Protein AF-0000000069281265 (afdb_homodimer)

Solvent-accessible surface area (backbone atoms only — not comparable to full-atom values): 69543 Å² total; per-residue (Å²): 73,33,39,38,35,43,49,32,24,32,56,39,64,82,43,74,42,29,48,68,40,51,52,75,44,60,55,38,34,36,32,37,37,34,42,53,88,82,14,30,66,67,57,52,54,33,43,74,68,60,74,45,81,61,46,60,46,58,27,49,71,47,16,67,86,47,71,56,53,47,50,31,46,21,71,34,61,65,66,88,73,72,68,33,85,36,27,47,45,58,56,39,41,55,49,25,33,33,50,59,48,44,54,68,69,58,19,50,51,52,41,50,51,48,26,54,66,56,70,37,63,91,47,30,81,37,45,38,30,51,95,85,46,87,65,45,56,51,70,53,55,48,49,43,47,50,48,43,58,34,49,58,51,61,25,26,33,38,38,28,39,33,77,46,66,96,44,48,70,68,46,28,46,50,54,51,49,41,52,47,54,46,14,69,74,61,53,22,14,35,41,34,35,42,76,78,59,50,58,70,54,52,67,64,33,52,26,33,37,34,29,38,84,14,33,66,49,39,75,46,51,40,83,52,46,61,60,57,45,40,74,56,42,78,66,77,46,76,51,37,23,64,59,54,44,54,49,34,31,58,65,40,68,44,66,74,79,84,66,71,77,70,78,76,80,67,80,71,56,18,49,44,72,68,34,50,52,53,33,38,49,51,38,50,50,55,40,66,66,49,75,75,83,62,74,62,51,77,60,79,74,56,72,68,61,50,58,35,58,67,68,59,45,26,54,54,48,32,51,54,48,47,67,54,45,55,62,65,62,68,33,72,66,48,49,50,48,46,52,48,50,27,48,52,54,20,51,58,41,52,59,48,63,62,34,59,76,35,51,57,41,50,49,26,50,39,45,49,52,50,47,52,44,35,50,53,30,23,61,57,23,39,60,60,42,69,86,42,45,66,47,48,52,52,42,45,71,61,42,54,54,53,70,66,39,52,50,43,17,65,62,56,69,42,39,67,68,67,44,48,59,57,50,54,33,48,55,47,31,43,63,45,15,40,61,53,94,48,67,70,44,48,56,50,46,51,50,51,52,49,51,44,28,50,26,29,23,21,45,11,33,26,54,21,28,63,70,59,56,69,71,58,45,50,52,52,51,47,51,51,49,52,51,32,54,59,47,40,49,83,44,33,66,69,87,70,33,53,74,91,60,49,64,61,47,77,72,29,63,55,25,36,44,35,49,39,47,48,51,52,58,40,37,62,85,40,64,21,40,46,71,69,49,67,60,96,80,47,75,47,66,61,91,76,49,39,74,45,86,85,52,85,83,75,52,33,29,28,41,18,56,58,55,37,49,73,71,67,52,74,78,52,59,67,57,32,52,51,50,45,51,49,46,29,52,47,26,44,52,48,18,52,51,35,36,54,50,50,56,48,42,58,63,38,48,75,51,47,79,35,48,58,80,72,74,72,72,67,72,70,61,80,71,70,79,70,77,77,73,80,75,81,82,79,78,76,78,79,83,73,90,86,66,83,84,95,74,134,74,33,40,37,35,42,49,32,24,32,57,40,67,89,45,73,43,28,48,68,40,50,51,75,44,59,55,38,34,36,32,36,39,34,41,54,86,83,14,31,67,69,59,52,54,33,44,74,68,61,74,46,80,59,46,60,45,58,26,50,71,46,16,66,84,44,66,57,54,47,51,32,46,21,73,35,60,66,65,87,74,71,68,33,85,36,27,48,44,58,55,40,40,55,51,25,32,33,50,59,48,45,54,70,67,58,19,47,51,53,42,51,51,48,27,55,67,57,69,37,62,90,47,29,82,37,45,38,30,50,94,86,46,87,64,45,57,52,71,53,55,49,48,44,47,52,48,43,57,35,48,57,52,61,25,26,32,37,39,26,38,33,74,45,65,95,43,49,70,68,45,28,44,50,53,51,49,40,54,47,51,46,14,69,74,60,53,22,12,36,42,35,34,42,75,78,59,49,60,71,54,51,68,65,32,52,26,31,38,33,29,39,83,14,33,65,50,39,74,45,50,40,84,52,46,62,60,56,45,41,74,55,41,81,66,75,48,77,52,37,22,65,59,54,44,55,49,35,30,59,64,41,66,44,63,72,79,83,66,72,76,67,79,75,79,67,79,71,56,18,50,44,71,68,34,49,52,52,34,36,50,50,39,50,51,55,41,67,65,49,76,77,82,60,73,64,51,77,61,79,76,57,72,68,60,52,59,36,59,68,68,58,45,26,53,54,48,31,51,54,48,47,67,54,45,54,62,64,63,68,33,72,65,48,50,49,48,47,52,48,51,28,49,52,54,22,51,59,42,50,58,48,62,62,34,58,74,36,52,55,40,50,52,26,50,39,45,49,51,50,46,52,42,34,50,51,31,22,60,56,24,38,59,59,42,69,86,42,46,66,47,48,52,52,41,46,71,60,42,51,53,54,70,66,39,52,52,44,18,65,62,57,70,41,38,66,68,66,45,47,60,58,49,55,32,49,54,49,30,42,63,45,16,39,61,54,93,49,66,70,45,49,55,52,46,51,49,50,51,48,51,43,27,49,27,29,23,20,44,10,34,28,54,22,28,62,70,58,55,71,72,58,44,52,52,52,50,47,52,51,49,52,52,33,55,59,48,40,47,82,42,34,66,67,85,71,32,55,73,91,61,50,66,60,47,78,71,27,63,53,27,36,46,33,49,39,47,48,51,52,57,41,37,62,85,40,66,22,40,47,73,68,49,69,59,96,81,47,75,46,64,60,91,78,50,38,74,44,86,85,53,86,83,73,53,32,29,28,42,19,56,58,56,38,48,74,72,68,53,75,78,53,60,67,58,31,52,51,49,44,50,50,47,28,52,48,27,46,50,49,18,53,51,36,37,52,50,49,56,50,41,57,63,37,48,72,51,45,79,37,49,60,80,76,72,73,74,70,75,71,68,80,77,79,82,77,80,82,76,77,70,86,90,79,84,90,76,86,78,81,87,88,65,87,72,83,80,132

InterPro domains:
  IPR003439 ABC transporter-like, ATP-binding domain [PF00005] (22-165)
  IPR003439 ABC transporter-like, ATP-binding domain [PS50893] (3-238)
  IPR003593 AAA+ ATPase domain [SM00382] (27-215)
  IPR013525 ABC-2 type transporter, transmembrane domain [PF01061] (313-520)
  IPR017871 ABC transporter-like, conserved site [PS00211] (137-151)
  IPR027417 P-loop containing nucleoside triphosphate hydrolase [G3DSA:3.40.50.300] (3-238)
  IPR027417 P-loop containing nucleoside triphosphate hydrolase [SSF52540] (3-224)
  IPR050352 ATP-binding cassette subfamily G transporters [PTHR48041] (3-591)

Foldseek 3Di:
DKKWWFQKWDAFAPRTQAGGATDIDDFLFEEEEEADPSLCSVVVLCVQLVLGDIDTAMDDVLAGDDLVLLLQEFEQDPDQADDQAAFLQLRQQLLLCLLQVDDSVVSSVLLVVLCVLLVVVVRRRFGCHDVPDPGHDDPLSSLSSSVSSRCSSQHQEYEYEASCPPHDLVSSLSSLVSVLVVSNVRRHYYYYYHYAHDLSSLVSGQWYFYGANNYTLDTGGSVCVQVLLVVLHPHADPPDDPRRQSHLQRPAAADPPPPPPDPPPPNGGYHDPRSSVVSNVVSVVVSVPDDDSPDNPPPPPPDSDRSHDLVSLLVSLLVVLCVVVLVVCPDPVNVCVLVVVLVVLLVVLFAQDQALVCLVVLLVSLLVLLLVLLPCLLQVLLPQPVVCVSVCLVCVSSPSDDLVSNLCSNQPVCLVVVCVSVVVSLVSNCVRSCLDPDVVLSVVLSVLSSLSNLLSNLLNNLLNLLPDDPVVSVVVSVVLSVLLVVLLLSVDPLVPDDPVCSVSSVLRLSNLSSLLSLCSSAPQADKGWWDQDQDPNDGDTPPQWDFPPPDPPGTTIHGSVRSCVVSPRDDDNVSSVVSSVVSSVVSNVSSSVSNVVVSVVVSCVVSNVSNPPPPCPVPVPPPPPPPPDPPDDDDPDDPDDDDPDPDD/DKKWWFQKWDAFAPRTQAGGATDIDDFLFEEEEEADPSLCSVVVLCVQLVLDDIDTAMADVLAGDDLVLLLQEFEQDPDQADDQAAFLQLRQQLLLCLLQVDDSVVSSVLLVVLCVLLVVVVRRRFGCHDVPDPGHDDPLSSLSSSVSSRCSSQHQEYEYEASCPPHDLVSSLSRLVSVLVVSNVRRHYYYYYHYAHDLSSLVSGQWYFYGANNYTLDTGGSVCVQVLLVVLHPHADPPDHPRRQSHLQRPAAADPPPPPPDPPPPNGGYHDPRSSVVSNVVSVVVSVPDDDSPDNPPPPSPDSDRSHDLVSLLVSLLVVLCVVVLVVCPDPVNVCVLVVVLVVLLVVLFAQDQALVSLVVLLVSLLVLLLVLLPPLLQVLLPQPVVCVSVVLVCVSSPSDDLVSNLCSNQPVCLVVVCVSVVVSLVSNCVRSCLDPDVVLSVVLSVLSSLSNLLSNLLSNLLNLLPDDPVVSVVVSVVLSVLLVVLLLSVDPLVPDDPVCSVSSVLRLSNLSSLLSLCSSAPQARKGWWDQDQDPNDGDTPPQWDFPPPDPPGTTIHGSVRSCVVSPRDDDNVVSVVSSVVSSVVSNVSSSVSNVVVSVVVSCVVSCVSNPPPPPPVPPPPDDDDPCPDDDDDDDDDPDDDDPDDDD

Organism: Polarella glacialis (NCBI:txid89957)

Structure (mmCIF, N/CA/C/O backbone):
data_AF-0000000069281265-model_v1
#
loop_
_entity.id
_entity.type
_entity.pdbx_description
1 polymer 'ABC transporter domain-containing protein'
#
loop_
_atom_site.group_PDB
_atom_site.id
_atom_site.type_symbol
_atom_site.label_atom_id
_atom_site.label_alt_id
_atom_site.label_comp_id
_atom_site.label_asym_id
_atom_site.label_entity_id
_atom_site.label_seq_id
_atom_site.pdbx_PDB_ins_code
_atom_site.Cartn_x
_atom_site.Cartn_y
_atom_site.Cartn_z
_atom_site.occupancy
_atom_site.B_iso_or_equiv
_atom_site.auth_seq_id
_atom_site.auth_comp_id
_atom_site.auth_asym_id
_atom_site.auth_atom_id
_atom_site.pdbx_PDB_model_num
ATOM 1 N N . MET A 1 1 ? -30.859 24.281 9.648 1 81.94 1 MET A N 1
ATOM 2 C CA . MET A 1 1 ? -31.234 23.25 10.609 1 81.94 1 MET A CA 1
ATOM 3 C C . MET A 1 1 ? -30.688 23.578 11.992 1 81.94 1 MET A C 1
ATOM 5 O O . MET A 1 1 ? -29.562 24.031 12.133 1 81.94 1 MET A O 1
ATOM 9 N N . GLU A 1 2 ? -31.594 23.5 12.883 1 86.62 2 GLU A N 1
ATOM 10 C CA . GLU A 1 2 ? -31.25 23.703 14.289 1 86.62 2 GLU A CA 1
ATOM 11 C C . GLU A 1 2 ? -30.891 22.375 14.961 1 86.62 2 GLU A C 1
ATOM 13 O O . GLU A 1 2 ? -31.531 21.359 14.727 1 86.62 2 GLU A O 1
ATOM 18 N N . VAL A 1 3 ? -29.797 22.406 15.648 1 90.62 3 VAL A N 1
ATOM 19 C CA . VAL A 1 3 ? -29.375 21.203 16.375 1 90.62 3 VAL A CA 1
ATOM 20 C C . VAL A 1 3 ? -29.297 21.5 17.859 1 90.62 3 VAL A C 1
ATOM 22 O O . VAL A 1 3 ? -28.609 22.438 18.281 1 90.62 3 VAL A O 1
ATOM 25 N N . GLU A 1 4 ? -30.078 20.75 18.578 1 90 4 GLU A N 1
ATOM 26 C CA . GLU A 1 4 ? -30.062 20.875 20.031 1 90 4 GLU A CA 1
ATOM 27 C C . GLU A 1 4 ? -29.578 19.594 20.703 1 90 4 GLU A C 1
ATOM 29 O O . GLU A 1 4 ? -29.953 18.5 20.281 1 90 4 GLU A O 1
ATOM 34 N N . TRP A 1 5 ? -28.656 19.719 21.594 1 90.38 5 TRP A N 1
ATOM 35 C CA . TRP A 1 5 ? -28.203 18.562 22.359 1 90.38 5 TRP A CA 1
ATOM 36 C C . TRP A 1 5 ? -28.297 18.844 23.859 1 90.38 5 TRP A C 1
ATOM 38 O O . TRP A 1 5 ? -28.047 19.953 24.312 1 90.38 5 TRP A O 1
ATOM 48 N N . ARG A 1 6 ? -28.734 17.844 24.625 1 89.94 6 ARG A N 1
ATOM 49 C CA . ARG A 1 6 ? -28.906 17.953 26.078 1 89.94 6 ARG A CA 1
ATOM 50 C C . ARG A 1 6 ? -28.141 16.828 26.781 1 89.94 6 ARG A C 1
ATOM 52 O O . ARG A 1 6 ? -28.359 15.656 26.531 1 89.94 6 ARG A O 1
ATOM 59 N N . ASN A 1 7 ? -27.234 17.281 27.703 1 89.62 7 ASN A N 1
ATOM 60 C CA . ASN A 1 7 ? -26.438 16.375 28.516 1 89.62 7 ASN A CA 1
ATOM 61 C C . ASN A 1 7 ? -25.75 15.312 27.656 1 89.62 7 ASN A C 1
ATOM 63 O O . ASN A 1 7 ? -25.828 14.117 27.953 1 89.62 7 ASN A O 1
ATOM 67 N N . LEU A 1 8 ? -25.25 15.781 26.625 1 90.44 8 LEU A N 1
ATOM 68 C CA . LEU A 1 8 ? -24.547 14.891 25.703 1 90.44 8 LEU A CA 1
ATOM 69 C C . LEU A 1 8 ? -23.188 14.477 26.281 1 90.44 8 LEU A C 1
ATOM 71 O O . LEU A 1 8 ? -22.406 15.32 26.703 1 90.44 8 LEU A O 1
ATOM 75 N N . SER A 1 9 ? -22.969 13.242 26.453 1 91.38 9 SER A N 1
ATOM 76 C CA . SER A 1 9 ? -21.703 12.727 26.969 1 91.38 9 SER A CA 1
ATOM 77 C C . SER A 1 9 ? -21.266 11.469 26.219 1 91.38 9 SER A C 1
ATOM 79 O O . SER A 1 9 ? -22.109 10.727 25.703 1 91.38 9 SER A O 1
ATOM 81 N N . VAL A 1 10 ? -20.078 11.367 26 1 89.62 10 VAL A N 1
ATOM 82 C CA . VAL A 1 10 ? -19.5 10.211 25.312 1 89.62 10 VAL A CA 1
ATOM 83 C C . VAL A 1 10 ? -18.453 9.539 26.203 1 89.62 10 VAL A C 1
ATOM 85 O O . VAL A 1 10 ? -17.609 10.211 26.781 1 89.62 10 VAL A O 1
ATOM 88 N N . SER A 1 11 ? -18.594 8.344 26.438 1 85.75 11 SER A N 1
ATOM 89 C CA . SER A 1 11 ? -17.625 7.547 27.172 1 85.75 11 SER A CA 1
ATOM 90 C C . SER A 1 11 ? -17.188 6.32 26.375 1 85.75 11 SER A C 1
ATOM 92 O O . SER A 1 11 ? -17.984 5.715 25.672 1 85.75 11 SER A O 1
ATOM 94 N N . ILE A 1 12 ? -15.992 6.172 26.188 1 75.44 12 ILE A N 1
ATOM 95 C CA . ILE A 1 12 ? -15.453 4.965 25.562 1 75.44 12 ILE A CA 1
ATOM 96 C C . ILE A 1 12 ? -14.844 4.066 26.641 1 75.44 12 ILE A C 1
ATOM 98 O O . ILE A 1 12 ? -13.773 4.375 27.188 1 75.44 12 ILE A O 1
ATOM 102 N N . GLY A 1 13 ? -15.445 2.986 26.938 1 68.12 13 GLY A N 1
ATOM 103 C CA . GLY A 1 13 ? -15.023 2.166 28.062 1 68.12 13 GLY A CA 1
ATOM 104 C C . GLY A 1 13 ? -15.172 2.863 29.406 1 68.12 13 GLY A C 1
ATOM 105 O O . GLY A 1 13 ? -16.266 3.285 29.766 1 68.12 13 GLY A O 1
ATOM 106 N N . GLU A 1 14 ? -13.984 3.008 30.062 1 68 14 GLU A N 1
ATOM 107 C CA . GLU A 1 14 ? -14 3.631 31.391 1 68 14 GLU A CA 1
ATOM 108 C C . GLU A 1 14 ? -13.555 5.09 31.312 1 68 14 GLU A C 1
ATOM 110 O O . GLU A 1 14 ? -13.656 5.824 32.281 1 68 14 GLU A O 1
ATOM 115 N N . LYS A 1 15 ? -13.242 5.426 30.094 1 79.75 15 LYS A N 1
ATOM 116 C CA . LYS A 1 15 ? -12.719 6.781 29.984 1 79.75 15 LYS A CA 1
ATOM 117 C C . LYS A 1 15 ? -13.766 7.73 29.406 1 79.75 15 LYS A C 1
ATOM 119 O O . LYS A 1 15 ? -14.352 7.449 28.359 1 79.75 15 LYS A O 1
ATOM 124 N N . GLN A 1 16 ? -14.07 8.672 30.219 1 84.75 16 GLN A N 1
ATOM 125 C CA . GLN A 1 16 ? -14.977 9.703 29.734 1 84.75 16 GLN A CA 1
ATOM 126 C C . GLN A 1 16 ? -14.273 10.656 28.781 1 84.75 16 GLN A C 1
ATOM 128 O O . GLN A 1 16 ? -13.312 11.328 29.156 1 84.75 16 GLN A O 1
ATOM 133 N N . ILE A 1 17 ? -14.688 10.703 27.547 1 86 17 ILE A N 1
ATOM 134 C CA . ILE A 1 17 ? -14.078 11.531 26.516 1 86 17 ILE A CA 1
ATOM 135 C C . ILE A 1 17 ? -14.742 12.906 26.484 1 86 17 ILE A C 1
ATOM 137 O O . ILE A 1 17 ? -14.062 13.93 26.359 1 86 17 ILE A O 1
ATOM 141 N N . LEU A 1 18 ? -16.078 12.875 26.609 1 90.31 18 LEU A N 1
ATOM 142 C CA . LEU A 1 18 ? -16.844 14.117 26.625 1 90.31 18 LEU A CA 1
ATOM 143 C C . LEU A 1 18 ? -17.766 14.18 27.844 1 90.31 18 LEU A C 1
ATOM 145 O O . LEU A 1 18 ? -18.578 13.281 28.062 1 90.31 18 LEU A O 1
ATOM 149 N N . SER A 1 19 ? -17.594 15.188 28.656 1 91.06 19 SER A N 1
ATOM 150 C CA . SER A 1 19 ? -18.484 15.43 29.781 1 91.06 19 SER A CA 1
ATOM 151 C C . SER A 1 19 ? -19.844 15.945 29.328 1 91.06 19 SER A C 1
ATOM 153 O O . SER A 1 19 ? -19.969 16.5 28.234 1 91.06 19 SER A O 1
ATOM 155 N N . PRO A 1 20 ? -20.828 15.688 30.172 1 89.62 20 PRO A N 1
ATOM 156 C CA . PRO A 1 20 ? -22.172 16.109 29.766 1 89.62 20 PRO A CA 1
ATOM 157 C C . PRO A 1 20 ? -22.234 17.609 29.438 1 89.62 20 PRO A C 1
ATOM 159 O O . PRO A 1 20 ? -21.781 18.438 30.219 1 89.62 20 PRO A O 1
ATOM 162 N N . CYS A 1 21 ? -22.656 17.844 28.266 1 88.75 21 CYS A N 1
ATOM 163 C CA . CYS A 1 21 ? -22.766 19.219 27.812 1 88.75 21 CYS A CA 1
ATOM 164 C C . CYS A 1 21 ? -24.078 19.453 27.078 1 88.75 21 CYS A C 1
ATOM 166 O O . CYS A 1 21 ? -24.656 18.516 26.516 1 88.75 21 CYS A O 1
ATOM 168 N N . SER A 1 22 ? -24.609 20.656 27.203 1 89.94 22 SER A N 1
ATOM 169 C CA . SER A 1 22 ? -25.828 21.062 26.516 1 89.94 22 SER A CA 1
ATOM 170 C C . SER A 1 22 ? -25.609 22.328 25.688 1 89.94 22 SER A C 1
ATOM 172 O O . SER A 1 22 ? -24.781 23.156 26.047 1 89.94 22 SER A O 1
ATOM 174 N N . GLY A 1 23 ? -26.25 22.375 24.562 1 88.31 23 GLY A N 1
ATOM 175 C CA . GLY A 1 23 ? -26.094 23.547 23.688 1 88.31 23 GLY A CA 1
ATOM 176 C C . GLY A 1 23 ? -27.078 23.562 22.547 1 88.31 23 GLY A C 1
ATOM 177 O O . GLY A 1 23 ? -27.875 22.641 22.391 1 88.31 23 GLY A O 1
ATOM 178 N N . LEU A 1 24 ? -27.094 24.703 21.844 1 88.69 24 LEU A N 1
ATOM 179 C CA . LEU A 1 24 ? -28 24.906 20.719 1 88.69 24 LEU A CA 1
ATOM 180 C C . LEU A 1 24 ? -27.281 25.547 19.547 1 88.69 24 LEU A C 1
ATOM 182 O O . LEU A 1 24 ? -26.641 26.594 19.688 1 88.69 24 LEU A O 1
ATOM 186 N N . LEU A 1 25 ? -27.328 24.844 18.453 1 90 25 LEU A N 1
ATOM 187 C CA . LEU A 1 25 ? -26.828 25.391 17.203 1 90 25 LEU A CA 1
ATOM 188 C C . LEU A 1 25 ? -27.953 25.984 16.375 1 90 25 LEU A C 1
ATOM 190 O O . LEU A 1 25 ? -28.891 25.281 15.984 1 90 25 LEU A O 1
ATOM 194 N N . ARG A 1 26 ? -27.859 27.25 16.125 1 86.56 26 ARG A N 1
ATOM 195 C CA . ARG A 1 26 ? -28.875 27.938 15.344 1 86.56 26 ARG A CA 1
ATOM 196 C C . ARG A 1 26 ? -28.656 27.734 13.852 1 86.56 26 ARG A C 1
ATOM 198 O O . ARG A 1 26 ? -27.531 27.531 13.398 1 86.56 26 ARG A O 1
ATOM 205 N N . PRO A 1 27 ? -29.734 27.828 13.094 1 88.81 27 PRO A N 1
ATOM 206 C CA . PRO A 1 27 ? -29.625 27.609 11.648 1 88.81 27 PRO A CA 1
ATOM 207 C C . PRO A 1 27 ? -28.844 28.719 10.938 1 88.81 27 PRO A C 1
ATOM 209 O O . PRO A 1 27 ? -28.938 29.891 11.32 1 88.81 27 PRO A O 1
ATOM 212 N N . GLY A 1 28 ? -28.078 28.344 9.977 1 88.44 28 GLY A N 1
ATOM 213 C CA . GLY A 1 28 ? -27.406 29.297 9.102 1 88.44 28 GLY A CA 1
ATOM 214 C C . GLY A 1 28 ? -26.203 29.938 9.742 1 88.44 28 GLY A C 1
ATOM 215 O O . GLY A 1 28 ? -25.812 31.047 9.367 1 88.44 28 GLY A O 1
ATOM 216 N N . ARG A 1 29 ? -25.672 29.312 10.766 1 90.88 29 ARG A N 1
ATOM 217 C CA . ARG A 1 29 ? -24.516 29.875 11.445 1 90.88 29 ARG A CA 1
ATOM 218 C C . ARG A 1 29 ? -23.281 29 11.227 1 90.88 29 ARG A C 1
ATOM 220 O O . ARG A 1 29 ? -23.391 27.797 11.008 1 90.88 29 ARG A O 1
ATOM 227 N N . MET A 1 30 ? -22.234 29.641 11.188 1 94.5 30 MET A N 1
ATOM 228 C CA . MET A 1 30 ? -20.938 28.953 11.141 1 94.5 30 MET A CA 1
ATOM 229 C C . MET A 1 30 ? -20.312 28.891 12.523 1 94.5 30 MET A C 1
ATOM 231 O O . MET A 1 30 ? -19.984 29.938 13.109 1 94.5 30 MET A O 1
ATOM 235 N N . VAL A 1 31 ? -20.188 27.688 13.023 1 95.12 31 VAL A N 1
ATOM 236 C CA . VAL A 1 31 ? -19.719 27.5 14.391 1 95.12 31 VAL A CA 1
ATOM 237 C C . VAL A 1 31 ? -18.328 26.875 14.375 1 95.12 31 VAL A C 1
ATOM 239 O O . VAL A 1 31 ? -18.062 25.938 13.609 1 95.12 31 VAL A O 1
ATOM 242 N N . ALA A 1 32 ? -17.422 27.391 15.18 1 95.88 32 ALA A N 1
ATOM 243 C CA . ALA A 1 32 ? -16.078 26.844 15.344 1 95.88 32 ALA A CA 1
ATOM 244 C C . ALA A 1 32 ? -16 25.938 16.562 1 95.88 32 ALA A C 1
ATOM 246 O O . ALA A 1 32 ? -16.422 26.328 17.656 1 95.88 32 ALA A O 1
ATOM 247 N N . LEU A 1 33 ? -15.633 24.766 16.328 1 95.44 33 LEU A N 1
ATOM 248 C CA . LEU A 1 33 ? -15.289 23.844 17.406 1 95.44 33 LEU A CA 1
ATOM 249 C C . LEU A 1 33 ? -13.781 23.797 17.625 1 95.44 33 LEU A C 1
ATOM 251 O O . LEU A 1 33 ? -13.047 23.281 16.781 1 95.44 33 LEU A O 1
ATOM 255 N N . MET A 1 34 ? -13.352 24.359 18.766 1 93.06 34 MET A N 1
ATOM 256 C CA . MET A 1 34 ? -11.922 24.469 19.031 1 93.06 34 MET A CA 1
ATOM 257 C C . MET A 1 34 ? -11.547 23.75 20.312 1 93.06 34 MET A C 1
ATOM 259 O O . MET A 1 34 ? -12.383 23.578 21.203 1 93.06 34 MET A O 1
ATOM 263 N N . GLY A 1 35 ? -10.352 23.344 20.422 1 88.31 35 GLY A N 1
ATOM 264 C CA . GLY A 1 35 ? -9.797 22.641 21.562 1 88.31 35 GLY A CA 1
ATOM 265 C C . GLY A 1 35 ? -8.508 21.906 21.25 1 88.31 35 GLY A C 1
ATOM 266 O O . GLY A 1 35 ? -8.18 21.703 20.078 1 88.31 35 GLY A O 1
ATOM 267 N N . PRO A 1 36 ? -7.836 21.578 22.312 1 83.25 36 PRO A N 1
ATOM 268 C CA . PRO A 1 36 ? -6.594 20.828 22.078 1 83.25 36 PRO A CA 1
ATOM 269 C C . PRO A 1 36 ? -6.844 19.422 21.547 1 83.25 36 PRO A C 1
ATOM 271 O O . PRO A 1 36 ? -7.992 18.984 21.484 1 83.25 36 PRO A O 1
ATOM 274 N N . SER A 1 37 ? -5.766 18.812 21.062 1 76.06 37 SER A N 1
ATOM 275 C CA . SER A 1 37 ? -5.887 17.453 20.562 1 76.06 37 SER A CA 1
ATOM 276 C C . SER A 1 37 ? -6.348 16.5 21.672 1 76.06 37 SER A C 1
ATOM 278 O O . SER A 1 37 ? -5.863 16.578 22.797 1 76.06 37 SER A O 1
ATOM 280 N N . GLY A 1 38 ? -7.312 15.711 21.469 1 76.19 38 GLY A N 1
ATOM 281 C CA . GLY A 1 38 ? -7.828 14.742 22.422 1 76.19 38 GLY A CA 1
ATOM 282 C C . GLY A 1 38 ? -8.914 15.32 23.312 1 76.19 38 GLY A C 1
ATOM 283 O O . GLY A 1 38 ? -9.352 14.664 24.266 1 76.19 38 GLY A O 1
ATOM 284 N N . SER A 1 39 ? -9.258 16.516 23 1 84.44 39 SER A N 1
ATOM 285 C CA . SER A 1 39 ? -10.25 17.172 23.859 1 84.44 39 SER A CA 1
ATOM 286 C C . SER A 1 39 ? -11.648 16.625 23.578 1 84.44 39 SER A C 1
ATOM 288 O O . SER A 1 39 ? -12.578 16.875 24.359 1 84.44 39 SER A O 1
ATOM 290 N N . GLY A 1 40 ? -11.797 15.883 22.453 1 86.31 40 GLY A N 1
ATOM 291 C CA . GLY A 1 40 ? -13.094 15.297 22.172 1 86.31 40 GLY A CA 1
ATOM 292 C C . GLY A 1 40 ? -13.781 15.922 20.969 1 86.31 40 GLY A C 1
ATOM 293 O O . GLY A 1 40 ? -14.961 15.664 20.719 1 86.31 40 GLY A O 1
ATOM 294 N N . LYS A 1 41 ? -13.102 16.781 20.219 1 89.62 41 LYS A N 1
ATOM 295 C CA . LYS A 1 41 ? -13.688 17.453 19.062 1 89.62 41 LYS A CA 1
ATOM 296 C C . LYS A 1 41 ? -14.281 16.453 18.078 1 89.62 41 LYS A C 1
ATOM 298 O O . LYS A 1 41 ? -15.445 16.594 17.688 1 89.62 41 LYS A O 1
ATOM 303 N N . THR A 1 42 ? -13.5 15.453 17.688 1 85.06 42 THR A N 1
ATOM 304 C CA . THR A 1 42 ? -13.93 14.445 16.719 1 85.06 42 THR A CA 1
ATOM 305 C C . THR A 1 42 ? -15.07 13.609 17.281 1 85.06 42 THR A C 1
ATOM 307 O O . THR A 1 42 ? -16.016 13.258 16.562 1 85.06 42 THR A O 1
ATOM 310 N N . SER A 1 43 ? -14.992 13.281 18.578 1 86.5 43 SER A N 1
ATOM 311 C CA . SER A 1 43 ? -16.062 12.539 19.234 1 86.5 43 SER A CA 1
ATOM 312 C C . SER A 1 43 ? -17.359 13.336 19.25 1 86.5 43 SER A C 1
ATOM 314 O O . SER A 1 43 ? -18.453 12.773 19.062 1 86.5 43 SER A O 1
ATOM 316 N N . PHE A 1 44 ? -17.219 14.609 19.5 1 91.5 44 PHE A N 1
ATOM 317 C CA . PHE A 1 44 ? -18.391 15.484 19.5 1 91.5 44 PHE A CA 1
ATOM 318 C C . PHE A 1 44 ? -19.047 15.5 18.125 1 91.5 44 PHE A C 1
ATOM 320 O O . PHE A 1 44 ? -20.266 15.367 18.016 1 91.5 44 PHE A O 1
ATOM 327 N N . LEU A 1 45 ? -18.25 15.641 17.047 1 91.19 45 LEU A N 1
ATOM 328 C CA . LEU A 1 45 ? -18.766 15.648 15.688 1 91.19 45 LEU A CA 1
ATOM 329 C C . LEU A 1 45 ? -19.422 14.312 15.352 1 91.19 45 LEU A C 1
ATOM 331 O O . LEU A 1 45 ? -20.469 14.281 14.719 1 91.19 45 LEU A O 1
ATOM 335 N N . ASN A 1 46 ? -18.812 13.266 15.812 1 85.94 46 ASN A N 1
ATOM 336 C CA . ASN A 1 46 ? -19.359 11.93 15.547 1 85.94 46 ASN A CA 1
ATOM 337 C C . ASN A 1 46 ? -20.641 11.68 16.312 1 85.94 46 ASN A C 1
ATOM 339 O O . ASN A 1 46 ? -21.5 10.906 15.883 1 85.94 46 ASN A O 1
ATOM 343 N N . CYS A 1 47 ? -20.781 12.281 17.422 1 86.5 47 CYS A N 1
ATOM 344 C CA . CYS A 1 47 ? -22.016 12.195 18.188 1 86.5 47 CYS A CA 1
ATOM 345 C C . CYS A 1 47 ? -23.156 12.883 17.453 1 86.5 47 CYS A C 1
ATOM 347 O O . CYS A 1 47 ? -24.281 12.367 17.422 1 86.5 47 CYS A O 1
ATOM 349 N N . LEU A 1 48 ? -22.781 13.961 16.922 1 87.75 48 LEU A N 1
ATOM 350 C CA . LEU A 1 48 ? -23.797 14.711 16.219 1 87.75 48 LEU A CA 1
ATOM 351 C C . LEU A 1 48 ? -24.25 13.961 14.961 1 87.75 48 LEU A C 1
ATOM 353 O O . LEU A 1 48 ? -25.422 14.062 14.562 1 87.75 48 LEU A O 1
ATOM 357 N N . ARG A 1 49 ? -23.312 13.273 14.406 1 81.69 49 ARG A N 1
ATOM 358 C CA . ARG A 1 49 ? -23.672 12.484 13.234 1 81.69 49 ARG A CA 1
ATOM 359 C C . ARG A 1 49 ? -24.266 11.133 13.633 1 81.69 49 ARG A C 1
ATOM 361 O O . ARG A 1 49 ? -24.672 10.344 12.781 1 81.69 49 ARG A O 1
ATOM 368 N N . GLN A 1 50 ? -24.312 10.898 14.945 1 75.06 50 GLN A N 1
ATOM 369 C CA . GLN A 1 50 ? -24.906 9.695 15.523 1 75.06 50 GLN A CA 1
ATOM 370 C C . GLN A 1 50 ? -24.172 8.438 15.07 1 75.06 50 GLN A C 1
ATOM 372 O O . GLN A 1 50 ? -24.797 7.422 14.766 1 75.06 50 GLN A O 1
ATOM 377 N N . ASN A 1 51 ? -22.922 8.594 14.859 1 71.88 51 ASN A N 1
ATOM 378 C CA . ASN A 1 51 ? -22.094 7.473 14.445 1 71.88 51 ASN A CA 1
ATOM 379 C C . ASN A 1 51 ? -21.531 6.727 15.648 1 71.88 51 ASN A C 1
ATOM 381 O O . ASN A 1 51 ? -21.047 5.602 15.516 1 71.88 51 ASN A O 1
ATOM 385 N N . ILE A 1 52 ? -21.609 7.355 16.828 1 74.62 52 ILE A N 1
ATOM 386 C CA . ILE A 1 52 ? -21.078 6.754 18.047 1 74.62 52 ILE A CA 1
ATOM 387 C C . ILE A 1 52 ? -22.156 6.734 19.125 1 74.62 52 ILE A C 1
ATOM 389 O O . ILE A 1 52 ? -23.062 7.582 19.125 1 74.62 52 ILE A O 1
ATOM 393 N N . ALA A 1 53 ? -22.016 5.734 19.984 1 78.5 53 ALA A N 1
ATOM 394 C CA . ALA A 1 53 ? -22.953 5.676 21.109 1 78.5 53 ALA A CA 1
ATOM 395 C C . ALA A 1 53 ? -22.688 6.816 22.094 1 78.5 53 ALA A C 1
ATOM 397 O O . ALA A 1 53 ? -21.531 7.172 22.344 1 78.5 53 ALA A O 1
ATOM 398 N N . HIS A 1 54 ? -23.734 7.457 22.406 1 83.31 54 HIS A N 1
ATOM 399 C CA . HIS A 1 54 ? -23.625 8.578 23.344 1 83.31 54 HIS A CA 1
ATOM 400 C C . HIS A 1 54 ? -24.781 8.586 24.328 1 83.31 54 HIS A C 1
ATOM 402 O O . HIS A 1 54 ? -25.781 7.898 24.125 1 83.31 54 HIS A O 1
ATOM 408 N N . ALA A 1 55 ? -24.5 9.188 25.422 1 86.25 55 ALA A N 1
ATOM 409 C CA . ALA A 1 55 ? -25.562 9.477 26.375 1 86.25 55 ALA A CA 1
ATOM 410 C C . ALA A 1 55 ? -26.125 10.875 26.156 1 86.25 55 ALA A C 1
ATOM 412 O O . ALA A 1 55 ? -25.516 11.711 25.5 1 86.25 55 ALA A O 1
ATOM 413 N N . GLY A 1 56 ? -27.312 10.992 26.469 1 87.88 56 GLY A N 1
ATOM 414 C CA . GLY A 1 56 ? -27.969 12.266 26.25 1 87.88 56 GLY A CA 1
ATOM 415 C C . GLY A 1 56 ? -28.875 12.281 25.031 1 87.88 56 GLY A C 1
ATOM 416 O O . GLY A 1 56 ? -29.156 11.227 24.453 1 87.88 56 GLY A O 1
ATOM 417 N N . GLU A 1 57 ? -29.406 13.477 24.781 1 87.19 57 GLU A N 1
ATOM 418 C CA . GLU A 1 57 ? -30.344 13.57 23.656 1 87.19 57 GLU A CA 1
ATOM 419 C C . GLU A 1 57 ? -29.906 14.633 22.656 1 87.19 57 GLU A C 1
ATOM 421 O O . GLU A 1 57 ? -29.422 15.703 23.047 1 87.19 57 GLU A O 1
ATOM 426 N N . VAL A 1 58 ? -29.969 14.273 21.438 1 88.62 58 VAL A N 1
ATOM 427 C CA . VAL A 1 58 ? -29.703 15.203 20.344 1 88.62 58 VAL A CA 1
ATOM 428 C C . VAL A 1 58 ? -30.953 15.336 19.469 1 88.62 58 VAL A C 1
ATOM 430 O O . VAL A 1 58 ? -31.562 14.336 19.109 1 88.62 58 VAL A O 1
ATOM 433 N N . ARG A 1 59 ? -31.328 16.516 19.25 1 88.06 59 ARG A N 1
ATOM 434 C CA . ARG A 1 59 ? -32.5 16.781 18.422 1 88.06 59 ARG A CA 1
ATOM 435 C C . ARG A 1 59 ? -32.125 17.641 17.219 1 88.06 59 ARG A C 1
ATOM 437 O O . ARG A 1 59 ? -31.297 18.531 17.328 1 88.06 59 ARG A O 1
ATOM 444 N N . PHE A 1 60 ? -32.75 17.328 16.141 1 88.38 60 PHE A N 1
ATOM 445 C CA . PHE A 1 60 ? -32.594 18.078 14.891 1 88.38 60 PHE A CA 1
ATOM 446 C C . PHE A 1 60 ? -33.906 18.734 14.484 1 88.38 60 PHE A C 1
ATOM 448 O O . PHE A 1 60 ? -34.844 18.047 14.125 1 88.38 60 PHE A O 1
ATOM 455 N N . ASP A 1 61 ? -33.875 20.016 14.453 1 83.69 61 ASP A N 1
ATOM 456 C CA . ASP A 1 61 ? -35.125 20.734 14.227 1 83.69 61 ASP A CA 1
ATOM 457 C C . ASP A 1 61 ? -36.25 20.172 15.094 1 83.69 61 ASP A C 1
ATOM 459 O O . ASP A 1 61 ? -37.344 19.891 14.594 1 83.69 61 ASP A O 1
ATOM 463 N N . GLY A 1 62 ? -35.844 19.766 16.281 1 80.25 62 GLY A N 1
ATOM 464 C CA . GLY A 1 62 ? -36.844 19.297 17.25 1 80.25 62 GLY A CA 1
ATOM 465 C C . GLY A 1 62 ? -37.094 17.797 17.156 1 80.25 62 GLY A C 1
ATOM 466 O O . GLY A 1 62 ? -37.719 17.219 18.047 1 80.25 62 GLY A O 1
ATOM 467 N N . ALA A 1 63 ? -36.625 17.156 16.141 1 81.94 63 ALA A N 1
ATOM 468 C CA . ALA A 1 63 ? -36.875 15.727 15.938 1 81.94 63 ALA A CA 1
ATOM 469 C C . ALA A 1 63 ? -35.688 14.898 16.375 1 81.94 63 ALA A C 1
ATOM 471 O O . ALA A 1 63 ? -34.531 15.383 16.391 1 81.94 63 ALA A O 1
ATOM 472 N N . ARG A 1 64 ? -36 13.664 16.766 1 80.94 64 ARG A N 1
ATOM 473 C CA . ARG A 1 64 ? -34.938 12.727 17.109 1 80.94 64 ARG A CA 1
ATOM 474 C C . ARG A 1 64 ? -34.25 12.203 15.852 1 80.94 64 ARG A C 1
ATOM 476 O O . ARG A 1 64 ? -34.812 12.242 14.766 1 80.94 64 ARG A O 1
ATOM 483 N N . PHE A 1 65 ? -33.062 11.75 16.078 1 81.5 65 PHE A N 1
ATOM 484 C CA . PHE A 1 65 ? -32.25 11.281 14.953 1 81.5 65 PHE A CA 1
ATOM 485 C C . PHE A 1 65 ? -32.906 10.07 14.289 1 81.5 65 PHE A C 1
ATOM 487 O O . PHE A 1 65 ? -33.344 9.148 14.977 1 81.5 65 PHE A O 1
ATOM 494 N N . GLY A 1 66 ? -33.156 10.172 13.023 1 71.19 66 GLY A N 1
ATOM 495 C CA . GLY A 1 66 ? -33.656 9.07 12.195 1 71.19 66 GLY A CA 1
ATOM 496 C C . GLY A 1 66 ? -32.844 8.883 10.93 1 71.19 66 GLY A C 1
ATOM 497 O O . GLY A 1 66 ? -31.953 9.688 10.617 1 71.19 66 GLY A O 1
ATOM 498 N N . PRO A 1 67 ? -33 7.812 10.289 1 70.62 67 PRO A N 1
ATOM 499 C CA . PRO A 1 67 ? -32.25 7.523 9.055 1 70.62 67 PRO A CA 1
ATOM 500 C C . PRO A 1 67 ? -32.406 8.617 8 1 70.62 67 PRO A C 1
ATOM 502 O O . PRO A 1 67 ? -31.5 8.867 7.219 1 70.62 67 PRO A O 1
ATOM 505 N N . GLN A 1 68 ? -33.531 9.305 8.062 1 69.44 68 GLN A N 1
ATOM 506 C CA . GLN A 1 68 ? -33.781 10.359 7.082 1 69.44 68 GLN A CA 1
ATOM 507 C C . GLN A 1 68 ? -32.906 11.586 7.355 1 69.44 68 GLN A C 1
ATOM 509 O O . GLN A 1 68 ? -32.562 12.32 6.43 1 69.44 68 GLN A O 1
ATOM 514 N N . LEU A 1 69 ? -32.688 11.719 8.594 1 77.81 69 LEU A N 1
ATOM 515 C CA . LEU A 1 69 ? -31.891 12.891 8.984 1 77.81 69 LEU A CA 1
ATOM 516 C C . LEU A 1 69 ? -30.422 12.703 8.648 1 77.81 69 LEU A C 1
ATOM 518 O O . LEU A 1 69 ? -29.672 13.68 8.539 1 77.81 69 LEU A O 1
ATOM 522 N N . ARG A 1 70 ? -30.062 11.492 8.422 1 76.38 70 ARG A N 1
ATOM 523 C CA . ARG A 1 70 ? -28.656 11.203 8.102 1 76.38 70 ARG A CA 1
ATOM 524 C C . ARG A 1 70 ? -28.266 11.805 6.758 1 76.38 70 ARG A C 1
ATOM 526 O O . ARG A 1 70 ? -27.125 12.211 6.562 1 76.38 70 ARG A O 1
ATOM 533 N N . GLN A 1 71 ? -29.266 11.922 5.91 1 75.06 71 GLN A N 1
ATOM 534 C CA . GLN A 1 71 ? -29 12.453 4.578 1 75.06 71 GLN A CA 1
ATOM 535 C C . GLN A 1 71 ? -28.859 13.969 4.609 1 75.06 71 GLN A C 1
ATOM 537 O O . GLN A 1 71 ? -28.297 14.562 3.691 1 75.06 71 GLN A O 1
ATOM 542 N N . LEU A 1 72 ? -29.359 14.5 5.672 1 82.56 72 LEU A N 1
ATOM 543 C CA . LEU A 1 72 ? -29.344 15.961 5.773 1 82.56 72 LEU A CA 1
ATOM 544 C C . LEU A 1 72 ? -28.078 16.438 6.48 1 82.56 72 LEU A C 1
ATOM 546 O O . LEU A 1 72 ? -27.859 17.641 6.617 1 82.56 72 LEU A O 1
ATOM 550 N N . ILE A 1 73 ? -27.312 15.453 6.879 1 87.06 73 ILE A N 1
ATOM 551 C CA . ILE A 1 73 ? -26.078 15.797 7.566 1 87.06 73 ILE A CA 1
ATOM 552 C C . ILE A 1 73 ? -24.875 15.43 6.688 1 87.06 73 ILE A C 1
ATOM 554 O O . ILE A 1 73 ? -24.719 14.266 6.312 1 87.06 73 ILE A O 1
ATOM 558 N N . GLY A 1 74 ? -24.172 16.438 6.262 1 88.56 74 GLY A N 1
ATOM 559 C CA . GLY A 1 74 ? -22.922 16.203 5.555 1 88.56 74 GLY A CA 1
ATOM 560 C C . GLY A 1 74 ? -21.719 16.141 6.473 1 88.56 74 GLY A C 1
ATOM 561 O O . GLY A 1 74 ? -21.641 16.875 7.461 1 88.56 74 GLY A O 1
ATOM 562 N N . PHE A 1 75 ? -20.812 15.211 6.16 1 88.81 75 PHE A N 1
ATOM 563 C CA . PHE A 1 75 ? -19.625 15.062 6.984 1 88.81 75 PHE A CA 1
ATOM 564 C C . PHE A 1 75 ? -18.359 15.086 6.125 1 88.81 75 PHE A C 1
ATOM 566 O O . PHE A 1 75 ? -18.188 14.234 5.25 1 88.81 75 PHE A O 1
ATOM 573 N N . VAL A 1 76 ? -17.562 16.078 6.387 1 89.06 76 VAL A N 1
ATOM 574 C CA . VAL A 1 76 ? -16.281 16.172 5.723 1 89.06 76 VAL A CA 1
ATOM 575 C C . VAL A 1 76 ? -15.172 15.664 6.648 1 89.06 76 VAL A C 1
ATOM 577 O O . VAL A 1 76 ? -14.891 16.266 7.684 1 89.06 76 VAL A O 1
ATOM 580 N N . GLU A 1 77 ? -14.539 14.609 6.25 1 85.5 77 GLU A N 1
ATOM 581 C CA . GLU A 1 77 ? -13.5 13.977 7.062 1 85.5 77 GLU A CA 1
ATOM 582 C C . GLU A 1 77 ? -12.172 14.719 6.938 1 85.5 77 GLU A C 1
ATOM 584 O O . GLU A 1 77 ? -11.992 15.523 6.02 1 85.5 77 GLU A O 1
ATOM 589 N N . GLN A 1 78 ? -11.359 14.398 7.863 1 77.75 78 GLN A N 1
ATOM 590 C CA . GLN A 1 78 ? -10.023 14.992 7.863 1 77.75 78 GLN A CA 1
ATOM 591 C C . GLN A 1 78 ? -9.211 14.516 6.668 1 77.75 78 GLN A C 1
ATOM 593 O O . GLN A 1 78 ? -8.578 15.32 5.977 1 77.75 78 GLN A O 1
ATOM 598 N N . ASP A 1 79 ? -9.289 13.195 6.406 1 77.81 79 ASP A N 1
ATOM 599 C CA . ASP A 1 79 ? -8.594 12.633 5.25 1 77.81 79 ASP A CA 1
ATOM 600 C C . ASP A 1 79 ? -9.453 12.727 3.992 1 77.81 79 ASP A C 1
ATOM 602 O O . ASP A 1 79 ? -10.672 12.539 4.051 1 77.81 79 ASP A O 1
ATOM 606 N N . ASP A 1 80 ? -8.766 13.047 2.934 1 81.38 80 ASP A N 1
ATOM 607 C CA . ASP A 1 80 ? -9.484 13.156 1.669 1 81.38 80 ASP A CA 1
ATOM 608 C C . ASP A 1 80 ? -9.773 11.773 1.081 1 81.38 80 ASP A C 1
ATOM 610 O O . ASP A 1 80 ? -8.859 11.094 0.616 1 81.38 80 ASP A O 1
ATOM 614 N N . VAL A 1 81 ? -10.977 11.398 1.119 1 85.31 81 VAL A N 1
ATOM 615 C CA . VAL A 1 81 ? -11.375 10.078 0.638 1 85.31 81 VAL A CA 1
ATOM 616 C C . VAL A 1 81 ? -12.023 10.203 -0.737 1 85.31 81 VAL A C 1
ATOM 618 O O . VAL A 1 81 ? -13.219 10.477 -0.842 1 85.31 81 VAL A O 1
ATOM 621 N N . VAL A 1 82 ? -11.258 10.086 -1.771 1 88.44 82 VAL A N 1
ATOM 622 C CA . VAL A 1 82 ? -11.742 10.164 -3.145 1 88.44 82 VAL A CA 1
ATOM 623 C C . VAL A 1 82 ? -11.047 9.102 -3.998 1 88.44 82 VAL A C 1
ATOM 625 O O . VAL A 1 82 ? -10.016 8.562 -3.605 1 88.44 82 VAL A O 1
ATOM 628 N N . ILE A 1 83 ? -11.68 8.781 -5.078 1 89.38 83 ILE A N 1
ATOM 629 C CA . ILE A 1 83 ? -11.07 7.863 -6.039 1 89.38 83 ILE A CA 1
ATOM 630 C C . ILE A 1 83 ? -10.141 8.641 -6.965 1 89.38 83 ILE A C 1
ATOM 632 O O . ILE A 1 83 ? -10.594 9.43 -7.793 1 89.38 83 ILE A O 1
ATOM 636 N N . PRO A 1 84 ? -8.867 8.398 -6.887 1 88.25 84 PRO A N 1
ATOM 637 C CA . PRO A 1 84 ? -7.883 9.234 -7.578 1 88.25 84 PRO A CA 1
ATOM 638 C C . PRO A 1 84 ? -7.957 9.094 -9.102 1 88.25 84 PRO A C 1
ATOM 640 O O . PRO A 1 84 ? -7.551 10 -9.828 1 88.25 84 PRO A O 1
ATOM 643 N N . GLN A 1 85 ? -8.539 8.055 -9.609 1 88.19 85 GLN A N 1
ATOM 644 C CA . GLN A 1 85 ? -8.523 7.797 -11.047 1 88.19 85 GLN A CA 1
ATOM 645 C C . GLN A 1 85 ? -9.648 8.547 -11.758 1 88.19 85 GLN A C 1
ATOM 647 O O . GLN A 1 85 ? -9.633 8.672 -12.984 1 88.19 85 GLN A O 1
ATOM 652 N N . LEU A 1 86 ? -10.57 9.031 -11.039 1 90.81 86 LEU A N 1
ATOM 653 C CA . LEU A 1 86 ? -11.695 9.75 -11.625 1 90.81 86 LEU A CA 1
ATOM 654 C C . LEU A 1 86 ? -11.383 11.234 -11.766 1 90.81 86 LEU A C 1
ATOM 656 O O . LEU A 1 86 ? -10.492 11.758 -11.094 1 90.81 86 LEU A O 1
ATOM 660 N N . THR A 1 87 ? -12.156 11.828 -12.641 1 92.94 87 THR A N 1
ATOM 661 C CA . THR A 1 87 ? -12.109 13.281 -12.734 1 92.94 87 THR A CA 1
ATOM 662 C C . THR A 1 87 ? -13.023 13.922 -11.695 1 92.94 87 THR A C 1
ATOM 664 O O . THR A 1 87 ? -13.883 13.25 -11.117 1 92.94 87 THR A O 1
ATOM 667 N N . VAL A 1 88 ? -12.789 15.164 -11.523 1 94.5 88 VAL A N 1
ATOM 668 C CA . VAL A 1 88 ? -13.609 15.914 -10.578 1 94.5 88 VAL A CA 1
ATOM 669 C C . VAL A 1 88 ? -15.078 15.828 -10.984 1 94.5 88 VAL A C 1
ATOM 671 O O . VAL A 1 88 ? -15.938 15.484 -10.164 1 94.5 88 VAL A O 1
ATOM 674 N N . ARG A 1 89 ? -15.352 15.969 -12.203 1 94.19 89 ARG A N 1
ATOM 675 C CA . ARG A 1 89 ? -16.719 15.953 -12.719 1 94.19 89 ARG A CA 1
ATOM 676 C C . ARG A 1 89 ? -17.328 14.562 -12.586 1 94.19 89 ARG A C 1
ATOM 678 O O . ARG A 1 89 ? -18.484 14.43 -12.164 1 94.19 89 ARG A O 1
ATOM 685 N N . GLN A 1 90 ? -16.625 13.57 -12.953 1 91.88 90 GLN A N 1
ATOM 686 C CA . GLN A 1 90 ? -17.125 12.195 -12.875 1 91.88 90 GLN A CA 1
ATOM 687 C C . GLN A 1 90 ? -17.484 11.828 -11.438 1 91.88 90 GLN A C 1
ATOM 689 O O . GLN A 1 90 ? -18.516 11.188 -11.195 1 91.88 90 GLN A O 1
ATOM 694 N N . SER A 1 91 ? -16.562 12.219 -10.578 1 92.88 91 SER A N 1
ATOM 695 C CA . SER A 1 91 ? -16.781 11.906 -9.164 1 92.88 91 SER A CA 1
ATOM 696 C C . SER A 1 91 ? -18.047 12.562 -8.641 1 92.88 91 SER A C 1
ATOM 698 O O . SER A 1 91 ? -18.828 11.922 -7.926 1 92.88 91 SER A O 1
ATOM 700 N N . LEU A 1 92 ? -18.344 13.766 -9.047 1 94.5 92 LEU A N 1
ATOM 701 C CA . LEU A 1 92 ? -19.5 14.516 -8.57 1 94.5 92 LEU A CA 1
ATOM 702 C C . LEU A 1 92 ? -20.766 14.055 -9.266 1 94.5 92 LEU A C 1
ATOM 704 O O . LEU A 1 92 ? -21.828 13.969 -8.641 1 94.5 92 LEU A O 1
ATOM 708 N N . LEU A 1 93 ? -20.688 13.758 -10.531 1 92.75 93 LEU A N 1
ATOM 709 C CA . LEU A 1 93 ? -21.859 13.336 -11.289 1 92.75 93 LEU A CA 1
ATOM 710 C C . LEU A 1 93 ? -22.406 12.023 -10.758 1 92.75 93 LEU A C 1
ATOM 712 O O . LEU A 1 93 ? -23.625 11.859 -10.625 1 92.75 93 LEU A O 1
ATOM 716 N N . PHE A 1 94 ? -21.578 11.125 -10.445 1 90.88 94 PHE A N 1
ATOM 717 C CA . PHE A 1 94 ? -21.969 9.844 -9.883 1 90.88 94 PHE A CA 1
ATOM 718 C C . PHE A 1 94 ? -22.75 10.031 -8.586 1 90.88 94 PHE A C 1
ATOM 720 O O . PHE A 1 94 ? -23.812 9.445 -8.414 1 90.88 94 PHE A O 1
ATOM 727 N N . LEU A 1 95 ? -22.203 10.828 -7.738 1 89.12 95 LEU A N 1
ATOM 728 C CA . LEU A 1 95 ? -22.828 11.047 -6.441 1 89.12 95 LEU A CA 1
ATOM 729 C C . LEU A 1 95 ? -24.156 11.797 -6.594 1 89.12 95 LEU A C 1
ATOM 731 O O . LEU A 1 95 ? -25.125 11.5 -5.891 1 89.12 95 LEU A O 1
ATOM 735 N N . ALA A 1 96 ? -24.125 12.766 -7.461 1 90.25 96 ALA A N 1
ATOM 736 C CA . ALA A 1 96 ? -25.344 13.539 -7.691 1 90.25 96 ALA A CA 1
ATOM 737 C C . ALA A 1 96 ? -26.469 12.648 -8.188 1 90.25 96 ALA A C 1
ATOM 739 O O . ALA A 1 96 ? -27.609 12.773 -7.734 1 90.25 96 ALA A O 1
ATOM 740 N N . GLU A 1 97 ? -26.156 11.805 -9.086 1 90.06 97 GLU A N 1
ATOM 741 C CA . GLU A 1 97 ? -27.172 10.914 -9.641 1 90.06 97 GLU A CA 1
ATOM 742 C C . GLU A 1 97 ? -27.688 9.938 -8.594 1 90.06 97 GLU A C 1
ATOM 744 O O . GLU A 1 97 ? -28.859 9.562 -8.602 1 90.06 97 GLU A O 1
ATOM 749 N N . LEU A 1 98 ? -26.875 9.562 -7.727 1 87.44 98 LEU A N 1
ATOM 750 C CA . LEU A 1 98 ? -27.234 8.57 -6.715 1 87.44 98 LEU A CA 1
ATOM 751 C C . LEU A 1 98 ? -28 9.219 -5.566 1 87.44 98 LEU A C 1
ATOM 753 O O . LEU A 1 98 ? -29 8.688 -5.109 1 87.44 98 LEU A O 1
ATOM 757 N N . ARG A 1 99 ? -27.547 10.305 -5.074 1 82.25 99 ARG A N 1
ATOM 758 C CA . ARG A 1 99 ? -28.094 10.914 -3.867 1 82.25 99 ARG A CA 1
ATOM 759 C C . ARG A 1 99 ? -29.375 11.68 -4.168 1 82.25 99 ARG A C 1
ATOM 761 O O . ARG A 1 99 ? -30.281 11.734 -3.336 1 82.25 99 ARG A O 1
ATOM 768 N N . LEU A 1 100 ? -29.375 12.328 -5.277 1 80.25 100 LEU A N 1
ATOM 769 C CA . LEU A 1 100 ? -30.547 13.141 -5.602 1 80.25 100 LEU A CA 1
ATOM 770 C C . LEU A 1 100 ? -31.594 12.312 -6.332 1 80.25 100 LEU A C 1
ATOM 772 O O . LEU A 1 100 ? -32.781 12.703 -6.387 1 80.25 100 LEU A O 1
ATOM 776 N N . GLY A 1 101 ? -31.25 11.188 -6.824 1 78.19 101 GLY A N 1
ATOM 777 C CA . GLY A 1 101 ? -32.188 10.336 -7.535 1 78.19 101 GLY A CA 1
ATOM 778 C C . GLY A 1 101 ? -32.781 11 -8.75 1 78.19 101 GLY A C 1
ATOM 779 O O . GLY A 1 101 ? -33.969 10.805 -9.055 1 78.19 101 GLY A O 1
ATOM 780 N N . ILE A 1 102 ? -32.062 11.922 -9.281 1 80.81 102 ILE A N 1
ATOM 781 C CA . ILE A 1 102 ? -32.594 12.68 -10.414 1 80.81 102 ILE A CA 1
ATOM 782 C C . ILE A 1 102 ? -31.906 12.219 -11.703 1 80.81 102 ILE A C 1
ATOM 784 O O . ILE A 1 102 ? -30.969 11.422 -11.664 1 80.81 102 ILE A O 1
ATOM 788 N N . GLY A 1 103 ? -32.469 12.656 -12.797 1 83.5 103 GLY A N 1
ATOM 789 C CA . GLY A 1 103 ? -31.922 12.281 -14.086 1 83.5 103 GLY A CA 1
ATOM 790 C C . GLY A 1 103 ? -30.531 12.836 -14.336 1 83.5 103 GLY A C 1
ATOM 791 O O . GLY A 1 103 ? -30.047 13.688 -13.578 1 83.5 103 GLY A O 1
ATOM 792 N N . THR A 1 104 ? -29.922 12.398 -15.328 1 87.12 104 THR A N 1
ATOM 793 C CA . THR A 1 104 ? -28.547 12.742 -15.656 1 87.12 104 THR A CA 1
ATOM 794 C C . THR A 1 104 ? -28.422 14.227 -15.977 1 87.12 104 THR A C 1
ATOM 796 O O . THR A 1 104 ? -27.453 14.883 -15.578 1 87.12 104 THR A O 1
ATOM 799 N N . ARG A 1 105 ? -29.375 14.758 -16.656 1 90.62 105 ARG A N 1
ATOM 800 C CA . ARG A 1 105 ? -29.328 16.156 -17.031 1 90.62 105 ARG A CA 1
ATOM 801 C C . ARG A 1 105 ? -29.469 17.062 -15.812 1 90.62 105 ARG A C 1
ATOM 803 O O . ARG A 1 105 ? -28.75 18.047 -15.664 1 90.62 105 ARG A O 1
ATOM 810 N N . GLU A 1 106 ? -30.359 16.703 -15.008 1 90.81 106 GLU A N 1
ATOM 811 C CA . GLU A 1 106 ? -30.562 17.469 -13.789 1 90.81 106 GLU A CA 1
ATOM 812 C C . GLU A 1 106 ? -29.375 17.344 -12.844 1 90.81 106 GLU A C 1
ATOM 814 O O . GLU A 1 106 ? -29 18.312 -12.18 1 90.81 106 GLU A O 1
ATOM 819 N N . ALA A 1 107 ? -28.875 16.203 -12.844 1 91.06 107 ALA A N 1
ATOM 820 C CA . ALA A 1 107 ? -27.688 15.969 -12.008 1 91.06 107 ALA A CA 1
ATOM 821 C C . ALA A 1 107 ? -26.5 16.797 -12.492 1 91.06 107 ALA A C 1
ATOM 823 O O . ALA A 1 107 ? -25.75 17.328 -11.688 1 91.06 107 ALA A O 1
ATOM 824 N N . ALA A 1 108 ? -26.406 16.891 -13.812 1 93.44 108 ALA A N 1
ATOM 825 C CA . ALA A 1 108 ? -25.312 17.672 -14.391 1 93.44 108 ALA A CA 1
ATOM 826 C C . ALA A 1 108 ? -25.438 19.141 -14.031 1 93.44 108 ALA A C 1
ATOM 828 O O . ALA A 1 108 ? -24.438 19.812 -13.758 1 93.44 108 ALA A O 1
ATOM 829 N N . ALA A 1 109 ? -26.594 19.562 -13.984 1 92.5 109 ALA A N 1
ATOM 830 C CA . ALA A 1 109 ? -26.828 20.953 -13.625 1 92.5 109 ALA A CA 1
ATOM 831 C C . ALA A 1 109 ? -26.5 21.203 -12.156 1 92.5 109 ALA A C 1
ATOM 833 O O . ALA A 1 109 ? -25.922 22.234 -11.812 1 92.5 109 ALA A O 1
ATOM 834 N N . ALA A 1 110 ? -26.938 20.312 -11.367 1 90.12 110 ALA A N 1
ATOM 835 C CA . ALA A 1 110 ? -26.641 20.422 -9.945 1 90.12 110 ALA A CA 1
ATOM 836 C C . ALA A 1 110 ? -25.141 20.422 -9.688 1 90.12 110 ALA A C 1
ATOM 838 O O . ALA A 1 110 ? -24.641 21.156 -8.836 1 90.12 110 ALA A O 1
ATOM 839 N N . VAL A 1 111 ? -24.453 19.578 -10.391 1 94.44 111 VAL A N 1
ATOM 840 C CA . VAL A 1 111 ? -23.016 19.469 -10.25 1 94.44 111 VAL A CA 1
ATOM 841 C C . VAL A 1 111 ? -22.344 20.766 -10.68 1 94.44 111 VAL A C 1
ATOM 843 O O . VAL A 1 111 ? -21.422 21.25 -10.016 1 94.44 111 VAL A O 1
ATOM 846 N N . GLU A 1 112 ? -22.844 21.312 -11.727 1 93.69 112 GLU A N 1
ATOM 847 C CA . GLU A 1 112 ? -22.281 22.562 -12.211 1 93.69 112 GLU A CA 1
ATOM 848 C C . GLU A 1 112 ? -22.484 23.688 -11.203 1 93.69 112 GLU A C 1
ATOM 850 O O . GLU A 1 112 ? -21.594 24.531 -11.008 1 93.69 112 GLU A O 1
ATOM 855 N N . GLN A 1 113 ? -23.547 23.688 -10.602 1 88.56 113 GLN A N 1
ATOM 856 C CA . GLN A 1 113 ? -23.844 24.703 -9.602 1 88.56 113 GLN A CA 1
ATOM 857 C C . GLN A 1 113 ? -22.922 24.578 -8.391 1 88.56 113 GLN A C 1
ATOM 859 O O . GLN A 1 113 ? -22.391 25.594 -7.906 1 88.56 113 GLN A O 1
ATOM 864 N N . VAL A 1 114 ? -22.797 23.375 -7.926 1 89.5 114 VAL A N 1
ATOM 865 C CA . VAL A 1 114 ? -21.953 23.141 -6.758 1 89.5 114 VAL A CA 1
ATOM 866 C C . VAL A 1 114 ? -20.5 23.453 -7.102 1 89.5 114 VAL A C 1
ATOM 868 O O . VAL A 1 114 ? -19.766 24.016 -6.285 1 89.5 114 VAL A O 1
ATOM 871 N N . MET A 1 115 ? -20.094 23.109 -8.312 1 93 115 MET A N 1
ATOM 872 C CA . MET A 1 115 ? -18.734 23.375 -8.742 1 93 115 MET A CA 1
ATOM 873 C C . MET A 1 115 ? -18.469 24.875 -8.844 1 93 115 MET A C 1
ATOM 875 O O . MET A 1 115 ? -17.375 25.344 -8.492 1 93 115 MET A O 1
ATOM 879 N N . GLU A 1 116 ? -19.391 25.531 -9.234 1 87.31 116 GLU A N 1
ATOM 880 C CA . GLU A 1 116 ? -19.266 26.984 -9.336 1 87.31 116 GLU A CA 1
ATOM 881 C C . GLU A 1 116 ? -19.172 27.625 -7.953 1 87.31 116 GLU A C 1
ATOM 883 O O . GLU A 1 116 ? -18.375 28.531 -7.734 1 87.31 116 GLU A O 1
ATOM 888 N N . SER A 1 117 ? -19.953 27.141 -7.105 1 83.56 117 SER A N 1
ATOM 889 C CA . SER A 1 117 ? -19.984 27.688 -5.754 1 83.56 117 SER A CA 1
ATOM 890 C C . SER A 1 117 ? -18.656 27.469 -5.043 1 83.56 117 SER A C 1
ATOM 892 O O . SER A 1 117 ? -18.266 28.25 -4.176 1 83.56 117 SER A O 1
ATOM 894 N N . LEU A 1 118 ? -17.969 26.406 -5.438 1 87.62 118 LEU A N 1
ATOM 895 C CA . LEU A 1 118 ? -16.719 26.062 -4.758 1 87.62 118 LEU A CA 1
ATOM 896 C C . LEU A 1 118 ? -15.523 26.312 -5.668 1 87.62 118 LEU A C 1
ATOM 898 O O . LEU A 1 118 ? -14.414 25.875 -5.375 1 87.62 118 LEU A O 1
ATOM 902 N N . ARG A 1 119 ? -15.727 26.938 -6.836 1 84.12 119 ARG A N 1
ATOM 903 C CA . ARG A 1 119 ? -14.68 27.328 -7.777 1 84.12 119 ARG A CA 1
ATOM 904 C C . ARG A 1 119 ? -13.898 26.109 -8.266 1 84.12 119 ARG A C 1
ATOM 906 O O . ARG A 1 119 ? -12.664 26.125 -8.266 1 84.12 119 ARG A O 1
ATOM 913 N N . LEU A 1 120 ? -14.617 25.109 -8.602 1 90.19 120 LEU A N 1
ATOM 914 C CA . LEU A 1 120 ? -14.016 23.891 -9.125 1 90.19 120 LEU A CA 1
ATOM 915 C C . LEU A 1 120 ? -14.188 23.797 -10.641 1 90.19 120 LEU A C 1
ATOM 917 O O . LEU A 1 120 ? -13.766 22.828 -11.258 1 90.19 120 LEU A O 1
ATOM 921 N N . GLY A 1 121 ? -14.703 24.766 -11.258 1 89.44 121 GLY A N 1
ATOM 922 C CA . GLY A 1 121 ? -15.039 24.75 -12.672 1 89.44 121 GLY A CA 1
ATOM 923 C C . GLY A 1 121 ? -13.828 24.547 -13.562 1 89.44 121 GLY A C 1
ATOM 924 O O . GLY A 1 121 ? -13.875 23.781 -14.523 1 89.44 121 GLY A O 1
ATOM 925 N N . LYS A 1 122 ? -12.734 25.109 -13.234 1 87.31 122 LYS A N 1
ATOM 926 C CA . LYS A 1 122 ? -11.539 25.094 -14.062 1 87.31 122 LYS A CA 1
ATOM 927 C C . LYS A 1 122 ? -10.891 23.703 -14.062 1 87.31 122 LYS A C 1
ATOM 929 O O . LYS A 1 122 ? -10.195 23.344 -15.016 1 87.31 122 LYS A O 1
ATOM 934 N N . ILE A 1 123 ? -11.172 22.922 -13.023 1 90.69 123 ILE A N 1
ATOM 935 C CA . ILE A 1 123 ? -10.5 21.641 -12.906 1 90.69 123 ILE A CA 1
ATOM 936 C C . ILE A 1 123 ? -11.523 20.516 -13.039 1 90.69 123 ILE A C 1
ATOM 938 O O . ILE A 1 123 ? -11.281 19.391 -12.586 1 90.69 123 ILE A O 1
ATOM 942 N N . ALA A 1 124 ? -12.609 20.812 -13.617 1 92.75 124 ALA A N 1
ATOM 943 C CA . ALA A 1 124 ? -13.711 19.859 -13.711 1 92.75 124 ALA A CA 1
ATOM 944 C C . ALA A 1 124 ? -13.273 18.578 -14.422 1 92.75 124 ALA A C 1
ATOM 946 O O . ALA A 1 124 ? -13.672 17.484 -14.039 1 92.75 124 ALA A O 1
ATOM 947 N N . ASP A 1 125 ? -12.406 18.703 -15.383 1 91.94 125 ASP A N 1
ATOM 948 C CA . ASP A 1 125 ? -12.031 17.547 -16.188 1 91.94 125 ASP A CA 1
ATOM 949 C C . ASP A 1 125 ? -10.625 17.078 -15.852 1 91.94 125 ASP A C 1
ATOM 951 O O . ASP A 1 125 ? -10.062 16.234 -16.562 1 91.94 125 ASP A O 1
ATOM 955 N N . SER A 1 126 ? -10.148 17.594 -14.797 1 90.81 126 SER A N 1
ATOM 956 C CA . SER A 1 126 ? -8.844 17.141 -14.336 1 90.81 126 SER A CA 1
ATOM 957 C C . SER A 1 126 ? -8.961 15.867 -13.492 1 90.81 126 SER A C 1
ATOM 959 O O . SER A 1 126 ? -9.93 15.695 -12.75 1 90.81 126 SER A O 1
ATOM 961 N N . VAL A 1 127 ? -8.008 15.008 -13.695 1 90.19 127 VAL A N 1
ATOM 962 C CA . VAL A 1 127 ? -7.949 13.789 -12.891 1 90.19 127 VAL A CA 1
ATOM 963 C C . VAL A 1 127 ? -7.523 14.125 -11.469 1 90.19 127 VAL A C 1
ATOM 965 O O . VAL A 1 127 ? -6.625 14.945 -11.258 1 90.19 127 VAL A O 1
ATOM 968 N N . ILE A 1 128 ? -8.172 13.586 -10.438 1 88.94 128 ILE A N 1
ATOM 969 C CA . ILE A 1 128 ? -7.898 13.859 -9.031 1 88.94 128 ILE A CA 1
ATOM 970 C C . ILE A 1 128 ? -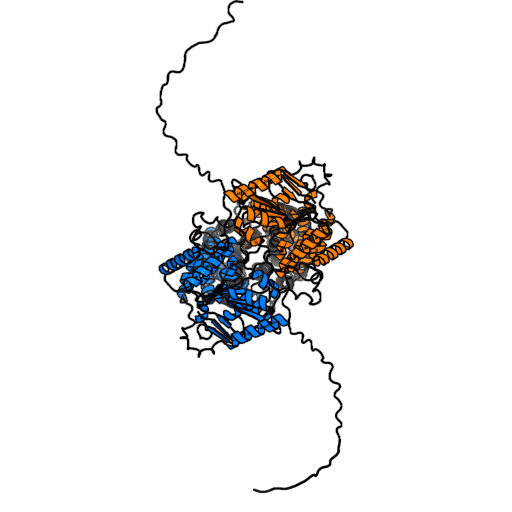6.477 13.422 -8.688 1 88.94 128 ILE A C 1
ATOM 972 O O . ILE A 1 128 ? -5.699 14.203 -8.133 1 88.94 128 ILE A O 1
ATOM 976 N N . GLY A 1 129 ? -6.129 12.203 -9.086 1 82.5 129 GLY A N 1
ATOM 977 C CA . GLY A 1 129 ? -4.754 11.75 -8.953 1 82.5 129 GLY A CA 1
ATOM 978 C C . GLY A 1 129 ? -4.414 11.297 -7.543 1 82.5 129 GLY A C 1
ATOM 979 O O . GLY A 1 129 ? -5.066 11.711 -6.578 1 82.5 129 GLY A O 1
ATOM 980 N N . GLU A 1 130 ? -3.395 10.398 -7.445 1 72.19 130 GLU A N 1
ATOM 981 C CA . GLU A 1 130 ? -2.871 9.953 -6.16 1 72.19 130 GLU A CA 1
ATOM 982 C C . GLU A 1 130 ? -1.821 10.922 -5.625 1 72.19 130 GLU A C 1
ATOM 984 O O . GLU A 1 130 ? -1.281 11.734 -6.375 1 72.19 130 GLU A O 1
ATOM 989 N N . SER A 1 131 ? -1.641 10.766 -4.227 1 59 131 SER A N 1
ATOM 990 C CA . SER A 1 131 ? -0.614 11.602 -3.617 1 59 131 SER A CA 1
ATOM 991 C C . SER A 1 131 ? 0.762 11.305 -4.207 1 59 131 SER A C 1
ATOM 993 O O . SER A 1 131 ? 1.166 10.148 -4.301 1 59 131 SER A O 1
ATOM 995 N N . GLY A 1 132 ? 1.392 12.266 -4.848 1 53.22 132 GLY A N 1
ATOM 996 C CA . GLY A 1 132 ? 2.732 12.094 -5.383 1 53.22 132 GLY A CA 1
ATOM 997 C C . GLY A 1 132 ? 2.756 11.961 -6.895 1 53.22 132 GLY A C 1
ATOM 998 O O . GLY A 1 132 ? 3.822 12.016 -7.512 1 53.22 132 GLY A O 1
ATOM 999 N N . ALA A 1 133 ? 1.498 11.844 -7.336 1 55.88 133 ALA A N 1
ATOM 1000 C CA . ALA A 1 133 ? 1.472 11.695 -8.789 1 55.88 133 ALA A CA 1
ATOM 1001 C C . ALA A 1 133 ? 1.68 13.039 -9.477 1 55.88 133 ALA A C 1
ATOM 1003 O O . ALA A 1 133 ? 1.481 14.094 -8.867 1 55.88 133 ALA A O 1
ATOM 1004 N N . SER A 1 134 ? 2.184 12.992 -10.656 1 52 134 SER A N 1
ATOM 1005 C CA . SER A 1 134 ? 2.465 14.188 -11.445 1 52 134 SER A CA 1
ATOM 1006 C C . SER A 1 134 ? 1.183 14.945 -11.773 1 52 134 SER A C 1
ATOM 1008 O O . SER A 1 134 ? 1.15 16.172 -11.703 1 52 134 SER A O 1
ATOM 1010 N N . ALA A 1 135 ? 0.228 14.227 -12.188 1 55.12 135 ALA A N 1
ATOM 1011 C CA . ALA A 1 135 ? -1.034 14.859 -12.57 1 55.12 135 ALA A CA 1
ATOM 1012 C C . ALA A 1 135 ? -2.045 14.797 -11.43 1 55.12 135 ALA A C 1
ATOM 1014 O O . ALA A 1 135 ? -2.664 13.758 -11.195 1 55.12 135 ALA A O 1
ATOM 1015 N N . ARG A 1 136 ? -2.012 15.859 -10.617 1 71.56 136 ARG A N 1
ATOM 1016 C CA . ARG A 1 136 ? -2.934 15.844 -9.484 1 71.56 136 ARG A CA 1
ATOM 1017 C C . ARG A 1 136 ? -3.459 17.25 -9.195 1 71.56 136 ARG A C 1
ATOM 1019 O O . ARG A 1 136 ? -2.852 18.234 -9.602 1 71.56 136 ARG A O 1
ATOM 1026 N N . ILE A 1 137 ? -4.75 17.25 -8.781 1 80.38 137 ILE A N 1
ATOM 1027 C CA . ILE A 1 137 ? -5.309 18.5 -8.289 1 80.38 137 ILE A CA 1
ATOM 1028 C C . ILE A 1 137 ? -4.609 18.906 -6.996 1 80.38 137 ILE A C 1
ATOM 1030 O O . ILE A 1 137 ? -3.979 18.078 -6.336 1 80.38 137 ILE A O 1
ATOM 1034 N N . SER A 1 138 ? -4.633 20.141 -6.781 1 74.88 138 SER A N 1
ATOM 1035 C CA . SER A 1 138 ? -3.961 20.656 -5.598 1 74.88 138 SER A CA 1
ATOM 1036 C C . SER A 1 138 ? -4.668 20.219 -4.32 1 74.88 138 SER A C 1
ATOM 1038 O O . SER A 1 138 ? -5.789 19.719 -4.367 1 74.88 138 SER A O 1
ATOM 1040 N N . GLY A 1 139 ? -4.059 20.312 -3.162 1 75.88 139 GLY A N 1
ATOM 1041 C CA . GLY A 1 139 ? -4.652 19.984 -1.88 1 75.88 139 GLY A CA 1
ATOM 1042 C C . GLY A 1 139 ? -5.922 20.766 -1.588 1 75.88 139 GLY A C 1
ATOM 1043 O O . GLY A 1 139 ? -6.906 20.188 -1.104 1 75.88 139 GLY A O 1
ATOM 1044 N N . GLY A 1 140 ? -5.844 22.078 -1.849 1 78.62 140 GLY A N 1
ATOM 1045 C CA . GLY A 1 140 ? -7.023 22.906 -1.65 1 78.62 140 GLY A CA 1
ATOM 1046 C C . GLY A 1 140 ? -8.188 22.516 -2.545 1 78.62 140 GLY A C 1
ATOM 1047 O O . GLY A 1 140 ? -9.336 22.5 -2.107 1 78.62 140 GLY A O 1
ATOM 1048 N N . GLU A 1 141 ? -7.816 22.188 -3.754 1 83.69 141 GLU A N 1
ATOM 1049 C CA . GLU A 1 141 ? -8.836 21.75 -4.695 1 83.69 141 GLU A CA 1
ATOM 1050 C C . GLU A 1 141 ? -9.445 20.422 -4.262 1 83.69 141 GLU A C 1
ATOM 1052 O O . GLU A 1 141 ? -10.648 20.203 -4.402 1 83.69 141 GLU A O 1
ATOM 1057 N N . ARG A 1 142 ? -8.641 19.641 -3.752 1 88.62 142 ARG A N 1
ATOM 1058 C CA . ARG A 1 142 ? -9.102 18.344 -3.275 1 88.62 142 ARG A CA 1
ATOM 1059 C C . ARG A 1 142 ? -10.047 18.5 -2.092 1 88.62 142 ARG A C 1
ATOM 1061 O O . ARG A 1 142 ? -11.047 17.781 -1.988 1 88.62 142 ARG A O 1
ATOM 1068 N N . LYS A 1 143 ? -9.742 19.391 -1.24 1 87.25 143 LYS A N 1
ATOM 1069 C CA . LYS A 1 143 ? -10.617 19.641 -0.098 1 87.25 143 LYS A CA 1
ATOM 1070 C C . LYS A 1 143 ? -11.961 20.219 -0.547 1 87.25 143 LYS A C 1
ATOM 1072 O O . LYS A 1 143 ? -13.008 19.844 -0.024 1 87.25 143 LYS A O 1
ATOM 1077 N N . ARG A 1 144 ? -11.883 21.141 -1.42 1 88.56 144 ARG A N 1
ATOM 1078 C CA . ARG A 1 144 ? -13.117 21.719 -1.949 1 88.56 144 ARG A CA 1
ATOM 1079 C C . ARG A 1 144 ? -13.961 20.641 -2.641 1 88.56 144 ARG A C 1
ATOM 1081 O O . ARG A 1 144 ? -15.195 20.688 -2.582 1 88.56 144 ARG A O 1
ATOM 1088 N N . LEU A 1 145 ? -13.273 19.734 -3.254 1 92.12 145 LEU A N 1
ATOM 1089 C CA . LEU A 1 145 ? -13.977 18.609 -3.871 1 92.12 145 LEU A CA 1
ATOM 1090 C C . LEU A 1 145 ? -14.695 17.781 -2.818 1 92.12 145 LEU A C 1
ATOM 1092 O O . LEU A 1 145 ? -15.836 17.359 -3.016 1 92.12 145 LEU A O 1
ATOM 1096 N N . CYS A 1 146 ? -14.031 17.5 -1.731 1 91.56 146 CYS A N 1
ATOM 1097 C CA . CYS A 1 146 ? -14.641 16.734 -0.652 1 91.56 146 CYS A CA 1
ATOM 1098 C C . CYS A 1 146 ? -15.867 17.438 -0.097 1 91.56 146 CYS A C 1
ATOM 1100 O O . CYS A 1 146 ? -16.875 16.797 0.215 1 91.56 146 CYS A O 1
ATOM 1102 N N . ILE A 1 147 ? -15.805 18.703 -0.007 1 89.75 147 ILE A N 1
ATOM 1103 C CA . ILE A 1 147 ? -16.938 19.5 0.458 1 89.75 147 ILE A CA 1
ATOM 1104 C C . ILE A 1 147 ? -18.062 19.453 -0.572 1 89.75 147 ILE A C 1
ATOM 1106 O O . ILE A 1 147 ? -19.234 19.297 -0.214 1 89.75 147 ILE A O 1
ATOM 1110 N N . ALA A 1 148 ? -17.656 19.594 -1.817 1 91.56 148 ALA A N 1
ATOM 1111 C CA . ALA A 1 148 ? -18.625 19.562 -2.9 1 91.56 148 ALA A CA 1
ATOM 1112 C C . ALA A 1 148 ? -19.406 18.234 -2.889 1 91.56 148 ALA A C 1
ATOM 1114 O O . ALA A 1 148 ? -20.609 18.219 -3.127 1 91.56 148 ALA A O 1
ATOM 1115 N N . ARG A 1 149 ? -18.719 17.219 -2.611 1 91.31 149 ARG A N 1
ATOM 1116 C CA . ARG A 1 149 ? -19.328 15.898 -2.562 1 91.31 149 ARG A CA 1
ATOM 1117 C C . ARG A 1 149 ? -20.406 15.828 -1.484 1 91.31 149 ARG A C 1
ATOM 1119 O O . ARG A 1 149 ? -21.453 15.211 -1.684 1 91.31 149 ARG A O 1
ATOM 1126 N N . GLU A 1 150 ? -20.188 16.469 -0.411 1 88.19 150 GLU A N 1
ATOM 1127 C CA . GLU A 1 150 ? -21.156 16.469 0.687 1 88.19 150 GLU A CA 1
ATOM 1128 C C . GLU A 1 150 ? -22.312 17.406 0.402 1 88.19 150 GLU A C 1
ATOM 1130 O O . GLU A 1 150 ? -23.438 17.172 0.853 1 88.19 150 GLU A O 1
ATOM 1135 N N . LEU A 1 151 ? -22.094 18.391 -0.364 1 88.12 151 LEU A N 1
ATOM 1136 C CA . LEU A 1 151 ? -23.094 19.406 -0.628 1 88.12 151 LEU A CA 1
ATOM 1137 C C . LEU A 1 151 ? -24.125 18.906 -1.642 1 88.12 151 LEU A C 1
ATOM 1139 O O . LEU A 1 151 ? -25.219 19.453 -1.745 1 88.12 151 LEU A O 1
ATOM 1143 N N . LEU A 1 152 ? -23.75 18.016 -2.418 1 86.5 152 LEU A N 1
ATOM 1144 C CA . LEU A 1 152 ? -24.625 17.5 -3.457 1 86.5 152 LEU A CA 1
ATOM 1145 C C . LEU A 1 152 ? -25.875 16.875 -2.846 1 86.5 152 LEU A C 1
ATOM 1147 O O . LEU A 1 152 ? -26.922 16.812 -3.494 1 86.5 152 LEU A O 1
ATOM 1151 N N . GLY A 1 153 ? -25.844 16.453 -1.678 1 78.06 153 GLY A N 1
ATOM 1152 C CA . GLY A 1 153 ? -27.016 15.938 -1.005 1 78.06 153 GLY A CA 1
ATOM 1153 C C . GLY A 1 153 ? -27.875 17.031 -0.386 1 78.06 153 GLY A C 1
ATOM 1154 O O . GLY A 1 153 ? -28.906 16.734 0.229 1 78.06 153 GLY A O 1
ATOM 1155 N N . GLU A 1 154 ? -27.484 18.219 -0.613 1 81.25 154 GLU A N 1
ATOM 1156 C CA . GLU A 1 154 ? -28.172 19.391 -0.061 1 81.25 154 GLU A CA 1
ATOM 1157 C C . GLU A 1 154 ? -28.359 19.25 1.447 1 81.25 154 GLU A C 1
ATOM 1159 O O . GLU A 1 154 ? -29.484 19.328 1.948 1 81.25 154 GLU A O 1
ATOM 1164 N N . PRO A 1 155 ? -27.312 19.047 2.049 1 86.81 155 PRO A N 1
ATOM 1165 C CA . PRO A 1 155 ? -27.391 18.938 3.508 1 86.81 155 PRO A CA 1
ATOM 1166 C C . PRO A 1 155 ? -27.812 20.25 4.172 1 86.81 155 PRO A C 1
ATOM 1168 O O . PRO A 1 155 ? -27.641 21.328 3.592 1 86.81 155 PRO A O 1
ATOM 1171 N N . ARG A 1 156 ? -28.438 20.125 5.328 1 89.44 156 ARG A N 1
ATOM 1172 C CA . ARG A 1 156 ? -28.812 21.297 6.117 1 89.44 156 ARG A CA 1
ATOM 1173 C C . ARG A 1 156 ? -27.766 21.578 7.195 1 89.44 156 ARG A C 1
ATOM 1175 O O . ARG A 1 156 ? -27.719 22.688 7.73 1 89.44 156 ARG A O 1
ATOM 1182 N N . LEU A 1 157 ? -27.031 20.547 7.457 1 91.94 157 LEU A N 1
ATOM 1183 C CA . LEU A 1 157 ? -25.938 20.656 8.422 1 91.94 157 LEU A CA 1
ATOM 1184 C C . LEU A 1 157 ? -24.656 20.062 7.852 1 91.94 157 LEU A C 1
ATOM 1186 O O . LEU A 1 157 ? -24.656 18.938 7.32 1 91.94 157 LEU A O 1
ATOM 1190 N N . LEU A 1 158 ? -23.656 20.828 7.863 1 92.94 158 LEU A N 1
ATOM 1191 C CA . LEU A 1 158 ? -22.359 20.359 7.391 1 92.94 158 LEU A CA 1
ATOM 1192 C C . LEU A 1 158 ? -21.359 20.281 8.539 1 92.94 158 LEU A C 1
ATOM 1194 O O . LEU A 1 158 ? -21.094 21.297 9.203 1 92.94 158 LEU A O 1
ATOM 1198 N N . LEU A 1 159 ? -20.922 19.094 8.867 1 93.69 159 LEU A N 1
ATOM 1199 C CA . LEU A 1 159 ? -19.906 18.875 9.875 1 93.69 159 LEU A CA 1
ATOM 1200 C C . LEU A 1 159 ? -18.531 18.672 9.227 1 93.69 159 LEU A C 1
ATOM 1202 O O . LEU A 1 159 ? -18.359 17.781 8.398 1 93.69 159 LEU A O 1
ATOM 1206 N N . CYS A 1 160 ? -17.594 19.5 9.547 1 93.94 160 CYS A N 1
ATOM 1207 C CA . CYS A 1 160 ? -16.25 19.438 8.969 1 93.94 160 CYS A CA 1
ATOM 1208 C C . CYS A 1 160 ? -15.211 19.125 10.031 1 93.94 160 CYS A C 1
ATOM 1210 O O . CYS A 1 160 ? -15.047 19.891 10.984 1 93.94 160 CYS A O 1
ATOM 1212 N N . ASP A 1 161 ? -14.586 18.016 9.844 1 90.44 161 ASP A N 1
ATOM 1213 C CA . ASP A 1 161 ? -13.492 17.672 10.75 1 90.44 161 ASP A CA 1
ATOM 1214 C C . ASP A 1 161 ? -12.148 18.141 10.203 1 90.44 161 ASP A C 1
ATOM 1216 O O . ASP A 1 161 ? -11.555 17.469 9.359 1 90.44 161 ASP A O 1
ATOM 1220 N N . GLU A 1 162 ? -11.672 19.219 10.672 1 87.31 162 GLU A N 1
ATOM 1221 C CA . GLU A 1 162 ? -10.391 19.828 10.328 1 87.31 162 GLU A CA 1
ATOM 1222 C C . GLU A 1 162 ? -10.281 20.078 8.828 1 87.31 162 GLU A C 1
ATOM 1224 O O . GLU A 1 162 ? -9.344 19.609 8.18 1 87.31 162 GLU A O 1
ATOM 1229 N N . PRO A 1 163 ? -11.109 20.891 8.32 1 88.94 163 PRO A N 1
ATOM 1230 C CA . PRO A 1 163 ? -11.148 21.172 6.879 1 88.94 163 PRO A CA 1
ATOM 1231 C C . PRO A 1 163 ? -9.93 21.953 6.391 1 88.94 163 PRO A C 1
ATOM 1233 O O . PRO A 1 163 ? -9.68 22.016 5.188 1 88.94 163 PRO A O 1
ATOM 1236 N N . THR A 1 164 ? -9.211 22.562 7.316 1 85.5 164 THR A N 1
ATOM 1237 C CA . THR A 1 164 ? -8.078 23.391 6.914 1 85.5 164 THR A CA 1
ATOM 1238 C C . THR A 1 164 ? -6.766 22.641 7.133 1 85.5 164 THR A C 1
ATOM 1240 O O . THR A 1 164 ? -5.691 23.172 6.832 1 85.5 164 THR A O 1
ATOM 1243 N N . SER A 1 165 ? -6.859 21.469 7.602 1 76.88 165 SER A N 1
ATOM 1244 C CA . SER A 1 165 ? -5.648 20.703 7.887 1 76.88 165 SER A CA 1
ATOM 1245 C C . SER A 1 165 ? -4.871 20.406 6.613 1 76.88 165 SER A C 1
ATOM 1247 O O . SER A 1 165 ? -5.461 20.031 5.594 1 76.88 165 SER A O 1
ATOM 1249 N N . GLY A 1 166 ? -3.59 20.641 6.664 1 69.19 166 GLY A N 1
ATOM 1250 C CA . GLY A 1 166 ? -2.732 20.328 5.531 1 69.19 166 GLY A CA 1
ATOM 1251 C C . GLY A 1 166 ? -2.768 21.391 4.449 1 69.19 166 GLY A C 1
ATOM 1252 O O . GLY A 1 166 ? -2.16 21.219 3.391 1 69.19 166 GLY A O 1
ATOM 1253 N N . LEU A 1 167 ? -3.557 22.422 4.691 1 75.19 167 LEU A N 1
ATOM 1254 C CA . LEU A 1 167 ? -3.666 23.5 3.715 1 75.19 167 LEU A CA 1
ATOM 1255 C C . LEU A 1 167 ? -2.84 24.719 4.145 1 75.19 167 LEU A C 1
ATOM 1257 O O . LEU A 1 167 ? -2.66 24.953 5.34 1 75.19 167 LEU A O 1
ATOM 1261 N N . ASP A 1 168 ? -2.352 25.375 3.15 1 71.81 168 ASP A N 1
ATOM 1262 C CA . ASP A 1 168 ? -1.712 26.641 3.465 1 71.81 168 ASP A CA 1
ATOM 1263 C C . ASP A 1 168 ? -2.75 27.703 3.818 1 71.81 168 ASP A C 1
ATOM 1265 O O . ASP A 1 168 ? -3.951 27.484 3.66 1 71.81 168 ASP A O 1
ATOM 1269 N N . SER A 1 169 ? -2.348 28.812 4.273 1 72.69 169 SER A N 1
ATOM 1270 C CA . SER A 1 169 ? -3.213 29.859 4.809 1 72.69 169 SER A CA 1
ATOM 1271 C C . SER A 1 169 ? -4.164 30.391 3.74 1 72.69 169 SER A C 1
ATOM 1273 O O . SER A 1 169 ? -5.34 30.625 4.016 1 72.69 169 SER A O 1
ATOM 1275 N N . THR A 1 170 ? -3.57 30.516 2.539 1 71.62 170 THR A N 1
ATOM 1276 C CA . THR A 1 170 ? -4.398 31.078 1.476 1 71.62 170 THR A CA 1
ATOM 1277 C C . THR A 1 170 ? -5.504 30.094 1.083 1 71.62 170 THR A C 1
ATOM 1279 O O . THR A 1 170 ? -6.664 30.484 0.94 1 71.62 170 THR A O 1
ATOM 1282 N N . MET A 1 171 ? -5.066 28.891 0.952 1 77.94 171 MET A N 1
ATOM 1283 C CA . MET A 1 171 ? -6.031 27.859 0.573 1 77.94 171 MET A CA 1
ATOM 1284 C C . MET A 1 171 ? -7.035 27.625 1.692 1 77.94 171 MET A C 1
ATOM 1286 O O . MET A 1 171 ? -8.227 27.422 1.433 1 77.94 171 MET A O 1
ATOM 1290 N N . ALA A 1 172 ? -6.543 27.609 2.885 1 84.19 172 ALA A N 1
ATOM 1291 C CA . ALA A 1 172 ? -7.422 27.453 4.035 1 84.19 172 ALA A CA 1
ATOM 1292 C C . ALA A 1 172 ? -8.477 28.547 4.09 1 84.19 172 ALA A C 1
ATOM 1294 O O . ALA A 1 172 ? -9.656 28.281 4.324 1 84.19 172 ALA A O 1
ATOM 1295 N N . ASP A 1 173 ? -8.023 29.75 3.885 1 83.81 173 ASP A N 1
ATOM 1296 C CA . ASP A 1 173 ? -8.938 30.891 3.904 1 83.81 173 ASP A CA 1
ATOM 1297 C C . ASP A 1 173 ? -9.977 30.781 2.791 1 83.81 173 ASP A C 1
ATOM 1299 O O . ASP A 1 173 ? -11.141 31.141 2.984 1 83.81 173 ASP A O 1
ATOM 1303 N N . GLN A 1 174 ? -9.508 30.312 1.658 1 82.69 174 GLN A N 1
ATOM 1304 C CA . GLN A 1 174 ? -10.414 30.156 0.531 1 82.69 174 GLN A CA 1
ATOM 1305 C C . GLN A 1 174 ? -11.492 29.109 0.834 1 82.69 174 GLN A C 1
ATOM 1307 O O . GLN A 1 174 ? -12.672 29.328 0.541 1 82.69 174 GLN A O 1
ATOM 1312 N N . VAL A 1 175 ? -11.109 28.062 1.355 1 87.88 175 VAL A N 1
ATOM 1313 C CA . VAL A 1 175 ? -12.039 26.984 1.702 1 87.88 175 VAL A CA 1
ATOM 1314 C C . VAL A 1 175 ? -13.062 27.5 2.715 1 87.88 175 VAL A C 1
ATOM 1316 O O . VAL A 1 175 ? -14.266 27.281 2.555 1 87.88 175 VAL A O 1
ATOM 1319 N N . MET A 1 176 ? -12.625 28.234 3.719 1 90.75 176 MET A N 1
ATOM 1320 C CA . MET A 1 176 ? -13.508 28.734 4.77 1 90.75 176 MET A CA 1
ATOM 1321 C C . MET A 1 176 ? -14.422 29.828 4.242 1 90.75 176 MET A C 1
ATOM 1323 O O . MET A 1 176 ? -15.562 29.953 4.676 1 90.75 176 MET A O 1
ATOM 1327 N N . ALA A 1 177 ? -13.844 30.594 3.324 1 87.81 177 ALA A N 1
ATOM 1328 C CA . ALA A 1 177 ? -14.672 31.625 2.684 1 87.81 177 ALA A CA 1
ATOM 1329 C C . ALA A 1 177 ? -15.812 30.984 1.897 1 87.81 177 ALA A C 1
ATOM 1331 O O . ALA A 1 177 ? -16.938 31.5 1.902 1 87.81 177 ALA A O 1
ATOM 1332 N N . ASN A 1 178 ? -15.516 29.953 1.25 1 87.12 178 ASN A N 1
ATOM 1333 C CA . ASN A 1 178 ? -16.547 29.25 0.501 1 87.12 178 ASN A CA 1
ATOM 1334 C C . ASN A 1 178 ? -17.594 28.641 1.428 1 87.12 178 ASN A C 1
ATOM 1336 O O . ASN A 1 178 ? -18.797 28.688 1.124 1 87.12 178 ASN A O 1
ATOM 1340 N N . LEU A 1 179 ? -17.172 28.125 2.518 1 89.25 179 LEU A N 1
ATOM 1341 C CA . LEU A 1 179 ? -18.094 27.578 3.498 1 89.25 179 LEU A CA 1
ATOM 1342 C C . LEU A 1 179 ? -19 28.672 4.062 1 89.25 179 LEU A C 1
ATOM 1344 O O . LEU A 1 179 ? -20.203 28.453 4.254 1 89.25 179 LEU A O 1
ATOM 1348 N N . ARG A 1 180 ? -18.391 29.812 4.332 1 90.75 180 ARG A N 1
ATOM 1349 C CA . ARG A 1 180 ? -19.156 30.953 4.848 1 90.75 180 ARG A CA 1
ATOM 1350 C C . ARG A 1 180 ? -20.234 31.391 3.854 1 90.75 180 ARG A C 1
ATOM 1352 O O . ARG A 1 180 ? -21.344 31.719 4.246 1 90.75 180 ARG A O 1
ATOM 1359 N N . SER A 1 181 ? -19.781 31.453 2.65 1 86.44 181 SER A N 1
ATOM 1360 C CA . SER A 1 181 ? -20.719 31.828 1.603 1 86.44 181 SER A CA 1
ATOM 1361 C C . SER A 1 181 ? -21.906 30.875 1.546 1 86.44 181 SER A C 1
ATOM 1363 O O . SER A 1 181 ? -23.047 31.297 1.307 1 86.44 181 SER A O 1
ATOM 1365 N N . LEU A 1 182 ? -21.703 29.625 1.769 1 84.62 182 LEU A N 1
ATOM 1366 C CA . LEU A 1 182 ? -22.766 28.625 1.792 1 84.62 182 LEU A CA 1
ATOM 1367 C C . LEU A 1 182 ? -23.703 28.859 2.961 1 84.62 182 LEU A C 1
ATOM 1369 O O . LEU A 1 182 ? -24.922 28.656 2.836 1 84.62 182 LEU A O 1
ATOM 1373 N N . CYS A 1 183 ? -23.172 29.266 4.059 1 87.19 183 CYS A N 1
ATOM 1374 C CA . CYS A 1 183 ? -23.969 29.531 5.254 1 87.19 183 CYS A CA 1
ATOM 1375 C C . CYS A 1 183 ? -24.844 30.781 5.07 1 87.19 183 CYS A C 1
ATOM 1377 O O . CYS A 1 183 ? -26 30.781 5.461 1 87.19 183 CYS A O 1
ATOM 1379 N N . THR A 1 184 ? -24.266 31.844 4.535 1 83.38 184 THR A N 1
ATOM 1380 C CA . THR A 1 184 ? -24.953 33.125 4.391 1 83.38 184 THR A CA 1
ATOM 1381 C C . THR A 1 184 ? -26.109 33 3.41 1 83.38 184 THR A C 1
ATOM 1383 O O . THR A 1 184 ? -27.109 33.719 3.543 1 83.38 184 THR A O 1
ATOM 1386 N N . ASN A 1 185 ? -25.922 32.25 2.451 1 75.31 185 ASN A N 1
ATOM 1387 C CA . ASN A 1 185 ? -27 32.062 1.487 1 75.31 185 ASN A CA 1
ATOM 1388 C C . ASN A 1 185 ? -28.156 31.266 2.08 1 75.31 185 ASN A C 1
ATOM 1390 O O . ASN A 1 185 ? -29.172 31.047 1.417 1 75.31 185 ASN A O 1
ATOM 1394 N N . GLY A 1 186 ? -28.125 31.125 3.482 1 65.5 186 GLY A N 1
ATOM 1395 C CA . GLY A 1 186 ? -29.203 30.656 4.324 1 65.5 186 GLY A CA 1
ATOM 1396 C C . GLY A 1 186 ? -29.5 29.188 4.152 1 65.5 186 GLY A C 1
ATOM 1397 O O . GLY A 1 186 ? -30.516 28.688 4.641 1 65.5 186 GLY A O 1
ATOM 1398 N N . LYS A 1 187 ? -28.547 28.422 3.703 1 71.5 187 LYS A N 1
ATOM 1399 C CA . LYS A 1 187 ? -29.031 27.094 3.334 1 71.5 187 LYS A CA 1
ATOM 1400 C C . LYS A 1 187 ? -28.406 26.016 4.215 1 71.5 187 LYS A C 1
ATOM 1402 O O . LYS A 1 187 ? -29.047 25.016 4.543 1 71.5 187 LYS A O 1
ATOM 1407 N N . VAL A 1 188 ? -27.25 26.359 4.777 1 88.25 188 VAL A N 1
ATOM 1408 C CA . VAL A 1 188 ? -26.562 25.234 5.418 1 88.25 188 VAL A CA 1
ATOM 1409 C C . VAL A 1 188 ? -25.859 25.719 6.691 1 88.25 188 VAL A C 1
ATOM 1411 O O . VAL A 1 188 ? -25.281 26.812 6.711 1 88.25 188 VAL A O 1
ATOM 1414 N N . SER A 1 189 ? -26.125 25.094 7.859 1 92.94 189 SER A N 1
ATOM 1415 C CA . SER A 1 189 ? -25.344 25.328 9.07 1 92.94 189 SER A CA 1
ATOM 1416 C C . SER A 1 189 ? -24.016 24.578 9.023 1 92.94 189 SER A C 1
ATOM 1418 O O . SER A 1 189 ? -23.953 23.438 8.547 1 92.94 189 SER A O 1
ATOM 1420 N N . VAL A 1 190 ? -22.969 25.234 9.438 1 93.94 190 VAL A N 1
ATOM 1421 C CA . VAL A 1 190 ? -21.656 24.625 9.352 1 93.94 190 VAL A CA 1
ATOM 1422 C C . VAL A 1 190 ? -21.031 24.547 10.734 1 93.94 190 VAL A C 1
ATOM 1424 O O . VAL A 1 190 ? -21.031 25.531 11.484 1 93.94 190 VAL A O 1
ATOM 1427 N N . LEU A 1 191 ? -20.625 23.422 11.164 1 95.06 191 LEU A N 1
ATOM 1428 C CA . LEU A 1 191 ? -19.812 23.219 12.344 1 95.06 191 LEU A CA 1
ATOM 1429 C C . LEU A 1 191 ? -18.438 22.672 11.969 1 95.06 191 LEU A C 1
ATOM 1431 O O . LEU A 1 191 ? -18.328 21.562 11.453 1 95.06 191 LEU A O 1
ATOM 1435 N N . ALA A 1 192 ? -17.391 23.422 12.172 1 95.06 192 ALA A N 1
ATOM 1436 C CA . ALA A 1 192 ? -16.047 23.047 11.75 1 95.06 192 ALA A CA 1
ATOM 1437 C C . ALA A 1 192 ? -15.109 22.922 12.945 1 95.06 192 ALA A C 1
ATOM 1439 O O . ALA A 1 192 ? -14.977 23.859 13.734 1 95.06 192 ALA A O 1
ATOM 1440 N N . ALA A 1 193 ? -14.57 21.75 13.086 1 93.44 193 ALA A N 1
ATOM 1441 C CA . ALA A 1 193 ? -13.5 21.578 14.062 1 93.44 193 ALA A CA 1
ATOM 1442 C C . ALA A 1 193 ? -12.18 22.125 13.531 1 93.44 193 ALA A C 1
ATOM 1444 O O . ALA A 1 193 ? -11.711 21.719 12.461 1 93.44 193 ALA A O 1
ATOM 1445 N N . ILE A 1 194 ? -11.633 23.078 14.203 1 88.75 194 ILE A N 1
ATOM 1446 C CA . ILE A 1 194 ? -10.398 23.703 13.75 1 88.75 194 ILE A CA 1
ATOM 1447 C C . ILE A 1 194 ? -9.398 23.75 14.898 1 88.75 194 ILE A C 1
ATOM 1449 O O . ILE A 1 194 ? -9.758 24.062 16.047 1 88.75 194 ILE A O 1
ATOM 1453 N N . HIS A 1 195 ? -8.266 23.516 14.656 1 77.75 195 HIS A N 1
ATOM 1454 C CA . HIS A 1 195 ? -7.23 23.5 15.68 1 77.75 195 HIS A CA 1
ATOM 1455 C C . HIS A 1 195 ? -6.688 24.906 15.93 1 77.75 195 HIS A C 1
ATOM 1457 O O . HIS A 1 195 ? -6.664 25.375 17.078 1 77.75 195 HIS A O 1
ATOM 1463 N N . GLN A 1 196 ? -6.156 25.484 14.914 1 77.81 196 GLN A N 1
ATOM 1464 C CA . GLN A 1 196 ? -5.555 26.812 15.047 1 77.81 196 GLN A CA 1
ATOM 1465 C C . GLN A 1 196 ? -5.914 27.703 13.867 1 77.81 196 GLN A C 1
ATOM 1467 O O . GLN A 1 196 ? -5.078 27.953 12.992 1 77.81 196 GLN A O 1
ATOM 1472 N N . PRO A 1 197 ? -7.062 28.297 14.016 1 84.19 197 PRO A N 1
ATOM 1473 C CA . PRO A 1 197 ? -7.453 29.172 12.906 1 84.19 197 PRO A CA 1
ATOM 1474 C C . PRO A 1 197 ? -6.703 30.5 12.906 1 84.19 197 PRO A C 1
ATOM 1476 O O . PRO A 1 197 ? -6.324 31 13.969 1 84.19 197 PRO A O 1
ATOM 1479 N N . SER A 1 198 ? -6.504 31 11.742 1 84 198 SER A N 1
ATOM 1480 C CA . SER A 1 198 ? -5.996 32.375 11.625 1 84 198 SER A CA 1
ATOM 1481 C C . SER A 1 198 ? -7.051 33.406 12.039 1 84 198 SER A C 1
ATOM 1483 O O . SER A 1 198 ? -8.219 33.031 12.234 1 84 198 SER A O 1
ATOM 1485 N N . THR A 1 199 ? -6.617 34.594 12.242 1 86 199 THR A N 1
ATOM 1486 C CA . THR A 1 199 ? -7.527 35.656 12.633 1 86 199 THR A CA 1
ATOM 1487 C C . THR A 1 199 ? -8.625 35.844 11.594 1 86 199 THR A C 1
ATOM 1489 O O . THR A 1 199 ? -9.789 36.094 11.938 1 86 199 THR A O 1
ATOM 1492 N N . HIS A 1 200 ? -8.25 35.625 10.328 1 83.88 200 HIS A N 1
ATOM 1493 C CA . HIS A 1 200 ? -9.227 35.781 9.25 1 83.88 200 HIS A CA 1
ATOM 1494 C C . HIS A 1 200 ? -10.266 34.656 9.312 1 83.88 200 HIS A C 1
ATOM 1496 O O . HIS A 1 200 ? -11.461 34.906 9.148 1 83.88 200 HIS A O 1
ATOM 1502 N N . ILE A 1 201 ? -9.773 33.594 9.516 1 88.94 201 ILE A N 1
ATOM 1503 C CA . ILE A 1 201 ? -10.664 32.438 9.562 1 88.94 201 ILE A CA 1
ATOM 1504 C C . ILE A 1 201 ? -11.539 32.531 10.812 1 88.94 201 ILE A C 1
ATOM 1506 O O . ILE A 1 201 ? -12.742 32.25 10.75 1 88.94 201 ILE A O 1
ATOM 1510 N N . PHE A 1 202 ? -10.945 32.969 11.914 1 90.88 202 PHE A N 1
ATOM 1511 C CA . PHE A 1 202 ? -11.68 33.062 13.164 1 90.88 202 PHE A CA 1
ATOM 1512 C C . PHE A 1 202 ? -12.797 34.094 13.047 1 90.88 202 PHE A C 1
ATOM 1514 O O . PHE A 1 202 ? -13.875 33.906 13.625 1 90.88 202 PHE A O 1
ATOM 1521 N N . ALA A 1 203 ? -12.523 35.156 12.359 1 88.75 203 ALA A N 1
ATOM 1522 C CA . ALA A 1 203 ? -13.484 36.25 12.203 1 88.75 203 ALA A CA 1
ATOM 1523 C C . ALA A 1 203 ? -14.695 35.781 11.398 1 88.75 203 ALA A C 1
ATOM 1525 O O . ALA A 1 203 ? -15.758 36.406 11.453 1 88.75 203 ALA A O 1
ATOM 1526 N N . ARG A 1 204 ? -14.57 34.75 10.734 1 90.38 204 ARG A N 1
ATOM 1527 C CA . ARG A 1 204 ? -15.656 34.281 9.891 1 90.38 204 ARG A CA 1
ATOM 1528 C C . ARG A 1 204 ? -16.672 33.469 10.695 1 90.38 204 ARG A C 1
ATOM 1530 O O . ARG A 1 204 ? -17.797 33.25 10.242 1 90.38 204 ARG A O 1
ATOM 1537 N N . PHE A 1 205 ? -16.328 33.031 11.836 1 94.44 205 PHE A N 1
ATOM 1538 C CA . PHE A 1 205 ? -17.219 32.219 12.648 1 94.44 205 PHE A CA 1
ATOM 1539 C C . PHE A 1 205 ? -18.203 33.062 13.414 1 94.44 205 PHE A C 1
ATOM 1541 O O . PHE A 1 205 ? -17.844 34.156 13.914 1 94.44 205 PHE A O 1
ATOM 1548 N N . ASP A 1 206 ? -19.406 32.656 13.492 1 93.69 206 ASP A N 1
ATOM 1549 C CA . ASP A 1 206 ? -20.453 33.312 14.258 1 93.69 206 ASP A CA 1
ATOM 1550 C C . ASP A 1 206 ? -20.422 32.906 15.727 1 93.69 206 ASP A C 1
ATOM 1552 O O . ASP A 1 206 ? -20.594 33.75 16.609 1 93.69 206 ASP A O 1
ATOM 1556 N N . GLU A 1 207 ? -20.234 31.719 15.914 1 94.38 207 GLU A N 1
ATOM 1557 C CA . GLU A 1 207 ? -20.25 31.156 17.25 1 94.38 207 GLU A CA 1
ATOM 1558 C C . GLU A 1 207 ? -19.016 30.281 17.5 1 94.38 207 GLU A C 1
ATOM 1560 O O . GLU A 1 207 ? -18.359 29.844 16.547 1 94.38 207 GLU A O 1
ATOM 1565 N N . LEU A 1 208 ? -18.75 30.094 18.812 1 95.19 208 LEU A N 1
ATOM 1566 C CA . LEU A 1 208 ? -17.562 29.344 19.203 1 95.19 208 LEU A CA 1
ATOM 1567 C C . LEU A 1 208 ? -17.906 28.344 20.297 1 95.19 208 LEU A C 1
ATOM 1569 O O . LEU A 1 208 ? -18.641 28.656 21.234 1 95.19 208 LEU A O 1
ATOM 1573 N N . LEU A 1 209 ? -17.516 27.156 20.031 1 94.62 209 LEU A N 1
ATOM 1574 C CA . LEU A 1 209 ? -17.531 26.094 21.047 1 94.62 209 LEU A CA 1
ATOM 1575 C C . LEU A 1 209 ? -16.109 25.688 21.422 1 94.62 209 LEU A C 1
ATOM 1577 O O . LEU A 1 209 ? -15.367 25.172 20.578 1 94.62 209 LEU A O 1
ATOM 1581 N N . LEU A 1 210 ? -15.734 25.953 22.672 1 94.31 210 LEU A N 1
ATOM 1582 C CA . LEU A 1 210 ? -14.383 25.672 23.125 1 94.31 210 LEU A CA 1
ATOM 1583 C C . LEU A 1 210 ? -14.367 24.5 24.109 1 94.31 210 LEU A C 1
ATOM 1585 O O . LEU A 1 210 ? -15.102 24.516 25.094 1 94.31 210 LEU A O 1
ATOM 1589 N N . LEU A 1 211 ? -13.562 23.562 23.781 1 92.38 211 LEU A N 1
ATOM 1590 C CA . LEU A 1 211 ? -13.469 22.344 24.594 1 92.38 211 LEU A CA 1
ATOM 1591 C C . LEU A 1 211 ? -12.125 22.281 25.312 1 92.38 211 LEU A C 1
ATOM 1593 O O . LEU A 1 211 ? -11.094 22.641 24.734 1 92.38 211 LEU A O 1
ATOM 1597 N N . LYS A 1 212 ? -12.18 21.922 26.547 1 89.62 212 LYS A N 1
ATOM 1598 C CA . LYS A 1 212 ? -10.984 21.609 27.328 1 89.62 212 LYS A CA 1
ATOM 1599 C C . LYS A 1 212 ? -11.133 20.297 28.078 1 89.62 212 LYS A C 1
ATOM 1601 O O . LYS A 1 212 ? -12 20.156 28.938 1 89.62 212 LYS A O 1
ATOM 1606 N N . ASP A 1 213 ? -10.32 19.312 27.812 1 86.56 213 ASP A N 1
ATOM 1607 C CA . ASP A 1 213 ? -10.297 18 28.469 1 86.56 213 ASP A CA 1
ATOM 1608 C C . ASP A 1 213 ? -11.688 17.391 28.516 1 86.56 213 ASP A C 1
ATOM 1610 O O . ASP A 1 213 ? -12.133 16.922 29.578 1 86.56 213 ASP A O 1
ATOM 1614 N N . GLY A 1 214 ? -12.391 17.547 27.453 1 89 214 GLY A N 1
ATOM 1615 C CA . GLY A 1 214 ? -13.703 16.922 27.328 1 89 214 GLY A CA 1
ATOM 1616 C C . GLY A 1 214 ? -14.828 17.781 27.891 1 89 214 GLY A C 1
ATOM 1617 O O . GLY A 1 214 ? -15.992 17.375 27.875 1 89 214 GLY A O 1
ATOM 1618 N N . GLU A 1 215 ? -14.516 18.891 28.406 1 90.5 215 GLU A N 1
ATOM 1619 C CA . GLU A 1 215 ? -15.523 19.797 28.969 1 90.5 215 GLU A CA 1
ATOM 1620 C C . GLU A 1 215 ? -15.672 21.047 28.109 1 90.5 215 GLU A C 1
ATOM 1622 O O . GLU A 1 215 ? -14.688 21.594 27.609 1 90.5 215 GLU A O 1
ATOM 1627 N N . VAL A 1 216 ? -16.906 21.469 28.016 1 92.62 216 VAL A N 1
ATOM 1628 C CA . VAL A 1 216 ? -17.172 22.703 27.297 1 92.62 216 VAL A CA 1
ATOM 1629 C C . VAL A 1 216 ? -16.906 23.906 28.219 1 92.62 216 VAL A C 1
ATOM 1631 O O . VAL A 1 216 ? -17.609 24.094 29.203 1 92.62 216 VAL A O 1
ATOM 1634 N N . VAL A 1 217 ? -16.031 24.734 27.844 1 92.06 217 VAL A N 1
ATOM 1635 C CA . VAL A 1 217 ? -15.633 25.844 28.703 1 92.06 217 VAL A CA 1
ATOM 1636 C C . VAL A 1 217 ? -16.266 27.141 28.203 1 92.06 217 VAL A C 1
ATOM 1638 O O . VAL A 1 217 ? -16.375 28.109 28.938 1 92.06 217 VAL A O 1
ATOM 1641 N N . TYR A 1 218 ? -16.578 27.109 26.953 1 92.94 218 TYR A N 1
ATOM 1642 C CA . TYR A 1 218 ? -17.25 28.281 26.391 1 92.94 218 TYR A CA 1
ATOM 1643 C C . TYR A 1 218 ? -18.219 27.875 25.281 1 92.94 218 TYR A C 1
ATOM 1645 O O . TYR A 1 218 ? -17.906 27 24.469 1 92.94 218 TYR A O 1
ATOM 1653 N N . TRP A 1 219 ? -19.344 28.422 25.297 1 92.19 219 TRP A N 1
ATOM 1654 C CA . TRP A 1 219 ? -20.344 28.312 24.25 1 92.19 219 TRP A CA 1
ATOM 1655 C C . TRP A 1 219 ? -21.062 29.641 24.031 1 92.19 219 TRP A C 1
ATOM 1657 O O . TRP A 1 219 ? -21.75 30.141 24.938 1 92.19 219 TRP A O 1
ATOM 1667 N N . GLY A 1 220 ? -20.906 30.219 22.844 1 90.44 220 GLY A N 1
ATOM 1668 C CA . GLY A 1 220 ? -21.531 31.5 22.578 1 90.44 220 GLY A CA 1
ATOM 1669 C C . GLY A 1 220 ? -20.984 32.188 21.328 1 90.44 220 GLY A C 1
ATOM 1670 O O . GLY A 1 220 ? -20.328 31.547 20.516 1 90.44 220 GLY A O 1
ATOM 1671 N N . PRO A 1 221 ? -21.328 33.438 21.188 1 92.81 221 PRO A N 1
ATOM 1672 C CA . PRO A 1 221 ? -20.781 34.188 20.047 1 92.81 221 PRO A CA 1
ATOM 1673 C C . PRO A 1 221 ? -19.266 34.312 20.078 1 92.81 221 PRO A C 1
ATOM 1675 O O . PRO A 1 221 ? -18.688 34.531 21.141 1 92.81 221 PRO A O 1
ATOM 1678 N N . ALA A 1 222 ? -18.688 34.125 18.938 1 93.06 222 ALA A N 1
ATOM 1679 C CA . ALA A 1 222 ? -17.234 34.125 18.859 1 93.06 222 ALA A CA 1
ATOM 1680 C C . ALA A 1 222 ? -16.672 35.5 19.25 1 93.06 222 ALA A C 1
ATOM 1682 O O . ALA A 1 222 ? -15.617 35.562 19.891 1 93.06 222 ALA A O 1
ATOM 1683 N N . CYS A 1 223 ? -17.312 36.562 19 1 88.94 223 CYS A N 1
ATOM 1684 C CA . CYS A 1 223 ? -16.844 37.906 19.25 1 88.94 223 CYS A CA 1
ATOM 1685 C C . CYS A 1 223 ? -16.828 38.219 20.75 1 88.94 223 CYS A C 1
ATOM 1687 O O . CYS A 1 223 ? -16.047 39.062 21.203 1 88.94 223 CYS A O 1
ATOM 1689 N N . ASP A 1 224 ? -17.625 37.5 21.531 1 90.88 224 ASP A N 1
ATOM 1690 C CA . ASP A 1 224 ? -17.75 37.781 22.969 1 90.88 224 ASP A CA 1
ATOM 1691 C C . ASP A 1 224 ? -16.781 36.906 23.781 1 90.88 224 ASP A C 1
ATOM 1693 O O . ASP A 1 224 ? -16.609 37.125 24.984 1 90.88 224 ASP A O 1
ATOM 1697 N N . ALA A 1 225 ? -16.203 36.031 23.141 1 90.81 225 ALA A N 1
ATOM 1698 C CA . ALA A 1 225 ? -15.375 35.062 23.859 1 90.81 225 ALA A CA 1
ATOM 1699 C C . ALA A 1 225 ? -14.195 35.75 24.547 1 90.81 225 ALA A C 1
ATOM 1701 O O . ALA A 1 225 ? -13.906 35.469 25.719 1 90.81 225 ALA A O 1
ATOM 1702 N N . GLU A 1 226 ? -13.547 36.594 23.812 1 88.81 226 GLU A N 1
ATOM 1703 C CA . GLU A 1 226 ? -12.359 37.25 24.344 1 88.81 226 GLU A CA 1
ATOM 1704 C C . GLU A 1 226 ? -12.695 38.031 25.609 1 88.81 226 GLU A C 1
ATOM 1706 O O . GLU A 1 226 ? -11.953 38 26.594 1 88.81 226 GLU A O 1
ATOM 1711 N N . ALA A 1 227 ? -13.75 38.781 25.594 1 88.44 227 ALA A N 1
ATOM 1712 C CA . ALA A 1 227 ? -14.156 39.594 26.719 1 88.44 227 ALA A CA 1
ATOM 1713 C C . ALA A 1 227 ? -14.438 38.75 27.953 1 88.44 227 ALA A C 1
ATOM 1715 O O . ALA A 1 227 ? -14.047 39.094 29.078 1 88.44 227 ALA A O 1
ATOM 1716 N N . LEU A 1 228 ? -15.109 37.688 27.781 1 88.94 228 LEU A N 1
ATOM 1717 C CA . LEU A 1 228 ? -15.453 36.812 28.891 1 88.94 228 LEU A CA 1
ATOM 1718 C C . LEU A 1 228 ? -14.195 36.219 29.516 1 88.94 228 LEU A C 1
ATOM 1720 O O . LEU A 1 228 ? -14.078 36.125 30.734 1 88.94 228 LEU A O 1
ATOM 1724 N N . PHE A 1 229 ? -13.312 35.75 28.734 1 90.62 229 PHE A N 1
ATOM 1725 C CA . PHE A 1 229 ? -12.117 35.094 29.234 1 90.62 229 PHE A CA 1
ATOM 1726 C C . PHE A 1 229 ? -11.172 36.094 29.875 1 90.62 229 PHE A C 1
ATOM 1728 O O . PHE A 1 229 ? -10.484 35.781 30.844 1 90.62 229 PHE A O 1
ATOM 1735 N N . THR A 1 230 ? -11.117 37.281 29.281 1 86.81 230 THR A N 1
ATOM 1736 C CA . THR A 1 230 ? -10.289 38.312 29.891 1 86.81 230 THR A CA 1
ATOM 1737 C C . THR A 1 230 ? -10.797 38.688 31.281 1 86.81 230 THR A C 1
ATOM 1739 O O . THR A 1 230 ? -10.008 39.062 32.156 1 86.81 230 THR A O 1
ATOM 1742 N N . ALA A 1 231 ? -12.062 38.531 31.5 1 84.38 231 ALA A N 1
ATOM 1743 C CA . ALA A 1 231 ? -12.664 38.844 32.781 1 84.38 231 ALA A CA 1
ATOM 1744 C C . ALA A 1 231 ? -12.289 37.781 33.844 1 84.38 231 ALA A C 1
ATOM 1746 O O . ALA A 1 231 ? -12.211 38.094 35.031 1 84.38 231 ALA A O 1
ATOM 1747 N N . HIS A 1 232 ? -12.031 36.625 33.406 1 83.25 232 HIS A N 1
ATOM 1748 C CA . HIS A 1 232 ? -11.828 35.531 34.344 1 83.25 232 HIS A CA 1
ATOM 1749 C C . HIS A 1 232 ? -10.367 35.094 34.375 1 83.25 232 HIS A C 1
ATOM 1751 O O . HIS A 1 232 ? -9.914 34.438 35.312 1 83.25 232 HIS A O 1
ATOM 1757 N N . CYS A 1 233 ? -9.703 35.375 33.312 1 83.38 233 CYS A N 1
ATOM 1758 C CA . CYS A 1 233 ? -8.328 34.906 33.156 1 83.38 233 CYS A CA 1
ATOM 1759 C C . CYS A 1 233 ? -7.383 36.062 32.875 1 83.38 233 CYS A C 1
ATOM 1761 O O . CYS A 1 233 ? -7.801 37.219 32.875 1 83.38 233 CYS A O 1
ATOM 1763 N N . SER A 1 234 ? -6.039 35.75 32.781 1 81 234 SER A N 1
ATOM 1764 C CA . SER A 1 234 ? -5.051 36.75 32.406 1 81 234 SER A CA 1
ATOM 1765 C C . SER A 1 234 ? -5.336 37.344 31.031 1 81 234 SER A C 1
ATOM 1767 O O . SER A 1 234 ? -5.762 36.625 30.125 1 81 234 SER A O 1
ATOM 1769 N N . PRO A 1 235 ? -5.191 38.562 30.906 1 82.56 235 PRO A N 1
ATOM 1770 C CA . PRO A 1 235 ? -5.496 39.219 29.641 1 82.56 235 PRO A CA 1
ATOM 1771 C C . PRO A 1 235 ? -4.582 38.75 28.5 1 82.56 235 PRO A C 1
ATOM 1773 O O . PRO A 1 235 ? -3.496 38.219 28.766 1 82.56 235 PRO A O 1
ATOM 1776 N N . ARG A 1 236 ? -5.109 38.906 27.312 1 82.19 236 ARG A N 1
ATOM 1777 C CA . ARG A 1 236 ? -4.398 38.5 26.094 1 82.19 236 ARG A CA 1
ATOM 1778 C C . ARG A 1 236 ? -3.174 39.406 25.875 1 82.19 236 ARG A C 1
ATOM 1780 O O . ARG A 1 236 ? -3.234 40.594 26.094 1 82.19 236 ARG A O 1
ATOM 1787 N N . HIS A 1 237 ? -2.078 38.781 25.422 1 80.38 237 HIS A N 1
ATOM 1788 C CA . HIS A 1 237 ? -0.896 39.531 25.031 1 80.38 237 HIS A CA 1
ATOM 1789 C C . HIS A 1 237 ? -1.117 40.25 23.688 1 80.38 237 HIS A C 1
ATOM 1791 O O . HIS A 1 237 ? -1.789 39.719 22.812 1 80.38 237 HIS A O 1
ATOM 1797 N N . SER A 1 238 ? -0.574 41.375 23.438 1 76.81 238 SER A N 1
ATOM 1798 C CA . SER A 1 238 ? -0.792 42.219 22.266 1 76.81 238 SER A CA 1
ATOM 1799 C C . SER A 1 238 ? -0.331 41.531 21 1 76.81 238 SER A C 1
ATOM 1801 O O . SER A 1 238 ? -0.802 41.844 19.906 1 76.81 238 SER A O 1
ATOM 1803 N N . LEU A 1 239 ? 0.472 40.594 21.125 1 77.31 239 LEU A N 1
ATOM 1804 C CA . LEU A 1 239 ? 1.053 39.938 19.953 1 77.31 239 LEU A CA 1
ATOM 1805 C C . LEU A 1 239 ? 0.297 38.656 19.609 1 77.31 239 LEU A C 1
ATOM 1807 O O . LEU A 1 239 ? 0.569 38.031 18.578 1 77.31 239 LEU A O 1
ATOM 1811 N N . GLN A 1 240 ? -0.652 38.406 20.438 1 83.38 240 GLN A N 1
ATOM 1812 C CA . GLN A 1 240 ? -1.392 37.188 20.219 1 83.38 240 GLN A CA 1
ATOM 1813 C C . GLN A 1 240 ? -2.715 37.438 19.516 1 83.38 240 GLN A C 1
ATOM 1815 O O . GLN A 1 240 ? -3.332 38.5 19.719 1 83.38 240 GLN A O 1
ATOM 1820 N N . SER A 1 241 ? -3.053 36.5 18.719 1 85.56 241 SER A N 1
ATOM 1821 C CA . SER A 1 241 ? -4.402 36.531 18.172 1 85.56 241 SER A CA 1
ATOM 1822 C C . SER A 1 241 ? -5.426 36.031 19.188 1 85.56 241 SER A C 1
ATOM 1824 O O . SER A 1 241 ? -5.059 35.375 20.172 1 85.56 241 SER A O 1
ATOM 1826 N N . THR A 1 242 ? -6.684 36.344 18.969 1 86.25 242 THR A N 1
ATOM 1827 C CA . THR A 1 242 ? -7.746 35.875 19.859 1 86.25 242 THR A CA 1
ATOM 1828 C C . THR A 1 242 ? -7.793 34.375 19.922 1 86.25 242 THR A C 1
ATOM 1830 O O . THR A 1 242 ? -7.926 33.781 21 1 86.25 242 THR A O 1
ATOM 1833 N N . ALA A 1 243 ? -7.703 33.75 18.781 1 88.62 243 ALA A N 1
ATOM 1834 C CA . ALA A 1 243 ? -7.766 32.281 18.703 1 88.62 243 ALA A CA 1
ATOM 1835 C C . ALA A 1 243 ? -6.598 31.672 19.453 1 88.62 243 ALA A C 1
ATOM 1837 O O . ALA A 1 243 ? -6.77 30.672 20.156 1 88.62 243 ALA A O 1
ATOM 1838 N N . GLU A 1 244 ? -5.5 32.219 19.312 1 86.25 244 GLU A N 1
ATOM 1839 C CA . GLU A 1 244 ? -4.316 31.719 20 1 86.25 244 GLU A CA 1
ATOM 1840 C C . GLU A 1 244 ? -4.449 31.875 21.516 1 86.25 244 GLU A C 1
ATOM 1842 O O . GLU A 1 244 ? -4.023 31.016 22.281 1 86.25 244 GLU A O 1
ATOM 1847 N N . TYR A 1 245 ? -4.906 33.031 21.828 1 86.94 245 TYR A N 1
ATOM 1848 C CA . TYR A 1 245 ? -5.125 33.312 23.234 1 86.94 245 TYR A CA 1
ATOM 1849 C C . TYR A 1 245 ? -6.043 32.281 23.875 1 86.94 245 TYR A C 1
ATOM 1851 O O . TYR A 1 245 ? -5.73 31.734 24.938 1 86.94 245 TYR A O 1
ATOM 1859 N N . LEU A 1 246 ? -7.105 32 23.219 1 88.88 246 LEU A N 1
ATOM 1860 C CA . LEU A 1 246 ? -8.078 31.031 23.719 1 88.88 246 LEU A CA 1
ATOM 1861 C C . LEU A 1 246 ? -7.477 29.641 23.797 1 88.88 246 LEU A C 1
ATOM 1863 O O . LEU A 1 246 ? -7.703 28.906 24.766 1 88.88 246 LEU A O 1
ATOM 1867 N N . MET A 1 247 ? -6.758 29.297 22.828 1 87.69 247 MET A N 1
ATOM 1868 C CA . MET A 1 247 ? -6.141 27.984 22.797 1 87.69 247 MET A CA 1
ATOM 1869 C C . MET A 1 247 ? -5.098 27.828 23.891 1 87.69 247 MET A C 1
ATOM 1871 O O . MET A 1 247 ? -4.953 26.75 24.469 1 87.69 247 MET A O 1
ATOM 1875 N N . ASP A 1 248 ? -4.355 28.859 24.125 1 84.38 248 ASP A N 1
ATOM 1876 C CA . ASP A 1 248 ? -3.354 28.828 25.188 1 84.38 248 ASP A CA 1
ATOM 1877 C C . ASP A 1 248 ? -4 28.625 26.547 1 84.38 248 ASP A C 1
ATOM 1879 O O . ASP A 1 248 ? -3.459 27.906 27.391 1 84.38 248 ASP A O 1
ATOM 1883 N N . LEU A 1 249 ? -5.07 29.25 26.703 1 85.81 249 LEU A N 1
ATOM 1884 C CA . LEU A 1 249 ? -5.777 29.156 27.969 1 85.81 249 LEU A CA 1
ATOM 1885 C C . LEU A 1 249 ? -6.227 27.719 28.234 1 85.81 249 LEU A C 1
ATOM 1887 O O . LEU A 1 249 ? -6.23 27.266 29.375 1 85.81 249 LEU A O 1
ATOM 1891 N N . VAL A 1 250 ? -6.574 27.031 27.156 1 86.69 250 VAL A N 1
ATOM 1892 C CA . VAL A 1 250 ? -7.145 25.703 27.344 1 86.69 250 VAL A CA 1
ATOM 1893 C C . VAL A 1 250 ? -6.035 24.656 27.281 1 86.69 250 VAL A C 1
ATOM 1895 O O . VAL A 1 250 ? -6.227 23.516 27.703 1 86.69 250 VAL A O 1
ATOM 1898 N N . THR A 1 251 ? -4.906 24.938 26.812 1 81.25 251 THR A N 1
ATOM 1899 C CA . THR A 1 251 ? -3.848 23.953 26.609 1 81.25 251 THR A CA 1
ATOM 1900 C C . THR A 1 251 ? -2.789 24.078 27.703 1 81.25 251 THR A C 1
ATOM 1902 O O . THR A 1 251 ? -2.283 23.062 28.203 1 81.25 251 THR A O 1
ATOM 1905 N N . LEU A 1 252 ? -2.4 25.328 28.078 1 74.25 252 LEU A N 1
ATOM 1906 C CA . LEU A 1 252 ? -1.264 25.562 28.953 1 74.25 252 LEU A CA 1
ATOM 1907 C C . LEU A 1 252 ? -1.661 25.391 30.422 1 74.25 252 LEU A C 1
ATOM 1909 O O . LEU A 1 252 ? -2.844 25.469 30.766 1 74.25 252 LEU A O 1
ATOM 1913 N N . GLU A 1 253 ? -0.591 25.016 31.188 1 70.25 253 GLU A N 1
ATOM 1914 C CA . GLU A 1 253 ? -0.764 24.938 32.625 1 70.25 253 GLU A CA 1
ATOM 1915 C C . GLU A 1 253 ? -0.768 26.328 33.25 1 70.25 253 GLU A C 1
ATOM 1917 O O . GLU A 1 253 ? -0.099 27.234 32.75 1 70.25 253 GLU A O 1
ATOM 1922 N N . PRO A 1 254 ? -1.687 26.516 34.312 1 65.06 254 PRO A N 1
ATOM 1923 C CA . PRO A 1 254 ? -1.732 27.828 34.969 1 65.06 254 PRO A CA 1
ATOM 1924 C C . PRO A 1 254 ? -0.39 28.234 35.562 1 65.06 254 PRO A C 1
ATOM 1926 O O . PRO A 1 254 ? 0.378 27.375 36 1 65.06 254 PRO A O 1
ATOM 1929 N N . ALA A 1 255 ? 0.085 29.469 35.312 1 59 255 ALA A N 1
ATOM 1930 C CA . ALA A 1 255 ? 1.31 29.969 35.906 1 59 255 ALA A CA 1
ATOM 1931 C C . ALA A 1 255 ? 1.245 29.875 37.438 1 59 255 ALA A C 1
ATOM 1933 O O . ALA A 1 255 ? 0.176 30.031 38.031 1 59 255 ALA A O 1
ATOM 1934 N N . PRO A 1 256 ? 2.256 29.375 38.219 1 55.03 256 PRO A N 1
ATOM 1935 C CA . PRO A 1 256 ? 2.236 29.375 39.688 1 55.03 256 PRO A CA 1
ATOM 1936 C C . PRO A 1 256 ? 1.949 30.75 40.281 1 55.03 256 PRO A C 1
ATOM 1938 O O . PRO A 1 256 ? 2.322 31.766 39.688 1 55.03 256 PRO A O 1
ATOM 1941 N N . GLU A 1 257 ? 0.873 31.031 41.156 1 49.19 257 GLU A N 1
ATOM 1942 C CA . GLU A 1 257 ? 0.458 32.25 41.844 1 49.19 257 GLU A CA 1
ATOM 1943 C C . GLU A 1 257 ? 1.666 33.062 42.344 1 49.19 257 GLU A C 1
ATOM 1945 O O . GLU A 1 257 ? 1.618 34.281 42.375 1 49.19 257 GLU A O 1
ATOM 1950 N N . SER A 1 258 ? 2.613 32.469 43.156 1 44.22 258 SER A N 1
ATOM 1951 C CA . SER A 1 258 ? 3.648 33.219 43.844 1 44.22 258 SER A CA 1
ATOM 1952 C C . SER A 1 258 ? 4.5 34.031 42.875 1 44.22 258 SER A C 1
ATOM 1954 O O . SER A 1 258 ? 5.387 34.781 43.281 1 44.22 258 SER A O 1
ATOM 1956 N N . ALA A 1 259 ? 4.664 33.719 41.781 1 41.44 259 ALA A N 1
ATOM 1957 C CA . ALA A 1 259 ? 5.629 34.469 41 1 41.44 259 ALA A CA 1
ATOM 1958 C C . ALA A 1 259 ? 5.059 35.812 40.562 1 41.44 259 ALA A C 1
ATOM 1960 O O . ALA A 1 259 ? 4.5 35.938 39.469 1 41.44 259 ALA A O 1
ATOM 1961 N N . GLU A 1 260 ? 4.34 36.562 41.312 1 38.91 260 GLU A N 1
ATOM 1962 C CA . GLU A 1 260 ? 4 37.969 41.125 1 38.91 260 GLU A CA 1
ATOM 1963 C C . GLU A 1 260 ? 5.152 38.719 40.469 1 38.91 260 GLU A C 1
ATOM 1965 O O . GLU A 1 260 ? 4.934 39.719 39.781 1 38.91 260 GLU A O 1
ATOM 1970 N N . GLY A 1 261 ? 6.352 38.906 41.25 1 35.47 261 GLY A N 1
ATOM 1971 C CA . GLY A 1 261 ? 7.383 39.906 41 1 35.47 261 GLY A CA 1
ATOM 1972 C C . GLY A 1 261 ? 8.07 39.75 39.656 1 35.47 261 GLY A C 1
ATOM 1973 O O . GLY A 1 261 ? 8.82 40.625 39.219 1 35.47 261 GLY A O 1
ATOM 1974 N N . LYS A 1 262 ? 8.773 38.625 39.5 1 37.84 262 LYS A N 1
ATOM 1975 C CA . LYS A 1 262 ? 9.789 38.688 38.438 1 37.84 262 LYS A CA 1
ATOM 1976 C C . LYS A 1 262 ? 9.141 38.719 37.062 1 37.84 262 LYS A C 1
ATOM 1978 O O . LYS A 1 262 ? 8.102 38.094 36.844 1 37.84 262 LYS A O 1
ATOM 1983 N N . GLY A 1 263 ? 9.398 39.719 36.281 1 35.66 263 GLY A N 1
ATOM 1984 C CA . GLY A 1 263 ? 9.266 40.094 34.875 1 35.66 263 GLY A CA 1
ATOM 1985 C C . GLY A 1 263 ? 9.125 38.906 33.969 1 35.66 263 GLY A C 1
ATOM 1986 O O . GLY A 1 263 ? 9.414 39 32.75 1 35.66 263 GLY A O 1
ATOM 1987 N N . SER A 1 264 ? 9.188 37.781 34.469 1 36.72 264 SER A N 1
ATOM 1988 C CA . SER A 1 264 ? 9.297 36.781 33.406 1 36.72 264 SER A CA 1
ATOM 1989 C C . SER A 1 264 ? 8.164 36.906 32.406 1 36.72 264 SER A C 1
ATOM 1991 O O . SER A 1 264 ? 7 37.031 32.781 1 36.72 264 SER A O 1
ATOM 1993 N N . SER A 1 265 ? 8.32 37.406 31.172 1 43.44 265 SER A N 1
ATOM 1994 C CA . SER A 1 265 ? 7.93 37.5 29.766 1 43.44 265 SER A CA 1
ATOM 1995 C C . SER A 1 265 ? 7.086 36.281 29.344 1 43.44 265 SER A C 1
ATOM 1997 O O . SER A 1 265 ? 7.484 35.531 28.469 1 43.44 265 SER A O 1
ATOM 1999 N N . ALA A 1 266 ? 6.48 35.594 30.172 1 52.22 266 ALA A N 1
ATOM 2000 C CA . ALA A 1 266 ? 5.766 34.438 29.641 1 52.22 266 ALA A CA 1
ATOM 2001 C C . ALA A 1 266 ? 4.605 34.875 28.75 1 52.22 266 ALA A C 1
ATOM 2003 O O . ALA A 1 266 ? 3.699 35.594 29.203 1 52.22 266 ALA A O 1
ATOM 2004 N N . ILE A 1 267 ? 4.605 35 27.531 1 54.22 267 ILE A N 1
ATOM 2005 C CA . ILE A 1 267 ? 3.65 35.312 26.469 1 54.22 267 ILE A CA 1
ATOM 2006 C C . ILE A 1 267 ? 2.334 34.594 26.734 1 54.22 267 ILE A C 1
ATOM 2008 O O . ILE A 1 267 ? 1.262 35.094 26.375 1 54.22 267 ILE A O 1
ATOM 2012 N N . ALA A 1 268 ? 2.236 33.406 27.438 1 63.09 268 ALA A N 1
ATOM 2013 C CA . ALA A 1 268 ? 0.96 32.719 27.484 1 63.09 268 ALA A CA 1
ATOM 2014 C C . ALA A 1 268 ? 0.817 31.922 28.781 1 63.09 268 ALA A C 1
ATOM 2016 O O . ALA A 1 268 ? 1.81 31.438 29.344 1 63.09 268 ALA A O 1
ATOM 2017 N N . SER A 1 269 ? -0.224 32.25 29.703 1 65.94 269 SER A N 1
ATOM 2018 C CA . SER A 1 269 ? -0.538 31.453 30.891 1 65.94 269 SER A CA 1
ATOM 2019 C C . SER A 1 269 ? -1.84 30.672 30.703 1 65.94 269 SER A C 1
ATOM 2021 O O . SER A 1 269 ? -2.719 31.094 29.953 1 65.94 269 SER A O 1
ATOM 2023 N N . GLY A 1 270 ? -1.864 29.516 31.328 1 75.56 270 GLY A N 1
ATOM 2024 C CA . GLY A 1 270 ? -3.062 28.703 31.266 1 75.56 270 GLY A CA 1
ATOM 2025 C C . GLY A 1 270 ? -4.133 29.125 32.25 1 75.56 270 GLY A C 1
ATOM 2026 O O . GLY A 1 270 ? -3.967 30.125 32.969 1 75.56 270 GLY A O 1
ATOM 2027 N N . MET A 1 271 ? -5.242 28.5 32.188 1 78.88 271 MET A N 1
ATOM 2028 C CA . MET A 1 271 ? -6.422 28.797 33 1 78.88 271 MET A CA 1
ATOM 2029 C C . MET A 1 271 ? -6.297 28.188 34.406 1 78.88 271 MET A C 1
ATOM 2031 O O . MET A 1 271 ? -5.949 27.016 34.531 1 78.88 271 MET A O 1
ATOM 2035 N N . SER A 1 272 ? -6.453 29.062 35.406 1 78.25 272 SER A N 1
ATOM 2036 C CA . SER A 1 272 ? -6.453 28.562 36.781 1 78.25 272 SER A CA 1
ATOM 2037 C C . SER A 1 272 ? -7.707 27.75 37.062 1 78.25 272 SER A C 1
ATOM 2039 O O . SER A 1 272 ? -8.672 27.781 36.312 1 78.25 272 SER A O 1
ATOM 2041 N N . ARG A 1 273 ? -7.727 26.969 38.094 1 81.12 273 ARG A N 1
ATOM 2042 C CA . ARG A 1 273 ? -8.875 26.141 38.469 1 81.12 273 ARG A CA 1
ATOM 2043 C C . ARG A 1 273 ? -10.078 27.016 38.781 1 81.12 273 ARG A C 1
ATOM 2045 O O . ARG A 1 273 ? -11.219 26.656 38.5 1 81.12 273 ARG A O 1
ATOM 2052 N N . ALA A 1 274 ? -9.781 28.156 39.438 1 80.06 274 ALA A N 1
ATOM 2053 C CA . ALA A 1 274 ? -10.859 29.078 39.781 1 80.06 274 ALA A CA 1
ATOM 2054 C C . ALA A 1 274 ? -11.516 29.672 38.562 1 80.06 274 ALA A C 1
ATOM 2056 O O . ALA A 1 274 ? -12.742 29.797 38.5 1 80.06 274 ALA A O 1
ATOM 2057 N N . SER A 1 275 ? -10.664 30 37.625 1 84.44 275 SER A N 1
ATOM 2058 C CA . SER A 1 275 ? -11.172 30.547 36.375 1 84.44 275 SER A CA 1
ATOM 2059 C C . SER A 1 275 ? -11.992 29.516 35.625 1 84.44 275 SER A C 1
ATOM 2061 O O . SER A 1 275 ? -13.031 29.859 35.031 1 84.44 275 SER A O 1
ATOM 2063 N N . LEU A 1 276 ? -11.555 28.359 35.656 1 86.44 276 LEU A N 1
ATOM 2064 C CA . LEU A 1 276 ? -12.266 27.281 34.969 1 86.44 276 LEU A CA 1
ATOM 2065 C C . LEU A 1 276 ? -13.648 27.062 35.594 1 86.44 276 LEU A C 1
ATOM 2067 O O . LEU A 1 276 ? -14.633 26.891 34.875 1 86.44 276 LEU A O 1
ATOM 2071 N N . ALA A 1 277 ? -13.68 27.125 36.906 1 84.81 277 ALA A N 1
ATOM 2072 C CA . ALA A 1 277 ? -14.945 26.953 37.594 1 84.81 277 ALA A CA 1
ATOM 2073 C C . ALA A 1 277 ? -15.93 28.062 37.25 1 84.81 277 ALA A C 1
ATOM 2075 O O . ALA A 1 277 ? -17.125 27.828 37.094 1 84.81 277 ALA A O 1
ATOM 2076 N N . GLY A 1 278 ? -15.383 29.234 37.188 1 84 278 GLY A N 1
ATOM 2077 C CA . GLY A 1 278 ? -16.219 30.359 36.781 1 84 278 GLY A CA 1
ATOM 2078 C C . GLY A 1 278 ? -16.781 30.234 35.375 1 84 278 GLY A C 1
ATOM 2079 O O . GLY A 1 278 ? -17.953 30.516 35.156 1 84 278 GLY A O 1
ATOM 2080 N N . LEU A 1 279 ? -16 29.844 34.531 1 87.69 279 LEU A N 1
ATOM 2081 C CA . LEU A 1 279 ? -16.422 29.672 33.156 1 87.69 279 LEU A CA 1
ATOM 2082 C C . LEU A 1 279 ? -17.438 28.547 33 1 87.69 279 LEU A C 1
ATOM 2084 O O . LEU A 1 279 ? -18.406 28.656 32.25 1 87.69 279 LEU A O 1
ATOM 2088 N N . LEU A 1 280 ? -17.219 27.469 33.719 1 87.5 280 LEU A N 1
ATOM 2089 C CA . LEU A 1 280 ? -18.156 26.344 33.719 1 87.5 280 LEU A CA 1
ATOM 2090 C C . LEU A 1 280 ? -19.516 26.75 34.25 1 87.5 280 LEU A C 1
ATOM 2092 O O . LEU A 1 280 ? -20.547 26.297 33.75 1 87.5 280 LEU A O 1
ATOM 2096 N N . ALA A 1 281 ? -19.422 27.578 35.219 1 84.88 281 ALA A N 1
ATOM 2097 C CA . ALA A 1 281 ? -20.672 28.078 35.781 1 84.88 281 ALA A CA 1
ATOM 2098 C C . ALA A 1 281 ? -21.453 28.891 34.75 1 84.88 281 ALA A C 1
ATOM 2100 O O . ALA A 1 281 ? -22.688 28.812 34.656 1 84.88 281 ALA A O 1
ATOM 2101 N N . HIS A 1 282 ? -20.703 29.609 34.031 1 85 282 HIS A N 1
ATOM 2102 C CA . HIS A 1 282 ? -21.328 30.406 32.969 1 85 282 HIS A CA 1
ATOM 2103 C C . HIS A 1 282 ? -21.969 29.516 31.906 1 85 282 HIS A C 1
ATOM 2105 O O . HIS A 1 282 ? -23.062 29.812 31.422 1 85 282 HIS A O 1
ATOM 2111 N N . VAL A 1 283 ? -21.328 28.531 31.516 1 87.5 283 VAL A N 1
ATOM 2112 C CA . VAL A 1 283 ? -21.812 27.594 30.5 1 87.5 283 VAL A CA 1
ATOM 2113 C C . VAL A 1 283 ? -23.062 26.875 31.016 1 87.5 283 VAL A C 1
ATOM 2115 O O . VAL A 1 283 ? -24.016 26.672 30.266 1 87.5 283 VAL A O 1
ATOM 2118 N N . HIS A 1 284 ? -23.016 26.531 32.281 1 84.06 284 HIS A N 1
ATOM 2119 C CA . HIS A 1 284 ? -24.156 25.844 32.875 1 84.06 284 HIS A CA 1
ATOM 2120 C C . HIS A 1 284 ? -25.375 26.75 32.938 1 84.06 284 HIS A C 1
ATOM 2122 O O . HIS A 1 284 ? -26.516 26.297 32.75 1 84.06 284 HIS A O 1
ATOM 2128 N N . MET A 1 285 ? -25.078 27.953 33.219 1 82.38 285 MET A N 1
ATOM 2129 C CA . MET A 1 285 ? -26.172 28.906 33.281 1 82.38 285 MET A CA 1
ATOM 2130 C C . MET A 1 285 ? -26.812 29.109 31.906 1 82.38 285 MET A C 1
ATOM 2132 O O . MET A 1 285 ? -28.031 29.203 31.797 1 82.38 285 MET A O 1
ATOM 2136 N N . THR A 1 286 ? -25.969 29.188 30.938 1 82.31 286 THR A N 1
ATOM 2137 C CA . THR A 1 286 ? -26.453 29.344 29.578 1 82.31 286 THR A CA 1
ATOM 2138 C C . THR A 1 286 ? -27.234 28.094 29.141 1 82.31 286 THR A C 1
ATOM 2140 O O . THR A 1 286 ? -28.219 28.203 28.422 1 82.31 286 THR A O 1
ATOM 2143 N N . ALA A 1 287 ? -26.781 26.984 29.5 1 83.69 287 ALA A N 1
ATOM 2144 C CA . ALA A 1 287 ? -27.453 25.719 29.188 1 83.69 287 ALA A CA 1
ATOM 2145 C C . ALA A 1 287 ? -28.812 25.641 29.875 1 83.69 287 ALA A C 1
ATOM 2147 O O . ALA A 1 287 ? -29.781 25.125 29.297 1 83.69 287 ALA A O 1
ATOM 2148 N N . ALA A 1 288 ? -28.859 26.125 31.094 1 76.5 288 ALA A N 1
ATOM 2149 C CA . ALA A 1 288 ? -30.094 26.094 31.859 1 76.5 288 ALA A CA 1
ATOM 2150 C C . ALA A 1 288 ? -31.141 27.031 31.266 1 76.5 288 ALA A C 1
ATOM 2152 O O . ALA A 1 288 ? -32.344 26.828 31.438 1 76.5 288 ALA A O 1
ATOM 2153 N N . ALA A 1 289 ? -30.641 28.016 30.547 1 78.31 289 ALA A N 1
ATOM 2154 C CA . ALA A 1 289 ? -31.531 2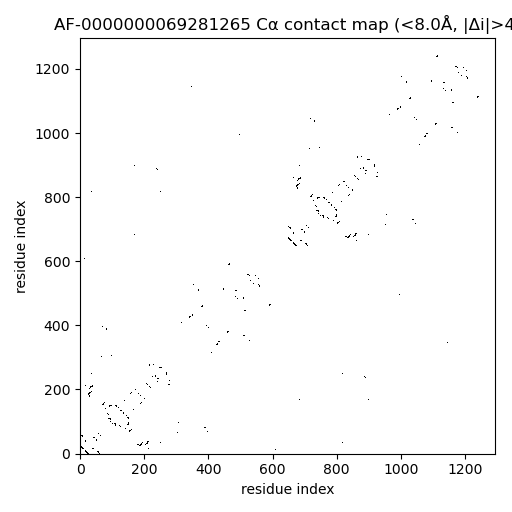9.016 29.953 1 78.31 289 ALA A CA 1
ATOM 2155 C C . ALA A 1 289 ? -32.094 28.531 28.641 1 78.31 289 ALA A C 1
ATOM 2157 O O . ALA A 1 289 ? -33 29.156 28.062 1 78.31 289 ALA A O 1
ATOM 2158 N N . LEU A 1 290 ? -31.688 27.469 28.188 1 80.44 290 LEU A N 1
ATOM 2159 C CA . LEU A 1 290 ? -32.219 26.922 26.938 1 80.44 290 LEU A CA 1
ATOM 2160 C C . LEU A 1 290 ? -33.656 26.438 27.109 1 80.44 290 LEU A C 1
ATOM 2162 O O . LEU A 1 290 ? -34 25.906 28.172 1 80.44 290 LEU A O 1
ATOM 2166 N N . PRO A 1 291 ? -34.531 26.828 26.172 1 74.94 291 PRO A N 1
ATOM 2167 C CA . PRO A 1 291 ? -35.906 26.359 26.281 1 74.94 291 PRO A CA 1
ATOM 2168 C C . PRO A 1 291 ? -36.031 24.844 26.281 1 74.94 291 PRO A C 1
ATOM 2170 O O . PRO A 1 291 ? -35.156 24.156 25.766 1 74.94 291 PRO A O 1
ATOM 2173 N N . PRO A 1 292 ? -37.031 24.344 27.109 1 65.88 292 PRO A N 1
ATOM 2174 C CA . PRO A 1 292 ? -37.219 22.891 27.125 1 65.88 292 PRO A CA 1
ATOM 2175 C C . PRO A 1 292 ? -37.406 22.312 25.719 1 65.88 292 PRO A C 1
ATOM 2177 O O . PRO A 1 292 ? -37.875 23 24.828 1 65.88 292 PRO A O 1
ATOM 2180 N N . LEU A 1 293 ? -36.812 21.094 25.469 1 64.69 293 LEU A N 1
ATOM 2181 C CA . LEU A 1 293 ? -36.938 20.391 24.203 1 64.69 293 LEU A CA 1
ATOM 2182 C C . LEU A 1 293 ? -38.375 20.297 23.734 1 64.69 293 LEU A C 1
ATOM 2184 O O . LEU A 1 293 ? -39.25 19.938 24.531 1 64.69 293 LEU A O 1
ATOM 2188 N N . ALA A 1 294 ? -38.75 21.094 22.656 1 57.22 294 ALA A N 1
ATOM 2189 C CA . ALA A 1 294 ? -40.094 20.984 22.109 1 57.22 294 ALA A CA 1
ATOM 2190 C C . ALA A 1 294 ? -40.5 19.516 21.922 1 57.22 294 ALA A C 1
ATOM 2192 O O . ALA A 1 294 ? -39.625 18.656 21.75 1 57.22 294 ALA A O 1
ATOM 2193 N N . ALA A 1 295 ? -41.75 19.125 22.172 1 55 295 ALA A N 1
ATOM 2194 C CA . ALA A 1 295 ? -42.312 17.797 21.938 1 55 295 ALA A CA 1
ATOM 2195 C C . ALA A 1 295 ? -41.906 17.266 20.562 1 55 295 ALA A C 1
ATOM 2197 O O . ALA A 1 295 ? -41.844 18.016 19.594 1 55 295 ALA A O 1
ATOM 2198 N N . PRO A 1 296 ? -41.25 16.078 20.562 1 53.78 296 PRO A N 1
ATOM 2199 C CA . PRO A 1 296 ? -40.75 15.469 19.312 1 53.78 296 PRO A CA 1
ATOM 2200 C C . PRO A 1 296 ? -41.75 15.625 18.172 1 53.78 296 PRO A C 1
ATOM 2202 O O . PRO A 1 296 ? -42.938 15.336 18.328 1 53.78 296 PRO A O 1
ATOM 2205 N N . SER A 1 297 ? -41.875 16.656 17.5 1 49.41 297 SER A N 1
ATOM 2206 C CA . SER A 1 297 ? -42.688 16.578 16.297 1 49.41 297 SER A CA 1
ATOM 2207 C C . SER A 1 297 ? -42.375 15.344 15.477 1 49.41 297 SER A C 1
ATOM 2209 O O . SER A 1 297 ? -41.219 14.93 15.406 1 49.41 297 SER A O 1
ATOM 2211 N N . LEU A 1 298 ? -43.344 14.398 15.438 1 41.59 298 LEU A N 1
ATOM 2212 C CA . LEU A 1 298 ? -43.156 13.211 14.602 1 41.59 298 LEU A CA 1
ATOM 2213 C C . LEU A 1 298 ? -42.562 13.586 13.25 1 41.59 298 LEU A C 1
ATOM 2215 O O . LEU A 1 298 ? -43.25 14.195 12.414 1 41.59 298 LEU A O 1
ATOM 2219 N N . ALA A 1 299 ? -41.531 14.086 13.172 1 45.72 299 ALA A N 1
ATOM 2220 C CA . ALA A 1 299 ? -41 14.219 11.828 1 45.72 299 ALA A CA 1
ATOM 2221 C C . ALA A 1 299 ? -41.406 13.062 10.938 1 45.72 299 ALA A C 1
ATOM 2223 O O . ALA A 1 299 ? -41.438 11.906 11.375 1 45.72 299 ALA A O 1
ATOM 2224 N N . LYS A 1 300 ? -42.375 13.273 10.008 1 38.53 300 LYS A N 1
ATOM 2225 C CA . LYS A 1 300 ? -42.781 12.289 9.008 1 38.53 300 LYS A CA 1
ATOM 2226 C C . LYS A 1 300 ? -41.656 11.32 8.695 1 38.53 300 LYS A C 1
ATOM 2228 O O . LYS A 1 300 ? -40.562 11.742 8.297 1 38.53 300 LYS A O 1
ATOM 2233 N N . GLN A 1 301 ? -41.562 10.203 9.391 1 39.53 301 GLN A N 1
ATOM 2234 C CA . GLN A 1 301 ? -40.719 9.047 9.117 1 39.53 301 GLN A CA 1
ATOM 2235 C C . GLN A 1 301 ? -40.531 8.844 7.617 1 39.53 301 GLN A C 1
ATOM 2237 O O . GLN A 1 301 ? -41.375 8.266 6.945 1 39.53 301 GLN A O 1
ATOM 2242 N N . SER A 1 302 ? -40.312 9.828 6.883 1 37.91 302 SER A N 1
ATOM 2243 C CA . SER A 1 302 ? -40.062 9.375 5.512 1 37.91 302 SER A CA 1
ATOM 2244 C C . SER A 1 302 ? -39.156 8.164 5.48 1 37.91 302 SER A C 1
ATOM 2246 O O . SER A 1 302 ? -38.219 8.055 6.301 1 37.91 302 SER A O 1
ATOM 2248 N N . GLN A 1 303 ? -39.562 7.039 5.129 1 38.16 303 GLN A N 1
ATOM 2249 C CA . GLN A 1 303 ? -38.938 5.75 4.895 1 38.16 303 GLN A CA 1
ATOM 2250 C C . GLN A 1 303 ? -37.438 5.922 4.578 1 38.16 303 GLN A C 1
ATOM 2252 O O . GLN A 1 303 ? -37.031 6.898 3.941 1 38.16 303 GLN A O 1
ATOM 2257 N N . GLY A 1 304 ? -36.531 5.504 5.402 1 44.72 304 GLY A N 1
ATOM 2258 C CA . GLY A 1 304 ? -35.094 5.277 5.332 1 44.72 304 GLY A CA 1
ATOM 2259 C C . GLY A 1 304 ? -34.594 5.047 3.92 1 44.72 304 GLY A C 1
ATOM 2260 O O . GLY A 1 304 ? -33.812 4.125 3.676 1 44.72 304 GLY A O 1
ATOM 2261 N N . SER A 1 305 ? -35.406 5.211 2.885 1 48.62 305 SER A N 1
ATOM 2262 C CA . SER A 1 305 ? -35.188 4.715 1.532 1 48.62 305 SER A CA 1
ATOM 2263 C C . SER A 1 305 ? -33.906 5.32 0.941 1 48.62 305 SER A C 1
ATOM 2265 O O . SER A 1 305 ? -33.625 6.496 1.153 1 48.62 305 SER A O 1
ATOM 2267 N N . HIS A 1 306 ? -32.938 4.52 0.769 1 57.28 306 HIS A N 1
ATOM 2268 C CA . HIS A 1 306 ? -31.906 4.969 -0.168 1 57.28 306 HIS A CA 1
ATOM 2269 C C . HIS A 1 306 ? -32.5 5.852 -1.259 1 57.28 306 HIS A C 1
ATOM 2271 O O . HIS A 1 306 ? -33.656 5.652 -1.66 1 57.28 306 HIS A O 1
ATOM 2277 N N . ALA A 1 307 ? -31.875 7.07 -1.442 1 62.44 307 ALA A N 1
ATOM 2278 C CA . ALA A 1 307 ? -32.406 8.078 -2.363 1 62.44 307 ALA A CA 1
ATOM 2279 C C . ALA A 1 307 ? -32.75 7.457 -3.715 1 62.44 307 ALA A C 1
ATOM 2281 O O . ALA A 1 307 ? -33.781 7.793 -4.316 1 62.44 307 ALA A O 1
ATOM 2282 N N . ALA A 1 308 ? -31.891 6.336 -4.141 1 75.69 308 ALA A N 1
ATOM 2283 C CA . ALA A 1 308 ? -32.125 5.785 -5.473 1 75.69 308 ALA A CA 1
ATOM 2284 C C . ALA A 1 308 ? -32.531 4.316 -5.398 1 75.69 308 ALA A C 1
ATOM 2286 O O . ALA A 1 308 ? -32.094 3.582 -4.52 1 75.69 308 ALA A O 1
ATOM 2287 N N . PRO A 1 309 ? -33.469 3.879 -6.199 1 84.38 309 PRO A N 1
ATOM 2288 C CA . PRO A 1 309 ? -33.812 2.461 -6.273 1 84.38 309 PRO A CA 1
ATOM 2289 C C . PRO A 1 309 ? -32.625 1.563 -6.578 1 84.38 309 PRO A C 1
ATOM 2291 O O . PRO A 1 309 ? -31.594 2.045 -7.051 1 84.38 309 PRO A O 1
ATOM 2294 N N . VAL A 1 310 ? -32.75 0.347 -6.312 1 87.62 310 VAL A N 1
ATOM 2295 C CA . VAL A 1 310 ? -31.656 -0.609 -6.367 1 87.62 310 VAL A CA 1
ATOM 2296 C C . VAL A 1 310 ? -31.156 -0.745 -7.805 1 87.62 310 VAL A C 1
ATOM 2298 O O . VAL A 1 310 ? -29.953 -0.829 -8.047 1 87.62 310 VAL A O 1
ATOM 2301 N N . LEU A 1 311 ? -32.031 -0.795 -8.75 1 89.88 311 LEU A N 1
ATOM 2302 C CA . LEU A 1 311 ? -31.625 -0.955 -10.148 1 89.88 311 LEU A CA 1
ATOM 2303 C C . LEU A 1 311 ? -30.797 0.234 -10.609 1 89.88 311 LEU A C 1
ATOM 2305 O O . LEU A 1 311 ? -29.828 0.066 -11.367 1 89.88 311 LEU A O 1
ATOM 2309 N N . ARG A 1 312 ? -31.172 1.346 -10.195 1 89.81 312 ARG A N 1
ATOM 2310 C CA . ARG A 1 312 ? -30.422 2.545 -10.547 1 89.81 312 ARG A CA 1
ATOM 2311 C C . ARG A 1 312 ? -29.047 2.543 -9.875 1 89.81 312 ARG A C 1
ATOM 2313 O O . ARG A 1 312 ? -28.047 2.969 -10.477 1 89.81 312 ARG A O 1
ATOM 2320 N N . GLN A 1 313 ? -29.078 2.074 -8.672 1 91.88 313 GLN A N 1
ATOM 2321 C CA . GLN A 1 313 ? -27.797 1.947 -7.98 1 91.88 313 GLN A CA 1
ATOM 2322 C C . GLN A 1 313 ? -26.844 1.024 -8.742 1 91.88 313 GLN A C 1
ATOM 2324 O O . GLN A 1 313 ? -25.672 1.357 -8.945 1 91.88 313 GLN A O 1
ATOM 2329 N N . LEU A 1 314 ? -27.422 -0.029 -9.219 1 93.69 314 LEU A N 1
ATOM 2330 C CA . LEU A 1 314 ? -26.625 -1.025 -9.93 1 93.69 314 LEU A CA 1
ATOM 2331 C C . LEU A 1 314 ? -26.062 -0.452 -11.227 1 93.69 314 LEU A C 1
ATOM 2333 O O . LEU A 1 314 ? -24.891 -0.643 -11.539 1 93.69 314 LEU A O 1
ATOM 2337 N N . LEU A 1 315 ? -26.859 0.202 -11.891 1 92 315 LEU A N 1
ATOM 2338 C CA . LEU A 1 315 ? -26.438 0.738 -13.18 1 92 315 LEU A CA 1
ATOM 2339 C C . LEU A 1 315 ? -25.375 1.823 -13.008 1 92 315 LEU A C 1
ATOM 2341 O O . LEU A 1 315 ? -24.406 1.863 -13.75 1 92 315 LEU A O 1
ATOM 2345 N N . LEU A 1 316 ? -25.531 2.693 -12.047 1 92.19 316 LEU A N 1
ATOM 2346 C CA . LEU A 1 316 ? -24.609 3.793 -11.828 1 92.19 316 LEU A CA 1
ATOM 2347 C C . LEU A 1 316 ? -23.266 3.277 -11.297 1 92.19 316 LEU A C 1
ATOM 2349 O O . LEU A 1 316 ? -22.203 3.742 -11.719 1 92.19 316 LEU A O 1
ATOM 2353 N N . LEU A 1 317 ? -23.375 2.336 -10.422 1 93.69 317 LEU A N 1
ATOM 2354 C CA . LEU A 1 317 ? -22.156 1.735 -9.891 1 93.69 317 LEU A CA 1
ATOM 2355 C C . LEU A 1 317 ? -21.406 0.987 -10.984 1 93.69 317 LEU A C 1
ATOM 2357 O O . LEU A 1 317 ? -20.172 1.043 -11.047 1 93.69 317 LEU A O 1
ATOM 2361 N N . SER A 1 318 ? -22.156 0.279 -11.82 1 94 318 SER A N 1
ATOM 2362 C CA . SER A 1 318 ? -21.531 -0.436 -12.93 1 94 318 SER A CA 1
ATOM 2363 C C . SER A 1 318 ? -20.828 0.525 -13.883 1 94 318 SER A C 1
ATOM 2365 O O . SER A 1 318 ? -19.75 0.222 -14.398 1 94 318 SER A O 1
ATOM 2367 N N . ARG A 1 319 ? -21.453 1.599 -14.109 1 91.69 319 ARG A N 1
ATOM 2368 C CA . ARG A 1 319 ? -20.859 2.6 -14.992 1 91.69 319 ARG A CA 1
ATOM 2369 C C . ARG A 1 319 ? -19.562 3.145 -14.406 1 91.69 319 ARG A C 1
ATOM 2371 O O . ARG A 1 319 ? -18.562 3.309 -15.117 1 91.69 319 ARG A O 1
ATOM 2378 N N . ARG A 1 320 ? -19.547 3.422 -13.156 1 90.19 320 ARG A N 1
ATOM 2379 C CA . ARG A 1 320 ? -18.344 3.914 -12.484 1 90.19 320 ARG A CA 1
ATOM 2380 C C . ARG A 1 320 ? -17.234 2.877 -12.531 1 90.19 320 ARG A C 1
ATOM 2382 O O . ARG A 1 320 ? -16.094 3.201 -12.867 1 90.19 320 ARG A O 1
ATOM 2389 N N . HIS A 1 321 ? -17.656 1.688 -12.219 1 90.62 321 HIS A N 1
ATOM 2390 C CA . HIS A 1 321 ? -16.656 0.625 -12.195 1 90.62 321 HIS A CA 1
ATOM 2391 C C . HIS A 1 321 ? -16.141 0.323 -13.594 1 90.62 321 HIS A C 1
ATOM 2393 O O . HIS A 1 321 ? -14.969 -0.018 -13.766 1 90.62 321 HIS A O 1
ATOM 2399 N N . TRP A 1 322 ? -17.031 0.429 -14.555 1 90.5 322 TRP A N 1
ATOM 2400 C CA . TRP A 1 322 ? -16.625 0.224 -15.938 1 90.5 322 TRP A CA 1
ATOM 2401 C C . TRP A 1 322 ? -15.562 1.244 -16.359 1 90.5 322 TRP A C 1
ATOM 2403 O O . TRP A 1 322 ? -14.586 0.898 -17.016 1 90.5 322 TRP A O 1
ATOM 2413 N N . SER A 1 323 ? -15.688 2.471 -15.945 1 87.62 323 SER A N 1
ATOM 2414 C CA . SER A 1 323 ? -14.758 3.539 -16.297 1 87.62 323 SER A CA 1
ATOM 2415 C C . SER A 1 323 ? -13.391 3.314 -15.664 1 87.62 323 SER A C 1
ATOM 2417 O O . SER A 1 323 ? -12.367 3.729 -16.219 1 87.62 323 SER A O 1
ATOM 2419 N N . LEU A 1 324 ? -13.391 2.697 -14.578 1 86.88 324 LEU A N 1
ATOM 2420 C CA . LEU A 1 324 ? -12.141 2.438 -13.875 1 86.88 324 LEU A CA 1
ATOM 2421 C C . LEU A 1 324 ? -11.484 1.163 -14.391 1 86.88 324 LEU A C 1
ATOM 2423 O O . LEU A 1 324 ? -10.281 1.148 -14.664 1 86.88 324 LEU A O 1
ATOM 2427 N N . LEU A 1 325 ? -12.266 0.133 -14.602 1 85.81 325 LEU A N 1
ATOM 2428 C CA . LEU A 1 325 ? -11.742 -1.199 -14.898 1 85.81 325 LEU A CA 1
ATOM 2429 C C . LEU A 1 325 ? -11.242 -1.285 -16.328 1 85.81 325 LEU A C 1
ATOM 2431 O O . LEU A 1 325 ? -10.266 -1.979 -16.609 1 85.81 325 LEU A O 1
ATOM 2435 N N . HIS A 1 326 ? -11.953 -0.648 -17.25 1 85.69 326 HIS A N 1
ATOM 2436 C CA . HIS A 1 326 ? -11.547 -0.766 -18.641 1 85.69 326 HIS A CA 1
ATOM 2437 C C . HIS A 1 326 ? -10.148 -0.205 -18.859 1 85.69 326 HIS A C 1
ATOM 2439 O O . HIS A 1 326 ? -9.383 -0.738 -19.672 1 85.69 326 HIS A O 1
ATOM 2445 N N . LYS A 1 327 ? -9.758 0.771 -18.062 1 81.44 327 LYS A N 1
ATOM 2446 C CA . LYS A 1 327 ? -8.422 1.349 -18.156 1 81.44 327 LYS A CA 1
ATOM 2447 C C . LYS A 1 327 ? -7.375 0.432 -17.531 1 81.44 327 LYS A C 1
ATOM 2449 O O . LYS A 1 327 ? -6.223 0.402 -17.969 1 81.44 327 LYS A O 1
ATOM 2454 N N . GLU A 1 328 ? -7.871 -0.263 -16.641 1 80.06 328 GLU A N 1
ATOM 2455 C CA . GLU A 1 328 ? -6.957 -1.155 -15.938 1 80.06 328 GLU A CA 1
ATOM 2456 C C . GLU A 1 328 ? -6.758 -2.461 -16.703 1 80.06 328 GLU A C 1
ATOM 2458 O O . GLU A 1 328 ? -5.68 -3.061 -16.641 1 80.06 328 GLU A O 1
ATOM 2463 N N . LEU A 1 329 ? -7.781 -3.012 -17.375 1 84.06 329 LEU A N 1
ATOM 2464 C CA . LEU A 1 329 ? -7.742 -4.312 -18.031 1 84.06 329 LEU A CA 1
ATOM 2465 C C . LEU A 1 329 ? -7.082 -4.203 -19.406 1 84.06 329 LEU A C 1
ATOM 2467 O O . LEU A 1 329 ? -6.477 -5.164 -19.891 1 84.06 329 LEU A O 1
ATOM 2471 N N . PHE A 1 330 ? -7.199 -3.068 -20.047 1 85.25 330 PHE A N 1
ATOM 2472 C CA . PHE A 1 330 ? -6.703 -2.957 -21.406 1 85.25 330 PHE A CA 1
ATOM 2473 C C . PHE A 1 330 ? -5.457 -2.076 -21.469 1 85.25 330 PHE A C 1
ATOM 2475 O O . PHE A 1 330 ? -5.426 -1.086 -22.203 1 85.25 330 PHE A O 1
ATOM 2482 N N . THR A 1 331 ? -4.516 -2.525 -20.688 1 83.38 331 THR A N 1
ATOM 2483 C CA . THR A 1 331 ? -3.195 -1.905 -20.719 1 83.38 331 THR A CA 1
ATOM 2484 C C . THR A 1 331 ? -2.291 -2.602 -21.734 1 83.38 331 THR A C 1
ATOM 2486 O O . THR A 1 331 ? -2.627 -3.674 -22.234 1 83.38 331 THR A O 1
ATOM 2489 N N . THR A 1 332 ? -1.223 -2.02 -22.031 1 85.06 332 THR A N 1
ATOM 2490 C CA . THR A 1 332 ? -0.242 -2.609 -22.938 1 85.06 332 THR A CA 1
ATOM 2491 C C . THR A 1 332 ? 0.36 -3.875 -22.344 1 85.06 332 THR A C 1
ATOM 2493 O O . THR A 1 332 ? 0.593 -4.855 -23.047 1 85.06 332 THR A O 1
ATOM 2496 N N . LEU A 1 333 ? 0.485 -3.875 -21.078 1 82 333 LEU A N 1
ATOM 2497 C CA . LEU A 1 333 ? 1.055 -5.039 -20.406 1 82 333 LEU A CA 1
ATOM 2498 C C . LEU A 1 333 ? 0.107 -6.23 -20.484 1 82 333 LEU A C 1
ATOM 2500 O O . LEU A 1 333 ? 0.538 -7.355 -20.734 1 82 333 LEU A O 1
ATOM 2504 N N . SER A 1 334 ? -1.141 -5.953 -20.312 1 84.94 334 SER A N 1
ATOM 2505 C CA . SER A 1 334 ? -2.119 -7.031 -20.359 1 84.94 334 SER A CA 1
ATOM 2506 C C . SER A 1 334 ? -2.248 -7.586 -21.781 1 84.94 334 SER A C 1
ATOM 2508 O O . SER A 1 334 ? -2.449 -8.789 -21.969 1 84.94 334 SER A O 1
ATOM 2510 N N . LEU A 1 335 ? -2.078 -6.73 -22.719 1 86.88 335 LEU A N 1
ATOM 2511 C CA . LEU A 1 335 ? -2.137 -7.164 -24.109 1 86.88 335 LEU A CA 1
ATOM 2512 C C . LEU A 1 335 ? -0.965 -8.078 -24.453 1 86.88 335 LEU A C 1
ATOM 2514 O O . LEU A 1 335 ? -1.156 -9.156 -25.016 1 86.88 335 LEU A O 1
ATOM 2518 N N . VAL A 1 336 ? 0.13 -7.66 -24.047 1 85.19 336 VAL A N 1
ATOM 2519 C CA . VAL A 1 336 ? 1.336 -8.438 -24.312 1 85.19 336 VAL A CA 1
ATOM 2520 C C . VAL A 1 336 ? 1.278 -9.766 -23.562 1 85.19 336 VAL A C 1
ATOM 2522 O O . VAL A 1 336 ? 1.64 -10.812 -24.125 1 85.19 336 VAL A O 1
ATOM 2525 N N . GLN A 1 337 ? 0.822 -9.695 -22.422 1 83.94 337 GLN A N 1
ATOM 2526 C CA . GLN A 1 337 ? 0.747 -10.891 -21.594 1 83.94 337 GLN A CA 1
ATOM 2527 C C . GLN A 1 337 ? -0.257 -11.891 -22.172 1 83.94 337 GLN A C 1
ATOM 2529 O O . GLN A 1 337 ? 0.049 -13.078 -22.297 1 83.94 337 GLN A O 1
ATOM 2534 N N . ASN A 1 338 ? -1.415 -11.477 -22.562 1 87.56 338 ASN A N 1
ATOM 2535 C CA . ASN A 1 338 ? -2.455 -12.391 -23.016 1 87.56 338 ASN A CA 1
ATOM 2536 C C . ASN A 1 338 ? -2.164 -12.914 -24.422 1 87.56 338 ASN A C 1
ATOM 2538 O O . ASN A 1 338 ? -2.322 -14.102 -24.688 1 87.56 338 ASN A O 1
ATOM 2542 N N . ILE A 1 339 ? -1.67 -12.062 -25.188 1 88.19 339 ILE A N 1
ATOM 2543 C CA . ILE A 1 339 ? -1.332 -12.484 -26.547 1 88.19 339 ILE A CA 1
ATOM 2544 C C . ILE A 1 339 ? -0.08 -13.359 -26.516 1 88.19 339 ILE A C 1
ATOM 2546 O O . ILE A 1 339 ? -0.011 -14.375 -27.203 1 88.19 339 ILE A O 1
ATOM 2550 N N . GLY A 1 340 ? 0.835 -12.875 -25.719 1 85.19 340 GLY A N 1
ATOM 2551 C CA . GLY A 1 340 ? 2.049 -13.664 -25.578 1 85.19 340 GLY A CA 1
ATOM 2552 C C . GLY A 1 340 ? 1.799 -15.055 -25.047 1 85.19 340 GLY A C 1
ATOM 2553 O O . GLY A 1 340 ? 2.303 -16.031 -25.594 1 85.19 340 GLY A O 1
ATOM 2554 N N . LEU A 1 341 ? 1.013 -15.219 -24.062 1 86.81 341 LEU A N 1
ATOM 2555 C CA . LEU A 1 341 ? 0.707 -16.516 -23.469 1 86.81 341 LEU A CA 1
ATOM 2556 C C . LEU A 1 341 ? -0.13 -17.359 -24.422 1 86.81 341 LEU A C 1
ATOM 2558 O O . LEU A 1 341 ? 0.007 -18.594 -24.453 1 86.81 341 LEU A O 1
ATOM 2562 N N . MET A 1 342 ? -1.005 -16.656 -25.125 1 88.06 342 MET A N 1
ATOM 2563 C CA . MET A 1 342 ? -1.797 -17.359 -26.125 1 88.06 342 MET A CA 1
ATOM 2564 C C . MET A 1 342 ? -0.899 -17.969 -27.203 1 88.06 342 MET A C 1
ATOM 2566 O O . MET A 1 342 ? -1.07 -19.141 -27.578 1 88.06 342 MET A O 1
ATOM 2570 N N . LEU A 1 343 ? 0.064 -17.234 -27.547 1 82.44 343 LEU A N 1
ATOM 2571 C CA . LEU A 1 343 ? 0.967 -17.703 -28.594 1 82.44 343 LEU A CA 1
ATOM 2572 C C . LEU A 1 343 ? 1.867 -18.828 -28.094 1 82.44 343 LEU A C 1
ATOM 2574 O O . LEU A 1 343 ? 2.148 -19.781 -28.812 1 82.44 343 LEU A O 1
ATOM 2578 N N . ILE A 1 344 ? 2.252 -18.672 -26.906 1 79.69 344 ILE A N 1
ATOM 2579 C CA . ILE A 1 344 ? 3.078 -19.703 -26.297 1 79.69 344 ILE A CA 1
ATOM 2580 C C . ILE A 1 344 ? 2.289 -21.016 -26.234 1 79.69 344 ILE A C 1
ATOM 2582 O O . ILE A 1 344 ? 2.781 -22.062 -26.641 1 79.69 344 ILE A O 1
ATOM 2586 N N . ALA A 1 345 ? 1.108 -20.969 -25.781 1 78.94 345 ALA A N 1
ATOM 2587 C CA . ALA A 1 345 ? 0.267 -22.141 -25.641 1 78.94 345 ALA A CA 1
ATOM 2588 C C . ALA A 1 345 ? -0.07 -22.75 -27 1 78.94 345 ALA A C 1
ATOM 2590 O O . ALA A 1 345 ? 0.009 -23.969 -27.188 1 78.94 345 ALA A O 1
ATOM 2591 N N . ALA A 1 346 ? -0.3 -21.812 -27.969 1 76.19 346 ALA A N 1
ATOM 2592 C CA . ALA A 1 346 ? -0.721 -22.266 -29.281 1 76.19 346 ALA A CA 1
ATOM 2593 C C . ALA A 1 346 ? 0.438 -22.922 -30.031 1 76.19 346 ALA A C 1
ATOM 2595 O O . ALA A 1 346 ? 0.242 -23.891 -30.766 1 76.19 346 ALA A O 1
ATOM 2596 N N . LEU A 1 347 ? 1.574 -22.5 -29.656 1 77.38 347 LEU A N 1
ATOM 2597 C CA . LEU A 1 347 ? 2.727 -23 -30.406 1 77.38 347 LEU A CA 1
ATOM 2598 C C . LEU A 1 347 ? 3.256 -24.281 -29.766 1 77.38 347 LEU A C 1
ATOM 2600 O O . LEU A 1 347 ? 3.82 -25.141 -30.453 1 77.38 347 LEU A O 1
ATOM 2604 N N . LEU A 1 348 ? 3.023 -24.469 -28.531 1 83.88 348 LEU A N 1
ATOM 2605 C CA . LEU A 1 348 ? 3.471 -25.672 -27.844 1 83.88 348 LEU A CA 1
ATOM 2606 C C . LEU A 1 348 ? 2.635 -26.891 -28.266 1 83.88 348 LEU A C 1
ATOM 2608 O O . LEU A 1 348 ? 3.158 -27.984 -28.391 1 83.88 348 LEU A O 1
ATOM 2612 N N . TRP A 1 349 ? 1.402 -26.656 -28.484 1 87.12 349 TRP A N 1
ATOM 2613 C CA . TRP A 1 349 ? 0.484 -27.719 -28.844 1 87.12 349 TRP A CA 1
ATOM 2614 C C . TRP A 1 349 ? -0.133 -27.453 -30.219 1 87.12 349 TRP A C 1
ATOM 2616 O O . TRP A 1 349 ? -1.345 -27.594 -30.406 1 87.12 349 TRP A O 1
ATOM 2626 N N . VAL A 1 350 ? 0.733 -27.109 -31.172 1 85.44 350 VAL A N 1
ATOM 2627 C CA . VAL A 1 350 ? 0.215 -26.75 -32.469 1 85.44 350 VAL A CA 1
ATOM 2628 C C . VAL A 1 350 ? -0.256 -28 -33.219 1 85.44 350 VAL A C 1
ATOM 2630 O O . VAL A 1 350 ? 0.486 -28.969 -33.344 1 85.44 350 VAL A O 1
ATOM 2633 N N . GLN A 1 351 ? -1.449 -28.016 -33.594 1 86.12 351 GLN A N 1
ATOM 2634 C CA . GLN A 1 351 ? -2.068 -28.984 -34.5 1 86.12 351 GLN A CA 1
ATOM 2635 C C . GLN A 1 351 ? -1.896 -30.406 -33.969 1 86.12 351 GLN A C 1
ATOM 2637 O O . GLN A 1 351 ? -1.308 -31.25 -34.656 1 86.12 351 GLN A O 1
ATOM 2642 N N . LEU A 1 352 ? -2.541 -30.641 -32.875 1 87.38 352 LEU A N 1
ATOM 2643 C CA . LEU A 1 352 ? -2.555 -31.984 -32.281 1 87.38 352 LEU A CA 1
ATOM 2644 C C . LEU A 1 352 ? -3.328 -32.938 -33.188 1 87.38 352 LEU A C 1
ATOM 2646 O O . LEU A 1 352 ? -4.352 -32.594 -33.75 1 87.38 352 LEU A O 1
ATOM 2650 N N . GLN A 1 353 ? -2.705 -34.062 -33.25 1 87.5 353 GLN A N 1
ATOM 2651 C CA . GLN A 1 353 ? -3.383 -35.094 -34.031 1 87.5 353 GLN A CA 1
ATOM 2652 C C . GLN A 1 353 ? -4.246 -35.969 -33.125 1 87.5 353 GLN A C 1
ATOM 2654 O O . GLN A 1 353 ? -4.336 -35.75 -31.922 1 87.5 353 GLN A O 1
ATOM 2659 N N . PHE A 1 354 ? -5.051 -36.875 -33.656 1 88.19 354 PHE A N 1
ATOM 2660 C CA . PHE A 1 354 ? -5.934 -37.75 -32.875 1 88.19 354 PHE A CA 1
ATOM 2661 C C . PHE A 1 354 ? -5.34 -39.156 -32.75 1 88.19 354 PHE A C 1
ATOM 2663 O O . PHE A 1 354 ? -5.961 -40.125 -33.156 1 88.19 354 PHE A O 1
ATOM 2670 N N . SER A 1 355 ? -4.098 -39.094 -32.125 1 85.69 355 SER A N 1
ATOM 2671 C CA . SER A 1 355 ? -3.41 -40.344 -31.781 1 85.69 355 SER A CA 1
ATOM 2672 C C . SER A 1 355 ? -3.402 -40.562 -30.266 1 85.69 355 SER A C 1
ATOM 2674 O O . SER A 1 355 ? -3.734 -39.688 -29.484 1 85.69 355 SER A O 1
ATOM 2676 N N . GLU A 1 356 ? -3.082 -41.781 -29.906 1 81.38 356 GLU A N 1
ATOM 2677 C CA . GLU A 1 356 ? -3.068 -42.125 -28.484 1 81.38 356 GLU A CA 1
ATOM 2678 C C . GLU A 1 356 ? -2.105 -41.25 -27.688 1 81.38 356 GLU A C 1
ATOM 2680 O O . GLU A 1 356 ? -2.391 -40.875 -26.547 1 81.38 356 GLU A O 1
ATOM 2685 N N . GLU A 1 357 ? -0.984 -40.906 -28.312 1 78.25 357 GLU A N 1
ATOM 2686 C CA . GLU A 1 357 ? 0.007 -40.062 -27.641 1 78.25 357 GLU A CA 1
ATOM 2687 C C . GLU A 1 357 ? -0.503 -38.625 -27.453 1 78.25 357 GLU A C 1
ATOM 2689 O O . GLU A 1 357 ? -0.098 -37.938 -26.531 1 78.25 357 GLU A O 1
ATOM 2694 N N . ASP A 1 358 ? -1.454 -38.25 -28.266 1 86.88 358 ASP A N 1
ATOM 2695 C CA . ASP A 1 358 ? -1.968 -36.875 -28.234 1 86.88 358 ASP A CA 1
ATOM 2696 C C . ASP A 1 358 ? -2.988 -36.719 -27.109 1 86.88 358 ASP A C 1
ATOM 2698 O O . ASP A 1 358 ? -3.377 -35.594 -26.797 1 86.88 358 ASP A O 1
ATOM 2702 N N . VAL A 1 359 ? -3.402 -37.844 -26.516 1 87 359 VAL A N 1
ATOM 2703 C CA . VAL A 1 359 ? -4.336 -37.719 -25.391 1 87 359 VAL A CA 1
ATOM 2704 C C . VAL A 1 359 ? -3.654 -37.031 -24.219 1 87 359 VAL A C 1
ATOM 2706 O O . VAL A 1 359 ? -4.238 -36.156 -23.562 1 87 359 VAL A O 1
ATOM 2709 N N . ARG A 1 360 ? -2.441 -37.375 -24.016 1 84.44 360 ARG A N 1
ATOM 2710 C CA . ARG A 1 360 ? -1.7 -36.781 -22.922 1 84.44 360 ARG A CA 1
ATOM 2711 C C . ARG A 1 360 ? -1.403 -35.312 -23.203 1 84.44 360 ARG A C 1
ATOM 2713 O O . ARG A 1 360 ? -1.428 -34.469 -22.297 1 84.44 360 ARG A O 1
ATOM 2720 N N . SER A 1 361 ? -1.087 -35.031 -24.438 1 86.94 361 SER A N 1
ATOM 2721 C CA . SER A 1 361 ? -0.836 -33.625 -24.812 1 86.94 361 SER A CA 1
ATOM 2722 C C . SER A 1 361 ? -2.082 -32.781 -24.625 1 86.94 361 SER A C 1
ATOM 2724 O O . SER A 1 361 ? -1.988 -31.609 -24.203 1 86.94 361 SER A O 1
ATOM 2726 N N . ARG A 1 362 ? -3.203 -33.406 -24.938 1 91.31 362 ARG A N 1
ATOM 2727 C CA . ARG A 1 362 ? -4.453 -32.688 -24.734 1 91.31 362 ARG A CA 1
ATOM 2728 C C . ARG A 1 362 ? -4.715 -32.469 -23.25 1 91.31 362 ARG A C 1
ATOM 2730 O O . ARG A 1 362 ? -5.242 -31.438 -22.844 1 91.31 362 ARG A O 1
ATOM 2737 N N . TRP A 1 363 ? -4.332 -33.469 -22.453 1 90.56 363 TRP A N 1
ATOM 2738 C CA . TRP A 1 363 ? -4.434 -33.312 -21 1 90.56 363 TRP A CA 1
ATOM 2739 C C . TRP A 1 363 ? -3.557 -32.188 -20.516 1 90.56 363 TRP A C 1
ATOM 2741 O O . TRP A 1 363 ? -3.986 -31.359 -19.688 1 90.56 363 TRP A O 1
ATOM 2751 N N . GLY A 1 364 ? -2.359 -32.062 -21.062 1 88.06 364 GLY A N 1
ATOM 2752 C CA . GLY A 1 364 ? -1.459 -30.953 -20.719 1 88.06 364 GLY A CA 1
ATOM 2753 C C . GLY A 1 364 ? -1.997 -29.594 -21.109 1 88.06 364 GLY A C 1
ATOM 2754 O O . GLY A 1 364 ? -1.862 -28.625 -20.359 1 88.06 364 GLY A O 1
ATOM 2755 N N . THR A 1 365 ? -2.627 -29.547 -22.234 1 90.12 365 THR A N 1
ATOM 2756 C CA . THR A 1 365 ? -3.195 -28.281 -22.688 1 90.12 365 THR A CA 1
ATOM 2757 C C . THR A 1 365 ? -4.34 -27.844 -21.781 1 90.12 365 THR A C 1
ATOM 2759 O O . THR A 1 365 ? -4.461 -26.656 -21.453 1 90.12 365 THR A O 1
ATOM 2762 N N . CYS A 1 366 ? -5.172 -28.797 -21.391 1 92.88 366 CYS A N 1
ATOM 2763 C CA . CYS A 1 366 ? -6.297 -28.469 -20.516 1 92.88 366 CYS A CA 1
ATOM 2764 C C . CYS A 1 366 ? -5.809 -28.047 -19.141 1 92.88 366 CYS A C 1
ATOM 2766 O O . CYS A 1 366 ? -6.363 -27.125 -18.531 1 92.88 366 CYS A O 1
ATOM 2768 N N . LEU A 1 367 ? -4.789 -28.703 -18.672 1 92.12 367 LEU A N 1
ATOM 2769 C CA . LEU A 1 367 ? -4.215 -28.328 -17.391 1 92.12 367 LEU A CA 1
ATOM 2770 C C . LEU A 1 367 ? -3.619 -26.922 -17.453 1 92.12 367 LEU A C 1
ATOM 2772 O O . LEU A 1 367 ? -3.801 -26.125 -16.516 1 92.12 367 LEU A O 1
ATOM 2776 N N . TRP A 1 368 ? -2.943 -26.656 -18.469 1 90.12 368 TRP A N 1
ATOM 2777 C CA . TRP A 1 368 ? -2.332 -25.344 -18.641 1 90.12 368 TRP A CA 1
ATOM 2778 C C . TRP A 1 368 ? -3.398 -24.266 -18.766 1 90.12 368 TRP A C 1
ATOM 2780 O O . TRP A 1 368 ? -3.254 -23.172 -18.203 1 90.12 368 TRP A O 1
ATOM 2790 N N . THR A 1 369 ? -4.406 -24.578 -19.562 1 92.06 369 THR A N 1
ATOM 2791 C CA . THR A 1 369 ? -5.496 -23.625 -19.734 1 92.06 369 THR A CA 1
ATOM 2792 C C . THR A 1 369 ? -6.199 -23.359 -18.406 1 92.06 369 THR A C 1
ATOM 2794 O O . THR A 1 369 ? -6.371 -22.203 -18.016 1 92.06 369 THR A O 1
ATOM 2797 N N . ALA A 1 370 ? -6.547 -24.422 -17.75 1 94.56 370 ALA A N 1
ATOM 2798 C CA . ALA A 1 370 ? -7.215 -24.266 -16.453 1 94.56 370 ALA A CA 1
ATOM 2799 C C . ALA A 1 370 ? -6.305 -23.578 -15.445 1 94.56 370 ALA A C 1
ATOM 2801 O O . ALA A 1 370 ? -6.762 -22.766 -14.641 1 94.56 370 ALA A O 1
ATOM 2802 N N . GLY A 1 371 ? -5.031 -23.906 -15.516 1 93.25 371 GLY A N 1
ATOM 2803 C CA . GLY A 1 371 ? -4.074 -23.297 -14.609 1 93.25 371 GLY A CA 1
ATOM 2804 C C . GLY A 1 371 ? -3.896 -21.797 -14.836 1 93.25 371 GLY A C 1
ATOM 2805 O O . GLY A 1 371 ? -3.877 -21.016 -13.883 1 93.25 371 GLY A O 1
ATOM 2806 N N . THR A 1 372 ? -3.764 -21.438 -16.062 1 92.44 372 THR A N 1
ATOM 2807 C CA . THR A 1 372 ? -3.598 -20.031 -16.422 1 92.44 372 THR A CA 1
ATOM 2808 C C . THR A 1 372 ? -4.789 -19.203 -15.93 1 92.44 372 THR A C 1
ATOM 2810 O O . THR A 1 372 ? -4.613 -18.156 -15.305 1 92.44 372 THR A O 1
ATOM 2813 N N . TRP A 1 373 ? -5.945 -19.766 -16.203 1 94.94 373 TRP A N 1
ATOM 2814 C CA . TRP A 1 373 ? -7.141 -19 -15.859 1 94.94 373 TRP A CA 1
ATOM 2815 C C . TRP A 1 373 ? -7.594 -19.312 -14.438 1 94.94 373 TRP A C 1
ATOM 2817 O O . TRP A 1 373 ? -8.758 -19.094 -14.086 1 94.94 373 TRP A O 1
ATOM 2827 N N . MET A 1 374 ? -6.832 -19.969 -13.688 1 95.31 374 MET A N 1
ATOM 2828 C CA . MET A 1 374 ? -6.926 -20.031 -12.234 1 95.31 374 MET A CA 1
ATOM 2829 C C . MET A 1 374 ? -6.055 -18.953 -11.594 1 95.31 374 MET A C 1
ATOM 2831 O O . MET A 1 374 ? -6.504 -18.234 -10.688 1 95.31 374 MET A O 1
ATOM 2835 N N . PHE A 1 375 ? -4.875 -18.766 -12.188 1 93.69 375 PHE A N 1
ATOM 2836 C CA . PHE A 1 375 ? -3.889 -17.859 -11.633 1 93.69 375 PHE A CA 1
ATOM 2837 C C . PHE A 1 375 ? -4.367 -16.406 -11.75 1 93.69 375 PHE A C 1
ATOM 2839 O O . PHE A 1 375 ? -4.441 -15.688 -10.75 1 93.69 375 PHE A O 1
ATOM 2846 N N . PHE A 1 376 ? -4.711 -16.031 -12.891 1 92.5 376 PHE A N 1
ATOM 2847 C CA . PHE A 1 376 ? -4.953 -14.617 -13.164 1 92.5 376 PHE A CA 1
ATOM 2848 C C . PHE A 1 376 ? -6.211 -14.141 -12.453 1 92.5 376 PHE A C 1
ATOM 2850 O O . PHE A 1 376 ? -6.211 -13.078 -11.828 1 92.5 376 PHE A O 1
ATOM 2857 N N . PRO A 1 377 ? -7.254 -14.969 -12.461 1 94.56 377 PRO A N 1
ATOM 2858 C CA . PRO A 1 377 ? -8.438 -14.477 -11.75 1 94.56 377 PRO A CA 1
ATOM 2859 C C . PRO A 1 377 ? -8.227 -14.422 -10.242 1 94.56 377 PRO A C 1
ATOM 2861 O O . PRO A 1 377 ? -8.773 -13.539 -9.57 1 94.56 377 PRO A O 1
ATOM 2864 N N . ILE A 1 378 ? -7.492 -15.32 -9.672 1 95.75 378 ILE A N 1
ATOM 2865 C CA . ILE A 1 378 ? -7.242 -15.281 -8.234 1 95.75 378 ILE A CA 1
ATOM 2866 C C . ILE A 1 378 ? -6.5 -13.992 -7.879 1 95.75 378 ILE A C 1
ATOM 2868 O O . ILE A 1 378 ? -6.934 -13.242 -7.004 1 95.75 378 ILE A O 1
ATOM 2872 N N . PHE A 1 379 ? -5.461 -13.688 -8.586 1 92.44 379 PHE A N 1
ATOM 2873 C CA . PHE A 1 379 ? -4.625 -12.539 -8.25 1 92.44 379 PHE A CA 1
ATOM 2874 C C . PHE A 1 379 ? -5.293 -11.242 -8.672 1 92.44 379 PHE A C 1
ATOM 2876 O O . PHE A 1 379 ? -5.105 -10.203 -8.039 1 92.44 379 PHE A O 1
ATOM 2883 N N . GLY A 1 380 ? -6.039 -11.32 -9.734 1 89.38 380 GLY A N 1
ATOM 2884 C CA . GLY A 1 380 ? -6.828 -10.156 -10.117 1 89.38 380 GLY A CA 1
ATOM 2885 C C . GLY A 1 380 ? -7.898 -9.805 -9.102 1 89.38 380 GLY A C 1
ATOM 2886 O O . GLY A 1 380 ? -8.109 -8.633 -8.789 1 89.38 380 GLY A O 1
ATOM 2887 N N . GLY A 1 381 ? -8.562 -10.828 -8.578 1 91.81 381 GLY A N 1
ATOM 2888 C CA . GLY A 1 381 ? -9.609 -10.633 -7.59 1 91.81 381 GLY A CA 1
ATOM 2889 C C . GLY A 1 381 ? -9.086 -10.141 -6.254 1 91.81 381 GLY A C 1
ATOM 2890 O O . GLY A 1 381 ? -9.773 -9.398 -5.547 1 91.81 381 GLY A O 1
ATOM 2891 N N . MET A 1 382 ? -7.887 -10.492 -5.953 1 92.19 382 MET A N 1
ATOM 2892 C CA . MET A 1 382 ? -7.301 -10.141 -4.664 1 92.19 382 MET A CA 1
ATOM 2893 C C . MET A 1 382 ? -7.078 -8.633 -4.562 1 92.19 382 MET A C 1
ATOM 2895 O O . MET A 1 382 ? -7.004 -8.086 -3.459 1 92.19 382 MET A O 1
ATOM 2899 N N . ASN A 1 383 ? -7.02 -7.945 -5.613 1 86.19 383 ASN A N 1
ATOM 2900 C CA . ASN A 1 383 ? -6.734 -6.512 -5.617 1 86.19 383 ASN A CA 1
ATOM 2901 C C . ASN A 1 383 ? -8.008 -5.691 -5.816 1 86.19 383 ASN A C 1
ATOM 2903 O O . ASN A 1 383 ? -7.938 -4.477 -6.016 1 86.19 383 ASN A O 1
ATOM 2907 N N . MET A 1 384 ? -9.078 -6.27 -5.609 1 88.44 384 MET A N 1
ATOM 2908 C CA . MET A 1 384 ? -10.328 -5.613 -5.988 1 88.44 384 MET A CA 1
ATOM 2909 C C . MET A 1 384 ? -10.773 -4.633 -4.902 1 88.44 384 MET A C 1
ATOM 2911 O O . MET A 1 384 ? -11.117 -3.488 -5.199 1 88.44 384 MET A O 1
ATOM 2915 N N . PHE A 1 385 ? -10.703 -4.883 -3.625 1 88.75 385 PHE A N 1
ATOM 2916 C CA . PHE A 1 385 ? -11.391 -4.09 -2.607 1 88.75 385 PHE A CA 1
ATOM 2917 C C . PHE A 1 385 ? -10.406 -3.174 -1.886 1 88.75 385 PHE A C 1
ATOM 2919 O O . PHE A 1 385 ? -10.758 -2.051 -1.517 1 88.75 385 PHE A O 1
ATOM 2926 N N . PRO A 1 386 ? -9.172 -3.545 -1.747 1 85 386 PRO A N 1
ATOM 2927 C CA . PRO A 1 386 ? -8.273 -2.756 -0.904 1 85 386 PRO A CA 1
ATOM 2928 C C . PRO A 1 386 ? -8.141 -1.309 -1.372 1 85 386 PRO A C 1
ATOM 2930 O O . PRO A 1 386 ? -8.227 -0.384 -0.561 1 85 386 PRO A O 1
ATOM 2933 N N . PRO A 1 387 ? -8.109 -1.009 -2.578 1 80.31 387 PRO A N 1
ATOM 2934 C CA . PRO A 1 387 ? -7.98 0.395 -2.979 1 80.31 387 PRO A CA 1
ATOM 2935 C C . PRO A 1 387 ? -9.258 1.196 -2.73 1 80.31 387 PRO A C 1
ATOM 2937 O O . PRO A 1 387 ? -9.211 2.426 -2.633 1 80.31 387 PRO A O 1
ATOM 2940 N N . PHE A 1 388 ? -10.359 0.503 -2.596 1 86.19 388 PHE A N 1
ATOM 2941 C CA . PHE A 1 388 ? -11.648 1.186 -2.488 1 86.19 388 PHE A CA 1
ATOM 2942 C C . PHE A 1 388 ? -12.203 1.075 -1.073 1 86.19 388 PHE A C 1
ATOM 2944 O O . PHE A 1 388 ? -13.305 1.557 -0.793 1 86.19 388 PHE A O 1
ATOM 2951 N N . ARG A 1 389 ? -11.523 0.589 -0.262 1 86.56 389 ARG A N 1
ATOM 2952 C CA . ARG A 1 389 ? -12.055 0.288 1.064 1 86.56 389 ARG A CA 1
ATOM 2953 C C . ARG A 1 389 ? -12.492 1.562 1.778 1 86.56 389 ARG A C 1
ATOM 2955 O O . ARG A 1 389 ? -13.602 1.624 2.318 1 86.56 389 ARG A O 1
ATOM 2962 N N . ARG A 1 390 ? -11.703 2.609 1.773 1 85 390 ARG A N 1
ATOM 2963 C CA . ARG A 1 390 ? -12.023 3.852 2.473 1 85 390 ARG A CA 1
ATOM 2964 C C . ARG A 1 390 ? -13.203 4.559 1.819 1 85 390 ARG A C 1
ATOM 2966 O O . ARG A 1 390 ? -14.062 5.109 2.51 1 85 390 ARG A O 1
ATOM 2973 N N . VAL A 1 391 ? -13.195 4.527 0.562 1 88.69 391 VAL A N 1
ATOM 2974 C CA . VAL A 1 391 ? -14.289 5.16 -0.168 1 88.69 391 VAL A CA 1
ATOM 2975 C C . VAL A 1 391 ? -15.586 4.406 0.098 1 88.69 391 VAL A C 1
ATOM 2977 O O . VAL A 1 391 ? -16.641 5.02 0.289 1 88.69 391 VAL A O 1
ATOM 2980 N N . LEU A 1 392 ? -15.469 3.078 0.118 1 89.38 392 LEU A N 1
ATOM 2981 C CA . LEU A 1 392 ? -16.641 2.24 0.374 1 89.38 392 LEU A CA 1
ATOM 2982 C C . LEU A 1 392 ? -17.188 2.492 1.773 1 89.38 392 LEU A C 1
ATOM 2984 O O . LEU A 1 392 ? -18.406 2.629 1.95 1 89.38 392 LEU A O 1
ATOM 2988 N N . GLU A 1 393 ? -16.406 2.611 2.699 1 85.12 393 GLU A N 1
ATOM 2989 C CA . GLU A 1 393 ? -16.812 2.869 4.078 1 85.12 393 GLU A CA 1
ATOM 2990 C C . GLU A 1 393 ? -17.531 4.211 4.195 1 85.12 393 GLU A C 1
ATOM 2992 O O . GLU A 1 393 ? -18.562 4.312 4.863 1 85.12 393 GLU A O 1
ATOM 2997 N N . LYS A 1 394 ? -16.984 5.148 3.547 1 83.25 394 LYS A N 1
ATOM 2998 C CA . LYS A 1 394 ? -17.562 6.488 3.605 1 83.25 394 LYS A CA 1
ATOM 2999 C C . LYS A 1 394 ? -18.906 6.535 2.898 1 83.25 394 LYS A C 1
ATOM 3001 O O . LYS A 1 394 ? -19.891 7.051 3.447 1 83.25 394 LYS A O 1
ATOM 3006 N N . GLU A 1 395 ? -18.953 5.98 1.752 1 84.62 395 GLU A N 1
ATOM 3007 C CA . GLU A 1 395 ? -20.172 6.062 0.957 1 84.62 395 GLU A CA 1
ATOM 3008 C C . GLU A 1 395 ? -21.281 5.199 1.552 1 84.62 395 GLU A C 1
ATOM 3010 O O . GLU A 1 395 ? -22.453 5.555 1.486 1 84.62 395 GLU A O 1
ATOM 3015 N N . LEU A 1 396 ? -20.922 4.113 2.111 1 83.5 396 LEU A N 1
ATOM 3016 C CA . LEU A 1 396 ? -21.906 3.268 2.771 1 83.5 396 LEU A CA 1
ATOM 3017 C C . LEU A 1 396 ? -22.375 3.898 4.078 1 83.5 396 LEU A C 1
ATOM 3019 O O . LEU A 1 396 ? -23.547 3.775 4.445 1 83.5 396 LEU A O 1
ATOM 3023 N N . GLY A 1 397 ? -21.5 4.535 4.73 1 75.56 397 GLY A N 1
ATOM 3024 C CA . GLY A 1 397 ? -21.828 5.203 5.98 1 75.56 397 GLY A CA 1
ATOM 3025 C C . GLY A 1 397 ? -22.875 6.297 5.816 1 75.56 397 GLY A C 1
ATOM 3026 O O . GLY A 1 397 ? -23.719 6.496 6.695 1 75.56 397 GLY A O 1
ATOM 3027 N N . VAL A 1 398 ? -22.781 6.926 4.66 1 74.38 398 VAL A N 1
ATOM 3028 C CA . VAL A 1 398 ? -23.719 8.016 4.41 1 74.38 398 VAL A CA 1
ATOM 3029 C C . VAL A 1 398 ? -24.984 7.469 3.752 1 74.38 398 VAL A C 1
ATOM 3031 O O . VAL A 1 398 ? -25.953 8.203 3.557 1 74.38 398 VAL A O 1
ATOM 3034 N N . GLY A 1 399 ? -24.922 6.168 3.398 1 76.31 399 GLY A N 1
ATOM 3035 C CA . GLY A 1 399 ? -26.094 5.523 2.844 1 76.31 399 GLY A CA 1
ATOM 3036 C C . GLY A 1 399 ? -26.297 5.816 1.369 1 76.31 399 GLY A C 1
ATOM 3037 O O . GLY A 1 399 ? -27.438 5.965 0.911 1 76.31 399 GLY A O 1
ATOM 3038 N N . CYS A 1 400 ? -25.297 6.023 0.687 1 79.44 400 CYS A N 1
ATOM 3039 C CA . CYS A 1 400 ? -25.391 6.309 -0.74 1 79.44 400 CYS A CA 1
ATOM 3040 C C . CYS A 1 400 ? -25.969 5.121 -1.495 1 79.44 400 CYS A C 1
ATOM 3042 O O . CYS A 1 400 ? -26.781 5.301 -2.404 1 79.44 400 CYS A O 1
ATOM 3044 N N . TYR A 1 401 ? -25.5 3.973 -1.199 1 88.12 401 TYR A N 1
ATOM 3045 C CA . TYR A 1 401 ? -25.953 2.727 -1.805 1 88.12 401 TYR A CA 1
ATOM 3046 C C . TYR A 1 401 ? -25.812 1.562 -0.832 1 88.12 401 TYR A C 1
ATOM 3048 O O . TYR A 1 401 ? -25.266 1.724 0.264 1 88.12 401 TYR A O 1
ATOM 3056 N N . SER A 1 402 ? -26.406 0.499 -1.285 1 89.56 402 SER A N 1
ATOM 3057 C CA . SER A 1 402 ? -26.312 -0.702 -0.461 1 89.56 402 SER A CA 1
ATOM 3058 C C . SER A 1 402 ? -25.062 -1.513 -0.806 1 89.56 402 SER A C 1
ATOM 3060 O O . SER A 1 402 ? -24.547 -1.416 -1.919 1 89.56 402 SER A O 1
ATOM 3062 N N . LEU A 1 403 ? -24.641 -2.242 0.225 1 91.19 403 LEU A N 1
ATOM 3063 C CA . LEU A 1 403 ? -23.469 -3.086 0.013 1 91.19 403 LEU A CA 1
ATOM 3064 C C . LEU A 1 403 ? -23.734 -4.141 -1.052 1 91.19 403 LEU A C 1
ATOM 3066 O O . LEU A 1 403 ? -22.859 -4.477 -1.844 1 91.19 403 LEU A O 1
ATOM 3070 N N . GLY A 1 404 ? -24.953 -4.664 -1.071 1 92.81 404 GLY A N 1
ATOM 3071 C CA . GLY A 1 404 ? -25.328 -5.645 -2.074 1 92.81 404 GLY A CA 1
ATOM 3072 C C . GLY A 1 404 ? -25.266 -5.105 -3.49 1 92.81 404 GLY A C 1
ATOM 3073 O O . GLY A 1 404 ? -24.828 -5.805 -4.41 1 92.81 404 GLY A O 1
ATOM 3074 N N . ALA A 1 405 ? -25.672 -3.883 -3.646 1 92.81 405 ALA A N 1
ATOM 3075 C CA . ALA A 1 405 ? -25.641 -3.262 -4.969 1 92.81 405 ALA A CA 1
ATOM 3076 C C . ALA A 1 405 ? -24.203 -3.055 -5.441 1 92.81 405 ALA A C 1
ATOM 3078 O O . ALA A 1 405 ? -23.891 -3.303 -6.605 1 92.81 405 ALA A O 1
ATOM 3079 N N . PHE A 1 406 ? -23.422 -2.641 -4.512 1 93 406 PHE A N 1
ATOM 3080 C CA . PHE A 1 406 ? -22.031 -2.445 -4.855 1 93 406 PHE A CA 1
ATOM 3081 C C . PHE A 1 406 ? -21.375 -3.766 -5.246 1 93 406 PHE A C 1
ATOM 3083 O O . PHE A 1 406 ? -20.703 -3.854 -6.281 1 93 406 PHE A O 1
ATOM 3090 N N . TYR A 1 407 ? -21.562 -4.75 -4.418 1 93.81 407 TYR A N 1
ATOM 3091 C CA . TYR A 1 407 ? -20.938 -6.059 -4.613 1 93.81 407 TYR A CA 1
ATOM 3092 C C . TYR A 1 407 ? -21.391 -6.68 -5.934 1 93.81 407 TYR A C 1
ATOM 3094 O O . TYR A 1 407 ? -20.562 -7.184 -6.703 1 93.81 407 TYR A O 1
ATOM 3102 N N . THR A 1 408 ? -22.625 -6.652 -6.242 1 93.88 408 THR A N 1
ATOM 3103 C CA . THR A 1 408 ? -23.172 -7.238 -7.461 1 93.88 408 THR A CA 1
ATOM 3104 C C . THR A 1 408 ? -22.703 -6.469 -8.688 1 93.88 408 THR A C 1
ATOM 3106 O O . THR A 1 408 ? -22.359 -7.074 -9.711 1 93.88 408 THR A O 1
ATOM 3109 N N . ALA A 1 409 ? -22.656 -5.188 -8.609 1 93.25 409 ALA A N 1
ATOM 3110 C CA . ALA A 1 409 ? -22.219 -4.363 -9.727 1 93.25 409 ALA A CA 1
ATOM 3111 C C . ALA A 1 409 ? -20.75 -4.637 -10.078 1 93.25 409 ALA A C 1
ATOM 3113 O O . ALA A 1 409 ? -20.406 -4.766 -11.25 1 93.25 409 ALA A O 1
ATOM 3114 N N . ARG A 1 410 ? -19.984 -4.801 -9.016 1 91.06 410 ARG A N 1
ATOM 3115 C CA . ARG A 1 410 ? -18.547 -4.934 -9.242 1 91.06 410 ARG A CA 1
ATOM 3116 C C . ARG A 1 410 ? -18.188 -6.363 -9.625 1 91.06 410 ARG A C 1
ATOM 3118 O O . ARG A 1 410 ? -17.25 -6.586 -10.406 1 91.06 410 ARG A O 1
ATOM 3125 N N . THR A 1 411 ? -18.906 -7.355 -9.141 1 90.25 411 THR A N 1
ATOM 3126 C CA . THR A 1 411 ? -18.469 -8.734 -9.305 1 90.25 411 THR A CA 1
ATOM 3127 C C . THR A 1 411 ? -19.25 -9.422 -10.414 1 90.25 411 THR A C 1
ATOM 3129 O O . THR A 1 411 ? -18.75 -10.336 -11.07 1 90.25 411 THR A O 1
ATOM 3132 N N . ILE A 1 412 ? -20.5 -9.039 -10.656 1 87.94 412 ILE A N 1
ATOM 3133 C CA . ILE A 1 412 ? -21.344 -9.781 -11.594 1 87.94 412 ILE A CA 1
ATOM 3134 C C . ILE A 1 412 ? -21.5 -8.977 -12.883 1 87.94 412 ILE A C 1
ATOM 3136 O O . ILE A 1 412 ? -21.25 -9.492 -13.977 1 87.94 412 ILE A O 1
ATOM 3140 N N . LEU A 1 413 ? -21.75 -7.707 -12.789 1 86.94 413 LEU A N 1
ATOM 3141 C CA . LEU A 1 413 ? -22.094 -6.934 -13.977 1 86.94 413 LEU A CA 1
ATOM 3142 C C . LEU A 1 413 ? -20.844 -6.609 -14.797 1 86.94 413 LEU A C 1
ATOM 3144 O O . LEU A 1 413 ? -20.938 -6.367 -16 1 86.94 413 LEU A O 1
ATOM 3148 N N . LEU A 1 414 ? -19.75 -6.652 -14.156 1 89.31 414 LEU A N 1
ATOM 3149 C CA . LEU A 1 414 ? -18.547 -6.336 -14.898 1 89.31 414 LEU A CA 1
ATOM 3150 C C . LEU A 1 414 ? -17.812 -7.605 -15.328 1 89.31 414 LEU A C 1
ATOM 3152 O O . LEU A 1 414 ? -16.75 -7.539 -15.953 1 89.31 414 LEU A O 1
ATOM 3156 N N . LEU A 1 415 ? -18.391 -8.719 -15.102 1 91.06 415 LEU A N 1
ATOM 3157 C CA . LEU A 1 415 ? -17.812 -10.008 -15.445 1 91.06 415 LEU A CA 1
ATOM 3158 C C . LEU A 1 415 ? -17.562 -10.109 -16.938 1 91.06 415 LEU A C 1
ATOM 3160 O O . LEU A 1 415 ? -16.516 -10.609 -17.375 1 91.06 415 LEU A O 1
ATOM 3164 N N . PRO A 1 416 ? -18.453 -9.617 -17.781 1 91 416 PRO A N 1
ATOM 3165 C CA . PRO A 1 416 ? -18.203 -9.719 -19.234 1 91 416 PRO A CA 1
ATOM 3166 C C . PRO A 1 416 ? -16.953 -8.977 -19.672 1 91 416 PRO A C 1
ATOM 3168 O O . PRO A 1 416 ? -16.25 -9.43 -20.578 1 91 416 PRO A O 1
ATOM 3171 N N . LEU A 1 417 ? -16.703 -7.918 -19.031 1 91.12 417 LEU A N 1
ATOM 3172 C CA . LEU A 1 417 ? -15.492 -7.176 -19.359 1 91.12 417 LEU A CA 1
ATOM 3173 C C . LEU A 1 417 ? -14.25 -7.953 -18.938 1 91.12 417 LEU A C 1
ATOM 3175 O O . LEU A 1 417 ? -13.25 -7.973 -19.656 1 91.12 417 LEU A O 1
ATOM 3179 N N . GLU A 1 418 ? -14.336 -8.602 -17.875 1 92.19 418 GLU A N 1
ATOM 3180 C CA . GLU A 1 418 ? -13.203 -9.375 -17.359 1 92.19 418 GLU A CA 1
ATOM 3181 C C . GLU A 1 418 ? -12.969 -10.633 -18.203 1 92.19 418 GLU A C 1
ATOM 3183 O O . GLU A 1 418 ? -11.859 -11.164 -18.234 1 92.19 418 GLU A O 1
ATOM 3188 N N . LEU A 1 419 ? -14.023 -11.125 -18.859 1 95 419 LEU A N 1
ATOM 3189 C CA . LEU A 1 419 ? -13.93 -12.352 -19.641 1 95 419 LEU A CA 1
ATOM 3190 C C . LEU A 1 419 ? -13.469 -12.062 -21.062 1 95 419 LEU A C 1
ATOM 3192 O O . LEU A 1 419 ? -13.328 -12.984 -21.875 1 95 419 LEU A O 1
ATOM 3196 N N . ALA A 1 420 ? -13.125 -10.828 -21.375 1 92.88 420 ALA A N 1
ATOM 3197 C CA . ALA A 1 420 ? -12.688 -10.469 -22.719 1 92.88 420 ALA A CA 1
ATOM 3198 C C . ALA A 1 420 ? -11.359 -11.125 -23.062 1 92.88 420 ALA A C 1
ATOM 3200 O O . ALA A 1 420 ? -11.219 -11.758 -24.109 1 92.88 420 ALA A O 1
ATOM 3201 N N . TRP A 1 421 ? -10.461 -11.078 -22.156 1 91.19 421 TRP A N 1
ATOM 3202 C CA . TRP A 1 421 ? -9.133 -11.633 -22.422 1 91.19 421 TRP A CA 1
ATOM 3203 C C . TRP A 1 421 ? -9.18 -13.156 -22.438 1 91.19 421 TRP A C 1
ATOM 3205 O O . TRP A 1 421 ? -8.633 -13.789 -23.344 1 91.19 421 TRP A O 1
ATOM 3215 N N . PRO A 1 422 ? -9.852 -13.773 -21.469 1 93.12 422 PRO A N 1
ATOM 3216 C CA . PRO A 1 422 ? -9.961 -15.234 -21.547 1 93.12 422 PRO A CA 1
ATOM 3217 C C . PRO A 1 422 ? -10.617 -15.711 -22.844 1 93.12 422 PRO A C 1
ATOM 3219 O O . PRO A 1 422 ? -10.242 -16.75 -23.391 1 93.12 422 PRO A O 1
ATOM 3222 N N . THR A 1 423 ? -11.586 -14.977 -23.328 1 95.38 423 THR A N 1
ATOM 3223 C CA . THR A 1 423 ? -12.266 -15.359 -24.562 1 95.38 423 THR A CA 1
ATOM 3224 C C . THR A 1 423 ? -11.305 -15.336 -25.75 1 95.38 423 THR A C 1
ATOM 3226 O O . THR A 1 423 ? -11.25 -16.281 -26.531 1 95.38 423 THR A O 1
ATOM 3229 N N . LEU A 1 424 ? -10.594 -14.312 -25.828 1 92.81 424 LEU A N 1
ATOM 3230 C CA . LEU A 1 424 ? -9.617 -14.211 -26.906 1 92.81 424 LEU A CA 1
ATOM 3231 C C . LEU A 1 424 ? -8.547 -15.289 -26.781 1 92.81 424 LEU A C 1
ATOM 3233 O O . LEU A 1 424 ? -8.18 -15.93 -27.766 1 92.81 424 LEU A O 1
ATOM 3237 N N . TRP A 1 425 ? -8.062 -15.477 -25.625 1 92.94 425 TRP A N 1
ATOM 3238 C CA . TRP A 1 425 ? -7.004 -16.453 -25.359 1 92.94 425 TRP A CA 1
ATOM 3239 C C . TRP A 1 425 ? -7.473 -17.859 -25.672 1 92.94 425 TRP A C 1
ATOM 3241 O O . TRP A 1 425 ? -6.781 -18.609 -26.375 1 92.94 425 TRP A O 1
ATOM 3251 N N . ILE A 1 426 ? -8.68 -18.25 -25.266 1 94.19 426 ILE A N 1
ATOM 3252 C CA . ILE A 1 426 ? -9.219 -19.594 -25.438 1 94.19 426 ILE A CA 1
ATOM 3253 C C . ILE A 1 426 ? -9.508 -19.844 -26.922 1 94.19 426 ILE A C 1
ATOM 3255 O O . ILE A 1 426 ? -9.281 -20.953 -27.422 1 94.19 426 ILE A O 1
ATOM 3259 N N . THR A 1 427 ? -10.023 -18.797 -27.609 1 94 427 THR A N 1
ATOM 3260 C CA . THR A 1 427 ? -10.305 -18.938 -29.031 1 94 427 THR A CA 1
ATOM 3261 C C . THR A 1 427 ? -9.031 -19.25 -29.812 1 94 427 THR A C 1
ATOM 3263 O O . THR A 1 427 ? -9.016 -20.141 -30.672 1 94 427 THR A O 1
ATOM 3266 N N . GLY A 1 428 ? -8.008 -18.578 -29.469 1 92.44 428 GLY A N 1
ATOM 3267 C CA . GLY A 1 428 ? -6.742 -18.828 -30.125 1 92.44 428 GLY A CA 1
ATOM 3268 C C . GLY A 1 428 ? -6.172 -20.203 -29.812 1 92.44 428 GLY A C 1
ATOM 3269 O O . GLY A 1 428 ? -5.812 -20.953 -30.719 1 92.44 428 GLY A O 1
ATOM 3270 N N . VAL A 1 429 ? -6.203 -20.609 -28.578 1 92.06 429 VAL A N 1
ATOM 3271 C CA . VAL A 1 429 ? -5.602 -21.875 -28.156 1 92.06 429 VAL A CA 1
ATOM 3272 C C . VAL A 1 429 ? -6.414 -23.047 -28.703 1 92.06 429 VAL A C 1
ATOM 3274 O O . VAL A 1 429 ? -5.852 -24.016 -29.203 1 92.06 429 VAL A O 1
ATOM 3277 N N . PHE A 1 430 ? -7.75 -22.953 -28.641 1 94.19 430 PHE A N 1
ATOM 3278 C CA . PHE A 1 430 ? -8.625 -24.047 -29.031 1 94.19 430 PHE A CA 1
ATOM 3279 C C . PHE A 1 430 ? -8.461 -24.375 -30.516 1 94.19 430 PHE A C 1
ATOM 3281 O O . PHE A 1 430 ? -8.297 -25.531 -30.875 1 94.19 430 PHE A O 1
ATOM 3288 N N . TRP A 1 431 ? -8.375 -23.344 -31.375 1 93.19 431 TRP A N 1
ATOM 3289 C CA . TRP A 1 431 ? -8.367 -23.578 -32.812 1 93.19 431 TRP A CA 1
ATOM 3290 C C . TRP A 1 431 ? -6.949 -23.797 -33.344 1 93.19 431 TRP A C 1
ATOM 3292 O O . TRP A 1 431 ? -6.727 -24.609 -34.219 1 93.19 431 TRP A O 1
ATOM 3302 N N . ILE A 1 432 ? -5.977 -23.234 -32.719 1 89.31 432 ILE A N 1
ATOM 3303 C CA . ILE A 1 432 ? -4.602 -23.422 -33.188 1 89.31 432 ILE A CA 1
ATOM 3304 C C . ILE A 1 432 ? -4.105 -24.797 -32.75 1 89.31 432 ILE A C 1
ATOM 3306 O O . ILE A 1 432 ? -3.408 -25.469 -33.531 1 89.31 432 ILE A O 1
ATOM 3310 N N . ALA A 1 433 ? -4.469 -25.234 -31.547 1 89.38 433 ALA A N 1
ATOM 3311 C CA . ALA A 1 433 ? -4.043 -26.531 -31.031 1 89.38 433 ALA A CA 1
ATOM 3312 C C . ALA A 1 433 ? -4.871 -27.656 -31.641 1 89.38 433 ALA A C 1
ATOM 3314 O O . ALA A 1 433 ? -4.508 -28.828 -31.531 1 89.38 433 ALA A O 1
ATOM 3315 N N . ASN A 1 434 ? -5.938 -27.281 -32.281 1 90.94 434 ASN A N 1
ATOM 3316 C CA . ASN A 1 434 ? -6.832 -28.297 -32.844 1 90.94 434 ASN A CA 1
ATOM 3317 C C . ASN A 1 434 ? -7.312 -29.266 -31.781 1 90.94 434 ASN A C 1
ATOM 3319 O O . ASN A 1 434 ? -7.168 -30.484 -31.938 1 90.94 434 ASN A O 1
ATOM 3323 N N . LEU A 1 435 ? -7.895 -28.703 -30.734 1 91.38 435 LEU A N 1
ATOM 3324 C CA . LEU A 1 435 ? -8.367 -29.547 -29.641 1 91.38 435 LEU A CA 1
ATOM 3325 C C . LEU A 1 435 ? -9.547 -30.406 -30.078 1 91.38 435 LEU A C 1
ATOM 3327 O O . LEU A 1 435 ? -9.656 -31.562 -29.672 1 91.38 435 LEU A O 1
ATOM 3331 N N . ASN A 1 436 ? -10.445 -29.891 -30.781 1 90.75 436 ASN A N 1
ATOM 3332 C CA . ASN A 1 436 ? -11.586 -30.547 -31.391 1 90.75 436 ASN A CA 1
ATOM 3333 C C . ASN A 1 436 ? -12.148 -29.734 -32.562 1 90.75 436 ASN A C 1
ATOM 3335 O O . ASN A 1 436 ? -12.289 -28.516 -32.438 1 90.75 436 ASN A O 1
ATOM 3339 N N . PRO A 1 437 ? -12.43 -30.375 -33.656 1 88.69 437 PRO A N 1
ATOM 3340 C CA . PRO A 1 437 ? -12.883 -29.641 -34.844 1 88.69 437 PRO A CA 1
ATOM 3341 C C . PRO A 1 437 ? -14.336 -29.188 -34.719 1 88.69 437 PRO A C 1
ATOM 3343 O O . PRO A 1 437 ? -14.773 -28.297 -35.469 1 88.69 437 PRO A O 1
ATOM 3346 N N . ASP A 1 438 ? -15.086 -29.594 -33.75 1 93.25 438 ASP A N 1
ATOM 3347 C CA . ASP A 1 438 ? -16.516 -29.297 -33.625 1 93.25 438 ASP A CA 1
ATOM 3348 C C . ASP A 1 438 ? -16.734 -27.969 -32.938 1 93.25 438 ASP A C 1
ATOM 3350 O O . ASP A 1 438 ? -16.203 -27.75 -31.828 1 93.25 438 ASP A O 1
ATOM 3354 N N . PHE A 1 439 ? -17.547 -27.094 -33.562 1 94.94 439 PHE A N 1
ATOM 3355 C CA . PHE A 1 439 ? -17.828 -25.766 -33 1 94.94 439 PHE A CA 1
ATOM 3356 C C . PHE A 1 439 ? -18.656 -25.859 -31.734 1 94.94 439 PHE A C 1
ATOM 3358 O O . PHE A 1 439 ? -18.5 -25.047 -30.828 1 94.94 439 PHE A O 1
ATOM 3365 N N . SER A 1 440 ? -19.531 -26.844 -31.594 1 94.94 440 SER A N 1
ATOM 3366 C CA . SER A 1 440 ? -20.328 -27.016 -30.391 1 94.94 440 SER A CA 1
ATOM 3367 C C . SER A 1 440 ? -19.453 -27.344 -29.188 1 94.94 440 SER A C 1
ATOM 3369 O O . SER A 1 440 ? -19.734 -26.875 -28.078 1 94.94 440 SER A O 1
ATOM 3371 N N . ILE A 1 441 ? -18.391 -28.062 -29.469 1 95.81 441 ILE A N 1
ATOM 3372 C CA . ILE A 1 441 ? -17.469 -28.406 -28.406 1 95.81 441 ILE A CA 1
ATOM 3373 C C . ILE A 1 441 ? -16.672 -27.188 -28 1 95.81 441 ILE A C 1
ATOM 3375 O O . ILE A 1 441 ? -16.359 -27 -26.812 1 95.81 441 ILE A O 1
ATOM 3379 N N . PHE A 1 442 ? -16.422 -26.359 -28.984 1 96.69 442 PHE A N 1
ATOM 3380 C CA . PHE A 1 442 ? -15.742 -25.094 -28.688 1 96.69 442 PHE A CA 1
ATOM 3381 C C . PHE A 1 442 ? -16.547 -24.25 -27.719 1 96.69 442 PHE A C 1
ATOM 3383 O O . PHE A 1 442 ? -16 -23.719 -26.75 1 96.69 442 PHE A O 1
ATOM 3390 N N . ILE A 1 443 ? -17.812 -24.125 -27.906 1 97 443 ILE A N 1
ATOM 3391 C CA . ILE A 1 443 ? -18.688 -23.328 -27.047 1 97 443 ILE A CA 1
ATOM 3392 C C . ILE A 1 443 ? -18.734 -23.938 -25.656 1 97 443 ILE A C 1
ATOM 3394 O O . ILE A 1 443 ? -18.703 -23.219 -24.656 1 97 443 ILE A O 1
ATOM 3398 N N . GLN A 1 444 ? -18.812 -25.25 -25.609 1 96.69 444 GLN A N 1
ATOM 3399 C CA . GLN A 1 444 ? -18.812 -25.922 -24.312 1 96.69 444 GLN A CA 1
ATOM 3400 C C . GLN A 1 444 ? -17.5 -25.703 -23.578 1 96.69 444 GLN A C 1
ATOM 3402 O O . GLN A 1 444 ? -17.484 -25.484 -22.359 1 96.69 444 GLN A O 1
ATOM 3407 N N . PHE A 1 445 ? -16.469 -25.781 -24.391 1 97.44 445 PHE A N 1
ATOM 3408 C CA . PHE A 1 445 ? -15.133 -25.578 -23.812 1 97.44 445 PHE A CA 1
ATOM 3409 C C . PHE A 1 445 ? -15.016 -24.188 -23.203 1 97.44 445 PHE A C 1
ATOM 3411 O O . PHE A 1 445 ? -14.539 -24.047 -22.078 1 97.44 445 PHE A O 1
ATOM 3418 N N . ILE A 1 446 ? -15.469 -23.219 -23.891 1 97.12 446 ILE A N 1
ATOM 3419 C CA . ILE A 1 446 ? -15.383 -21.844 -23.406 1 97.12 446 ILE A CA 1
ATOM 3420 C C . ILE A 1 446 ? -16.25 -21.672 -22.156 1 97.12 446 ILE A C 1
ATOM 3422 O O . ILE A 1 446 ? -15.844 -20.984 -21.203 1 97.12 446 ILE A O 1
ATOM 3426 N N . LEU A 1 447 ? -17.344 -22.281 -22.094 1 97.38 447 LEU A N 1
ATOM 3427 C CA . LEU A 1 447 ? -18.25 -22.172 -20.953 1 97.38 447 LEU A CA 1
ATOM 3428 C C . LEU A 1 447 ? -17.641 -22.812 -19.703 1 97.38 447 LEU A C 1
ATOM 3430 O O . LEU A 1 447 ? -17.828 -22.312 -18.594 1 97.38 447 LEU A O 1
ATOM 3434 N N . VAL A 1 448 ? -16.953 -23.906 -19.938 1 97.62 448 VAL A N 1
ATOM 3435 C CA . VAL A 1 448 ? -16.312 -24.562 -18.812 1 97.62 448 VAL A CA 1
ATOM 3436 C C . VAL A 1 448 ? -15.195 -23.688 -18.266 1 97.62 448 VAL A C 1
ATOM 3438 O O . VAL A 1 448 ? -15.031 -23.562 -17.047 1 97.62 448 VAL A O 1
ATOM 3441 N N . VAL A 1 449 ? -14.477 -23.125 -19.172 1 97.5 449 VAL A N 1
ATOM 3442 C CA . VAL A 1 449 ? -13.391 -22.25 -18.734 1 97.5 449 VAL A CA 1
ATOM 3443 C C . VAL A 1 449 ? -13.969 -21.031 -18.016 1 97.5 449 VAL A C 1
ATOM 3445 O O . VAL A 1 449 ? -13.406 -20.562 -17.016 1 97.5 449 VAL A O 1
ATOM 3448 N N . TYR A 1 450 ? -15.094 -20.531 -18.516 1 97.62 450 TYR A N 1
ATOM 3449 C CA . TYR A 1 450 ? -15.758 -19.406 -17.859 1 97.62 450 TYR A CA 1
ATOM 3450 C C . TYR A 1 450 ? -16.172 -19.797 -16.438 1 97.62 450 TYR A C 1
ATOM 3452 O O . TYR A 1 450 ? -15.992 -19 -15.5 1 97.62 450 TYR A O 1
ATOM 3460 N N . LEU A 1 451 ? -16.703 -20.953 -16.312 1 97.62 451 LEU A N 1
ATOM 3461 C CA . LEU A 1 451 ? -17.125 -21.438 -15.008 1 97.62 451 LEU A CA 1
ATOM 3462 C C . LEU A 1 451 ? -15.938 -21.547 -14.055 1 97.62 451 LEU A C 1
ATOM 3464 O O . LEU A 1 451 ? -16.016 -21.094 -12.914 1 97.62 451 LEU A O 1
ATOM 3468 N N . SER A 1 452 ? -14.898 -22.141 -14.562 1 97.5 452 SER A N 1
ATOM 3469 C CA . SER A 1 452 ? -13.68 -22.25 -13.766 1 97.5 452 SER A CA 1
ATOM 3470 C C . SER A 1 452 ? -13.133 -20.859 -13.398 1 97.5 452 SER A C 1
ATOM 3472 O O . SER A 1 452 ? -12.742 -20.625 -12.258 1 97.5 452 SER A O 1
ATOM 3474 N N . TYR A 1 453 ? -13.125 -19.969 -14.352 1 97.5 453 TYR A N 1
ATOM 3475 C CA . TYR A 1 453 ? -12.672 -18.609 -14.133 1 97.5 453 TYR A CA 1
ATOM 3476 C C . TYR A 1 453 ? -13.453 -17.953 -12.992 1 97.5 453 TYR A C 1
ATOM 3478 O O . TYR A 1 453 ? -12.859 -17.344 -12.094 1 97.5 453 TYR A O 1
ATOM 3486 N N . CYS A 1 454 ? -14.727 -18.109 -13.023 1 97.44 454 CYS A N 1
ATOM 3487 C CA . CYS A 1 454 ? -15.594 -17.469 -12.039 1 97.44 454 CYS A CA 1
ATOM 3488 C C . CYS A 1 454 ? -15.367 -18.047 -10.656 1 97.44 454 CYS A C 1
ATOM 3490 O O . CYS A 1 454 ? -15.445 -17.328 -9.648 1 97.44 454 CYS A O 1
ATOM 3492 N N . VAL A 1 455 ? -15.133 -19.328 -10.609 1 98.12 455 VAL A N 1
ATOM 3493 C CA . VAL A 1 455 ? -14.883 -19.984 -9.328 1 98.12 455 VAL A CA 1
ATOM 3494 C C . VAL A 1 455 ? -13.625 -19.406 -8.688 1 98.12 455 VAL A C 1
ATOM 3496 O O . VAL A 1 455 ? -13.648 -18.953 -7.535 1 98.12 455 VAL A O 1
ATOM 3499 N N . PHE A 1 456 ? -12.586 -19.328 -9.438 1 98.06 456 PHE A N 1
ATOM 3500 C CA . PHE A 1 456 ? -11.312 -18.906 -8.875 1 98.06 456 PHE A CA 1
ATOM 3501 C C . PHE A 1 456 ? -11.281 -17.391 -8.711 1 98.06 456 PHE A C 1
ATOM 3503 O O . PHE A 1 456 ? -10.609 -16.875 -7.812 1 98.06 456 PHE A O 1
ATOM 3510 N N . HIS A 1 457 ? -11.969 -16.719 -9.57 1 96.69 457 HIS A N 1
ATOM 3511 C CA . HIS A 1 457 ? -12.172 -15.289 -9.344 1 96.69 457 HIS A CA 1
ATOM 3512 C C . HIS A 1 457 ? -12.875 -15.031 -8.016 1 96.69 457 HIS A C 1
ATOM 3514 O O . HIS A 1 457 ? -12.516 -14.102 -7.293 1 96.69 457 HIS A O 1
ATOM 3520 N N . GLY A 1 458 ? -13.891 -15.859 -7.746 1 96.75 458 GLY A N 1
ATOM 3521 C CA . GLY A 1 458 ? -14.57 -15.766 -6.465 1 96.75 458 GLY A CA 1
ATOM 3522 C C . GLY A 1 458 ? -13.648 -15.992 -5.281 1 96.75 458 GLY A C 1
ATOM 3523 O O . GLY A 1 458 ? -13.75 -15.297 -4.266 1 96.75 458 GLY A O 1
ATOM 3524 N N . LEU A 1 459 ? -12.797 -16.922 -5.445 1 97.38 459 LEU A N 1
ATOM 3525 C CA . LEU A 1 459 ? -11.812 -17.172 -4.398 1 97.38 459 LEU A CA 1
ATOM 3526 C C . LEU A 1 459 ? -10.914 -15.953 -4.195 1 97.38 459 LEU A C 1
ATOM 3528 O O . LEU A 1 459 ? -10.633 -15.562 -3.059 1 97.38 459 LEU A O 1
ATOM 3532 N N . GLY A 1 460 ? -10.453 -15.367 -5.246 1 96.19 460 GLY A N 1
ATOM 3533 C CA . GLY A 1 460 ? -9.656 -14.156 -5.16 1 96.19 460 GLY A CA 1
ATOM 3534 C C . GLY A 1 460 ? -10.367 -13.016 -4.465 1 96.19 460 GLY A C 1
ATOM 3535 O O . GLY A 1 460 ? -9.781 -12.328 -3.629 1 96.19 460 GLY A O 1
ATOM 3536 N N . ILE A 1 461 ? -11.609 -12.859 -4.797 1 95.75 461 ILE A N 1
ATOM 3537 C CA . ILE A 1 461 ? -12.414 -11.805 -4.195 1 95.75 461 ILE A CA 1
ATOM 3538 C C . ILE A 1 461 ? -12.578 -12.062 -2.699 1 95.75 461 ILE A C 1
ATOM 3540 O O . ILE A 1 461 ? -12.562 -11.133 -1.894 1 95.75 461 ILE A O 1
ATOM 3544 N N . ALA A 1 462 ? -12.75 -13.289 -2.369 1 96.69 462 ALA A N 1
ATOM 3545 C CA . ALA A 1 462 ? -12.883 -13.633 -0.956 1 96.69 462 ALA A CA 1
ATOM 3546 C C . ALA A 1 462 ? -11.617 -13.281 -0.182 1 96.69 462 ALA A C 1
ATOM 3548 O O . ALA A 1 462 ? -11.695 -12.766 0.937 1 96.69 462 ALA A O 1
ATOM 3549 N N . ILE A 1 463 ? -10.516 -13.547 -0.795 1 95.25 463 ILE A N 1
ATOM 3550 C CA . ILE A 1 463 ? -9.25 -13.188 -0.167 1 95.25 463 ILE A CA 1
ATOM 3551 C C . ILE A 1 463 ? -9.141 -11.672 -0.038 1 95.25 463 ILE A C 1
ATOM 3553 O O . ILE A 1 463 ? -8.711 -11.156 0.999 1 95.25 463 ILE A O 1
ATOM 3557 N N . SER A 1 464 ? -9.547 -11.016 -1.012 1 93.62 464 SER A N 1
ATOM 3558 C CA . SER A 1 464 ? -9.539 -9.555 -1.01 1 93.62 464 SER A CA 1
ATOM 3559 C C . SER A 1 464 ? -10.43 -9 0.096 1 93.62 464 SER A C 1
ATOM 3561 O O . SER A 1 464 ? -10.07 -8.023 0.756 1 93.62 464 SER A O 1
ATOM 3563 N N . ALA A 1 465 ? -11.539 -9.586 0.309 1 93.69 465 ALA A N 1
ATOM 3564 C CA . ALA A 1 465 ? -12.547 -9.125 1.264 1 93.69 465 ALA A CA 1
ATOM 3565 C C . ALA A 1 465 ? -12.102 -9.391 2.699 1 93.69 465 ALA A C 1
ATOM 3567 O O . ALA A 1 465 ? -12.633 -8.797 3.641 1 93.69 465 ALA A O 1
ATOM 3568 N N . SER A 1 466 ? -11.117 -10.25 2.924 1 90.94 466 SER A N 1
ATOM 3569 C CA . SER A 1 466 ? -10.664 -10.609 4.266 1 90.94 466 SER A CA 1
ATOM 3570 C C . SER A 1 466 ? -9.844 -9.492 4.891 1 90.94 466 SER A C 1
ATOM 3572 O O . SER A 1 466 ? -9.633 -9.469 6.105 1 90.94 466 SER A O 1
ATOM 3574 N N . GLY A 1 467 ? -9.383 -8.57 4.199 1 85.31 467 GLY A N 1
ATOM 3575 C CA . GLY A 1 467 ? -8.641 -7.434 4.73 1 85.31 467 GLY A CA 1
ATOM 3576 C C . GLY A 1 467 ? -7.195 -7.758 5.051 1 85.31 467 GLY A C 1
ATOM 3577 O O . GLY A 1 467 ? -6.492 -6.957 5.668 1 85.31 467 GLY A O 1
ATOM 3578 N N . MET A 1 468 ? -6.672 -8.875 4.559 1 84 468 MET A N 1
ATOM 3579 C CA . MET A 1 468 ? -5.281 -9.258 4.797 1 84 468 MET A CA 1
ATOM 3580 C C . MET A 1 468 ? -4.328 -8.367 4.008 1 84 468 MET A C 1
ATOM 3582 O O . MET A 1 468 ? -4.629 -7.977 2.877 1 84 468 MET A O 1
ATOM 3586 N N . PRO A 1 469 ? -3.156 -8.133 4.621 1 81.19 469 PRO A N 1
ATOM 3587 C CA . PRO A 1 469 ? -2.152 -7.383 3.861 1 81.19 469 PRO A CA 1
ATOM 3588 C C . PRO A 1 469 ? -1.667 -8.133 2.623 1 81.19 469 PRO A C 1
ATOM 3590 O O . PRO A 1 469 ? -1.809 -9.359 2.547 1 81.19 469 PRO A O 1
ATOM 3593 N N . PRO A 1 470 ? -1.126 -7.461 1.614 1 81.31 470 PRO A N 1
ATOM 3594 C CA . PRO A 1 470 ? -0.759 -8.062 0.33 1 81.31 470 PRO A CA 1
ATOM 3595 C C . PRO A 1 470 ? 0.216 -9.227 0.481 1 81.31 470 PRO A C 1
ATOM 3597 O O . PRO A 1 470 ? 0.083 -10.242 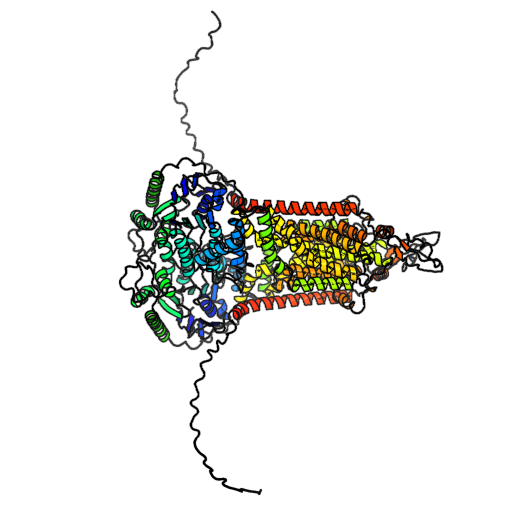-0.209 1 81.31 470 PRO A O 1
ATOM 3600 N N . GLY A 1 471 ? 1.203 -9.094 1.369 1 80.12 471 GLY A N 1
ATOM 3601 C CA . GLY A 1 471 ? 2.146 -10.188 1.557 1 80.12 471 GLY A CA 1
ATOM 3602 C C . GLY A 1 471 ? 1.493 -11.461 2.053 1 80.12 471 GLY A C 1
ATOM 3603 O O . GLY A 1 471 ? 1.729 -12.539 1.506 1 80.12 471 GLY A O 1
ATOM 3604 N N . ARG A 1 472 ? 0.634 -11.344 3.006 1 84.31 472 ARG A N 1
ATOM 3605 C CA . ARG A 1 472 ? -0.066 -12.5 3.562 1 84.31 472 ARG A CA 1
ATOM 3606 C C . ARG A 1 472 ? -1.088 -13.047 2.572 1 84.31 472 ARG A C 1
ATOM 3608 O O . ARG A 1 472 ? -1.303 -14.258 2.5 1 84.31 472 ARG A O 1
ATOM 3615 N N . SER A 1 473 ? -1.774 -12.141 1.846 1 88.62 473 SER A N 1
ATOM 3616 C CA . SER A 1 473 ? -2.74 -12.562 0.837 1 88.62 473 SER A CA 1
ATOM 3617 C C . SER A 1 473 ? -2.078 -13.422 -0.237 1 88.62 473 SER A C 1
ATOM 3619 O O . SER A 1 473 ? -2.631 -14.445 -0.648 1 88.62 473 SER A O 1
ATOM 3621 N N . ASN A 1 474 ? -0.884 -13 -0.67 1 88 474 ASN A N 1
ATOM 3622 C CA . ASN A 1 474 ? -0.152 -13.766 -1.674 1 88 474 ASN A CA 1
ATOM 3623 C C . ASN A 1 474 ? 0.216 -15.156 -1.16 1 88 474 ASN A C 1
ATOM 3625 O O . ASN A 1 474 ? 0.079 -16.141 -1.881 1 88 474 ASN A O 1
ATOM 3629 N N . THR A 1 475 ? 0.676 -15.164 0.083 1 84.75 475 THR A N 1
ATOM 3630 C CA . THR A 1 475 ? 1.062 -16.438 0.685 1 84.75 475 THR A CA 1
ATOM 3631 C C . THR A 1 475 ? -0.135 -17.375 0.773 1 84.75 475 THR A C 1
ATOM 3633 O O . THR A 1 475 ? -0.027 -18.562 0.442 1 84.75 475 THR A O 1
ATOM 3636 N N . PHE A 1 476 ? -1.21 -16.891 1.15 1 89.5 476 PHE A N 1
ATOM 3637 C CA . PHE A 1 476 ? -2.418 -17.703 1.274 1 89.5 476 PHE A CA 1
ATOM 3638 C C . PHE A 1 476 ? -2.877 -18.203 -0.089 1 89.5 476 PHE A C 1
ATOM 3640 O O . PHE A 1 476 ? -3.268 -19.375 -0.227 1 89.5 476 PHE A O 1
ATOM 3647 N N . ALA A 1 477 ? -2.881 -17.297 -1.041 1 92.12 477 ALA A N 1
ATOM 3648 C CA . ALA A 1 477 ? -3.256 -17.688 -2.4 1 92.12 477 ALA A CA 1
ATOM 3649 C C . ALA A 1 477 ? -2.344 -18.781 -2.932 1 92.12 477 ALA A C 1
ATOM 3651 O O . ALA A 1 477 ? -2.814 -19.75 -3.539 1 92.12 477 ALA A O 1
ATOM 3652 N N . LEU A 1 478 ? -1.079 -18.688 -2.691 1 89.62 478 LEU A N 1
ATOM 3653 C CA . LEU A 1 478 ? -0.111 -19.672 -3.176 1 89.62 478 LEU A CA 1
ATOM 3654 C C . LEU A 1 478 ? -0.316 -21.016 -2.496 1 89.62 478 LEU A C 1
ATOM 3656 O O . LEU A 1 478 ? -0.155 -22.062 -3.127 1 89.62 478 LEU A O 1
ATOM 3660 N N . LEU A 1 479 ? -0.639 -20.922 -1.23 1 88.56 479 LEU A N 1
ATOM 3661 C CA . LEU A 1 479 ? -0.932 -22.156 -0.507 1 88.56 479 LEU A CA 1
ATOM 3662 C C . LEU A 1 479 ? -2.082 -22.906 -1.163 1 88.56 479 LEU A C 1
ATOM 3664 O O . LEU A 1 479 ? -1.989 -24.109 -1.387 1 88.56 479 LEU A O 1
ATOM 3668 N N . LEU A 1 480 ? -3.088 -22.234 -1.485 1 91.5 480 LEU A N 1
ATOM 3669 C CA . LEU A 1 480 ? -4.25 -22.859 -2.109 1 91.5 480 LEU A CA 1
ATOM 3670 C C . LEU A 1 480 ? -3.922 -23.328 -3.521 1 91.5 480 LEU A C 1
ATOM 3672 O O . LEU A 1 480 ? -4.348 -24.406 -3.936 1 91.5 480 LEU A O 1
ATOM 3676 N N . ILE A 1 481 ? -3.158 -22.531 -4.25 1 92.5 481 ILE A N 1
ATOM 3677 C CA . ILE A 1 481 ? -2.789 -22.875 -5.621 1 92.5 481 ILE A CA 1
ATOM 3678 C C . ILE A 1 481 ? -1.948 -24.141 -5.629 1 92.5 481 ILE A C 1
ATOM 3680 O O . ILE A 1 481 ? -2.18 -25.047 -6.438 1 92.5 481 ILE A O 1
ATOM 3684 N N . THR A 1 482 ? -0.983 -24.172 -4.695 1 88.31 482 THR A N 1
ATOM 3685 C CA . THR A 1 482 ? -0.142 -25.375 -4.605 1 88.31 482 THR A CA 1
ATOM 3686 C C . THR A 1 482 ? -0.975 -26.594 -4.242 1 88.31 482 THR A C 1
ATOM 3688 O O . THR A 1 482 ? -0.741 -27.688 -4.762 1 88.31 482 THR A O 1
ATOM 3691 N N . TYR A 1 483 ? -1.933 -26.406 -3.408 1 87.38 483 TYR A N 1
ATOM 3692 C CA . TYR A 1 483 ? -2.859 -27.484 -3.066 1 87.38 483 TYR A CA 1
ATOM 3693 C C . TYR A 1 483 ? -3.648 -27.938 -4.289 1 87.38 483 TYR A C 1
ATOM 3695 O O . TYR A 1 483 ? -3.775 -29.141 -4.551 1 87.38 483 TYR A O 1
ATOM 3703 N N . PHE A 1 484 ? -4.152 -26.984 -5.074 1 91.94 484 PHE A N 1
ATOM 3704 C CA . PHE A 1 484 ? -4.949 -27.297 -6.254 1 91.94 484 PHE A CA 1
ATOM 3705 C C . PHE A 1 484 ? -4.121 -28.062 -7.277 1 91.94 484 PHE A C 1
ATOM 3707 O O . PHE A 1 484 ? -4.59 -29.047 -7.84 1 91.94 484 PHE A O 1
ATOM 3714 N N . PHE A 1 485 ? -2.904 -27.688 -7.414 1 88.31 485 PHE A N 1
ATOM 3715 C CA . PHE A 1 485 ? -2.039 -28.344 -8.391 1 88.31 485 PHE A CA 1
ATOM 3716 C C . PHE A 1 485 ? -1.656 -29.734 -7.938 1 88.31 485 PHE A C 1
ATOM 3718 O O . PHE A 1 485 ? -1.718 -30.688 -8.719 1 88.31 485 PHE A O 1
ATOM 3725 N N . ALA A 1 486 ? -1.396 -29.828 -6.715 1 85.19 486 ALA A N 1
ATOM 3726 C CA . ALA A 1 486 ? -0.901 -31.109 -6.191 1 85.19 486 ALA A CA 1
ATOM 3727 C C . ALA A 1 486 ? -1.962 -32.188 -6.309 1 85.19 486 ALA A C 1
ATOM 3729 O O . ALA A 1 486 ? -1.649 -33.344 -6.652 1 85.19 486 ALA A O 1
ATOM 3730 N N . TRP A 1 487 ? -3.15 -31.828 -6.129 1 86 487 TRP A N 1
ATOM 3731 C CA . TRP A 1 487 ? -4.207 -32.812 -6.066 1 86 487 TRP A CA 1
ATOM 3732 C C . TRP A 1 487 ? -4.984 -32.875 -7.383 1 86 487 TRP A C 1
ATOM 3734 O O . TRP A 1 487 ? -6.09 -33.406 -7.434 1 86 487 TRP A O 1
ATOM 3744 N N . SER A 1 488 ? -4.449 -32.281 -8.438 1 85.69 488 SER A N 1
ATOM 3745 C CA . SER A 1 488 ? -5.137 -32.281 -9.727 1 85.69 488 SER A CA 1
ATOM 3746 C C . SER A 1 488 ? -5.078 -33.656 -10.391 1 85.69 488 SER A C 1
ATOM 3748 O O . SER A 1 488 ? -5.848 -33.938 -11.312 1 85.69 488 SER A O 1
ATOM 3750 N N . GLY A 1 489 ? -4.195 -34.594 -9.969 1 78.25 489 GLY A N 1
ATOM 3751 C CA . GLY A 1 489 ? -4.074 -35.938 -10.531 1 78.25 489 GLY A CA 1
ATOM 3752 C C . GLY A 1 489 ? -3.053 -36 -11.648 1 78.25 489 GLY A C 1
ATOM 3753 O O . GLY A 1 489 ? -2.711 -37.125 -12.094 1 78.25 489 GLY A O 1
ATOM 3754 N N . PHE A 1 490 ? -2.576 -34.906 -12.078 1 80.5 490 PHE A N 1
ATOM 3755 C CA . PHE A 1 490 ? -1.618 -34.875 -13.172 1 80.5 490 PHE A CA 1
ATOM 3756 C C . PHE A 1 490 ? -0.22 -35.219 -12.68 1 80.5 490 PHE A C 1
ATOM 3758 O O . PHE A 1 490 ? 0.566 -35.844 -13.398 1 80.5 490 PHE A O 1
ATOM 3765 N N . PHE A 1 491 ? -0.001 -34.938 -11.414 1 77.5 491 PHE A N 1
ATOM 3766 C CA . PHE A 1 491 ? 1.357 -35.062 -10.906 1 77.5 491 PHE A CA 1
ATOM 3767 C C . PHE A 1 491 ? 1.521 -36.375 -10.148 1 77.5 491 PHE A C 1
ATOM 3769 O O . PHE A 1 491 ? 2.643 -36.844 -9.922 1 77.5 491 PHE A O 1
ATOM 3776 N N . VAL A 1 492 ? 0.333 -36.906 -9.711 1 75.81 492 VAL A N 1
ATOM 3777 C CA . VAL A 1 492 ? 0.388 -38.094 -8.875 1 75.81 492 VAL A CA 1
ATOM 3778 C C . VAL A 1 492 ? -0.618 -39.125 -9.383 1 75.81 492 VAL A C 1
ATOM 3780 O O . VAL A 1 492 ? -1.685 -38.75 -9.891 1 75.81 492 VAL A O 1
ATOM 3783 N N . ASP A 1 493 ? -0.089 -40.312 -9.344 1 74.44 493 ASP A N 1
ATOM 3784 C CA . ASP A 1 493 ? -1.055 -41.375 -9.555 1 74.44 493 ASP A CA 1
ATOM 3785 C C . ASP A 1 493 ? -1.984 -41.531 -8.352 1 74.44 493 ASP A C 1
ATOM 3787 O O . ASP A 1 493 ? -1.572 -42 -7.297 1 74.44 493 ASP A O 1
ATOM 3791 N N . MET A 1 494 ? -3.168 -41.156 -8.531 1 74.62 494 MET A N 1
ATOM 3792 C CA . MET A 1 494 ? -4.137 -41.062 -7.441 1 74.62 494 MET A CA 1
ATOM 3793 C C . MET A 1 494 ? -4.441 -42.438 -6.863 1 74.62 494 MET A C 1
ATOM 3795 O O . MET A 1 494 ? -4.895 -42.562 -5.727 1 74.62 494 MET A O 1
ATOM 3799 N N . SER A 1 495 ? -4.094 -43.469 -7.676 1 74.19 495 SER A N 1
ATOM 3800 C CA . SER A 1 495 ? -4.367 -44.812 -7.191 1 74.19 495 SER A CA 1
ATOM 3801 C C . SER A 1 495 ? -3.371 -45.219 -6.109 1 74.19 495 SER A C 1
ATOM 3803 O O . SER A 1 495 ? -3.645 -46.125 -5.32 1 74.19 495 SER A O 1
ATOM 3805 N N . ARG A 1 496 ? -2.354 -44.469 -5.953 1 75.12 496 ARG A N 1
ATOM 3806 C CA . ARG A 1 496 ? -1.312 -44.844 -5.004 1 75.12 496 ARG A CA 1
ATOM 3807 C C . ARG A 1 496 ? -1.399 -44 -3.736 1 75.12 496 ARG A C 1
ATOM 3809 O O . ARG A 1 496 ? -0.627 -44.188 -2.795 1 75.12 496 ARG A O 1
ATOM 3816 N N . VAL A 1 497 ? -2.316 -43.188 -3.697 1 80.56 497 VAL A N 1
ATOM 3817 C CA . VAL A 1 497 ? -2.494 -42.344 -2.518 1 80.56 497 VAL A CA 1
ATOM 3818 C C . VAL A 1 497 ? -3.268 -43.125 -1.449 1 80.56 497 VAL A C 1
ATOM 3820 O O . VAL A 1 497 ? -4.234 -43.812 -1.758 1 80.56 497 VAL A O 1
ATOM 3823 N N . PRO A 1 498 ? -2.771 -43 -0.239 1 79.38 498 PRO A N 1
ATOM 3824 C CA . PRO A 1 498 ? -3.467 -43.688 0.84 1 79.38 498 PRO A CA 1
ATOM 3825 C C . PRO A 1 498 ? -4.941 -43.312 0.94 1 79.38 498 PRO A C 1
ATOM 3827 O O . PRO A 1 498 ? -5.293 -42.156 0.744 1 79.38 498 PRO A O 1
ATOM 3830 N N . GLU A 1 499 ? -5.762 -44.25 1.241 1 80.75 499 GLU A N 1
ATOM 3831 C CA . GLU A 1 499 ? -7.215 -44.094 1.226 1 80.75 499 GLU A CA 1
ATOM 3832 C C . GLU A 1 499 ? -7.68 -43.094 2.287 1 80.75 499 GLU A C 1
ATOM 3834 O O . GLU A 1 499 ? -8.648 -42.375 2.078 1 80.75 499 GLU A O 1
ATOM 3839 N N . TRP A 1 500 ? -6.973 -43 3.379 1 80.62 500 TRP A N 1
ATOM 3840 C CA . TRP A 1 500 ? -7.441 -42.156 4.477 1 80.62 500 TRP A CA 1
ATOM 3841 C C . TRP A 1 500 ? -7.332 -40.688 4.117 1 80.62 500 TRP A C 1
ATOM 3843 O O . TRP A 1 500 ? -8.016 -39.844 4.703 1 80.62 500 TRP A O 1
ATOM 3853 N N . ILE A 1 501 ? -6.527 -40.281 3.15 1 81.38 501 ILE A N 1
ATOM 3854 C CA . ILE A 1 501 ? -6.383 -38.875 2.799 1 81.38 501 ILE A CA 1
ATOM 3855 C C . ILE A 1 501 ? -6.941 -38.625 1.399 1 81.38 501 ILE A C 1
ATOM 3857 O O . ILE A 1 501 ? -7.062 -37.469 0.963 1 81.38 501 ILE A O 1
ATOM 3861 N N . SER A 1 502 ? -7.367 -39.656 0.76 1 81.56 502 SER A N 1
ATOM 3862 C CA . SER A 1 502 ? -7.82 -39.562 -0.625 1 81.56 502 SER A CA 1
ATOM 3863 C C . SER A 1 502 ? -9.055 -38.656 -0.75 1 81.56 502 SER A C 1
ATOM 3865 O O . SER A 1 502 ? -9.344 -38.156 -1.83 1 81.56 502 SER A O 1
ATOM 3867 N N . TRP A 1 503 ? -9.664 -38.406 0.422 1 83.31 503 TRP A N 1
ATOM 3868 C CA . TRP A 1 503 ? -10.867 -37.594 0.369 1 83.31 503 TRP A CA 1
ATOM 3869 C C . TRP A 1 503 ? -10.523 -36.125 0.051 1 83.31 503 TRP A C 1
ATOM 3871 O O . TRP A 1 503 ? -11.367 -35.375 -0.436 1 83.31 503 TRP A O 1
ATOM 3881 N N . VAL A 1 504 ? -9.336 -35.719 0.158 1 85.25 504 VAL A N 1
ATOM 3882 C CA . VAL A 1 504 ? -8.906 -34.344 -0.06 1 85.25 504 VAL A CA 1
ATOM 3883 C C . VAL A 1 504 ? -8.992 -34 -1.547 1 85.25 504 VAL A C 1
ATOM 3885 O O . VAL A 1 504 ? -9.203 -32.844 -1.914 1 85.25 504 VAL A O 1
ATOM 3888 N N . ARG A 1 505 ? -8.891 -35.031 -2.352 1 83.69 505 ARG A N 1
ATOM 3889 C CA . ARG A 1 505 ? -8.945 -34.812 -3.793 1 83.69 505 ARG A CA 1
ATOM 3890 C C . ARG A 1 505 ? -10.336 -34.375 -4.227 1 83.69 505 ARG A C 1
ATOM 3892 O O . ARG A 1 505 ? -10.484 -33.656 -5.23 1 83.69 505 ARG A O 1
ATOM 3899 N N . HIS A 1 506 ? -11.312 -34.688 -3.381 1 86.81 506 HIS A N 1
ATOM 3900 C CA . HIS A 1 506 ? -12.688 -34.375 -3.764 1 86.81 506 HIS A CA 1
ATOM 3901 C C . HIS A 1 506 ? -13.039 -32.938 -3.436 1 86.81 506 HIS A C 1
ATOM 3903 O O . HIS A 1 506 ? -14.078 -32.438 -3.873 1 86.81 506 HIS A O 1
ATOM 3909 N N . LEU A 1 507 ? -12.109 -32.25 -2.871 1 90.5 507 LEU A N 1
ATOM 3910 C CA . LEU A 1 507 ? -12.352 -30.859 -2.541 1 90.5 507 LEU A CA 1
ATOM 3911 C C . LEU A 1 507 ? -11.57 -29.938 -3.479 1 90.5 507 LEU A C 1
ATOM 3913 O O . LEU A 1 507 ? -11.508 -28.719 -3.254 1 90.5 507 LEU A O 1
ATOM 3917 N N . ASN A 1 508 ? -11.141 -30.516 -4.551 1 92.81 508 ASN A N 1
ATOM 3918 C CA . ASN A 1 508 ? -10.281 -29.766 -5.453 1 92.81 508 ASN A CA 1
ATOM 3919 C C . ASN A 1 508 ? -11.055 -29.219 -6.656 1 92.81 508 ASN A C 1
ATOM 3921 O O . ASN A 1 508 ? -11.234 -29.938 -7.648 1 92.81 508 ASN A O 1
ATOM 3925 N N . ALA A 1 509 ? -11.359 -27.969 -6.59 1 95.94 509 ALA A N 1
ATOM 3926 C CA . ALA A 1 509 ? -12.109 -27.344 -7.676 1 95.94 509 ALA A CA 1
ATOM 3927 C C . ALA A 1 509 ? -11.305 -27.344 -8.969 1 95.94 509 ALA A C 1
ATOM 3929 O O . ALA A 1 509 ? -11.859 -27.516 -10.062 1 95.94 509 ALA A O 1
ATOM 3930 N N . PHE A 1 510 ? -10.078 -27.219 -8.906 1 96.25 510 PHE A N 1
ATOM 3931 C CA . PHE A 1 510 ? -9.211 -27.203 -10.078 1 96.25 510 PHE A CA 1
ATOM 3932 C C . PHE A 1 510 ? -9.195 -28.562 -10.773 1 96.25 510 PHE A C 1
ATOM 3934 O O . PHE A 1 510 ? -9.297 -28.625 -12 1 96.25 510 PHE A O 1
ATOM 3941 N N . GLY A 1 511 ? -9.094 -29.609 -9.992 1 93.75 511 GLY A N 1
ATOM 3942 C CA . GLY A 1 511 ? -9.141 -30.953 -10.555 1 93.75 511 GLY A CA 1
ATOM 3943 C C . GLY A 1 511 ? -10.422 -31.234 -11.312 1 93.75 511 GLY A C 1
ATOM 3944 O O . GLY A 1 511 ? -10.391 -31.812 -12.398 1 93.75 511 GLY A O 1
ATOM 3945 N N . TYR A 1 512 ? -11.477 -30.781 -10.758 1 95.44 512 TYR A N 1
ATOM 3946 C CA . TYR A 1 512 ? -12.766 -30.984 -11.398 1 95.44 512 TYR A CA 1
ATOM 3947 C C . TYR A 1 512 ? -12.883 -30.156 -12.672 1 95.44 512 TYR A C 1
ATOM 3949 O O . TYR A 1 512 ? -13.516 -30.594 -13.641 1 95.44 512 TYR A O 1
ATOM 3957 N N . ALA A 1 513 ? -12.305 -28.984 -12.656 1 97.12 513 ALA A N 1
ATOM 3958 C CA . ALA A 1 513 ? -12.32 -28.156 -13.859 1 97.12 513 ALA A CA 1
ATOM 3959 C C . ALA A 1 513 ? -11.531 -28.812 -14.984 1 97.12 513 ALA A C 1
ATOM 3961 O O . ALA A 1 513 ? -11.992 -28.859 -16.125 1 97.12 513 ALA A O 1
ATOM 3962 N N . VAL A 1 514 ? -10.398 -29.344 -14.656 1 95.56 514 VAL A N 1
ATOM 3963 C CA . VAL A 1 514 ? -9.562 -30 -15.664 1 95.56 514 VAL A CA 1
ATOM 3964 C C . VAL A 1 514 ? -10.273 -31.234 -16.203 1 95.56 514 VAL A C 1
ATOM 3966 O O . VAL A 1 514 ? -10.305 -31.453 -17.422 1 95.56 514 VAL A O 1
ATOM 3969 N N . GLN A 1 515 ? -10.844 -32.031 -15.336 1 94.81 515 GLN A N 1
ATOM 3970 C CA . GLN A 1 515 ? -11.562 -33.219 -15.758 1 94.81 515 GLN A CA 1
ATOM 3971 C C . GLN A 1 515 ? -12.742 -32.875 -16.656 1 94.81 515 GLN A C 1
ATOM 3973 O O . GLN A 1 515 ? -12.992 -33.531 -17.656 1 94.81 515 GLN A O 1
ATOM 3978 N N . LEU A 1 516 ? -13.406 -31.812 -16.266 1 96.69 516 LEU A N 1
ATOM 3979 C CA . LEU A 1 516 ? -14.547 -31.391 -17.078 1 96.69 516 LEU A CA 1
ATOM 3980 C C . LEU A 1 516 ? -14.094 -30.922 -18.453 1 96.69 516 LEU A C 1
ATOM 3982 O O . LEU A 1 516 ? -14.773 -31.188 -19.453 1 96.69 516 LEU A O 1
ATOM 3986 N N . LEU A 1 517 ? -12.992 -30.25 -18.562 1 97.12 517 LEU A N 1
ATOM 3987 C CA . LEU A 1 517 ? -12.445 -29.828 -19.844 1 97.12 517 LEU A CA 1
ATOM 3988 C C . LEU A 1 517 ? -12.094 -31.031 -20.703 1 97.12 517 LEU A C 1
ATOM 3990 O O . LEU A 1 517 ? -12.367 -31.047 -21.906 1 97.12 517 LEU A O 1
ATOM 3994 N N . MET A 1 518 ? -11.539 -32.031 -20.094 1 95.31 518 MET A N 1
ATOM 3995 C CA . MET A 1 518 ? -11.164 -33.25 -20.812 1 95.31 518 MET A CA 1
ATOM 3996 C C . MET A 1 518 ? -12.391 -34 -21.328 1 95.31 518 MET A C 1
ATOM 3998 O O . MET A 1 518 ? -12.422 -34.438 -22.484 1 95.31 518 MET A O 1
ATOM 4002 N N . HIS A 1 519 ? -13.406 -34.062 -20.5 1 95 519 HIS A N 1
ATOM 4003 C CA . HIS A 1 519 ? -14.656 -34.688 -20.938 1 95 519 HIS A CA 1
ATOM 4004 C C . HIS A 1 519 ? -15.266 -33.938 -22.109 1 95 519 HIS A C 1
ATOM 4006 O O . HIS A 1 519 ? -15.898 -34.531 -22.984 1 95 519 HIS A O 1
ATOM 4012 N N . THR A 1 520 ? -15.047 -32.656 -22.125 1 95.81 520 THR A N 1
ATOM 4013 C CA . THR A 1 520 ? -15.641 -31.812 -23.156 1 95.81 520 THR A CA 1
ATOM 4014 C C . THR A 1 520 ? -14.914 -32 -24.484 1 95.81 520 THR A C 1
ATOM 4016 O O . THR A 1 520 ? -15.555 -32.125 -25.531 1 95.81 520 THR A O 1
ATOM 4019 N N . ILE A 1 521 ? -13.602 -32.125 -24.5 1 94.94 521 ILE A N 1
ATOM 4020 C CA . ILE A 1 521 ? -12.836 -32.156 -25.734 1 94.94 521 ILE A CA 1
ATOM 4021 C C . ILE A 1 521 ? -12.773 -33.562 -26.266 1 94.94 521 ILE A C 1
ATOM 4023 O O . ILE A 1 521 ? -12.539 -33.781 -27.453 1 94.94 521 ILE A O 1
ATOM 4027 N N . ILE A 1 522 ? -12.945 -34.562 -25.297 1 93.94 522 ILE A N 1
ATOM 4028 C CA . ILE A 1 522 ? -12.883 -35.969 -25.703 1 93.94 522 ILE A CA 1
ATOM 4029 C C . ILE A 1 522 ? -14.203 -36.656 -25.375 1 93.94 522 ILE A C 1
ATOM 4031 O O . ILE A 1 522 ? -14.297 -37.406 -24.391 1 93.94 522 ILE A O 1
ATOM 4035 N N . PRO A 1 523 ? -15.148 -36.375 -26.25 1 90.62 523 PRO A N 1
ATOM 4036 C CA . PRO A 1 523 ? -16.406 -37.094 -26.047 1 90.62 523 PRO A CA 1
ATOM 4037 C C . PRO A 1 523 ? -16.25 -38.594 -26.266 1 90.62 523 PRO A C 1
ATOM 4039 O O . PRO A 1 523 ? -15.25 -39.062 -26.828 1 90.62 523 PRO A O 1
ATOM 4042 N N . ALA A 1 524 ? -17.203 -39.375 -25.844 1 86.25 524 ALA A N 1
ATOM 4043 C CA . ALA A 1 524 ? -17.156 -40.844 -25.938 1 86.25 524 ALA A CA 1
ATOM 4044 C C . ALA A 1 524 ? -17.078 -41.312 -27.391 1 86.25 524 ALA A C 1
ATOM 4046 O O . ALA A 1 524 ? -16.484 -42.344 -27.688 1 86.25 524 ALA A O 1
ATOM 4047 N N . SER A 1 525 ? -17.547 -40.5 -28.266 1 83.19 525 SER A N 1
ATOM 4048 C CA . SER A 1 525 ? -17.656 -40.875 -29.672 1 83.19 525 SER A CA 1
ATOM 4049 C C . SER A 1 525 ? -16.375 -40.594 -30.422 1 83.19 525 SER A C 1
ATOM 4051 O O . SER A 1 525 ? -16.172 -41.094 -31.547 1 83.19 525 SER A O 1
ATOM 4053 N N . LEU A 1 526 ? -15.461 -39.906 -29.75 1 87.69 526 LEU A N 1
ATOM 4054 C CA . LEU A 1 526 ? -14.227 -39.562 -30.438 1 87.69 526 LEU A CA 1
ATOM 4055 C C . LEU A 1 526 ? -13.25 -40.719 -30.453 1 87.69 526 LEU A C 1
ATOM 4057 O O . LEU A 1 526 ? -13.125 -41.438 -29.453 1 87.69 526 LEU A O 1
ATOM 4061 N N . GLU A 1 527 ? -12.602 -40.969 -31.562 1 87 527 GLU A N 1
ATOM 4062 C CA . GLU A 1 527 ? -11.688 -42.125 -31.688 1 87 527 GLU A CA 1
ATOM 4063 C C . GLU A 1 527 ? -10.258 -41.656 -31.922 1 87 527 GLU A C 1
ATOM 4065 O O . GLU A 1 527 ? -10.031 -40.688 -32.656 1 87 527 GLU A O 1
ATOM 4070 N N . PHE A 1 528 ? -9.414 -42.219 -31.188 1 88.5 528 PHE A N 1
ATOM 4071 C CA . PHE A 1 528 ? -7.984 -41.969 -31.344 1 88.5 528 PHE A CA 1
ATOM 4072 C C . PHE A 1 528 ? -7.285 -43.156 -32 1 88.5 528 PHE A C 1
ATOM 4074 O O . PHE A 1 528 ? -7.598 -44.312 -31.719 1 88.5 528 PHE A O 1
ATOM 4081 N N . ASP A 1 529 ? -6.305 -42.875 -32.844 1 85.69 529 ASP A N 1
ATOM 4082 C CA . ASP A 1 529 ? -5.551 -43.906 -33.531 1 85.69 529 ASP A CA 1
ATOM 4083 C C . ASP A 1 529 ? -4.5 -44.531 -32.625 1 85.69 529 ASP A C 1
ATOM 4085 O O . ASP A 1 529 ? -3.775 -43.812 -31.922 1 85.69 529 ASP A O 1
ATOM 4089 N N . CYS A 1 530 ? -4.52 -45.844 -32.531 1 82.56 530 CYS A N 1
ATOM 4090 C CA . CYS A 1 530 ? -3.541 -46.562 -31.688 1 82.56 530 CYS A CA 1
ATOM 4091 C C . CYS A 1 530 ? -2.316 -46.938 -32.5 1 82.56 530 CYS A C 1
ATOM 4093 O O . CYS A 1 530 ? -2.43 -47.25 -33.688 1 82.56 530 CYS A O 1
ATOM 4095 N N . GLU A 1 531 ? -1.132 -46.781 -31.906 1 70.25 531 GLU A N 1
ATOM 4096 C CA . GLU A 1 531 ? 0.092 -47.188 -32.562 1 70.25 531 GLU A CA 1
ATOM 4097 C C . GLU A 1 531 ? 0.289 -48.688 -32.469 1 70.25 531 GLU A C 1
ATOM 4099 O O . GLU A 1 531 ? 0.072 -49.281 -31.391 1 70.25 531 GLU A O 1
ATOM 4104 N N . VAL A 1 532 ? 0.408 -49.438 -33.656 1 62.59 532 VAL A N 1
ATOM 4105 C CA . VAL A 1 532 ? 0.675 -50.875 -33.688 1 62.59 532 VAL A CA 1
ATOM 4106 C C . VAL A 1 532 ? 2.178 -51.125 -33.812 1 62.59 532 VAL A C 1
ATOM 4108 O O . VAL A 1 532 ? 2.836 -50.594 -34.719 1 62.59 532 VAL A O 1
ATOM 4111 N N . SER A 1 533 ? 2.824 -51.281 -32.656 1 56.5 533 SER A N 1
ATOM 4112 C CA . SER A 1 533 ? 4.238 -51.625 -32.75 1 56.5 533 SER A CA 1
ATOM 4113 C C . SER A 1 533 ? 4.43 -53.062 -33.188 1 56.5 533 SER A C 1
ATOM 4115 O O . SER A 1 533 ? 3.715 -53.969 -32.75 1 56.5 533 SER A O 1
ATOM 4117 N N . SER A 1 534 ? 4.801 -53.406 -34.469 1 50.22 534 SER A N 1
ATOM 4118 C CA . SER A 1 534 ? 5.109 -54.75 -34.969 1 50.22 534 SER A CA 1
ATOM 4119 C C . SER A 1 534 ? 6.453 -55.25 -34.438 1 50.22 534 SER A C 1
ATOM 4121 O O . SER A 1 534 ? 7.504 -54.75 -34.844 1 50.22 534 SER A O 1
ATOM 4123 N N . ALA A 1 535 ? 6.684 -55.469 -33.156 1 48.41 535 ALA A N 1
ATOM 4124 C CA . ALA A 1 535 ? 7.898 -56.25 -32.875 1 48.41 535 ALA A CA 1
ATOM 4125 C C . ALA A 1 535 ? 7.656 -57.719 -33.062 1 48.41 535 ALA A C 1
ATOM 4127 O O . ALA A 1 535 ? 6.703 -58.281 -32.531 1 48.41 535 ALA A O 1
ATOM 4128 N N . ALA A 1 536 ? 8.727 -58.375 -33.781 1 46.66 536 ALA A N 1
ATOM 4129 C CA . ALA A 1 536 ? 8.984 -59.75 -34.188 1 46.66 536 ALA A CA 1
ATOM 4130 C C . ALA A 1 536 ? 7.727 -60.406 -34.75 1 46.66 536 ALA A C 1
ATOM 4132 O O . ALA A 1 536 ? 7.457 -61.594 -34.531 1 46.66 536 ALA A O 1
ATOM 4133 N N . GLY A 1 537 ? 6.891 -59.625 -35.438 1 46.22 537 GLY A N 1
ATOM 4134 C CA . GLY A 1 537 ? 5.801 -60.25 -36.156 1 46.22 537 GLY A CA 1
ATOM 4135 C C . GLY A 1 537 ? 4.473 -60.188 -35.438 1 46.22 537 GLY A C 1
ATOM 4136 O O . GLY A 1 537 ? 3.439 -60.562 -35.969 1 46.22 537 GLY A O 1
ATOM 4137 N N . ILE A 1 538 ? 4.469 -59.969 -34.094 1 44.59 538 ILE A N 1
ATOM 4138 C CA . ILE A 1 538 ? 3.213 -59.969 -33.344 1 44.59 538 ILE A CA 1
ATOM 4139 C C . ILE A 1 538 ? 2.748 -58.531 -33.125 1 44.59 538 ILE A C 1
ATOM 4141 O O . ILE A 1 538 ? 3.516 -57.688 -32.656 1 44.59 538 ILE A O 1
ATOM 4145 N N . GLN A 1 539 ? 1.667 -58.156 -33.688 1 49.75 539 GLN A N 1
ATOM 4146 C CA . GLN A 1 539 ? 1.021 -56.844 -33.562 1 49.75 539 GLN A CA 1
ATOM 4147 C C . GLN A 1 539 ? 0.666 -56.562 -32.094 1 49.75 539 GLN A C 1
ATOM 4149 O O . GLN A 1 539 ? -0.04 -57.344 -31.469 1 49.75 539 GLN A O 1
ATOM 4154 N N . GLN A 1 540 ? 1.504 -55.844 -31.375 1 54.38 540 GLN A N 1
ATOM 4155 C CA . GLN A 1 540 ? 1.211 -55.469 -29.984 1 54.38 540 GLN A CA 1
ATOM 4156 C C . GLN A 1 540 ? 0.395 -54.188 -29.953 1 54.38 540 GLN A C 1
ATOM 4158 O O . GLN A 1 540 ? 0.774 -53.156 -30.547 1 54.38 540 GLN A O 1
ATOM 4163 N N . VAL A 1 541 ? -0.938 -54.344 -29.641 1 59.53 541 VAL A N 1
ATOM 4164 C CA . VAL A 1 541 ? -1.843 -53.219 -29.516 1 59.53 541 VAL A CA 1
ATOM 4165 C C . VAL A 1 541 ? -2.023 -52.844 -28.047 1 59.53 541 VAL A C 1
ATOM 4167 O O . VAL A 1 541 ? -1.973 -53.719 -27.172 1 59.53 541 VAL A O 1
ATOM 4170 N N . SER A 1 542 ? -1.907 -51.594 -27.672 1 62.59 542 SER A N 1
ATOM 4171 C CA . SER A 1 542 ? -2.137 -51.125 -26.312 1 62.59 542 SER A CA 1
ATOM 4172 C C . SER A 1 542 ? -3.477 -51.625 -25.781 1 62.59 542 SER A C 1
ATOM 4174 O O . SER A 1 542 ? -4.395 -51.906 -26.547 1 62.59 542 SER A O 1
ATOM 4176 N N . GLU A 1 543 ? -3.504 -51.938 -24.469 1 64.06 543 GLU A N 1
ATOM 4177 C CA . GLU A 1 543 ? -4.742 -52.375 -23.844 1 64.06 543 GLU A CA 1
ATOM 4178 C C . GLU A 1 543 ? -5.875 -51.375 -24.094 1 64.06 543 GLU A C 1
ATOM 4180 O O . GLU A 1 543 ? -5.676 -50.156 -24.016 1 64.06 543 GLU A O 1
ATOM 4185 N N . GLY A 1 544 ? -6.988 -51.781 -24.594 1 70 544 GLY A N 1
ATOM 4186 C CA . GLY A 1 544 ? -8.18 -51 -24.781 1 70 544 GLY A CA 1
ATOM 4187 C C . GLY A 1 544 ? -8.422 -50.625 -26.234 1 70 544 GLY A C 1
ATOM 4188 O O . GLY A 1 544 ? -9.508 -50.156 -26.594 1 70 544 GLY A O 1
ATOM 4189 N N . CYS A 1 545 ? -7.438 -50.844 -27.062 1 77.88 545 CYS A N 1
ATOM 4190 C CA . CYS A 1 545 ? -7.594 -50.531 -28.484 1 77.88 545 CYS A CA 1
ATOM 4191 C C . CYS A 1 545 ? -8.398 -51.625 -29.188 1 77.88 545 CYS A C 1
ATOM 4193 O O . CYS A 1 545 ? -8.188 -52.812 -28.953 1 77.88 545 CYS A O 1
ATOM 4195 N N . LYS A 1 546 ? -9.414 -51.219 -29.875 1 77.5 546 LYS A N 1
ATOM 4196 C CA . LYS A 1 546 ? -10.281 -52.156 -30.609 1 77.5 546 LYS A CA 1
ATOM 4197 C C . LYS A 1 546 ? -10.078 -52 -32.125 1 77.5 546 LYS A C 1
ATOM 4199 O O . LYS A 1 546 ? -9.656 -50.938 -32.594 1 77.5 546 LYS A O 1
ATOM 4204 N N . LEU A 1 547 ? -10.18 -53.094 -32.75 1 73.44 547 LEU A N 1
ATOM 4205 C CA . LEU A 1 547 ? -10.086 -53.125 -34.219 1 73.44 547 LEU A CA 1
ATOM 4206 C C . LEU A 1 547 ? -11.211 -52.312 -34.844 1 73.44 547 LEU A C 1
ATOM 4208 O O . LEU A 1 547 ? -12.367 -52.438 -34.438 1 73.44 547 LEU A O 1
ATOM 4212 N N . LYS A 1 548 ? -10.82 -51.188 -35.594 1 74.19 548 LYS A N 1
ATOM 4213 C CA . LYS A 1 548 ? -11.82 -50.344 -36.281 1 74.19 548 LYS A CA 1
ATOM 4214 C C . LYS A 1 548 ? -12.703 -51.188 -37.188 1 74.19 548 LYS A C 1
ATOM 4216 O O . LYS A 1 548 ? -12.195 -51.969 -38 1 74.19 548 LYS A O 1
ATOM 4221 N N . GLU A 1 549 ? -13.984 -51.219 -36.875 1 63.78 549 GLU A N 1
ATOM 4222 C CA . GLU A 1 549 ? -14.922 -51.969 -37.719 1 63.78 549 GLU A CA 1
ATOM 4223 C C . GLU A 1 549 ? -14.914 -51.438 -39.156 1 63.78 549 GLU A C 1
ATOM 4225 O O . GLU A 1 549 ? -15.016 -50.219 -39.375 1 63.78 549 GLU A O 1
ATOM 4230 N N . GLY A 1 550 ? -14.555 -52.25 -40.125 1 58.44 550 GLY A N 1
ATOM 4231 C CA . GLY A 1 550 ? -14.656 -52 -41.531 1 58.44 550 GLY A CA 1
ATOM 4232 C C . GLY A 1 550 ? -13.32 -51.688 -42.188 1 58.44 550 GLY A C 1
ATOM 4233 O O . GLY A 1 550 ? -13.242 -51.469 -43.406 1 58.44 550 GLY A O 1
ATOM 4234 N N . SER A 1 551 ? -12.344 -51.281 -41.312 1 54.56 551 SER A N 1
ATOM 4235 C CA . SER A 1 551 ? -11.086 -50.969 -41.969 1 54.56 551 SER A CA 1
ATOM 4236 C C . SER A 1 551 ? -10.297 -52.219 -42.344 1 54.56 551 SER A C 1
ATOM 4238 O O . SER A 1 551 ? -10.203 -53.156 -41.531 1 54.56 551 SER A O 1
ATOM 4240 N N . ALA A 1 552 ? -10.344 -52.656 -43.5 1 53.88 552 ALA A N 1
ATOM 4241 C CA . ALA A 1 552 ? -9.625 -53.812 -44.062 1 53.88 552 ALA A CA 1
ATOM 4242 C C . ALA A 1 552 ? -8.234 -53.938 -43.438 1 53.88 552 ALA A C 1
ATOM 4244 O O . ALA A 1 552 ? -7.691 -55.031 -43.344 1 53.88 552 ALA A O 1
ATOM 4245 N N . GLY A 1 553 ? -7.488 -52.812 -43.188 1 53.59 553 GLY A N 1
ATOM 4246 C CA . GLY A 1 553 ? -6.039 -52.906 -43.062 1 53.59 553 GLY A CA 1
ATOM 4247 C C . GLY A 1 553 ? -5.574 -52.906 -41.625 1 53.59 553 GLY A C 1
ATOM 4248 O O . GLY A 1 553 ? -4.395 -52.688 -41.344 1 53.59 553 GLY A O 1
ATOM 4249 N N . GLY A 1 554 ? -6.441 -53.312 -40.594 1 61.5 554 GLY A N 1
ATOM 4250 C CA . GLY A 1 554 ? -5.91 -53.656 -39.281 1 61.5 554 GLY A CA 1
ATOM 4251 C C . GLY A 1 554 ? -5.648 -52.438 -38.406 1 61.5 554 GLY A C 1
ATOM 4252 O O . GLY A 1 554 ? -4.715 -52.438 -37.594 1 61.5 554 GLY A O 1
ATOM 4253 N N . SER A 1 555 ? -6.312 -51.281 -38.625 1 74.81 555 SER A N 1
ATOM 4254 C CA . SER A 1 555 ? -6.016 -50.156 -37.781 1 74.81 555 SER A CA 1
ATOM 4255 C C . SER A 1 555 ? -6.801 -50.219 -36.469 1 74.81 555 SER A C 1
ATOM 4257 O O . SER A 1 555 ? -7.973 -50.594 -36.469 1 74.81 555 SER A O 1
ATOM 4259 N N . TYR A 1 556 ? -6.109 -50.062 -35.312 1 81.31 556 TYR A N 1
ATOM 4260 C CA . TYR A 1 556 ? -6.691 -50.094 -33.969 1 81.31 556 TYR A CA 1
ATOM 4261 C C . TYR A 1 556 ? -7.008 -48.688 -33.469 1 81.31 556 TYR A C 1
ATOM 4263 O O . TYR A 1 556 ? -6.27 -47.75 -33.75 1 81.31 556 TYR A O 1
ATOM 4271 N N . VAL A 1 557 ? -8.273 -48.562 -32.969 1 85.94 557 VAL A N 1
ATOM 4272 C CA . VAL A 1 557 ? -8.695 -47.281 -32.469 1 85.94 557 VAL A CA 1
ATOM 4273 C C . VAL A 1 557 ? -9.031 -47.375 -30.984 1 85.94 557 VAL A C 1
ATOM 4275 O O . VAL A 1 557 ? -9.406 -48.438 -30.484 1 85.94 557 VAL A O 1
ATOM 4278 N N . LEU A 1 558 ? -8.805 -46.281 -30.281 1 87.44 558 LEU A N 1
ATOM 4279 C CA . LEU A 1 558 ? -9.133 -46.125 -28.875 1 87.44 558 LEU A CA 1
ATOM 4280 C C . LEU A 1 558 ? -10.305 -45.156 -28.703 1 87.44 558 LEU A C 1
ATOM 4282 O O . LEU A 1 558 ? -10.242 -44.031 -29.156 1 87.44 558 LEU A O 1
ATOM 4286 N N . ALA A 1 559 ? -11.359 -45.719 -28.016 1 87.88 559 ALA A N 1
ATOM 4287 C CA . ALA A 1 559 ? -12.531 -44.875 -27.781 1 87.88 559 ALA A CA 1
ATOM 4288 C C . ALA A 1 559 ? -12.242 -43.812 -26.734 1 87.88 559 ALA A C 1
ATOM 4290 O O . ALA A 1 559 ? -11.398 -44 -25.859 1 87.88 559 ALA A O 1
ATOM 4291 N N . GLY A 1 560 ? -12.953 -42.688 -26.906 1 88.94 560 GLY A N 1
ATOM 4292 C CA . GLY A 1 560 ? -12.742 -41.562 -26.016 1 88.94 560 GLY A CA 1
ATOM 4293 C C . GLY A 1 560 ? -12.914 -41.906 -24.547 1 88.94 560 GLY A C 1
ATOM 4294 O O . GLY A 1 560 ? -12.125 -41.469 -23.719 1 88.94 560 GLY A O 1
ATOM 4295 N N . ASP A 1 561 ? -13.898 -42.688 -24.172 1 87.44 561 ASP A N 1
ATOM 4296 C CA . ASP A 1 561 ? -14.156 -43.031 -22.781 1 87.44 561 ASP A CA 1
ATOM 4297 C C . ASP A 1 561 ? -13.016 -43.875 -22.219 1 87.44 561 ASP A C 1
ATOM 4299 O O . ASP A 1 561 ? -12.641 -43.719 -21.047 1 87.44 561 ASP A O 1
ATOM 4303 N N . GLU A 1 562 ? -12.461 -44.719 -23.031 1 87.56 562 GLU A N 1
ATOM 4304 C CA . GLU A 1 562 ? -11.344 -45.562 -22.594 1 87.56 562 GLU A CA 1
ATOM 4305 C C . GLU A 1 562 ? -10.07 -44.75 -22.453 1 87.56 562 GLU A C 1
ATOM 4307 O O . GLU A 1 562 ? -9.258 -44.969 -21.562 1 87.56 562 GLU A O 1
ATOM 4312 N N . ALA A 1 563 ? -9.984 -43.812 -23.391 1 87.94 563 ALA A N 1
ATOM 4313 C CA . ALA A 1 563 ? -8.82 -42.938 -23.312 1 87.94 563 ALA A CA 1
ATOM 4314 C C . ALA A 1 563 ? -8.82 -42.125 -22.016 1 87.94 563 ALA A C 1
ATOM 4316 O O . ALA A 1 563 ? -7.777 -41.969 -21.375 1 87.94 563 ALA A O 1
ATOM 4317 N N . LEU A 1 564 ? -9.977 -41.656 -21.578 1 90.31 564 LEU A N 1
ATOM 4318 C CA . LEU A 1 564 ? -10.086 -40.875 -20.359 1 90.31 564 LEU A CA 1
ATOM 4319 C C . LEU A 1 564 ? -9.875 -41.75 -19.125 1 90.31 564 LEU A C 1
ATOM 4321 O O . LEU A 1 564 ? -9.227 -41.344 -18.172 1 90.31 564 LEU A O 1
ATOM 4325 N N . SER A 1 565 ? -10.312 -42.969 -19.141 1 85.62 565 SER A N 1
ATOM 4326 C CA . SER A 1 565 ? -10.148 -43.906 -18.016 1 85.62 565 SER A CA 1
ATOM 4327 C C . SER A 1 565 ? -8.688 -44.281 -17.828 1 85.62 565 SER A C 1
ATOM 4329 O O . SER A 1 565 ? -8.234 -44.5 -16.703 1 85.62 565 SER A O 1
ATOM 4331 N N . ARG A 1 566 ? -7.977 -44.312 -18.906 1 80.75 566 ARG A N 1
ATOM 4332 C CA . ARG A 1 566 ? -6.562 -44.656 -18.859 1 80.75 566 ARG A CA 1
ATOM 4333 C C . ARG A 1 566 ? -5.754 -43.594 -18.125 1 80.75 566 ARG A C 1
ATOM 4335 O O . ARG A 1 566 ? -4.75 -43.906 -17.469 1 80.75 566 ARG A O 1
ATOM 4342 N N . ILE A 1 567 ? -6.258 -42.375 -18.25 1 82.81 567 ILE A N 1
ATOM 4343 C CA . ILE A 1 567 ? -5.508 -41.312 -17.625 1 82.81 567 ILE A CA 1
ATOM 4344 C C . ILE A 1 567 ? -6.098 -41 -16.234 1 82.81 567 ILE A C 1
ATOM 4346 O O . ILE A 1 567 ? -5.68 -40.062 -15.57 1 82.81 567 ILE A O 1
ATOM 4350 N N . GLY A 1 568 ? -7.027 -41.781 -15.766 1 80.12 568 GLY A N 1
ATOM 4351 C CA . GLY A 1 568 ? -7.512 -41.656 -14.398 1 80.12 568 GLY A CA 1
ATOM 4352 C C . GLY A 1 568 ? -8.68 -40.719 -14.25 1 80.12 568 GLY A C 1
ATOM 4353 O O . GLY A 1 568 ? -8.984 -40.281 -13.141 1 80.12 568 GLY A O 1
ATOM 4354 N N . ILE A 1 569 ? -9.227 -40.312 -15.367 1 86.5 569 ILE A N 1
ATOM 4355 C CA . ILE A 1 569 ? -10.375 -39.438 -15.289 1 86.5 569 ILE A CA 1
ATOM 4356 C C . ILE A 1 569 ? -11.664 -40.25 -15.219 1 86.5 569 ILE A C 1
ATOM 4358 O O . ILE A 1 569 ? -12.031 -40.906 -16.188 1 86.5 569 ILE A O 1
ATOM 4362 N N . THR A 1 570 ? -12.258 -40.281 -14 1 80.69 570 THR A N 1
ATOM 4363 C CA . THR A 1 570 ? -13.406 -41.156 -13.812 1 80.69 570 THR A CA 1
ATOM 4364 C C . THR A 1 570 ? -14.625 -40.344 -13.367 1 80.69 570 THR A C 1
ATOM 4366 O O . THR A 1 570 ? -15.758 -40.844 -13.414 1 80.69 570 THR A O 1
ATOM 4369 N N . ALA A 1 571 ? -14.477 -39.094 -13.055 1 86.19 571 ALA A N 1
ATOM 4370 C CA . ALA A 1 571 ? -15.602 -38.312 -12.523 1 86.19 571 ALA A CA 1
ATOM 4371 C C . ALA A 1 571 ? -16.625 -38 -13.617 1 86.19 571 ALA A C 1
ATOM 4373 O O . ALA A 1 571 ? -16.25 -37.719 -14.75 1 86.19 571 ALA A O 1
ATOM 4374 N N . GLU A 1 572 ? -17.812 -38.094 -13.242 1 92.06 572 GLU A N 1
ATOM 4375 C CA . GLU A 1 572 ? -18.875 -37.781 -14.18 1 92.06 572 GLU A CA 1
ATOM 4376 C C . GLU A 1 572 ? -18.969 -36.281 -14.43 1 92.06 572 GLU A C 1
ATOM 4378 O O . GLU A 1 572 ? -18.797 -35.469 -13.508 1 92.06 572 GLU A O 1
ATOM 4383 N N . PRO A 1 573 ? -19.219 -35.906 -15.68 1 94.12 573 PRO A N 1
ATOM 4384 C CA . PRO A 1 573 ? -19.266 -34.5 -16.031 1 94.12 573 PRO A CA 1
ATOM 4385 C C . PRO A 1 573 ? -20.297 -33.719 -15.203 1 94.12 573 PRO A C 1
ATOM 4387 O O . PRO A 1 573 ? -20.047 -32.562 -14.812 1 94.12 573 PRO A O 1
ATOM 4390 N N . TRP A 1 574 ? -21.453 -34.375 -14.906 1 94.62 574 TRP A N 1
ATOM 4391 C CA . TRP A 1 574 ? -22.484 -33.656 -14.172 1 94.62 574 TRP A CA 1
ATOM 4392 C C . TRP A 1 574 ? -22.031 -33.344 -12.742 1 94.62 574 TRP A C 1
ATOM 4394 O O . TRP A 1 574 ? -22.391 -32.312 -12.172 1 94.62 574 TRP A O 1
ATOM 4404 N N . LEU A 1 575 ? -21.328 -34.219 -12.188 1 95 575 LEU A N 1
ATOM 4405 C CA . LEU A 1 575 ? -20.797 -34 -10.844 1 95 575 LEU A CA 1
ATOM 4406 C C . LEU A 1 575 ? -19.766 -32.875 -10.836 1 95 575 LEU A C 1
ATOM 4408 O O . LEU A 1 575 ? -19.703 -32.094 -9.891 1 95 575 LEU A O 1
ATOM 4412 N N . CYS A 1 576 ? -18.969 -32.844 -11.906 1 96.25 576 CYS A N 1
ATOM 4413 C CA . CYS A 1 576 ? -17.984 -31.766 -12.023 1 96.25 576 CYS A CA 1
ATOM 4414 C C . CYS A 1 576 ? -18.672 -30.406 -12.125 1 96.25 576 CYS A C 1
ATOM 4416 O O . CYS A 1 576 ? -18.281 -29.453 -11.445 1 96.25 576 CYS A O 1
ATOM 4418 N N . ILE A 1 577 ? -19.719 -30.359 -12.875 1 97.44 577 ILE A N 1
ATOM 4419 C CA . ILE A 1 577 ? -20.453 -29.109 -13.07 1 97.44 577 ILE A CA 1
ATOM 4420 C C . ILE A 1 577 ? -21.109 -28.688 -11.766 1 97.44 577 ILE A C 1
ATOM 4422 O O . ILE A 1 577 ? -21 -27.531 -11.344 1 97.44 577 ILE A O 1
ATOM 4426 N N . ALA A 1 578 ? -21.719 -29.656 -11.094 1 97.31 578 ALA A N 1
ATOM 4427 C CA . ALA A 1 578 ? -22.406 -29.359 -9.844 1 97.31 578 ALA A CA 1
ATOM 4428 C C . ALA A 1 578 ? -21.438 -28.875 -8.773 1 97.31 578 ALA A C 1
ATOM 4430 O O . ALA A 1 578 ? -21.719 -27.938 -8.039 1 97.31 578 ALA A O 1
ATOM 4431 N N . PHE A 1 579 ? -20.328 -29.516 -8.711 1 97.31 579 PHE A N 1
ATOM 4432 C CA . PHE A 1 579 ? -19.344 -29.125 -7.711 1 97.31 579 PHE A CA 1
ATOM 4433 C C . PHE A 1 579 ? -18.781 -27.75 -8.008 1 97.31 579 PHE A C 1
ATOM 4435 O O . PHE A 1 579 ? -18.594 -26.938 -7.094 1 97.31 579 PHE A O 1
ATOM 4442 N N . LEU A 1 580 ? -18.484 -27.469 -9.242 1 98.06 580 LEU A N 1
ATOM 4443 C CA . LEU A 1 580 ? -17.938 -26.172 -9.617 1 98.06 580 LEU A CA 1
ATOM 4444 C C . LEU A 1 580 ? -18.938 -25.062 -9.352 1 98.06 580 LEU A C 1
ATOM 4446 O O . LEU A 1 580 ? -18.578 -23.984 -8.867 1 98.06 580 LEU A O 1
ATOM 4450 N N . PHE A 1 581 ? -20.188 -25.312 -9.625 1 97.94 581 PHE A N 1
ATOM 4451 C CA . PHE A 1 581 ? -21.203 -24.328 -9.312 1 97.94 581 PHE A CA 1
ATOM 4452 C C . PHE A 1 581 ? -21.359 -24.156 -7.809 1 97.94 581 PHE A C 1
ATOM 4454 O O . PHE A 1 581 ? -21.578 -23.047 -7.32 1 97.94 581 PHE A O 1
ATOM 4461 N N . GLY A 1 582 ? -21.297 -25.266 -7.133 1 97.81 582 GLY A N 1
ATOM 4462 C CA . GLY A 1 582 ? -21.312 -25.188 -5.684 1 97.81 582 GLY A CA 1
ATOM 4463 C C . GLY A 1 582 ? -20.172 -24.344 -5.121 1 97.81 582 GLY A C 1
ATOM 4464 O O . GLY A 1 582 ? -20.391 -23.516 -4.23 1 97.81 582 GLY A O 1
ATOM 4465 N N . CYS A 1 583 ? -19.016 -24.531 -5.668 1 97.81 583 CYS A N 1
ATOM 4466 C CA . CYS A 1 583 ? -17.859 -23.75 -5.238 1 97.81 583 CYS A CA 1
ATOM 4467 C C . CYS A 1 583 ? -18.031 -22.266 -5.598 1 97.81 583 CYS A C 1
ATOM 4469 O O . CYS A 1 583 ? -17.672 -21.391 -4.812 1 97.81 583 CYS A O 1
ATOM 4471 N N . LEU A 1 584 ? -18.547 -22.031 -6.809 1 97.56 584 LEU A N 1
ATOM 4472 C CA . LEU A 1 584 ? -18.797 -20.656 -7.238 1 97.56 584 LEU A CA 1
ATOM 4473 C C . LEU A 1 584 ? -19.703 -19.938 -6.254 1 97.56 584 LEU A C 1
ATOM 4475 O O . LEU A 1 584 ? -19.391 -18.828 -5.801 1 97.56 584 LEU A O 1
ATOM 4479 N N . PHE A 1 585 ? -20.781 -20.562 -5.879 1 97 585 PHE A N 1
ATOM 4480 C CA . PHE A 1 585 ? -21.734 -19.969 -4.949 1 97 585 PHE A CA 1
ATOM 4481 C C . PHE A 1 585 ? -21.109 -19.812 -3.566 1 97 585 PHE A C 1
ATOM 4483 O O . PHE A 1 585 ? -21.281 -18.781 -2.914 1 97 585 PHE A O 1
ATOM 4490 N N . PHE A 1 586 ? -20.375 -20.781 -3.225 1 97.69 586 PHE A N 1
ATOM 4491 C CA . PHE A 1 586 ? -19.75 -20.766 -1.906 1 97.69 586 PHE A CA 1
ATOM 4492 C C . PHE A 1 586 ? -18.781 -19.609 -1.787 1 97.69 586 PHE A C 1
ATOM 4494 O O . PHE A 1 586 ? -18.828 -18.828 -0.833 1 97.69 586 PHE A O 1
ATOM 4501 N N . 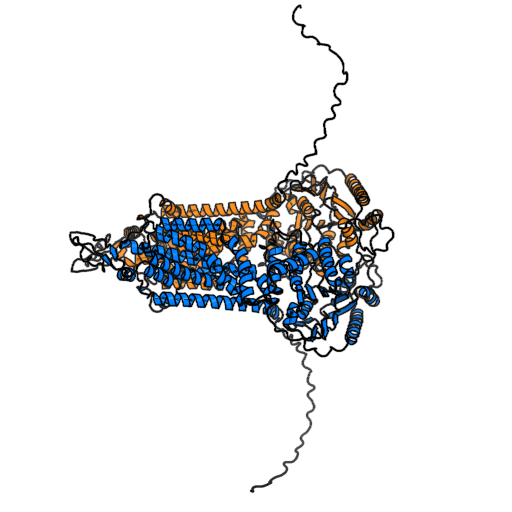PHE A 1 587 ? -17.906 -19.453 -2.73 1 97.31 587 PHE A N 1
ATOM 4502 C CA . PHE A 1 587 ? -16.875 -18.438 -2.656 1 97.31 587 PHE A CA 1
ATOM 4503 C C . PHE A 1 587 ? -17.484 -17.047 -2.801 1 97.31 587 PHE A C 1
ATOM 4505 O O . PHE A 1 587 ? -17.031 -16.078 -2.176 1 97.31 587 PHE A O 1
ATOM 4512 N N . ARG A 1 588 ? -18.531 -16.906 -3.568 1 96.19 588 ARG A N 1
ATOM 4513 C CA . ARG A 1 588 ? -19.172 -15.617 -3.742 1 96.19 588 ARG A CA 1
ATOM 4514 C C . ARG A 1 588 ? -19.906 -15.195 -2.469 1 96.19 588 ARG A C 1
ATOM 4516 O O . ARG A 1 588 ? -19.828 -14.031 -2.068 1 96.19 588 ARG A O 1
ATOM 4523 N N . VAL A 1 589 ? -20.531 -16.125 -1.853 1 96.62 589 VAL A N 1
ATOM 4524 C CA . VAL A 1 589 ? -21.234 -15.828 -0.609 1 96.62 589 VAL A CA 1
ATOM 4525 C C . VAL A 1 589 ? -20.234 -15.555 0.504 1 96.62 589 VAL A C 1
ATOM 4527 O O . VAL A 1 589 ? -20.422 -14.625 1.3 1 96.62 589 VAL A O 1
ATOM 4530 N N . LEU A 1 590 ? -19.203 -16.328 0.486 1 96.94 590 LEU A N 1
ATOM 4531 C CA . LEU A 1 590 ? -18.156 -16.125 1.477 1 96.94 590 LEU A CA 1
ATOM 4532 C C . LEU A 1 590 ? -17.547 -14.727 1.329 1 96.94 590 LEU A C 1
ATOM 4534 O O . LEU A 1 590 ? -17.297 -14.039 2.326 1 96.94 590 LEU A O 1
ATOM 4538 N N . ALA A 1 591 ? -17.297 -14.344 0.119 1 96.19 591 ALA A N 1
ATOM 4539 C CA . ALA A 1 591 ? -16.719 -13.031 -0.147 1 96.19 591 ALA A CA 1
ATOM 4540 C C . ALA A 1 591 ? -17.656 -11.922 0.338 1 96.19 591 ALA A C 1
ATOM 4542 O O . ALA A 1 591 ? -17.203 -10.961 0.966 1 96.19 591 ALA A O 1
ATOM 4543 N N . PHE A 1 592 ? -18.906 -12.047 0.14 1 95.31 592 PHE A N 1
ATOM 4544 C CA . PHE A 1 592 ? -19.875 -11.055 0.563 1 95.31 592 PHE A CA 1
ATOM 4545 C C . PHE A 1 592 ? -19.938 -10.961 2.084 1 95.31 592 PHE A C 1
ATOM 4547 O O . PHE A 1 592 ? -19.953 -9.859 2.643 1 95.31 592 PHE A O 1
ATOM 4554 N N . LEU A 1 593 ? -19.906 -12.078 2.713 1 95.94 593 LEU A N 1
ATOM 4555 C CA . LEU A 1 593 ? -19.984 -12.117 4.168 1 95.94 593 LEU A CA 1
ATOM 4556 C C . LEU A 1 593 ? -18.719 -11.547 4.797 1 95.94 593 LEU A C 1
ATOM 4558 O O . LEU A 1 593 ? -18.781 -10.836 5.801 1 95.94 593 LEU A O 1
ATOM 4562 N N . LEU A 1 594 ? -17.609 -11.891 4.211 1 94.69 594 LEU A N 1
ATOM 4563 C CA . LEU A 1 594 ? -16.344 -11.375 4.719 1 94.69 594 LEU A CA 1
ATOM 4564 C C . LEU A 1 594 ? -16.281 -9.859 4.547 1 94.69 594 LEU A C 1
ATOM 4566 O O . LEU A 1 594 ? -15.781 -9.148 5.43 1 94.69 594 LEU A O 1
ATOM 4570 N N . LEU A 1 595 ? -16.734 -9.406 3.451 1 92.19 595 LEU A N 1
ATOM 4571 C CA . LEU A 1 595 ? -16.75 -7.973 3.197 1 92.19 595 LEU A CA 1
ATOM 4572 C C . LEU A 1 595 ? -17.656 -7.254 4.191 1 92.19 595 LEU A C 1
ATOM 4574 O O . LEU A 1 595 ? -17.297 -6.207 4.73 1 92.19 595 LEU A O 1
ATOM 4578 N N . ARG A 1 596 ? -18.797 -7.824 4.441 1 91.75 596 ARG A N 1
ATOM 4579 C CA . ARG A 1 596 ? -19.75 -7.258 5.398 1 91.75 596 ARG A CA 1
ATOM 4580 C C . ARG A 1 596 ? -19.156 -7.246 6.809 1 91.75 596 ARG A C 1
ATOM 4582 O O . ARG A 1 596 ? -19.312 -6.273 7.543 1 91.75 596 ARG A O 1
ATOM 4589 N N . TRP A 1 597 ? -18.516 -8.266 7.066 1 89.94 597 TRP A N 1
ATOM 4590 C CA . TRP A 1 597 ? -17.906 -8.391 8.383 1 89.94 597 TRP A CA 1
ATOM 4591 C C . TRP A 1 597 ? -16.781 -7.387 8.555 1 89.94 597 TRP A C 1
ATOM 4593 O O . TRP A 1 597 ? -16.641 -6.762 9.609 1 89.94 597 TRP A O 1
ATOM 4603 N N . ASP A 1 598 ? -16 -7.211 7.586 1 86.25 598 ASP A N 1
ATOM 4604 C CA . ASP A 1 598 ? -14.859 -6.301 7.613 1 86.25 598 ASP A CA 1
ATOM 4605 C C . ASP A 1 598 ? -15.312 -4.852 7.75 1 86.25 598 ASP A C 1
ATOM 4607 O O . ASP A 1 598 ? -14.711 -4.07 8.484 1 86.25 598 ASP A O 1
ATOM 4611 N N . LEU A 1 599 ? -16.328 -4.508 7.141 1 83.81 599 LEU A N 1
ATOM 4612 C CA . LEU A 1 599 ? -16.844 -3.145 7.172 1 83.81 599 LEU A CA 1
ATOM 4613 C C . LEU A 1 599 ? -17.547 -2.859 8.492 1 83.81 599 LEU A C 1
ATOM 4615 O O . LEU A 1 599 ? -17.531 -1.723 8.977 1 83.81 599 LEU A O 1
ATOM 4619 N N . ARG A 1 600 ? -18.109 -3.834 9.062 1 76.88 600 ARG A N 1
ATOM 4620 C CA . ARG A 1 600 ? -18.766 -3.656 10.352 1 76.88 600 ARG A CA 1
ATOM 4621 C C . ARG A 1 600 ? -17.75 -3.5 11.477 1 76.88 600 ARG A C 1
ATOM 4623 O O . ARG A 1 600 ? -17.953 -2.717 12.406 1 76.88 600 ARG A O 1
ATOM 4630 N N . SER A 1 601 ? -16.703 -4.227 11.391 1 66.62 601 SER A N 1
ATOM 4631 C CA . SER A 1 601 ? -15.656 -4.156 12.406 1 66.62 601 SER A CA 1
ATOM 4632 C C . SER A 1 601 ? -14.961 -2.801 12.375 1 66.62 601 SER A C 1
ATOM 4634 O O . SER A 1 601 ? -14.531 -2.295 13.414 1 66.62 601 SER A O 1
ATOM 4636 N N . ALA A 1 602 ? -14.82 -2.326 11.273 1 60.41 602 ALA A N 1
ATOM 4637 C CA . ALA A 1 602 ? -14.219 -1.001 11.156 1 60.41 602 ALA A CA 1
ATOM 4638 C C . ALA A 1 602 ? -15.094 0.063 11.805 1 60.41 602 ALA A C 1
ATOM 4640 O O . ALA A 1 602 ? -14.586 1.011 12.406 1 60.41 602 ALA A O 1
ATOM 4641 N N . THR A 1 603 ? -16.297 -0.266 11.711 1 53.66 603 THR A N 1
ATOM 4642 C CA . THR A 1 603 ? -17.234 0.655 12.359 1 53.66 603 THR A CA 1
ATOM 4643 C C . THR A 1 603 ? -17.234 0.445 13.867 1 53.66 603 THR A C 1
ATOM 4645 O O . THR A 1 603 ? -17.328 1.407 14.633 1 53.66 603 THR A O 1
ATOM 4648 N N . ILE A 1 604 ? -16.922 -0.997 14.266 1 44.09 604 ILE A N 1
ATOM 4649 C CA . ILE A 1 604 ? -16.922 -1.319 15.688 1 44.09 604 ILE A CA 1
ATOM 4650 C C . ILE A 1 604 ? -15.562 -0.991 16.281 1 44.09 604 ILE A C 1
ATOM 4652 O O . ILE A 1 604 ? -15.469 -0.481 17.406 1 44.09 604 ILE A O 1
ATOM 4656 N N . GLY A 1 605 ? -14.43 -1.545 15.742 1 43.12 605 GLY A N 1
ATOM 4657 C CA . GLY A 1 605 ? -13.102 -1.241 16.25 1 43.12 605 GLY A CA 1
ATOM 4658 C C . GLY A 1 605 ? -12.859 0.245 16.438 1 43.12 605 GLY A C 1
ATOM 4659 O O . GLY A 1 605 ? -12.148 0.65 17.359 1 43.12 605 GLY A O 1
ATOM 4660 N N . ALA A 1 606 ? -13.273 0.929 15.578 1 41.12 606 ALA A N 1
ATOM 4661 C CA . ALA A 1 606 ? -13.367 2.342 15.938 1 41.12 606 ALA A CA 1
ATOM 4662 C C . ALA A 1 606 ? -14.102 2.523 17.266 1 41.12 606 ALA A C 1
ATOM 4664 O O . ALA A 1 606 ? -13.758 3.41 18.047 1 41.12 606 ALA A O 1
ATOM 4665 N N . LYS A 1 607 ? -14.914 1.421 17.703 1 36.12 607 LYS A N 1
ATOM 4666 C CA . LYS A 1 607 ? -15.609 1.421 18.984 1 36.12 607 LYS A CA 1
ATOM 4667 C C . LYS A 1 607 ? -14.734 0.842 20.078 1 36.12 607 LYS A C 1
ATOM 4669 O O . LYS A 1 607 ? -14.742 1.337 21.219 1 36.12 607 LYS A O 1
ATOM 4674 N N . GLU A 1 608 ? -14.125 -0.395 19.922 1 36.38 608 GLU A N 1
ATOM 4675 C CA . GLU A 1 608 ? -13.453 -1.129 20.984 1 36.38 608 GLU A CA 1
ATOM 4676 C C . GLU A 1 608 ? -12.086 -0.518 21.312 1 36.38 608 GLU A C 1
ATOM 4678 O O . GLU A 1 608 ? -11.562 -0.694 22.406 1 36.38 608 GLU A O 1
ATOM 4683 N N . HIS A 1 609 ? -11.242 -0.141 20.422 1 34.03 609 HIS A N 1
ATOM 4684 C CA . HIS A 1 609 ? -9.992 0.437 20.906 1 34.03 609 HIS A CA 1
ATOM 4685 C C . HIS A 1 609 ? -10.242 1.383 22.078 1 34.03 609 HIS A C 1
ATOM 4687 O O . HIS A 1 609 ? -9.297 1.856 22.703 1 34.03 609 HIS A O 1
ATOM 4693 N N . ASN A 1 610 ? -11.352 1.789 22.281 1 29.22 610 ASN A N 1
ATOM 4694 C CA . ASN A 1 610 ? -11.703 2.559 23.469 1 29.22 610 ASN A CA 1
ATOM 4695 C C . ASN A 1 610 ? -11.883 1.657 24.688 1 29.22 610 ASN A C 1
ATOM 4697 O O . ASN A 1 610 ? -12.188 2.137 25.781 1 29.22 610 ASN A O 1
ATOM 4701 N N . SER A 1 611 ? -12.141 0.333 24.562 1 28.3 611 SER A N 1
ATOM 4702 C CA . SER A 1 611 ? -12.383 -0.411 25.797 1 28.3 611 SER A CA 1
ATOM 4703 C C . SER A 1 611 ? -11.07 -0.896 26.406 1 28.3 611 SER A C 1
ATOM 4705 O O . SER A 1 611 ? -10.539 -1.93 26 1 28.3 611 SER A O 1
ATOM 4707 N N . SER A 1 612 ? -10.094 -0.083 26.578 1 28.16 612 SER A N 1
ATOM 4708 C CA . SER A 1 612 ? -8.992 -0.562 27.406 1 28.16 612 SER A CA 1
ATOM 4709 C C . SER A 1 612 ? -9.516 -1.313 28.641 1 28.16 612 SER A C 1
ATOM 4711 O O . SER A 1 612 ? -10.508 -0.907 29.25 1 28.16 612 SER A O 1
ATOM 4713 N N . PRO A 1 613 ? -9.172 -2.58 28.859 1 27.8 613 PRO A N 1
ATOM 4714 C CA . PRO A 1 613 ? -9.594 -3.227 30.109 1 27.8 613 PRO A CA 1
ATOM 4715 C C . PRO A 1 613 ? -9.391 -2.334 31.328 1 27.8 613 PRO A C 1
ATOM 4717 O O . PRO A 1 613 ? -8.391 -1.616 31.422 1 27.8 613 PRO A O 1
ATOM 4720 N N . GLN A 1 614 ? -10.383 -1.745 31.875 1 25.62 614 GLN A N 1
ATOM 4721 C CA . GLN A 1 614 ? -10.469 -1.113 33.188 1 25.62 614 GLN A CA 1
ATOM 4722 C C . GLN A 1 614 ? -9.641 -1.876 34.219 1 25.62 614 GLN A C 1
ATOM 4724 O O . GLN A 1 614 ? -9.945 -3.025 34.531 1 25.62 614 GLN A O 1
ATOM 4729 N N . VAL A 1 615 ? -8.258 -1.843 34.125 1 26.38 615 VAL A N 1
ATOM 4730 C CA . VAL A 1 615 ? -7.617 -2.291 35.344 1 26.38 615 VAL A CA 1
ATOM 4731 C C . VAL A 1 615 ? -8.289 -1.64 36.562 1 26.38 615 VAL A C 1
ATOM 4733 O O . VAL A 1 615 ? -8.328 -0.412 36.656 1 26.38 615 VAL A O 1
ATOM 4736 N N . GLU A 1 616 ? -9.305 -2.152 37.062 1 24.7 616 GLU A N 1
ATOM 4737 C CA . GLU A 1 616 ? -9.875 -1.882 38.375 1 24.7 616 GLU A CA 1
ATOM 4738 C C . GLU A 1 616 ? -8.789 -1.624 39.406 1 24.7 616 GLU A C 1
ATOM 4740 O O . GLU A 1 616 ? -8.016 -2.525 39.75 1 24.7 616 GLU A O 1
ATOM 4745 N N . SER A 1 617 ? -8.031 -0.559 39.094 1 23.83 617 SER A N 1
ATOM 4746 C CA . SER A 1 617 ? -7.258 -0.177 40.281 1 23.83 617 SER A CA 1
ATOM 4747 C C . SER A 1 617 ? -8.117 -0.211 41.531 1 23.83 617 SER A C 1
ATOM 4749 O O . SER A 1 617 ? -9.023 0.61 41.688 1 23.83 617 SER A O 1
ATOM 4751 N N . LYS A 1 618 ? -8.484 -1.41 41.875 1 25.69 618 LYS A N 1
ATOM 4752 C CA . LYS A 1 618 ? -9.023 -1.615 43.219 1 25.69 618 LYS A CA 1
ATOM 4753 C C . LYS A 1 618 ? -8.203 -0.859 44.25 1 25.69 618 LYS A C 1
ATOM 4755 O O . LYS A 1 618 ? -7.047 -1.193 44.5 1 25.69 618 LYS A O 1
ATOM 4760 N N . ILE A 1 619 ? -8.219 0.511 44.188 1 23.11 619 ILE A N 1
ATOM 4761 C CA . ILE A 1 619 ? -7.848 1.199 45.438 1 23.11 619 ILE A CA 1
ATOM 4762 C C . ILE A 1 619 ? -8.398 0.434 46.625 1 23.11 619 ILE A C 1
ATOM 4764 O O . ILE A 1 619 ? -9.609 0.303 46.781 1 23.11 619 ILE A O 1
ATOM 4768 N N . VAL A 1 620 ? -7.699 -0.681 46.875 1 24.95 620 VAL A N 1
ATOM 4769 C CA . VAL A 1 620 ? -7.898 -1.367 48.156 1 24.95 620 VAL A CA 1
ATOM 4770 C C . VAL A 1 620 ? -8.016 -0.343 49.281 1 24.95 620 VAL A C 1
ATOM 4772 O O . VAL A 1 620 ? -7.074 0.403 49.562 1 24.95 620 VAL A O 1
ATOM 4775 N N . SER A 1 621 ? -9.156 0.437 49.188 1 21.48 621 SER A N 1
ATOM 4776 C CA . SER A 1 621 ? -9.445 1.24 50.375 1 21.48 621 SER A CA 1
ATOM 4777 C C . SER A 1 621 ? -9.047 0.507 51.625 1 21.48 621 SER A C 1
ATOM 4779 O O . SER A 1 621 ? -9.281 -0.697 51.781 1 21.48 621 SER A O 1
ATOM 4781 N N . PRO A 1 622 ? -7.848 0.949 52.188 1 23.23 622 PRO A N 1
ATOM 4782 C CA . PRO A 1 622 ? -7.578 0.395 53.531 1 23.23 622 PRO A CA 1
ATOM 4783 C C . PRO A 1 622 ? -8.852 0.172 54.344 1 23.23 622 PRO A C 1
ATOM 4785 O O . PRO A 1 622 ? -9.75 1.021 54.344 1 23.23 622 PRO A O 1
ATOM 4788 N N . GLY A 1 623 ? -9.383 -1.103 54.156 1 20.44 623 GLY A N 1
ATOM 4789 C CA . GLY A 1 623 ? -10.43 -1.643 55 1 20.44 623 GLY A CA 1
ATOM 4790 C C . GLY A 1 623 ? -10.398 -1.067 56.406 1 20.44 623 GLY A C 1
ATOM 4791 O O . GLY A 1 623 ? -9.328 -0.894 57 1 20.44 623 GLY A O 1
ATOM 4792 N N . SER A 1 624 ? -11.344 -0.1 56.688 1 19.64 624 SER A N 1
ATOM 4793 C CA . SER A 1 624 ? -11.859 0.347 57.969 1 19.64 624 SER A CA 1
ATOM 4794 C C . SER A 1 624 ? -11.805 -0.773 59 1 19.64 624 SER A C 1
ATOM 4796 O O . SER A 1 624 ? -12.195 -1.907 58.719 1 19.64 624 SER A O 1
ATOM 4798 N N . THR A 1 625 ? -10.703 -0.759 59.875 1 19.88 625 THR A N 1
ATOM 4799 C CA . THR A 1 625 ? -10.805 -1.386 61.188 1 19.88 625 THR A CA 1
ATOM 4800 C C . THR A 1 625 ? -12.234 -1.305 61.719 1 19.88 625 THR A C 1
ATOM 4802 O O . THR A 1 625 ? -12.773 -0.211 61.906 1 19.88 625 THR A O 1
ATOM 4805 N N . ALA A 1 626 ? -13.055 -2.176 61.188 1 19.69 626 ALA A N 1
ATOM 4806 C CA . ALA A 1 626 ? -14.336 -2.445 61.844 1 19.69 626 ALA A CA 1
ATOM 4807 C C . ALA A 1 626 ? -14.188 -2.412 63.344 1 19.69 626 ALA A C 1
ATOM 4809 O O . ALA A 1 626 ? -13.383 -3.148 63.906 1 19.69 626 ALA A O 1
ATOM 4810 N N . ALA A 1 627 ? -14.375 -1.202 63.969 1 19.28 627 ALA A N 1
ATOM 4811 C CA . ALA A 1 627 ? -14.812 -1.17 65.375 1 19.28 627 ALA A CA 1
ATOM 4812 C C . ALA A 1 627 ? -15.82 -2.281 65.625 1 19.28 627 ALA A C 1
ATOM 4814 O O . ALA A 1 627 ? -16.859 -2.361 65 1 19.28 627 ALA A O 1
ATOM 4815 N N . ALA A 1 628 ? -15.297 -3.479 66 1 19.84 628 ALA A N 1
ATOM 4816 C CA . ALA A 1 628 ? -15.898 -4.625 66.688 1 19.84 628 ALA A CA 1
ATOM 4817 C C . ALA A 1 628 ? -16.969 -4.176 67.625 1 19.84 628 ALA A C 1
ATOM 4819 O O . ALA A 1 628 ? -16.672 -3.465 68.625 1 19.84 628 ALA A O 1
ATOM 4820 N N . THR A 1 629 ? -18.188 -3.842 67.125 1 18.19 629 THR A N 1
ATOM 4821 C CA . THR A 1 629 ? -19.328 -3.557 67.938 1 18.19 629 THR A CA 1
ATOM 4822 C C . THR A 1 629 ? -19.391 -4.547 69.125 1 18.19 629 THR A C 1
ATOM 4824 O O . THR A 1 629 ? -18.891 -5.672 69 1 18.19 629 THR A O 1
ATOM 4827 N N . ALA A 1 630 ? -19.688 -4.043 70.375 1 18.33 630 ALA A N 1
ATOM 4828 C CA . ALA A 1 630 ? -20.141 -4.508 71.688 1 18.33 630 ALA A CA 1
ATOM 4829 C C . ALA A 1 630 ? -21.391 -5.379 71.562 1 18.33 630 ALA A C 1
ATOM 4831 O O . ALA A 1 630 ? -22.469 -4.887 71.25 1 18.33 630 ALA A O 1
ATOM 4832 N N . GLY A 1 631 ? -21.406 -6.504 70.875 1 18.39 631 GLY A N 1
ATOM 4833 C CA . GLY A 1 631 ? -22.594 -7.34 71 1 18.39 631 GLY A CA 1
ATOM 4834 C C . GLY A 1 631 ? -22.969 -7.598 72.438 1 18.39 631 GLY A C 1
ATOM 4835 O O . GLY A 1 631 ? -22.188 -8.156 73.188 1 18.39 631 GLY A O 1
ATOM 4836 N N . ASP A 1 632 ? -23.656 -6.633 73.188 1 18.33 632 ASP A N 1
ATOM 4837 C CA . ASP A 1 632 ? -24.219 -7.148 74.438 1 18.33 632 ASP A CA 1
ATOM 4838 C C . ASP A 1 632 ? -24.781 -8.555 74.25 1 18.33 632 ASP A C 1
ATOM 4840 O O . ASP A 1 632 ? -24.922 -9.023 73.125 1 18.33 632 ASP A O 1
ATOM 4844 N N . VAL A 1 633 ? -25.859 -8.742 74.938 1 17.95 633 VAL A N 1
ATOM 4845 C CA . VAL A 1 633 ? -26.672 -9.336 76 1 17.95 633 VAL A CA 1
ATOM 4846 C C . VAL A 1 633 ? -27.625 -10.367 75.438 1 17.95 633 VAL A C 1
ATOM 4848 O O . VAL A 1 633 ? -28 -10.273 74.25 1 17.95 633 VAL A O 1
ATOM 4851 N N . GLU A 1 634 ? -28.062 -11.352 76.25 1 17.19 634 GLU A N 1
ATOM 4852 C CA . GLU A 1 634 ? -28.562 -12.711 76.5 1 17.19 634 GLU A CA 1
ATOM 4853 C C . GLU A 1 634 ? -29.984 -12.875 75.938 1 17.19 634 GLU A C 1
ATOM 4855 O O . GLU A 1 634 ? -30.344 -13.945 75.438 1 17.19 634 GLU A O 1
ATOM 4860 N N . ASP A 1 635 ? -30.812 -11.758 75.875 1 17.73 635 ASP A N 1
ATOM 4861 C CA . ASP A 1 635 ? -31.969 -12.172 76.625 1 17.73 635 ASP A CA 1
ATOM 4862 C C . ASP A 1 635 ? -32.719 -13.305 75.938 1 17.73 635 ASP A C 1
ATOM 4864 O O . ASP A 1 635 ? -32.781 -13.352 74.688 1 17.73 635 ASP A O 1
ATOM 4868 N N . PRO A 1 636 ? -33.25 -14.242 76.812 1 18.5 636 PRO A N 1
ATOM 4869 C CA . PRO A 1 636 ? -33.875 -15.57 76.812 1 18.5 636 PRO A CA 1
ATOM 4870 C C . PRO A 1 636 ? -35.188 -15.609 76.062 1 18.5 636 PRO A C 1
ATOM 4872 O O . PRO A 1 636 ? -35.875 -16.641 76.062 1 18.5 636 PRO A O 1
ATOM 4875 N N . ARG A 1 637 ? -35.594 -14.445 75.5 1 17.19 637 ARG A N 1
ATOM 4876 C CA . ARG A 1 637 ? -37.031 -14.461 75.75 1 17.19 637 ARG A CA 1
ATOM 4877 C C . ARG A 1 637 ? -37.688 -15.719 75.188 1 17.19 637 ARG A C 1
ATOM 4879 O O . ARG A 1 637 ? -37.125 -16.344 74.25 1 17.19 637 ARG A O 1
ATOM 4886 N N . ASP A 1 638 ? -38.969 -15.852 75.562 1 17.47 638 ASP A N 1
ATOM 4887 C CA . ASP A 1 638 ? -40.031 -16.781 75.938 1 17.47 638 ASP A CA 1
ATOM 4888 C C . ASP A 1 638 ? -40.594 -17.5 74.688 1 17.47 638 ASP A C 1
ATOM 4890 O O . ASP A 1 638 ? -40.719 -16.891 73.625 1 17.47 638 ASP A O 1
ATOM 4894 N N . PRO A 1 639 ? -40.625 -18.891 74.812 1 18.39 639 PRO A N 1
ATOM 4895 C CA . PRO A 1 639 ? -41.094 -20.062 74.062 1 18.39 639 PRO A CA 1
ATOM 4896 C C . PRO A 1 639 ? -42.531 -19.906 73.562 1 18.39 639 PRO A C 1
ATOM 4898 O O . PRO A 1 639 ? -43.125 -20.891 73.125 1 18.39 639 PRO A O 1
ATOM 4901 N N . ALA A 1 640 ? -43.125 -18.797 73.812 1 16.33 640 ALA A N 1
ATOM 4902 C CA . ALA A 1 640 ? -44.562 -19.016 73.938 1 16.33 640 ALA A CA 1
ATOM 4903 C C . ALA A 1 640 ? -45.094 -19.938 72.875 1 16.33 640 ALA A C 1
ATOM 4905 O O . ALA A 1 640 ? -44.469 -20.109 71.812 1 16.33 640 ALA A O 1
ATOM 4906 N N . ASP A 1 641 ? -46.469 -19.75 72.625 1 17.08 641 ASP A N 1
ATOM 4907 C CA . ASP A 1 641 ? -47.719 -20.484 72.625 1 17.08 641 ASP A CA 1
ATOM 4908 C C . ASP A 1 641 ? -47.906 -21.25 71.312 1 17.08 641 ASP A C 1
ATOM 4910 O O . ASP A 1 641 ? -47.344 -20.859 70.25 1 17.08 641 ASP A O 1
ATOM 4914 N N . ASP 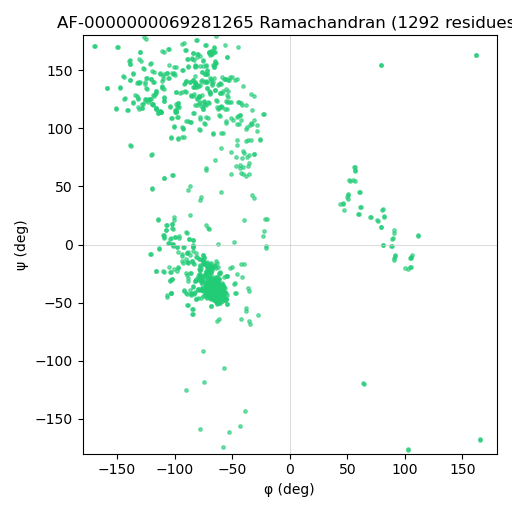A 1 642 ? -48.781 -22.312 71.312 1 17.3 642 ASP A N 1
ATOM 4915 C CA . ASP A 1 642 ? -49.406 -23.625 71.188 1 17.3 642 ASP A CA 1
ATOM 4916 C C . ASP A 1 642 ? -50 -23.781 69.812 1 17.3 642 ASP A C 1
ATOM 4918 O O . ASP A 1 642 ? -50.094 -22.812 69 1 17.3 642 ASP A O 1
ATOM 4922 N N . ILE A 1 643 ? -51.344 -24.125 69.812 1 17.14 643 ILE A N 1
ATOM 4923 C CA . ILE A 1 643 ? -52.25 -25.188 69.375 1 17.14 643 ILE A CA 1
ATOM 4924 C C . ILE A 1 643 ? -53.031 -24.75 68.125 1 17.14 643 ILE A C 1
ATOM 4926 O O . ILE A 1 643 ? -53.844 -25.5 67.625 1 17.14 643 ILE A O 1
ATOM 4930 N N . LYS A 1 644 ? -53.188 -23.594 67.75 1 17.45 644 LYS A N 1
ATOM 4931 C CA . LYS A 1 644 ? -54.562 -23.828 67.312 1 17.45 644 LYS A CA 1
ATOM 4932 C C . LYS A 1 644 ? -54.656 -25 66.375 1 17.45 644 LYS A C 1
ATOM 4934 O O . LYS A 1 644 ? -53.656 -25.375 65.688 1 17.45 644 LYS A O 1
ATOM 4939 N N . GLN A 1 645 ? -55.844 -25.25 65.438 1 18.06 645 GLN A N 1
ATOM 4940 C CA . GLN A 1 645 ? -56.781 -26.344 65.312 1 18.06 645 GLN A CA 1
ATOM 4941 C C . GLN A 1 645 ? -56.219 -27.484 64.5 1 18.06 645 GLN A C 1
ATOM 4943 O O . GLN A 1 645 ? -55.312 -27.266 63.688 1 18.06 645 GLN A O 1
ATOM 4948 N N . GLN A 1 646 ? -56.469 -28.812 64.938 1 18.45 646 GLN A N 1
ATOM 4949 C CA . GLN A 1 646 ? -56.75 -30.109 64.312 1 18.45 646 GLN A CA 1
ATOM 4950 C C . GLN A 1 646 ? -57.438 -29.953 62.969 1 18.45 646 GLN A C 1
ATOM 4952 O O . GLN A 1 646 ? -57.25 -30.766 62.062 1 18.45 646 GLN A O 1
ATOM 4957 N N . GLN A 1 647 ? -58.656 -29.297 63.062 1 19.28 647 GLN A N 1
ATOM 4958 C CA . GLN A 1 647 ? -59.969 -29.812 62.656 1 19.28 647 GLN A CA 1
ATOM 4959 C C . GLN A 1 647 ? -60.094 -29.797 61.125 1 19.28 647 GLN A C 1
ATOM 4961 O O . GLN A 1 647 ? -60.469 -30.797 60.531 1 19.28 647 GLN A O 1
ATOM 4966 N N . VAL A 1 648 ? -61.125 -28.984 60.594 1 21.59 648 VAL A N 1
ATOM 4967 C CA . VAL A 1 648 ? -62.062 -29.406 59.562 1 21.59 648 VAL A CA 1
ATOM 4968 C C . VAL A 1 648 ? -61.344 -29.422 58.188 1 21.59 648 VAL A C 1
ATOM 4970 O O . VAL A 1 648 ? -60.594 -28.5 57.875 1 21.59 648 VAL A O 1
ATOM 4973 N N . MET B 1 1 ? 27.609 26.625 12.93 1 81.88 1 MET B N 1
ATOM 4974 C CA . MET B 1 1 ? 28.031 26.719 11.539 1 81.88 1 MET B CA 1
ATOM 4975 C C . MET B 1 1 ? 27.391 27.922 10.852 1 81.88 1 MET B C 1
ATOM 4977 O O . MET B 1 1 ? 26.203 28.203 11.055 1 81.88 1 MET B O 1
ATOM 4981 N N . GLU B 1 2 ? 28.25 28.641 10.25 1 86.5 2 GLU B N 1
ATOM 4982 C CA . GLU B 1 2 ? 27.828 29.797 9.469 1 86.5 2 GLU B CA 1
ATOM 4983 C C . GLU B 1 2 ? 27.562 29.406 8.016 1 86.5 2 GLU B C 1
ATOM 4985 O O . GLU B 1 2 ? 28.328 28.625 7.43 1 86.5 2 GLU B O 1
ATOM 4990 N N . VAL B 1 3 ? 26.438 29.812 7.523 1 90.5 3 VAL B N 1
ATOM 4991 C CA . VAL B 1 3 ? 26.125 29.531 6.129 1 90.5 3 VAL B CA 1
ATOM 4992 C C . VAL B 1 3 ? 25.938 30.844 5.371 1 90.5 3 VAL B C 1
ATOM 4994 O O . VAL B 1 3 ? 25.125 31.688 5.77 1 90.5 3 VAL B O 1
ATOM 4997 N N . GLU B 1 4 ? 26.75 30.984 4.375 1 89.88 4 GLU B N 1
ATOM 4998 C CA . GLU B 1 4 ? 26.656 32.156 3.527 1 89.88 4 GLU B CA 1
ATOM 4999 C C . GLU B 1 4 ? 26.297 31.781 2.096 1 89.88 4 GLU B C 1
ATOM 5001 O O . GLU B 1 4 ? 26.797 30.797 1.557 1 89.88 4 GLU B O 1
ATOM 5006 N N . TRP B 1 5 ? 25.297 32.438 1.556 1 90.25 5 TRP B N 1
ATOM 5007 C CA . TRP B 1 5 ? 24.938 32.219 0.157 1 90.25 5 TRP B CA 1
ATOM 5008 C C . TRP B 1 5 ? 24.922 33.531 -0.609 1 90.25 5 TRP B C 1
ATOM 5010 O O . TRP B 1 5 ? 24.531 34.562 -0.068 1 90.25 5 TRP B O 1
ATOM 5020 N N . ARG B 1 6 ? 25.453 33.531 -1.831 1 89.69 6 ARG B N 1
ATOM 5021 C CA . ARG B 1 6 ? 25.531 34.688 -2.697 1 89.69 6 ARG B CA 1
ATOM 5022 C C . ARG B 1 6 ? 24.859 34.438 -4.039 1 89.69 6 ARG B C 1
ATOM 5024 O O . ARG B 1 6 ? 25.219 33.5 -4.746 1 89.69 6 ARG B O 1
ATOM 5031 N N . ASN B 1 7 ? 23.859 35.312 -4.348 1 89.44 7 ASN B N 1
ATOM 5032 C CA . ASN B 1 7 ? 23.125 35.25 -5.602 1 89.44 7 ASN B CA 1
ATOM 5033 C C . ASN B 1 7 ? 22.594 33.844 -5.875 1 89.44 7 ASN B C 1
ATOM 5035 O O . ASN B 1 7 ? 22.797 33.281 -6.961 1 89.44 7 ASN B O 1
ATOM 5039 N N . LEU B 1 8 ? 22.094 33.281 -4.863 1 90.25 8 LEU B N 1
ATOM 5040 C CA . LEU B 1 8 ? 21.531 31.953 -4.969 1 90.25 8 LEU B CA 1
ATOM 5041 C C . LEU B 1 8 ? 20.203 31.969 -5.73 1 90.25 8 LEU B C 1
ATOM 5043 O O . LEU B 1 8 ? 19.312 32.75 -5.406 1 90.25 8 LEU B O 1
ATOM 5047 N N . SER B 1 9 ? 20.125 31.281 -6.785 1 91.25 9 SER B N 1
ATOM 5048 C CA . SER B 1 9 ? 18.906 31.203 -7.574 1 91.25 9 SER B CA 1
ATOM 5049 C C . SER B 1 9 ? 18.641 29.781 -8.062 1 91.25 9 SER B C 1
ATOM 5051 O O . SER B 1 9 ? 19.578 29.016 -8.242 1 91.25 9 SER B O 1
ATOM 5053 N N . VAL B 1 10 ? 17.469 29.422 -8.055 1 89.5 10 VAL B N 1
ATOM 5054 C CA . VAL B 1 10 ? 17.062 28.094 -8.5 1 89.5 10 VAL B CA 1
ATOM 5055 C C . VAL B 1 10 ? 16.047 28.219 -9.641 1 89.5 10 VAL B C 1
ATOM 5057 O O . VAL B 1 10 ? 15.102 29 -9.555 1 89.5 10 VAL B O 1
ATOM 5060 N N . SER B 1 11 ? 16.312 27.641 -10.68 1 85.38 11 SER B N 1
ATOM 5061 C CA . SER B 1 11 ? 15.398 27.578 -11.812 1 85.38 11 SER B CA 1
ATOM 5062 C C . SER B 1 11 ? 15.141 26.141 -12.242 1 85.38 11 SER B C 1
ATOM 5064 O O . SER B 1 11 ? 16.047 25.297 -12.195 1 85.38 11 SER B O 1
ATOM 5066 N N . ILE B 1 12 ? 13.969 25.75 -12.297 1 75.12 12 ILE B N 1
ATOM 5067 C CA . ILE B 1 12 ? 13.602 24.453 -12.836 1 75.12 12 ILE B CA 1
ATOM 5068 C C . ILE B 1 12 ? 13.039 24.609 -14.242 1 75.12 12 ILE B C 1
ATOM 5070 O O . ILE B 1 12 ? 11.914 25.094 -14.422 1 75.12 12 ILE B O 1
ATOM 5074 N N . GLY B 1 13 ? 13.742 24.203 -15.219 1 67.81 13 GLY B N 1
ATOM 5075 C CA . GLY B 1 13 ? 13.352 24.484 -16.594 1 67.81 13 GLY B CA 1
ATOM 5076 C C . GLY B 1 13 ? 13.359 25.953 -16.938 1 67.81 13 GLY B C 1
ATOM 5077 O O . GLY B 1 13 ? 14.375 26.641 -16.797 1 67.81 13 GLY B O 1
ATOM 5078 N N . GLU B 1 14 ? 12.133 26.422 -17.328 1 67.62 14 GLU B N 1
ATOM 5079 C CA . GLU B 1 14 ? 12.016 27.828 -17.719 1 67.62 14 GLU B CA 1
ATOM 5080 C C . GLU B 1 14 ? 11.414 28.656 -16.594 1 67.62 14 GLU B C 1
ATOM 5082 O O . GLU B 1 14 ? 11.383 29.891 -16.688 1 67.62 14 GLU B O 1
ATOM 5087 N N . LYS B 1 15 ? 11.141 27.922 -15.555 1 79.75 15 LYS B N 1
ATOM 5088 C CA . LYS B 1 15 ? 10.477 28.656 -14.484 1 79.75 15 LYS B CA 1
ATOM 5089 C C . LYS B 1 15 ? 11.445 28.953 -13.336 1 79.75 15 LYS B C 1
ATOM 5091 O O . LYS B 1 15 ? 12.109 28.047 -12.836 1 79.75 15 LYS B O 1
ATOM 5096 N N . GLN B 1 16 ? 11.586 30.219 -13.141 1 84.62 16 GLN B N 1
ATOM 5097 C CA . GLN B 1 16 ? 12.406 30.625 -12 1 84.62 16 GLN B CA 1
ATOM 5098 C C . GLN B 1 16 ? 11.648 30.438 -10.688 1 84.62 16 GLN B C 1
ATOM 5100 O O . GLN B 1 16 ? 10.594 31.031 -10.477 1 84.62 16 GLN B O 1
ATOM 5105 N N . ILE B 1 17 ? 12.117 29.578 -9.82 1 85.94 17 ILE B N 1
ATOM 5106 C CA . ILE B 1 17 ? 11.477 29.266 -8.547 1 85.94 17 ILE B CA 1
ATOM 5107 C C . ILE B 1 17 ? 11.984 30.219 -7.465 1 85.94 17 ILE B C 1
ATOM 5109 O O . ILE B 1 17 ? 11.203 30.703 -6.645 1 85.94 17 ILE B O 1
ATOM 5113 N N . LEU B 1 18 ? 13.328 30.438 -7.512 1 90.31 18 LEU B N 1
ATOM 5114 C CA . LEU B 1 18 ? 13.953 31.328 -6.543 1 90.31 18 LEU B CA 1
ATOM 5115 C C . LEU B 1 18 ? 14.797 32.375 -7.246 1 90.31 18 LEU B C 1
ATOM 5117 O O . LEU B 1 18 ? 15.688 32.062 -8.031 1 90.31 18 LEU B O 1
ATOM 5121 N N . SER B 1 19 ? 14.469 33.625 -7.016 1 90.94 19 SER B N 1
ATOM 5122 C CA . SER B 1 19 ? 15.266 34.75 -7.539 1 90.94 19 SER B CA 1
ATOM 5123 C C . SER B 1 19 ? 16.578 34.875 -6.777 1 90.94 19 SER B C 1
ATOM 5125 O O . SER B 1 19 ? 16.703 34.438 -5.637 1 90.94 19 SER B O 1
ATOM 5127 N N . PRO B 1 20 ? 17.547 35.438 -7.488 1 89.31 20 PRO B N 1
ATOM 5128 C CA . PRO B 1 20 ? 18.859 35.562 -6.828 1 89.31 20 PRO B CA 1
ATOM 5129 C C . PRO B 1 20 ? 18.781 36.281 -5.484 1 89.31 20 PRO B C 1
ATOM 5131 O O . PRO B 1 20 ? 18.188 37.375 -5.395 1 89.31 20 PRO B O 1
ATOM 5134 N N . CYS B 1 21 ? 19.219 35.594 -4.527 1 88.56 21 CYS B N 1
ATOM 5135 C CA . CYS B 1 21 ? 19.203 36.156 -3.184 1 88.56 21 CYS B CA 1
ATOM 5136 C C . CYS B 1 21 ? 20.516 35.875 -2.457 1 88.56 21 CYS B C 1
ATOM 5138 O O . CYS B 1 21 ? 21.219 34.906 -2.77 1 88.56 21 CYS B O 1
ATOM 5140 N N . SER B 1 22 ? 20.891 36.844 -1.606 1 89.81 22 SER B N 1
ATOM 5141 C CA . SER B 1 22 ? 22.109 36.719 -0.795 1 89.81 22 SER B CA 1
ATOM 5142 C C . SER B 1 22 ? 21.797 36.875 0.688 1 89.81 22 SER B C 1
ATOM 5144 O O . SER B 1 22 ? 20.859 37.594 1.05 1 89.81 22 SER B O 1
ATOM 5146 N N . GLY B 1 23 ? 22.469 36.125 1.509 1 88.19 23 GLY B N 1
ATOM 5147 C CA . GLY B 1 23 ? 22.234 36.219 2.941 1 88.19 23 GLY B CA 1
ATOM 5148 C C . GLY B 1 23 ? 23.281 35.469 3.76 1 88.19 23 GLY B C 1
ATOM 5149 O O . GLY B 1 23 ? 24.188 34.844 3.201 1 88.19 23 GLY B O 1
ATOM 5150 N N . LEU B 1 24 ? 23.203 35.688 5.066 1 88.56 24 LEU B N 1
ATOM 5151 C CA . LEU B 1 24 ? 24.141 35.062 6.004 1 88.56 24 LEU B CA 1
ATOM 5152 C C . LEU B 1 24 ? 23.406 34.531 7.223 1 88.56 24 LEU B C 1
ATOM 5154 O O . LEU B 1 24 ? 22.656 35.25 7.883 1 88.56 24 LEU B O 1
ATOM 5158 N N . LEU B 1 25 ? 23.594 33.25 7.406 1 89.88 25 LEU B N 1
ATOM 5159 C CA . LEU B 1 25 ? 23.094 32.594 8.617 1 89.88 25 LEU B CA 1
ATOM 5160 C C . LEU B 1 25 ? 24.188 32.469 9.664 1 89.88 25 LEU B C 1
ATOM 5162 O O . LEU B 1 25 ? 25.219 31.844 9.43 1 89.88 25 LEU B O 1
ATOM 5166 N N . ARG B 1 26 ? 23.969 33.094 10.781 1 86.44 26 ARG B N 1
ATOM 5167 C CA . ARG B 1 26 ? 24.953 33.062 11.859 1 86.44 26 ARG B CA 1
ATOM 5168 C C . ARG B 1 26 ? 24.828 31.797 12.68 1 86.44 26 ARG B C 1
ATOM 5170 O O . ARG B 1 26 ? 23.75 31.203 12.766 1 86.44 26 ARG B O 1
ATOM 5177 N N . PRO B 1 27 ? 25.906 31.406 13.305 1 88.81 27 PRO B N 1
ATOM 5178 C CA . PRO B 1 27 ? 25.891 30.156 14.078 1 88.81 27 PRO B CA 1
ATOM 5179 C C . PRO B 1 27 ? 25.031 30.266 15.336 1 88.81 27 PRO B C 1
ATOM 5181 O O . PRO B 1 27 ? 24.984 31.328 15.969 1 88.81 27 PRO B O 1
ATOM 5184 N N . GLY B 1 28 ? 24.375 29.219 15.648 1 88.44 28 GLY B N 1
ATOM 5185 C CA . GLY B 1 28 ? 23.641 29.094 16.906 1 88.44 28 GLY B CA 1
ATOM 5186 C C . GLY B 1 28 ? 22.344 29.875 16.906 1 88.44 28 GLY B C 1
ATOM 5187 O O . GLY B 1 28 ? 21.859 30.266 17.969 1 88.44 28 GLY B O 1
ATOM 5188 N N . ARG B 1 29 ? 21.844 30.172 15.742 1 90.81 29 ARG B N 1
ATOM 5189 C CA . ARG B 1 29 ? 20.594 30.922 15.656 1 90.81 29 ARG B CA 1
ATOM 5190 C C . ARG B 1 29 ? 19.469 30.062 15.078 1 90.81 29 ARG B C 1
ATOM 5192 O O . ARG B 1 29 ? 19.734 29.125 14.328 1 90.81 29 ARG B O 1
ATOM 5199 N N . MET B 1 30 ? 18.375 30.328 15.531 1 94.44 30 MET B N 1
ATOM 5200 C CA . MET B 1 30 ? 17.172 29.703 14.977 1 94.44 30 MET B CA 1
ATOM 5201 C C . MET B 1 30 ? 16.469 30.641 14 1 94.44 30 MET B C 1
ATOM 5203 O O . MET B 1 30 ? 16.016 31.719 14.383 1 94.44 30 MET B O 1
ATOM 5207 N N . VAL B 1 31 ? 16.469 30.234 12.758 1 95.06 31 VAL B N 1
ATOM 5208 C CA . VAL B 1 31 ? 15.961 31.078 11.688 1 95.06 31 VAL B CA 1
ATOM 5209 C C . VAL B 1 31 ? 14.641 30.516 11.156 1 95.06 31 VAL B C 1
ATOM 5211 O O . VAL B 1 31 ? 14.516 29.312 10.945 1 95.06 31 VAL B O 1
ATOM 5214 N N . ALA B 1 32 ? 13.641 31.375 10.984 1 95.88 32 ALA B N 1
ATOM 5215 C CA . ALA B 1 32 ? 12.359 30.984 10.398 1 95.88 32 ALA B CA 1
ATOM 5216 C C . ALA B 1 32 ? 12.312 31.312 8.914 1 95.88 32 ALA B C 1
ATOM 5218 O O . ALA B 1 32 ? 12.648 32.438 8.5 1 95.88 32 ALA B O 1
ATOM 5219 N N . LEU B 1 33 ? 12.094 30.328 8.156 1 95.44 33 LEU B N 1
ATOM 5220 C CA . LEU B 1 33 ? 11.805 30.516 6.738 1 95.44 33 LEU B CA 1
ATOM 5221 C C . LEU B 1 33 ? 10.297 30.484 6.484 1 95.44 33 LEU B C 1
ATOM 5223 O O . LEU B 1 33 ? 9.664 29.438 6.609 1 95.44 33 LEU B O 1
ATOM 5227 N N . MET B 1 34 ? 9.75 31.656 6.152 1 93.12 34 MET B N 1
ATOM 5228 C CA . MET B 1 34 ? 8.305 31.766 5.992 1 93.12 34 MET B CA 1
ATOM 5229 C C . MET B 1 34 ? 7.953 32.219 4.582 1 93.12 34 MET B C 1
ATOM 5231 O O . MET B 1 34 ? 8.758 32.906 3.92 1 93.12 34 MET B O 1
ATOM 5235 N N . GLY B 1 35 ? 6.805 31.922 4.141 1 88.38 35 GLY B N 1
ATOM 5236 C CA . GLY B 1 35 ? 6.273 32.281 2.83 1 88.38 35 GLY B CA 1
ATOM 5237 C C . GLY B 1 35 ? 5.086 31.422 2.428 1 88.38 35 GLY B C 1
ATOM 5238 O O . GLY B 1 35 ? 4.832 30.375 3.027 1 88.38 35 GLY B O 1
ATOM 5239 N N . PRO B 1 36 ? 4.398 31.938 1.462 1 83.31 36 PRO B N 1
ATOM 5240 C CA . PRO B 1 36 ? 3.258 31.156 0.99 1 83.31 36 PRO B CA 1
ATOM 5241 C C . PRO B 1 36 ? 3.68 29.859 0.291 1 83.31 36 PRO B C 1
ATOM 5243 O O . PRO B 1 36 ? 4.871 29.641 0.05 1 83.31 36 PRO B O 1
ATOM 5246 N N . SER B 1 37 ? 2.691 28.984 0.096 1 76.25 37 SER B N 1
ATOM 5247 C CA . SER B 1 37 ? 2.98 27.734 -0.604 1 76.25 37 SER B CA 1
ATOM 5248 C C . SER B 1 37 ? 3.484 28 -2.02 1 76.25 37 SER B C 1
ATOM 5250 O O . SER B 1 37 ? 2.938 28.844 -2.73 1 76.25 37 SER B O 1
ATOM 5252 N N . GLY B 1 38 ? 4.543 27.438 -2.432 1 76.25 38 GLY B N 1
ATOM 5253 C CA . GLY B 1 38 ? 5.109 27.609 -3.762 1 76.25 38 GLY B CA 1
ATOM 5254 C C . GLY B 1 38 ? 6.078 28.766 -3.865 1 76.25 38 GLY B C 1
ATOM 5255 O O . GLY B 1 38 ? 6.531 29.109 -4.957 1 76.25 38 GLY B O 1
ATOM 5256 N N . SER B 1 39 ? 6.312 29.344 -2.725 1 84.5 39 SER B N 1
ATOM 5257 C CA . SER B 1 39 ? 7.188 30.516 -2.744 1 84.5 39 SER B CA 1
ATOM 5258 C C . SER B 1 39 ? 8.648 30.109 -2.912 1 84.5 39 SER B C 1
ATOM 5260 O O . SER B 1 39 ? 9.508 30.953 -3.186 1 84.5 39 SER B O 1
ATOM 5262 N N . GLY B 1 40 ? 8.938 28.781 -2.734 1 86.25 40 GLY B N 1
ATOM 5263 C CA . GLY B 1 40 ? 10.305 28.328 -2.928 1 86.25 40 GLY B CA 1
ATOM 5264 C C . GLY B 1 40 ? 10.977 27.891 -1.637 1 86.25 40 GLY B C 1
ATOM 5265 O O . GLY B 1 40 ? 12.188 27.656 -1.608 1 86.25 40 GLY B O 1
ATOM 5266 N N . LYS B 1 41 ? 10.242 27.812 -0.525 1 89.56 41 LYS B N 1
ATOM 5267 C CA . LYS B 1 41 ? 10.805 27.453 0.771 1 89.56 41 LYS B CA 1
ATOM 5268 C C . LYS B 1 41 ? 11.562 26.125 0.693 1 89.56 41 LYS B C 1
ATOM 5270 O O . LYS B 1 41 ? 12.719 26.031 1.104 1 89.56 41 LYS B O 1
ATOM 5275 N N . THR B 1 42 ? 10.914 25.078 0.147 1 85 42 THR B N 1
ATOM 5276 C CA . THR B 1 42 ? 11.5 23.75 0.049 1 85 42 THR B CA 1
ATOM 5277 C C . THR B 1 42 ? 12.695 23.75 -0.9 1 85 42 THR B C 1
ATOM 5279 O O . THR B 1 42 ? 13.703 23.094 -0.644 1 85 42 THR B O 1
ATOM 5282 N N . SER B 1 43 ? 12.602 24.516 -1.997 1 86.44 43 SER B N 1
ATOM 5283 C CA . SER B 1 43 ? 13.711 24.641 -2.934 1 86.44 43 SER B CA 1
ATOM 5284 C C . SER B 1 43 ? 14.914 25.312 -2.279 1 86.44 43 SER B C 1
ATOM 5286 O O . SER B 1 43 ? 16.062 24.938 -2.531 1 86.44 43 SER B O 1
ATOM 5288 N N . PHE B 1 44 ? 14.609 26.312 -1.492 1 91.31 44 PHE B N 1
ATOM 5289 C CA . PHE B 1 44 ? 15.672 27.016 -0.775 1 91.31 44 PHE B CA 1
ATOM 5290 C C . PHE B 1 44 ? 16.391 26.062 0.17 1 91.31 44 PHE B C 1
ATOM 5292 O O . PHE B 1 44 ? 17.625 26.016 0.204 1 91.31 44 PHE B O 1
ATOM 5299 N N . LEU B 1 45 ? 15.633 25.25 0.936 1 91.06 45 LEU B N 1
ATOM 5300 C CA . LEU B 1 45 ? 16.219 24.281 1.861 1 91.06 45 LEU B CA 1
ATOM 5301 C C . LEU B 1 45 ? 17.031 23.234 1.111 1 91.06 45 LEU B C 1
ATOM 5303 O O . LEU B 1 45 ? 18.109 22.844 1.554 1 91.06 45 LEU B O 1
ATOM 5307 N N . ASN B 1 46 ? 16.531 22.828 -0.009 1 85.75 46 ASN B N 1
ATOM 5308 C CA . ASN B 1 46 ? 17.219 21.828 -0.807 1 85.75 46 ASN B CA 1
ATOM 5309 C C . ASN B 1 46 ? 18.484 22.391 -1.441 1 85.75 46 ASN B C 1
ATOM 5311 O O . ASN B 1 46 ? 19.438 21.641 -1.69 1 85.75 46 ASN B O 1
ATOM 5315 N N . CYS B 1 47 ? 18.5 23.625 -1.714 1 86.12 47 CYS B N 1
ATOM 5316 C CA . CYS B 1 47 ? 19.703 24.281 -2.217 1 86.12 47 CYS B CA 1
ATOM 5317 C C . CYS B 1 47 ? 20.797 24.297 -1.158 1 86.12 47 CYS B C 1
ATOM 5319 O O . CYS B 1 47 ? 21.969 24.062 -1.468 1 86.12 47 CYS B O 1
ATOM 5321 N N . LEU B 1 48 ? 20.328 24.562 -0.026 1 87.5 48 LEU B N 1
ATOM 5322 C CA . LEU B 1 48 ? 21.297 24.625 1.057 1 87.5 48 LEU B CA 1
ATOM 5323 C C . LEU B 1 48 ? 21.891 23.234 1.336 1 87.5 48 LEU B C 1
ATOM 5325 O O . LEU B 1 48 ? 23.062 23.125 1.731 1 87.5 48 LEU B O 1
ATOM 5329 N N . ARG B 1 49 ? 21.078 22.266 1.142 1 81.38 49 ARG B N 1
ATOM 5330 C CA . ARG B 1 49 ? 21.578 20.906 1.34 1 81.38 49 ARG B CA 1
ATOM 5331 C C . ARG B 1 49 ? 22.281 20.406 0.089 1 81.38 49 ARG B C 1
ATOM 5333 O O . ARG B 1 49 ? 22.797 19.281 0.074 1 81.38 49 ARG B O 1
ATOM 5340 N N . GLN B 1 50 ? 22.312 21.25 -0.938 1 74.06 50 GLN B N 1
ATOM 5341 C CA . GLN B 1 50 ? 23.016 20.984 -2.191 1 74.06 50 GLN B CA 1
ATOM 5342 C C . GLN B 1 50 ? 22.453 19.734 -2.877 1 74.06 50 GLN B C 1
ATOM 5344 O O . GLN B 1 50 ? 23.219 18.922 -3.41 1 74.06 50 GLN B O 1
ATOM 5349 N N . ASN B 1 51 ? 21.203 19.531 -2.688 1 70.81 51 ASN B N 1
ATOM 5350 C CA . ASN B 1 51 ? 20.547 18.391 -3.307 1 70.81 51 ASN B CA 1
ATOM 5351 C C . ASN B 1 51 ? 19.984 18.75 -4.68 1 70.81 51 ASN B C 1
ATOM 5353 O O . ASN B 1 51 ? 19.641 17.859 -5.465 1 70.81 51 ASN B O 1
ATOM 5357 N N . ILE B 1 52 ? 19.938 20.062 -4.988 1 74.25 52 ILE B N 1
ATOM 5358 C CA . ILE B 1 52 ? 19.406 20.531 -6.266 1 74.25 52 ILE B CA 1
ATOM 5359 C C . ILE B 1 52 ? 20.422 21.453 -6.938 1 74.25 52 ILE B C 1
ATOM 5361 O O . ILE B 1 52 ? 21.219 22.094 -6.262 1 74.25 52 ILE B O 1
ATOM 5365 N N . ALA B 1 53 ? 20.328 21.438 -8.273 1 78.06 53 ALA B N 1
ATOM 5366 C CA . ALA B 1 53 ? 21.188 22.344 -9.008 1 78.06 53 ALA B CA 1
ATOM 5367 C C . ALA B 1 53 ? 20.766 23.797 -8.805 1 78.06 53 ALA B C 1
ATOM 5369 O O . ALA B 1 53 ? 19.562 24.109 -8.758 1 78.06 53 ALA B O 1
ATOM 5370 N N . HIS B 1 54 ? 21.719 24.578 -8.461 1 82.94 54 HIS B N 1
ATOM 5371 C CA . HIS B 1 54 ? 21.438 25.984 -8.227 1 82.94 54 HIS B CA 1
ATOM 5372 C C . HIS B 1 54 ? 22.547 26.859 -8.812 1 82.94 54 HIS B C 1
ATOM 5374 O O . HIS B 1 54 ? 23.625 26.375 -9.141 1 82.94 54 HIS B O 1
ATOM 5380 N N . ALA B 1 55 ? 22.125 28.062 -9.094 1 86 55 ALA B N 1
ATOM 5381 C CA . ALA B 1 55 ? 23.109 29.094 -9.445 1 86 55 ALA B CA 1
ATOM 5382 C C . ALA B 1 55 ? 23.531 29.891 -8.219 1 86 55 ALA B C 1
ATOM 5384 O O . ALA B 1 55 ? 22.844 29.859 -7.188 1 86 55 ALA B O 1
ATOM 5385 N N . GLY B 1 56 ? 24.672 30.328 -8.273 1 87.5 56 GLY B N 1
ATOM 5386 C CA . GLY B 1 56 ? 25.188 31.062 -7.129 1 87.5 56 GLY B CA 1
ATOM 5387 C C . GLY B 1 56 ? 26.141 30.234 -6.281 1 87.5 56 GLY B C 1
ATOM 5388 O O . GLY B 1 56 ? 26.562 29.156 -6.684 1 87.5 56 GLY B O 1
ATOM 5389 N N . GLU B 1 57 ? 26.562 30.875 -5.188 1 86.94 57 GLU B N 1
ATOM 5390 C CA . GLU B 1 57 ? 27.531 30.203 -4.344 1 86.94 57 GLU B CA 1
ATOM 5391 C C . GLU B 1 57 ? 27.031 30.078 -2.906 1 86.94 57 GLU B C 1
ATOM 5393 O O . GLU B 1 57 ? 26.422 31 -2.377 1 86.94 57 GLU B O 1
ATOM 5398 N N . VAL B 1 58 ? 27.188 28.938 -2.387 1 88.5 58 VAL B N 1
ATOM 5399 C CA . VAL B 1 58 ? 26.891 28.672 -0.982 1 88.5 58 VAL B CA 1
ATOM 5400 C C . VAL B 1 58 ? 28.156 28.234 -0.247 1 88.5 58 VAL B C 1
ATOM 5402 O O . VAL B 1 58 ? 28.891 27.375 -0.73 1 88.5 58 VAL B O 1
ATOM 5405 N N . ARG B 1 59 ? 28.422 28.875 0.794 1 87.88 59 ARG B N 1
ATOM 5406 C CA . ARG B 1 59 ? 29.594 28.547 1.592 1 87.88 59 ARG B CA 1
ATOM 5407 C C . ARG B 1 59 ? 29.203 28.156 3.014 1 87.88 59 ARG B C 1
ATOM 5409 O O . ARG B 1 59 ? 28.266 28.734 3.584 1 87.88 59 ARG B O 1
ATOM 5416 N N . PHE B 1 60 ? 29.891 27.219 3.523 1 88.19 60 PHE B N 1
ATOM 5417 C CA . PHE B 1 60 ? 29.719 26.75 4.895 1 88.19 60 PHE B CA 1
ATOM 5418 C C . PHE B 1 60 ? 30.969 27 5.715 1 88.19 60 PHE B C 1
ATOM 5420 O O . PHE B 1 60 ? 32.031 26.391 5.477 1 88.19 60 PHE B O 1
ATOM 5427 N N . ASP B 1 61 ? 30.828 27.812 6.707 1 83.56 61 ASP B N 1
ATOM 5428 C CA . ASP B 1 61 ? 32 28.25 7.457 1 83.56 61 ASP B CA 1
ATOM 5429 C C . ASP B 1 61 ? 33.125 28.656 6.52 1 83.56 61 ASP B C 1
ATOM 5431 O O . ASP B 1 61 ? 34.281 28.219 6.691 1 83.56 61 ASP B O 1
ATOM 5435 N N . GLY B 1 62 ? 32.719 29.25 5.41 1 79.88 62 GLY B N 1
ATOM 5436 C CA . GLY B 1 62 ? 33.688 29.781 4.469 1 79.88 62 GLY B CA 1
ATOM 5437 C C . GLY B 1 62 ? 34.094 28.766 3.408 1 79.88 62 GLY B C 1
ATOM 5438 O O . GLY B 1 62 ? 34.719 29.125 2.414 1 79.88 62 GLY B O 1
ATOM 5439 N N . ALA B 1 63 ? 33.781 27.531 3.568 1 81.62 63 ALA B N 1
ATOM 5440 C CA . ALA B 1 63 ? 34.188 26.484 2.639 1 81.62 63 ALA B CA 1
ATOM 5441 C C . ALA B 1 63 ? 33.062 26.141 1.668 1 81.62 63 ALA B C 1
ATOM 5443 O O . ALA B 1 63 ? 31.875 26.344 1.977 1 81.62 63 ALA B O 1
ATOM 5444 N N . ARG B 1 64 ? 33.469 25.672 0.496 1 80.69 64 ARG B N 1
ATOM 5445 C CA . ARG B 1 64 ? 32.5 25.203 -0.482 1 80.69 64 ARG B CA 1
ATOM 5446 C C . ARG B 1 64 ? 31.938 23.844 -0.084 1 80.69 64 ARG B C 1
ATOM 5448 O O . ARG B 1 64 ? 32.562 23.109 0.683 1 80.69 64 ARG B O 1
ATOM 5455 N N . PHE B 1 65 ? 30.812 23.594 -0.63 1 81.31 65 PHE B N 1
ATOM 5456 C CA . PHE B 1 65 ? 30.125 22.359 -0.287 1 81.31 65 PHE B CA 1
ATOM 5457 C C . PHE B 1 65 ? 30.938 21.156 -0.731 1 81.31 65 PHE B C 1
ATOM 5459 O O . PHE B 1 65 ? 31.438 21.109 -1.859 1 81.31 65 PHE B O 1
ATOM 5466 N N . GLY B 1 66 ? 31.234 20.297 0.186 1 70.94 66 GLY B N 1
ATOM 5467 C CA . GLY B 1 66 ? 31.875 19.016 -0.072 1 70.94 66 GLY B CA 1
ATOM 5468 C C . GLY B 1 66 ? 31.156 17.844 0.582 1 70.94 66 GLY B C 1
ATOM 5469 O O . GLY B 1 66 ? 30.203 18.031 1.344 1 70.94 66 GLY B O 1
ATOM 5470 N N . PRO B 1 67 ? 31.453 16.672 0.205 1 70.38 67 PRO B N 1
ATOM 5471 C CA . PRO B 1 67 ? 30.812 15.477 0.763 1 70.38 67 PRO B CA 1
ATOM 5472 C C . PRO B 1 67 ? 30.906 15.422 2.285 1 70.38 67 PRO B C 1
ATOM 5474 O O . PRO B 1 67 ? 30.016 14.891 2.941 1 70.38 67 PRO B O 1
ATOM 5477 N N . GLN B 1 68 ? 31.922 16.031 2.809 1 69.31 68 GLN B N 1
ATOM 5478 C CA . GLN B 1 68 ? 32.094 16 4.258 1 69.31 68 GLN B CA 1
ATOM 5479 C C . GLN B 1 68 ? 31.094 16.906 4.961 1 69.31 68 GLN B C 1
ATOM 5481 O O . GLN B 1 68 ? 30.734 16.656 6.105 1 69.31 68 GLN B O 1
ATOM 5486 N N . LEU B 1 69 ? 30.797 17.891 4.238 1 77.81 69 LEU B N 1
ATOM 5487 C CA . LEU B 1 69 ? 29.875 18.859 4.828 1 77.81 69 LEU B CA 1
ATOM 5488 C C . LEU B 1 69 ? 28.453 18.328 4.836 1 77.81 69 LEU B C 1
ATOM 5490 O O . LEU B 1 69 ? 27.609 18.797 5.605 1 77.81 69 LEU B O 1
ATOM 5494 N N . ARG B 1 70 ? 28.219 17.328 4.059 1 76.25 70 ARG B N 1
ATOM 5495 C CA . ARG B 1 70 ? 26.891 16.75 3.982 1 76.25 70 ARG B CA 1
ATOM 5496 C C . ARG B 1 70 ? 26.5 16.094 5.301 1 76.25 70 ARG B C 1
ATOM 5498 O O . ARG B 1 70 ? 25.328 16.078 5.68 1 76.25 70 ARG B O 1
ATOM 5505 N N . GLN B 1 71 ? 27.516 15.633 5.984 1 74.88 71 GLN B N 1
ATOM 5506 C CA . GLN B 1 71 ? 27.266 14.945 7.246 1 74.88 71 GLN B CA 1
ATOM 5507 C C . GLN B 1 71 ? 26.969 15.945 8.367 1 74.88 71 GLN B C 1
ATOM 5509 O O . GLN B 1 71 ? 26.391 15.578 9.391 1 74.88 71 GLN B O 1
ATOM 5514 N N . LEU B 1 72 ? 27.344 17.141 8.086 1 82.38 72 LEU B N 1
ATOM 5515 C CA . LEU B 1 72 ? 27.172 18.156 9.117 1 82.38 72 LEU B CA 1
ATOM 5516 C C . LEU B 1 72 ? 25.828 18.859 8.953 1 82.38 72 LEU B C 1
ATOM 5518 O O . LEU B 1 72 ? 25.484 19.734 9.758 1 82.38 72 LEU B O 1
ATOM 5522 N N . ILE B 1 73 ? 25.156 18.438 7.914 1 86.88 73 ILE B N 1
ATOM 5523 C CA . ILE B 1 73 ? 23.859 19.047 7.664 1 86.88 73 ILE B CA 1
ATOM 5524 C C . ILE B 1 73 ? 22.75 18.016 7.906 1 86.88 73 ILE B C 1
ATOM 5526 O O . ILE B 1 73 ? 22.75 16.953 7.277 1 86.88 73 ILE B O 1
ATOM 5530 N N . GLY B 1 74 ? 21.953 18.266 8.914 1 88.44 74 GLY B N 1
ATOM 5531 C CA . GLY B 1 74 ? 20.781 17.453 9.133 1 88.44 74 GLY B CA 1
ATOM 5532 C C . GLY B 1 74 ? 19.547 17.984 8.43 1 88.44 74 GLY B C 1
ATOM 5533 O O . GLY B 1 74 ? 19.344 19.188 8.336 1 88.44 74 GLY B O 1
ATOM 5534 N N . PHE B 1 75 ? 18.766 17.047 7.883 1 88.75 75 PHE B N 1
ATOM 5535 C CA . PHE B 1 75 ? 17.562 17.453 7.172 1 88.75 75 PHE B CA 1
ATOM 5536 C C . PHE B 1 75 ? 16.344 16.688 7.684 1 88.75 75 PHE B C 1
ATOM 5538 O O . PHE B 1 75 ? 16.312 15.453 7.605 1 88.75 75 PHE B O 1
ATOM 5545 N N . VAL B 1 76 ? 15.438 17.422 8.227 1 89 76 VAL B N 1
ATOM 5546 C CA . VAL B 1 76 ? 14.172 16.844 8.68 1 89 76 VAL B CA 1
ATOM 5547 C C . VAL B 1 76 ? 13.094 17.094 7.625 1 89 76 VAL B C 1
ATOM 5549 O O . VAL B 1 76 ? 12.703 18.25 7.387 1 89 76 VAL B O 1
ATOM 5552 N N . GLU B 1 77 ? 12.594 16.047 7.059 1 85.5 77 GLU B N 1
ATOM 5553 C CA . GLU B 1 77 ? 11.594 16.141 5.996 1 85.5 77 GLU B CA 1
ATOM 5554 C C . GLU B 1 77 ? 10.203 16.375 6.566 1 85.5 77 GLU B C 1
ATOM 5556 O O . GLU B 1 77 ? 9.977 16.188 7.762 1 85.5 77 GLU B O 1
ATOM 5561 N N . GLN B 1 78 ? 9.383 16.781 5.66 1 77.56 78 GLN B N 1
ATOM 5562 C CA . GLN B 1 78 ? 7.996 17.016 6.035 1 77.56 78 GLN B CA 1
ATOM 5563 C C . GLN B 1 78 ? 7.297 15.719 6.418 1 77.56 78 GLN B C 1
ATOM 5565 O O . GLN B 1 78 ? 6.613 15.656 7.441 1 77.56 78 GLN B O 1
ATOM 5570 N N . ASP B 1 79 ? 7.523 14.672 5.613 1 77.81 79 ASP B N 1
ATOM 5571 C CA . ASP B 1 79 ? 6.953 13.359 5.91 1 77.81 79 ASP B CA 1
ATOM 5572 C C . ASP B 1 79 ? 7.859 12.57 6.852 1 77.81 79 ASP B C 1
ATOM 5574 O O . ASP B 1 79 ? 9.086 12.625 6.73 1 77.81 79 ASP B O 1
ATOM 5578 N N . ASP B 1 80 ? 7.188 11.906 7.746 1 81.38 80 ASP B N 1
ATOM 5579 C CA . ASP B 1 80 ? 7.957 11.102 8.688 1 81.38 80 ASP B CA 1
ATOM 5580 C C . ASP B 1 80 ? 8.422 9.797 8.047 1 81.38 80 ASP B C 1
ATOM 5582 O O . ASP B 1 80 ? 7.609 8.914 7.777 1 81.38 80 ASP B O 1
ATOM 5586 N N . VAL B 1 81 ? 9.664 9.711 7.816 1 85.19 81 VAL B N 1
ATOM 5587 C CA . VAL B 1 81 ? 10.227 8.531 7.16 1 85.19 81 VAL B CA 1
ATOM 5588 C C . VAL B 1 81 ? 10.922 7.652 8.195 1 85.19 81 VAL B C 1
ATOM 5590 O O . VAL B 1 81 ? 12.086 7.879 8.531 1 85.19 81 VAL B O 1
ATOM 5593 N N . VAL B 1 82 ? 10.227 6.707 8.742 1 88.31 82 VAL B N 1
ATOM 5594 C CA . VAL B 1 82 ? 10.773 5.777 9.727 1 88.31 82 VAL B CA 1
ATOM 5595 C C . VAL B 1 82 ? 10.242 4.371 9.445 1 88.31 82 VAL B C 1
ATOM 5597 O O . VAL B 1 82 ? 9.258 4.199 8.727 1 88.31 82 VAL B O 1
ATOM 5600 N N . ILE B 1 83 ? 10.961 3.418 9.938 1 89.38 83 ILE B N 1
ATOM 5601 C CA . ILE B 1 83 ? 10.508 2.035 9.844 1 89.38 83 ILE B CA 1
ATOM 5602 C C . ILE B 1 83 ? 9.539 1.733 10.984 1 89.38 83 ILE B C 1
ATOM 5604 O O . ILE B 1 83 ? 9.938 1.677 12.156 1 89.38 83 ILE B O 1
ATOM 5608 N N . PRO B 1 84 ? 8.297 1.493 10.688 1 88.19 84 PRO B N 1
ATOM 5609 C CA . PRO B 1 84 ? 7.262 1.4 11.719 1 88.19 84 PRO B CA 1
ATOM 5610 C C . PRO B 1 84 ? 7.43 0.175 12.609 1 88.19 84 PRO B C 1
ATOM 5612 O O . PRO B 1 84 ? 6.961 0.172 13.758 1 88.19 84 PRO B O 1
ATOM 5615 N N . GLN B 1 85 ? 8.141 -0.813 12.203 1 88.12 85 GLN B N 1
ATOM 5616 C CA . GLN B 1 85 ? 8.227 -2.066 12.945 1 88.12 85 GLN B CA 1
ATOM 5617 C C . GLN B 1 85 ? 9.297 -1.989 14.031 1 88.12 85 GLN B C 1
ATOM 5619 O O . GLN B 1 85 ? 9.344 -2.834 14.93 1 88.12 85 GLN B O 1
ATOM 5624 N N . LEU B 1 86 ? 10.125 -1.031 13.977 1 90.69 86 LEU B N 1
ATOM 5625 C CA . LEU B 1 86 ? 11.195 -0.885 14.953 1 90.69 86 LEU B CA 1
ATOM 5626 C C . LEU B 1 86 ? 10.734 -0.065 16.156 1 90.69 86 LEU B C 1
ATOM 5628 O O . LEU B 1 86 ? 9.758 0.687 16.062 1 90.69 86 LEU B O 1
ATOM 5632 N N . THR B 1 87 ? 11.469 -0.26 17.219 1 92.88 87 THR B N 1
ATOM 5633 C CA . THR B 1 87 ? 11.266 0.604 18.375 1 92.88 87 THR B CA 1
ATOM 5634 C C . THR B 1 87 ? 12.055 1.902 18.219 1 92.88 87 THR B C 1
ATOM 5636 O O . THR B 1 87 ? 12.945 1.997 17.375 1 92.88 87 THR B O 1
ATOM 5639 N N . VAL B 1 88 ? 11.68 2.811 19.031 1 94.5 88 VAL B N 1
ATOM 5640 C CA . VAL B 1 88 ? 12.367 4.102 19.016 1 94.5 88 VAL B CA 1
ATOM 5641 C C . VAL B 1 88 ? 13.852 3.902 19.297 1 94.5 88 VAL B C 1
ATOM 5643 O O . VAL B 1 88 ? 14.703 4.391 18.547 1 94.5 88 VAL B O 1
ATOM 5646 N N . ARG B 1 89 ? 14.164 3.107 20.203 1 94.19 89 ARG B N 1
ATOM 5647 C CA . ARG B 1 89 ? 15.547 2.855 20.609 1 94.19 89 ARG B CA 1
ATOM 5648 C C . ARG B 1 89 ? 16.312 2.127 19.5 1 94.19 89 ARG B C 1
ATOM 5650 O O . ARG B 1 89 ? 17.453 2.482 19.188 1 94.19 89 ARG B O 1
ATOM 5657 N N . GLN B 1 90 ? 15.742 1.129 18.953 1 91.88 90 GLN B N 1
ATOM 5658 C CA . GLN B 1 90 ? 16.391 0.356 17.891 1 91.88 90 GLN B CA 1
ATOM 5659 C C . GLN B 1 90 ? 16.703 1.234 16.688 1 91.88 90 GLN B C 1
ATOM 5661 O O . GLN B 1 90 ? 17.781 1.116 16.094 1 91.88 90 GLN B O 1
ATOM 5666 N N . SER B 1 91 ? 15.711 2.029 16.375 1 92.81 91 SER B N 1
ATOM 5667 C CA . SER B 1 91 ? 15.883 2.914 15.227 1 92.81 91 SER B CA 1
ATOM 5668 C C . SER B 1 91 ? 17.047 3.873 15.438 1 92.81 91 SER B C 1
ATOM 5670 O O . SER B 1 91 ? 17.859 4.09 14.531 1 92.81 91 SER B O 1
ATOM 5672 N N . LEU B 1 92 ? 17.219 4.379 16.625 1 94.44 92 LEU B N 1
ATOM 5673 C CA . LEU B 1 92 ? 18.25 5.355 16.938 1 94.44 92 LEU B CA 1
ATOM 5674 C C . LEU B 1 92 ? 19.609 4.672 17.125 1 94.44 92 LEU B C 1
ATOM 5676 O O . LEU B 1 92 ? 20.641 5.199 16.703 1 94.44 92 LEU B O 1
ATOM 5680 N N . LEU B 1 93 ? 19.625 3.527 17.719 1 92.62 93 LEU B N 1
ATOM 5681 C CA . LEU B 1 93 ? 20.875 2.809 17.953 1 92.62 93 LEU B CA 1
ATOM 5682 C C . LEU B 1 93 ? 21.531 2.422 16.641 1 92.62 93 LEU B C 1
ATOM 5684 O O . LEU B 1 93 ? 22.75 2.555 16.5 1 92.62 93 LEU B O 1
ATOM 5688 N N . PHE B 1 94 ? 20.781 1.986 15.719 1 90.81 94 PHE B N 1
ATOM 5689 C CA . PHE B 1 94 ? 21.297 1.619 14.398 1 90.81 94 PHE B CA 1
ATOM 5690 C C . PHE B 1 94 ? 21.984 2.805 13.734 1 90.81 94 PHE B C 1
ATOM 5692 O O . PHE B 1 94 ? 23.094 2.676 13.234 1 90.81 94 PHE B O 1
ATOM 5699 N N . LEU B 1 95 ? 21.312 3.902 13.75 1 89 95 LEU B N 1
ATOM 5700 C CA . LEU B 1 95 ? 21.844 5.094 13.102 1 89 95 LEU B CA 1
ATOM 5701 C C . LEU B 1 95 ? 23.094 5.605 13.828 1 89 95 LEU B C 1
ATOM 5703 O O . LEU B 1 95 ? 24.047 6.055 13.203 1 89 95 LEU B O 1
ATOM 5707 N N . ALA B 1 96 ? 23 5.566 15.125 1 90.06 96 ALA B N 1
ATOM 5708 C CA . ALA B 1 96 ? 24.125 6.027 15.93 1 90.06 96 ALA B CA 1
ATOM 5709 C C . ALA B 1 96 ? 25.375 5.199 15.641 1 90.06 96 ALA B C 1
ATOM 5711 O O . ALA B 1 96 ? 26.469 5.75 15.492 1 90.06 96 ALA B O 1
ATOM 5712 N N . GLU B 1 97 ? 25.203 3.945 15.578 1 89.94 97 GLU B N 1
ATOM 5713 C CA . GLU B 1 97 ? 26.328 3.059 15.328 1 89.94 97 GLU B CA 1
ATOM 5714 C C . GLU B 1 97 ? 26.891 3.271 13.922 1 89.94 97 GLU B C 1
ATOM 5716 O O . GLU B 1 97 ? 28.109 3.15 13.711 1 89.94 97 GLU B O 1
ATOM 5721 N N . LEU B 1 98 ? 26.078 3.59 13.031 1 87.31 98 LEU B N 1
ATOM 5722 C CA . LEU B 1 98 ? 26.5 3.75 11.641 1 87.31 98 LEU B CA 1
ATOM 5723 C C . LEU B 1 98 ? 27.125 5.121 11.414 1 87.31 98 LEU B C 1
ATOM 5725 O O . LEU B 1 98 ? 28.172 5.234 10.766 1 87.31 98 LEU B O 1
ATOM 5729 N N . ARG B 1 99 ? 26.531 6.145 11.875 1 82.06 99 ARG B N 1
ATOM 5730 C CA . ARG B 1 99 ? 26.938 7.512 11.578 1 82.06 99 ARG B CA 1
ATOM 5731 C C . ARG B 1 99 ? 28.156 7.918 12.414 1 82.06 99 ARG B C 1
ATOM 5733 O O . ARG B 1 99 ? 29 8.68 11.953 1 82.06 99 ARG B O 1
ATOM 5740 N N . LEU B 1 100 ? 28.156 7.496 13.633 1 80.19 100 LEU B N 1
ATOM 5741 C CA . LEU B 1 100 ? 29.234 7.906 14.523 1 80.19 100 LEU B CA 1
ATOM 5742 C C . LEU B 1 100 ? 30.406 6.934 14.43 1 80.19 100 LEU B C 1
ATOM 5744 O O . LEU B 1 100 ? 31.531 7.27 14.82 1 80.19 100 LEU B O 1
ATOM 5748 N N . GLY B 1 101 ? 30.203 5.805 13.883 1 78.06 101 GLY B N 1
ATOM 5749 C CA . GLY B 1 101 ? 31.25 4.816 13.75 1 78.06 101 GLY B CA 1
ATOM 5750 C C . GLY B 1 101 ? 31.844 4.395 15.086 1 78.06 101 GLY B C 1
ATOM 5751 O O . GLY B 1 101 ? 33.062 4.164 15.188 1 78.06 101 GLY B O 1
ATOM 5752 N N . ILE B 1 102 ? 31.062 4.512 16.094 1 80.56 102 ILE B N 1
ATOM 5753 C CA . ILE B 1 102 ? 31.547 4.207 17.438 1 80.56 102 ILE B CA 1
ATOM 5754 C C . ILE B 1 102 ? 30.984 2.863 17.891 1 80.56 102 ILE B C 1
ATOM 5756 O O . ILE B 1 102 ? 30.141 2.273 17.219 1 80.56 102 ILE B O 1
ATOM 5760 N N . GLY B 1 103 ? 31.547 2.387 18.969 1 83.19 103 GLY B N 1
ATOM 5761 C CA . GLY B 1 103 ? 31.109 1.106 19.5 1 83.19 103 GLY B CA 1
ATOM 5762 C C . GLY B 1 103 ? 29.672 1.128 20.016 1 83.19 103 GLY B C 1
ATOM 5763 O O . GLY B 1 103 ? 29.078 2.195 20.141 1 83.19 103 GLY B O 1
ATOM 5764 N N . THR B 1 104 ? 29.156 0.028 20.297 1 86.94 104 THR B N 1
ATOM 5765 C CA . THR B 1 104 ? 27.766 -0.147 20.703 1 86.94 104 THR B CA 1
ATOM 5766 C C . THR B 1 104 ? 27.5 0.557 22.031 1 86.94 104 THR B C 1
ATOM 5768 O O . THR B 1 104 ? 26.453 1.174 22.219 1 86.94 104 THR B O 1
ATOM 5771 N N . ARG B 1 105 ? 28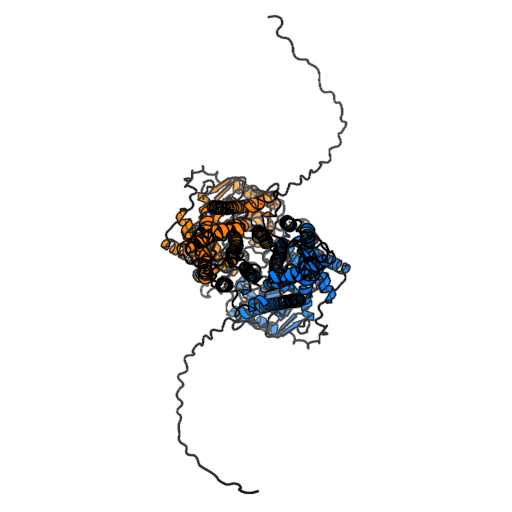.453 0.5 22.906 1 90.5 105 ARG B N 1
ATOM 5772 C CA . ARG B 1 105 ? 28.25 1.117 24.219 1 90.5 105 ARG B CA 1
ATOM 5773 C C . ARG B 1 105 ? 28.25 2.639 24.109 1 90.5 105 ARG B C 1
ATOM 5775 O O . ARG B 1 105 ? 27.391 3.301 24.719 1 90.5 105 ARG B O 1
ATOM 5782 N N . GLU B 1 106 ? 29.125 3.105 23.359 1 90.81 106 GLU B N 1
ATOM 5783 C CA . GLU B 1 106 ? 29.172 4.551 23.156 1 90.81 106 GLU B CA 1
ATOM 5784 C C . GLU B 1 106 ? 27.953 5.043 22.391 1 90.81 106 GLU B C 1
ATOM 5786 O O . GLU B 1 106 ? 27.438 6.133 22.656 1 90.81 106 GLU B O 1
ATOM 5791 N N . ALA B 1 107 ? 27.578 4.25 21.484 1 91 107 ALA B N 1
ATOM 5792 C CA . ALA B 1 107 ? 26.406 4.605 20.703 1 91 107 ALA B CA 1
ATOM 5793 C C . ALA B 1 107 ? 25.156 4.637 21.594 1 91 107 ALA B C 1
ATOM 5795 O O . ALA B 1 107 ? 24.297 5.512 21.438 1 91 107 ALA B O 1
ATOM 5796 N N . ALA B 1 108 ? 25.109 3.699 22.516 1 93.38 108 ALA B N 1
ATOM 5797 C CA . ALA B 1 108 ? 23.969 3.645 23.438 1 93.38 108 ALA B CA 1
ATOM 5798 C C . ALA B 1 108 ? 23.922 4.887 24.312 1 93.38 108 ALA B C 1
ATOM 5800 O O . ALA B 1 108 ? 22.844 5.414 24.594 1 93.38 108 ALA B O 1
ATOM 5801 N N . ALA B 1 109 ? 25 5.316 24.656 1 92.5 109 ALA B N 1
ATOM 5802 C CA . ALA B 1 109 ? 25.078 6.52 25.484 1 92.5 109 ALA B CA 1
ATOM 5803 C C . ALA B 1 109 ? 24.656 7.75 24.688 1 92.5 109 ALA B C 1
ATOM 5805 O O . ALA B 1 109 ? 23.938 8.617 25.219 1 92.5 109 ALA B O 1
ATOM 5806 N N . ALA B 1 110 ? 25.141 7.805 23.531 1 90.12 110 ALA B N 1
ATOM 5807 C CA . ALA B 1 110 ? 24.766 8.922 22.656 1 90.12 110 ALA B CA 1
ATOM 5808 C C . ALA B 1 110 ? 23.266 8.945 22.406 1 90.12 110 ALA B C 1
ATOM 5810 O O . ALA B 1 110 ? 22.656 10.016 22.391 1 90.12 110 ALA B O 1
ATOM 5811 N N . VAL B 1 111 ? 22.719 7.797 22.219 1 94.38 111 VAL B N 1
ATOM 5812 C CA . VAL B 1 111 ? 21.281 7.672 21.953 1 94.38 111 VAL B CA 1
ATOM 5813 C C . VAL B 1 111 ? 20.5 8.117 23.188 1 94.38 111 VAL B C 1
ATOM 5815 O O . VAL B 1 111 ? 19.484 8.82 23.062 1 94.38 111 VAL B O 1
ATOM 5818 N N . GLU B 1 112 ? 20.984 7.727 24.297 1 93.62 112 GLU B N 1
ATOM 5819 C CA . GLU B 1 112 ? 20.312 8.109 25.531 1 93.62 112 GLU B CA 1
ATOM 5820 C C . GLU B 1 112 ? 20.344 9.625 25.734 1 93.62 112 GLU B C 1
ATOM 5822 O O . GLU B 1 112 ? 19.359 10.211 26.188 1 93.62 112 GLU B O 1
ATOM 5827 N N . GLN B 1 113 ? 21.359 10.195 25.406 1 88.56 113 GLN B N 1
ATOM 5828 C CA . GLN B 1 113 ? 21.5 11.641 25.531 1 88.56 113 GLN B CA 1
ATOM 5829 C C . GLN B 1 113 ? 20.531 12.367 24.594 1 88.56 113 GLN B C 1
ATOM 5831 O O . GLN B 1 113 ? 19.875 13.328 25 1 88.56 113 GLN B O 1
ATOM 5836 N N . VAL B 1 114 ? 20.516 11.93 23.375 1 89.38 114 VAL B N 1
ATOM 5837 C CA . VAL B 1 114 ? 19.656 12.562 22.391 1 89.38 114 VAL B CA 1
ATOM 5838 C C . VAL B 1 114 ? 18.188 12.344 22.766 1 89.38 114 VAL B C 1
ATOM 5840 O O . VAL B 1 114 ? 17.359 13.25 22.625 1 89.38 114 VAL B O 1
ATOM 5843 N N . MET B 1 115 ? 17.891 11.172 23.281 1 92.94 115 MET B N 1
ATOM 5844 C CA . MET B 1 115 ? 16.516 10.867 23.688 1 92.94 115 MET B CA 1
ATOM 5845 C C . MET B 1 115 ? 16.094 11.734 24.875 1 92.94 115 MET B C 1
ATOM 5847 O O . MET B 1 115 ? 14.945 12.188 24.938 1 92.94 115 MET B O 1
ATOM 5851 N N . GLU B 1 116 ? 16.953 11.961 25.672 1 87.25 116 GLU B N 1
ATOM 5852 C CA . GLU B 1 116 ? 16.672 12.812 26.828 1 87.25 116 GLU B CA 1
ATOM 5853 C C . GLU B 1 116 ? 16.453 14.258 26.391 1 87.25 116 GLU B C 1
ATOM 5855 O O . GLU B 1 116 ? 15.539 14.922 26.891 1 87.25 116 GLU B O 1
ATOM 5860 N N . SER B 1 117 ? 17.25 14.672 25.531 1 83.44 117 SER B N 1
ATOM 5861 C CA . SER B 1 117 ? 17.156 16.047 25.062 1 83.44 117 SER B CA 1
ATOM 5862 C C . SER B 1 117 ? 15.828 16.312 24.359 1 83.44 117 SER B C 1
ATOM 5864 O O . SER B 1 117 ? 15.32 17.422 24.359 1 83.44 117 SER B O 1
ATOM 5866 N N . LEU B 1 118 ? 15.281 15.234 23.766 1 87.5 118 LEU B N 1
ATOM 5867 C CA . LEU B 1 118 ? 14.047 15.398 23 1 87.5 118 LEU B CA 1
ATOM 5868 C C . LEU B 1 118 ? 12.867 14.742 23.734 1 87.5 118 LEU B C 1
ATOM 5870 O O . LEU B 1 118 ? 11.805 14.547 23.141 1 87.5 118 LEU B O 1
ATOM 5874 N N . ARG B 1 119 ? 13.062 14.289 24.969 1 83.81 119 ARG B N 1
ATOM 5875 C CA . ARG B 1 119 ? 12.023 13.719 25.828 1 83.81 119 ARG B CA 1
ATOM 5876 C C . ARG B 1 119 ? 11.406 12.477 25.203 1 83.81 119 ARG B C 1
ATOM 5878 O O . ARG B 1 119 ? 10.188 12.344 25.141 1 83.81 119 ARG B O 1
ATOM 5885 N N . LEU B 1 120 ? 12.242 11.648 24.703 1 90.12 120 LEU B N 1
ATOM 5886 C CA . LEU B 1 120 ? 11.805 10.398 24.094 1 90.12 120 LEU B CA 1
ATOM 5887 C C . LEU B 1 120 ? 12.062 9.219 25.016 1 90.12 120 LEU B C 1
ATOM 5889 O O . LEU B 1 120 ? 11.781 8.07 24.672 1 90.12 120 LEU B O 1
ATOM 5893 N N . GLY B 1 121 ? 12.508 9.445 26.188 1 89.5 121 GLY B N 1
ATOM 5894 C CA . GLY B 1 121 ? 12.914 8.398 27.109 1 89.5 121 GLY B CA 1
ATOM 5895 C C . GLY B 1 121 ? 11.773 7.465 27.484 1 89.5 121 GLY B C 1
ATOM 5896 O O . GLY B 1 121 ? 11.961 6.246 27.531 1 89.5 121 GLY B O 1
ATOM 5897 N N . LYS B 1 122 ? 10.617 7.957 27.625 1 87.31 122 LYS B N 1
ATOM 5898 C CA . LYS B 1 122 ? 9.469 7.18 28.094 1 87.31 122 LYS B CA 1
ATOM 5899 C C . LYS B 1 122 ? 8.984 6.215 27.016 1 87.31 122 LYS B C 1
ATOM 5901 O O . LYS B 1 122 ? 8.375 5.188 27.328 1 87.31 122 LYS B O 1
ATOM 5906 N N . ILE B 1 123 ? 9.289 6.531 25.766 1 90.62 123 ILE B N 1
ATOM 5907 C CA . ILE B 1 123 ? 8.758 5.711 24.688 1 90.62 123 ILE B CA 1
ATOM 5908 C C . ILE B 1 123 ? 9.906 4.996 23.969 1 90.62 123 ILE B C 1
ATOM 5910 O O . ILE B 1 123 ? 9.758 4.578 22.812 1 90.62 123 ILE B O 1
ATOM 5914 N N . ALA B 1 124 ? 10.977 4.875 24.641 1 92.75 124 ALA B N 1
ATOM 5915 C CA . ALA B 1 124 ? 12.18 4.309 24.047 1 92.75 124 ALA B CA 1
ATOM 5916 C C . ALA B 1 124 ? 11.922 2.893 23.531 1 92.75 124 ALA B C 1
ATOM 5918 O O . ALA B 1 124 ? 12.422 2.508 22.469 1 92.75 124 ALA B O 1
ATOM 5919 N N . ASP B 1 125 ? 11.094 2.156 24.203 1 91.88 125 ASP B N 1
ATOM 5920 C CA . ASP B 1 125 ? 10.891 0.755 23.844 1 91.88 125 ASP B CA 1
ATOM 5921 C C . ASP B 1 125 ? 9.523 0.546 23.188 1 91.88 125 ASP B C 1
ATOM 5923 O O . ASP B 1 125 ? 9.094 -0.591 22.984 1 91.88 125 ASP B O 1
ATOM 5927 N N . SER B 1 126 ? 8.945 1.63 22.859 1 90.81 126 SER B N 1
ATOM 5928 C CA . SER B 1 126 ? 7.676 1.539 22.141 1 90.81 126 SER B CA 1
ATOM 5929 C C . SER B 1 126 ? 7.891 1.364 20.641 1 90.81 126 SER B C 1
ATOM 5931 O O . SER B 1 126 ? 8.836 1.919 20.078 1 90.81 126 SER B O 1
ATOM 5933 N N . VAL B 1 127 ? 7.055 0.558 20.078 1 90.12 127 VAL B N 1
ATOM 5934 C CA . VAL B 1 127 ? 7.094 0.364 18.641 1 90.12 127 VAL B CA 1
ATOM 5935 C C . VAL B 1 127 ? 6.562 1.61 17.938 1 90.12 127 VAL B C 1
ATOM 5937 O O . VAL B 1 127 ? 5.566 2.197 18.359 1 90.12 127 VAL B O 1
ATOM 5940 N N . ILE B 1 128 ? 7.215 2.107 16.891 1 88.94 128 ILE B N 1
ATOM 5941 C CA . ILE B 1 128 ? 6.844 3.316 16.172 1 88.94 128 ILE B CA 1
ATOM 5942 C C . ILE B 1 128 ? 5.465 3.139 15.539 1 88.94 128 ILE B C 1
ATOM 5944 O O . ILE B 1 128 ? 4.578 3.977 15.727 1 88.94 128 ILE B O 1
ATOM 5948 N N . GLY B 1 129 ? 5.273 1.994 14.859 1 82.38 129 GLY B N 1
ATOM 5949 C CA . GLY B 1 129 ? 3.949 1.657 14.359 1 82.38 129 GLY B CA 1
ATOM 5950 C C . GLY B 1 129 ? 3.594 2.387 13.078 1 82.38 129 GLY B C 1
ATOM 5951 O O . GLY B 1 129 ? 4.152 3.447 12.781 1 82.38 129 GLY B O 1
ATOM 5952 N N . GLU B 1 130 ? 2.674 1.76 12.273 1 72.19 130 GLU B N 1
ATOM 5953 C CA . GLU B 1 130 ? 2.143 2.381 11.062 1 72.19 130 GLU B CA 1
ATOM 5954 C C . GLU B 1 130 ? 0.966 3.299 11.391 1 72.19 130 GLU B C 1
ATOM 5956 O O . GLU B 1 130 ? 0.374 3.203 12.469 1 72.19 130 GLU B O 1
ATOM 5961 N N . SER B 1 131 ? 0.755 4.23 10.359 1 59.28 131 SER B N 1
ATOM 5962 C CA . SER B 1 131 ? -0.386 5.121 10.531 1 59.28 131 SER B CA 1
ATOM 5963 C C . SER B 1 131 ? -1.692 4.34 10.617 1 59.28 131 SER B C 1
ATOM 5965 O O . SER B 1 131 ? -1.952 3.465 9.789 1 59.28 131 SER B O 1
ATOM 5967 N N . GLY B 1 132 ? -2.404 4.414 11.695 1 53.53 132 GLY B N 1
ATOM 5968 C CA . GLY B 1 132 ? -3.693 3.756 11.844 1 53.53 132 GLY B CA 1
ATOM 5969 C C . GLY B 1 132 ? -3.639 2.529 12.734 1 53.53 132 GLY B C 1
ATOM 5970 O O . GLY B 1 132 ? -4.676 1.986 13.117 1 53.53 132 GLY B O 1
ATOM 5971 N N . ALA B 1 133 ? -2.342 2.223 12.977 1 55.31 133 ALA B N 1
ATOM 5972 C CA . ALA B 1 133 ? -2.232 1.037 13.828 1 55.31 133 ALA B CA 1
ATOM 5973 C C . ALA B 1 133 ? -2.564 1.367 15.273 1 55.31 133 ALA B C 1
ATOM 5975 O O . ALA B 1 133 ? -2.516 2.531 15.68 1 55.31 133 ALA B O 1
ATOM 5976 N N . SER B 1 134 ? -3.008 0.406 16 1 51.94 134 SER B N 1
ATOM 5977 C CA . SER B 1 134 ? -3.383 0.553 17.406 1 51.94 134 SER B CA 1
ATOM 5978 C C . SER B 1 134 ? -2.182 0.947 18.25 1 51.94 134 SER B C 1
ATOM 5980 O O . SER B 1 134 ? -2.295 1.804 19.141 1 51.94 134 SER B O 1
ATOM 5982 N N . ALA B 1 135 ? -1.134 0.278 18.062 1 54.88 135 ALA B N 1
ATOM 5983 C CA . ALA B 1 135 ? 0.065 0.534 18.859 1 54.88 135 ALA B CA 1
ATOM 5984 C C . ALA B 1 135 ? 1.025 1.462 18.109 1 54.88 135 ALA B C 1
ATOM 5986 O O . ALA B 1 135 ? 1.731 1.032 17.203 1 54.88 135 ALA B O 1
ATOM 5987 N N . ARG B 1 136 ? 0.834 2.754 18.391 1 71.5 136 ARG B N 1
ATOM 5988 C CA . ARG B 1 136 ? 1.7 3.695 17.688 1 71.5 136 ARG B CA 1
ATOM 5989 C C . ARG B 1 136 ? 2.053 4.883 18.578 1 71.5 136 ARG B C 1
ATOM 5991 O O . ARG B 1 136 ? 1.361 5.152 19.562 1 71.5 136 ARG B O 1
ATOM 5998 N N . ILE B 1 137 ? 3.326 5.348 18.375 1 80.44 137 ILE B N 1
ATOM 5999 C CA . ILE B 1 137 ? 3.715 6.59 19.031 1 80.44 137 ILE B CA 1
ATOM 6000 C C . ILE B 1 137 ? 2.914 7.754 18.438 1 80.44 137 ILE B C 1
ATOM 6002 O O . ILE B 1 137 ? 2.346 7.641 17.359 1 80.44 137 ILE B O 1
ATOM 6006 N N . SER B 1 138 ? 2.793 8.703 19.234 1 74.81 138 SER B N 1
ATOM 6007 C CA . SER B 1 138 ? 2.008 9.859 18.812 1 74.81 138 SER B CA 1
ATOM 6008 C C . SER B 1 138 ? 2.695 10.617 17.688 1 74.81 138 SER B C 1
ATOM 6010 O O . SER B 1 138 ? 3.869 10.375 17.391 1 74.81 138 SER B O 1
ATOM 6012 N N . GLY B 1 139 ? 2.016 11.492 16.969 1 75.88 139 GLY B N 1
ATOM 6013 C CA . GLY B 1 139 ? 2.582 12.305 15.906 1 75.88 139 GLY B CA 1
ATOM 6014 C C . GLY B 1 139 ? 3.74 13.164 16.375 1 75.88 139 GLY B C 1
ATOM 6015 O O . GLY B 1 139 ? 4.754 13.273 15.672 1 75.88 139 GLY B O 1
ATOM 6016 N N . GLY B 1 140 ? 3.531 13.812 17.531 1 78.56 140 GLY B N 1
ATOM 6017 C CA . GLY B 1 140 ? 4.602 14.633 18.078 1 78.56 140 GLY B CA 1
ATOM 6018 C C . GLY B 1 140 ? 5.84 13.828 18.438 1 78.56 140 GLY B C 1
ATOM 6019 O O . GLY B 1 140 ? 6.965 14.281 18.203 1 78.56 140 GLY B O 1
ATOM 6020 N N . GLU B 1 141 ? 5.574 12.672 18.969 1 83.5 141 GLU B N 1
ATOM 6021 C CA . GLU B 1 141 ? 6.684 11.789 19.297 1 83.5 141 GLU B CA 1
ATOM 6022 C C . GLU B 1 141 ? 7.414 11.32 18.047 1 83.5 141 GLU B C 1
ATOM 6024 O O . GLU B 1 141 ? 8.641 11.219 18.031 1 83.5 141 GLU B O 1
ATOM 6029 N N . ARG B 1 142 ? 6.672 11.117 17.094 1 88.62 142 ARG B N 1
ATOM 6030 C CA . ARG B 1 142 ? 7.254 10.68 15.82 1 88.62 142 ARG B CA 1
ATOM 6031 C C . ARG B 1 142 ? 8.117 11.781 15.211 1 88.62 142 ARG B C 1
ATOM 6033 O O . ARG B 1 142 ? 9.18 11.5 14.656 1 88.62 142 ARG B O 1
ATOM 6040 N N . LYS B 1 143 ? 7.68 12.969 15.32 1 87.19 143 LYS B N 1
ATOM 6041 C CA . LYS B 1 143 ? 8.461 14.086 14.805 1 87.19 143 LYS B CA 1
ATOM 6042 C C . LYS B 1 143 ? 9.75 14.266 15.602 1 87.19 143 LYS B C 1
ATOM 6044 O O . LYS B 1 143 ? 10.812 14.531 15.023 1 87.19 143 LYS B O 1
ATOM 6049 N N . ARG B 1 144 ? 9.625 14.195 16.859 1 88.56 144 ARG B N 1
ATOM 6050 C CA . ARG B 1 144 ? 10.812 14.305 17.703 1 88.56 144 ARG B CA 1
ATOM 6051 C C . ARG B 1 144 ? 11.797 13.188 17.406 1 88.56 144 ARG B C 1
ATOM 6053 O O . ARG B 1 144 ? 13.016 13.391 17.453 1 88.56 144 ARG B O 1
ATOM 6060 N N . LEU B 1 145 ? 11.242 12.062 17.078 1 92.12 145 LEU B N 1
ATOM 6061 C CA . LEU B 1 145 ? 12.094 10.945 16.672 1 92.12 145 LEU B CA 1
ATOM 6062 C C . LEU B 1 145 ? 12.844 11.273 15.383 1 92.12 145 LEU B C 1
ATOM 6064 O O . LEU B 1 145 ? 14.031 10.984 15.258 1 92.12 145 LEU B O 1
ATOM 6068 N N . CYS B 1 146 ? 12.164 11.844 14.438 1 91.56 146 CYS B N 1
ATOM 6069 C CA . CYS B 1 146 ? 12.797 12.227 13.18 1 91.56 146 CYS B CA 1
ATOM 6070 C C . CYS B 1 146 ? 13.914 13.242 13.422 1 91.56 146 CYS B C 1
ATOM 6072 O O . CYS B 1 146 ? 14.969 13.172 12.781 1 91.56 146 CYS B O 1
ATOM 6074 N N . ILE B 1 147 ? 13.711 14.117 14.312 1 89.69 147 ILE B N 1
ATOM 6075 C CA . ILE B 1 147 ? 14.727 15.109 14.664 1 89.69 147 ILE B CA 1
ATOM 6076 C C . ILE B 1 147 ? 15.898 14.422 15.359 1 89.69 147 ILE B C 1
ATOM 6078 O O . ILE B 1 147 ? 17.062 14.719 15.07 1 89.69 147 ILE B O 1
ATOM 6082 N N . ALA B 1 148 ? 15.539 13.531 16.266 1 91.5 148 ALA B N 1
ATOM 6083 C CA . ALA B 1 148 ? 16.562 12.797 17 1 91.5 148 ALA B CA 1
ATOM 6084 C C . ALA B 1 148 ? 17.484 12.031 16.031 1 91.5 148 ALA B C 1
ATOM 6086 O O . ALA B 1 148 ? 18.703 11.977 16.234 1 91.5 148 ALA B O 1
ATOM 6087 N N . ARG B 1 149 ? 16.891 11.508 15.047 1 91.25 149 ARG B N 1
ATOM 6088 C CA . ARG B 1 149 ? 17.641 10.758 14.047 1 91.25 149 ARG B CA 1
ATOM 6089 C C . ARG B 1 149 ? 18.656 11.641 13.344 1 91.25 149 ARG B C 1
ATOM 6091 O O . ARG B 1 149 ? 19.781 11.203 13.062 1 91.25 149 ARG B O 1
ATOM 6098 N N . GLU B 1 150 ? 18.328 12.836 13.109 1 88.06 150 GLU B N 1
ATOM 6099 C CA . GLU B 1 150 ? 19.219 13.766 12.438 1 88.06 150 GLU B CA 1
ATOM 6100 C C . GLU B 1 150 ? 20.297 14.289 13.391 1 88.06 150 GLU B C 1
ATOM 6102 O O . GLU B 1 150 ? 21.406 14.594 12.977 1 88.06 150 GLU B O 1
ATOM 6107 N N . LEU B 1 151 ? 20 14.312 14.617 1 88 151 LEU B N 1
ATOM 6108 C CA . LEU B 1 151 ? 20.906 14.883 15.609 1 88 151 LEU B CA 1
ATOM 6109 C C . LEU B 1 151 ? 22.031 13.906 15.953 1 88 151 LEU B C 1
ATOM 6111 O O . LEU B 1 151 ? 23.062 14.305 16.484 1 88 151 LEU B O 1
ATOM 6115 N N . LEU B 1 152 ? 21.781 12.711 15.773 1 86.31 152 LEU B N 1
ATOM 6116 C CA . LEU B 1 152 ? 22.766 11.688 16.109 1 86.31 152 LEU B CA 1
ATOM 6117 C C . LEU B 1 152 ? 24.047 11.875 15.305 1 86.31 152 LEU B C 1
ATOM 6119 O O . LEU B 1 152 ? 25.125 11.461 15.742 1 86.31 152 LEU B O 1
ATOM 6123 N N . GLY B 1 153 ? 24 12.484 14.219 1 77.94 153 GLY B N 1
ATOM 6124 C CA . GLY B 1 153 ? 25.203 12.781 13.445 1 77.94 153 GLY B CA 1
ATOM 6125 C C . GLY B 1 153 ? 25.906 14.047 13.906 1 77.94 153 GLY B C 1
ATOM 6126 O O . GLY B 1 153 ? 26.922 14.438 13.336 1 77.94 153 GLY B O 1
ATOM 6127 N N . GLU B 1 154 ? 25.391 14.617 14.93 1 81.19 154 GLU B N 1
ATOM 6128 C CA . GLU B 1 154 ? 25.922 15.859 15.477 1 81.19 154 GLU B CA 1
ATOM 6129 C C . GLU B 1 154 ? 26.047 16.922 14.398 1 81.19 154 GLU B C 1
ATOM 6131 O O . GLU B 1 154 ? 27.141 17.469 14.18 1 81.19 154 GLU B O 1
ATOM 6136 N N . PRO B 1 155 ? 25.016 17.141 13.797 1 86.69 155 PRO B N 1
ATOM 6137 C CA . PRO B 1 155 ? 25.031 18.172 12.766 1 86.69 155 PRO B CA 1
ATOM 6138 C C . PRO B 1 155 ? 25.266 19.562 13.336 1 86.69 155 PRO B C 1
ATOM 6140 O O . PRO B 1 155 ? 25 19.812 14.516 1 86.69 155 PRO B O 1
ATOM 6143 N N . ARG B 1 156 ? 25.844 20.422 12.508 1 89.38 156 ARG B N 1
ATOM 6144 C CA . ARG B 1 156 ? 26.047 21.828 12.891 1 89.38 156 ARG B CA 1
ATOM 6145 C C . ARG B 1 156 ? 24.938 22.703 12.344 1 89.38 156 ARG B C 1
ATOM 6147 O O . ARG B 1 156 ? 24.719 23.828 12.828 1 89.38 156 ARG B O 1
ATOM 6154 N N . LEU B 1 157 ? 24.297 22.141 11.352 1 91.81 157 LEU B N 1
ATOM 6155 C CA . LEU B 1 157 ? 23.156 22.828 10.742 1 91.81 157 LEU B CA 1
ATOM 6156 C C . LEU B 1 157 ? 21.984 21.875 10.609 1 91.81 157 LEU B C 1
ATOM 6158 O O . LEU B 1 157 ? 22.125 20.75 10.117 1 91.81 157 LEU B O 1
ATOM 6162 N N . LEU B 1 158 ? 20.906 22.266 11.141 1 92.88 158 LEU B N 1
ATOM 6163 C CA . LEU B 1 158 ? 19.688 21.469 11.039 1 92.88 158 LEU B CA 1
ATOM 6164 C C . LEU B 1 158 ? 18.641 22.188 10.18 1 92.88 158 LEU B C 1
ATOM 6166 O O . LEU B 1 158 ? 18.234 23.297 10.492 1 92.88 158 LEU B O 1
ATOM 6170 N N . LEU B 1 159 ? 18.328 21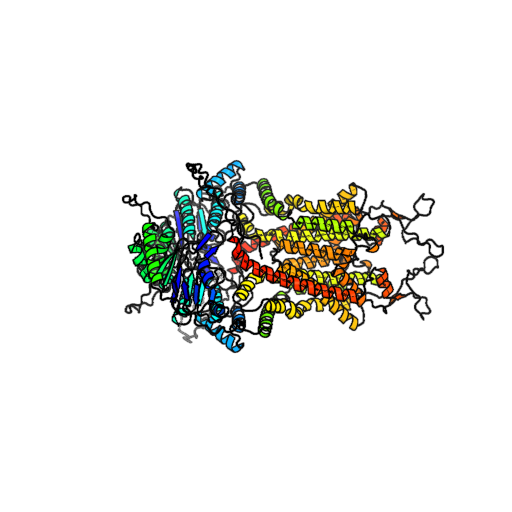.609 9.047 1 93.56 159 LEU B N 1
ATOM 6171 C CA . LEU B 1 159 ? 17.297 22.109 8.156 1 93.56 159 LEU B CA 1
ATOM 6172 C C . LEU B 1 159 ? 15.984 21.359 8.367 1 93.56 159 LEU B C 1
ATOM 6174 O O . LEU B 1 159 ? 15.945 20.125 8.227 1 93.56 159 LEU B O 1
ATOM 6178 N N . CYS B 1 160 ? 14.945 22.031 8.742 1 93.88 160 CYS B N 1
ATOM 6179 C CA . CYS B 1 160 ? 13.648 21.406 9.008 1 93.88 160 CYS B CA 1
ATOM 6180 C C . CYS B 1 160 ? 12.594 21.891 8.031 1 93.88 160 CYS B C 1
ATOM 6182 O O . CYS B 1 160 ? 12.305 23.094 7.973 1 93.88 160 CYS B O 1
ATOM 6184 N N . ASP B 1 161 ? 12.109 20.969 7.281 1 90.44 161 ASP B N 1
ATOM 6185 C CA . ASP B 1 161 ? 11.023 21.312 6.367 1 90.44 161 ASP B CA 1
ATOM 6186 C C . ASP B 1 161 ? 9.656 21.062 7.012 1 90.44 161 ASP B C 1
ATOM 6188 O O . ASP B 1 161 ? 9.172 19.922 7.027 1 90.44 161 ASP B O 1
ATOM 6192 N N . GLU B 1 162 ? 9.047 22.047 7.488 1 87.25 162 GLU B N 1
ATOM 6193 C CA . GLU B 1 162 ? 7.727 22.047 8.102 1 87.25 162 GLU B CA 1
ATOM 6194 C C . GLU B 1 162 ? 7.664 21.062 9.273 1 87.25 162 GLU B C 1
ATOM 6196 O O . GLU B 1 162 ? 6.816 20.172 9.297 1 87.25 162 GLU B O 1
ATOM 6201 N N . PRO B 1 163 ? 8.414 21.312 10.266 1 88.94 163 PRO B N 1
ATOM 6202 C CA . PRO B 1 163 ? 8.492 20.406 11.414 1 88.94 163 PRO B CA 1
ATOM 6203 C C . PRO B 1 163 ? 7.219 20.406 12.258 1 88.94 163 PRO B C 1
ATOM 6205 O O . PRO B 1 163 ? 7.023 19.516 13.086 1 88.94 163 PRO B O 1
ATOM 6208 N N . THR B 1 164 ? 6.398 21.422 12.086 1 85.44 164 THR B N 1
ATOM 6209 C CA . THR B 1 164 ? 5.203 21.516 12.914 1 85.44 164 THR B CA 1
ATOM 6210 C C . THR B 1 164 ? 3.969 21.062 12.141 1 85.44 164 THR B C 1
ATOM 6212 O O . THR B 1 164 ? 2.859 21.062 12.68 1 85.44 164 THR B O 1
ATOM 6215 N N . SER B 1 165 ? 4.16 20.672 10.953 1 76.94 165 SER B N 1
ATOM 6216 C CA . SER B 1 165 ? 3.023 20.266 10.125 1 76.94 165 SER B CA 1
ATOM 6217 C C . SER B 1 165 ? 2.348 19.016 10.688 1 76.94 165 SER B C 1
ATOM 6219 O O . SER B 1 165 ? 3.023 18.078 11.109 1 76.94 165 SER B O 1
ATOM 6221 N N . GLY B 1 166 ? 1.042 19.078 10.773 1 69.19 166 GLY B N 1
ATOM 6222 C CA . GLY B 1 166 ? 0.28 17.938 11.234 1 69.19 166 GLY B CA 1
ATOM 6223 C C . GLY B 1 166 ? 0.252 17.812 12.75 1 69.19 166 GLY B C 1
ATOM 6224 O O . GLY B 1 166 ? -0.288 16.828 13.281 1 69.19 166 GLY B O 1
ATOM 6225 N N . LEU B 1 167 ? 0.915 18.734 13.414 1 75.25 167 LEU B N 1
ATOM 6226 C CA . LEU B 1 167 ? 0.955 18.719 14.875 1 75.25 167 LEU B CA 1
ATOM 6227 C C . LEU B 1 167 ? -0.016 19.734 15.461 1 75.25 167 LEU B C 1
ATOM 6229 O O . LEU B 1 167 ? -0.275 20.766 14.859 1 75.25 167 LEU B O 1
ATOM 6233 N N . ASP B 1 168 ? -0.526 19.344 16.578 1 71.81 168 ASP B N 1
ATOM 6234 C CA . ASP B 1 168 ? -1.314 20.344 17.297 1 71.81 168 ASP B CA 1
ATOM 6235 C C . ASP B 1 168 ? -0.416 21.406 17.922 1 71.81 168 ASP B C 1
ATOM 6237 O O . ASP B 1 168 ? 0.81 21.281 17.906 1 71.81 168 ASP B O 1
ATOM 6241 N N . SER B 1 169 ? -0.955 22.422 18.438 1 72.69 169 SER B N 1
ATOM 6242 C CA . SER B 1 169 ? -0.238 23.594 18.922 1 72.69 169 SER B CA 1
ATOM 6243 C C . SER B 1 169 ? 0.7 23.234 20.062 1 72.69 169 SER B C 1
ATOM 6245 O O . SER B 1 169 ? 1.827 23.734 20.125 1 72.69 169 SER B O 1
ATOM 6247 N N . THR B 1 170 ? 0.163 22.359 20.922 1 71.75 170 THR B N 1
ATOM 6248 C CA . THR B 1 170 ? 0.977 22 22.078 1 71.75 170 THR B CA 1
ATOM 6249 C C . THR B 1 170 ? 2.201 21.188 21.656 1 71.75 170 THR B C 1
ATOM 6251 O O . THR B 1 170 ? 3.316 21.469 22.094 1 71.75 170 THR B O 1
ATOM 6254 N N . MET B 1 171 ? 1.902 20.266 20.812 1 77.94 171 MET B N 1
ATOM 6255 C CA . MET B 1 171 ? 2.99 19.422 20.328 1 77.94 171 MET B CA 1
ATOM 6256 C C . MET B 1 171 ? 3.961 20.219 19.453 1 77.94 171 MET B C 1
ATOM 6258 O O . MET B 1 171 ? 5.176 20.016 19.531 1 77.94 171 MET B O 1
ATOM 6262 N N . ALA B 1 172 ? 3.41 21.062 18.656 1 84.25 172 ALA B N 1
ATOM 6263 C CA . ALA B 1 172 ? 4.246 21.906 17.812 1 84.25 172 ALA B CA 1
ATOM 6264 C C . ALA B 1 172 ? 5.164 22.781 18.672 1 84.25 172 ALA B C 1
ATOM 6266 O O . ALA B 1 172 ? 6.355 22.922 18.375 1 84.25 172 ALA B O 1
ATOM 6267 N N . ASP B 1 173 ? 4.598 23.359 19.688 1 83.81 173 ASP B N 1
ATOM 6268 C CA . ASP B 1 173 ? 5.379 24.203 20.578 1 83.81 173 ASP B CA 1
ATOM 6269 C C . ASP B 1 173 ? 6.477 23.406 21.281 1 83.81 173 ASP B C 1
ATOM 6271 O O . ASP B 1 173 ? 7.586 23.906 21.484 1 83.81 173 ASP B O 1
ATOM 6275 N N . GLN B 1 174 ? 6.117 22.203 21.641 1 82.69 174 GLN B N 1
ATOM 6276 C CA . GLN B 1 174 ? 7.094 21.344 22.312 1 82.69 174 GLN B CA 1
ATOM 6277 C C . GLN B 1 174 ? 8.258 21.016 21.375 1 82.69 174 GLN B C 1
ATOM 6279 O O . GLN B 1 174 ? 9.422 21.062 21.781 1 82.69 174 GLN B O 1
ATOM 6284 N N . VAL B 1 175 ? 7.973 20.688 20.219 1 87.81 175 VAL B N 1
ATOM 6285 C CA . VAL B 1 175 ? 8.992 20.359 19.234 1 87.81 175 VAL B CA 1
ATOM 6286 C C . VAL B 1 175 ? 9.906 21.562 19 1 87.81 175 VAL B C 1
ATOM 6288 O O . VAL B 1 175 ? 11.133 21.438 19.016 1 87.81 175 VAL B O 1
ATOM 6291 N N . MET B 1 176 ? 9.344 22.75 18.875 1 90.75 176 MET B N 1
ATOM 6292 C CA . MET B 1 176 ? 10.117 23.953 18.609 1 90.75 176 MET B CA 1
ATOM 6293 C C . MET B 1 176 ? 10.922 24.375 19.844 1 90.75 176 MET B C 1
ATOM 6295 O O . MET B 1 176 ? 12.023 24.906 19.703 1 90.75 176 MET B O 1
ATOM 6299 N N . ALA B 1 177 ? 10.32 24.109 20.984 1 87.81 177 ALA B N 1
ATOM 6300 C CA . ALA B 1 177 ? 11.055 24.375 22.219 1 87.81 177 ALA B CA 1
ATOM 6301 C C . ALA B 1 177 ? 12.297 23.5 22.312 1 87.81 177 ALA B C 1
ATOM 6303 O O . ALA B 1 177 ? 13.352 23.969 22.766 1 87.81 177 ALA B O 1
ATOM 6304 N N . ASN B 1 178 ? 12.148 22.312 21.953 1 87.06 178 ASN B N 1
ATOM 6305 C CA . ASN B 1 178 ? 13.281 21.406 21.953 1 87.06 178 ASN B CA 1
ATOM 6306 C C . ASN B 1 178 ? 14.352 21.828 20.953 1 87.06 178 ASN B C 1
ATOM 6308 O O . ASN B 1 178 ? 15.547 21.75 21.234 1 87.06 178 ASN B O 1
ATOM 6312 N N . LEU B 1 179 ? 13.922 22.266 19.812 1 89.12 179 LEU B N 1
ATOM 6313 C CA . LEU B 1 179 ? 14.859 22.75 18.812 1 89.12 179 LEU B CA 1
ATOM 6314 C C . LEU B 1 179 ? 15.602 23.984 19.312 1 89.12 179 LEU B C 1
ATOM 6316 O O . LEU B 1 179 ? 16.812 24.109 19.078 1 89.12 179 LEU B O 1
ATOM 6320 N N . ARG B 1 180 ? 14.875 24.859 19.969 1 90.75 180 ARG B N 1
ATOM 6321 C CA . ARG B 1 180 ? 15.484 26.078 20.531 1 90.75 180 ARG B CA 1
ATOM 6322 C C . ARG B 1 180 ? 16.547 25.719 21.562 1 90.75 180 ARG B C 1
ATOM 6324 O O . ARG B 1 180 ? 17.609 26.359 21.609 1 90.75 180 ARG B O 1
ATOM 6331 N N . SER B 1 181 ? 16.156 24.797 22.375 1 86.31 181 SER B N 1
ATOM 6332 C CA . SER B 1 181 ? 17.109 24.359 23.391 1 86.31 181 SER B CA 1
ATOM 6333 C C . SER B 1 181 ? 18.391 23.828 22.766 1 86.31 181 SER B C 1
ATOM 6335 O O . SER B 1 181 ? 19.484 24.047 23.281 1 86.31 181 SER B O 1
ATOM 6337 N N . LEU B 1 182 ? 18.297 23.156 21.672 1 84.44 182 LEU B N 1
ATOM 6338 C CA . LEU B 1 182 ? 19.453 22.641 20.953 1 84.44 182 LEU B CA 1
ATOM 6339 C C . LEU B 1 182 ? 20.312 23.781 20.406 1 84.44 182 LEU B C 1
ATOM 6341 O O . LEU B 1 182 ? 21.547 23.688 20.391 1 84.44 182 LEU B O 1
ATOM 6345 N N . CYS B 1 183 ? 19.688 24.812 19.969 1 87.19 183 CYS B N 1
ATOM 6346 C CA . CYS B 1 183 ? 20.391 25.969 19.422 1 87.19 183 CYS B CA 1
ATOM 6347 C C . CYS B 1 183 ? 21.125 26.734 20.531 1 87.19 183 CYS B C 1
ATOM 6349 O O . CYS B 1 183 ? 22.266 27.156 20.344 1 87.19 183 CYS B O 1
ATOM 6351 N N . THR B 1 184 ? 20.484 26.938 21.656 1 83.31 184 THR B N 1
ATOM 6352 C CA . THR B 1 184 ? 21.031 27.734 22.75 1 83.31 184 THR B CA 1
ATOM 6353 C C . THR B 1 184 ? 22.234 27.047 23.359 1 83.31 184 THR B C 1
ATOM 6355 O O . THR B 1 184 ? 23.156 27.703 23.859 1 83.31 184 THR B O 1
ATOM 6358 N N . ASN B 1 185 ? 22.156 25.812 23.406 1 75.12 185 ASN B N 1
ATOM 6359 C CA . ASN B 1 185 ? 23.297 25.078 23.969 1 75.12 185 ASN B CA 1
ATOM 6360 C C . ASN B 1 185 ? 24.5 25.125 23.031 1 75.12 185 ASN B C 1
ATOM 6362 O O . ASN B 1 185 ? 25.562 24.609 23.359 1 75.12 185 ASN B O 1
ATOM 6366 N N . GLY B 1 186 ? 24.422 26.094 22 1 65.38 186 GLY B N 1
ATOM 6367 C CA . GLY B 1 186 ? 25.516 26.562 21.156 1 65.38 186 GLY B CA 1
ATOM 6368 C C . GLY B 1 186 ? 25.984 25.516 20.172 1 65.38 186 GLY B C 1
ATOM 6369 O O . GLY B 1 186 ? 27.016 25.688 19.516 1 65.38 186 GLY B O 1
ATOM 6370 N N . LYS B 1 187 ? 25.141 24.578 19.844 1 71.44 187 LYS B N 1
ATOM 6371 C CA . LYS B 1 187 ? 25.797 23.5 19.094 1 71.44 187 LYS B CA 1
ATOM 6372 C C . LYS B 1 187 ? 25.234 23.406 17.672 1 71.44 187 LYS B C 1
ATOM 6374 O O . LYS B 1 187 ? 25.969 23.078 16.734 1 71.44 187 LYS B O 1
ATOM 6379 N N . VAL B 1 188 ? 24.031 23.906 17.5 1 88.12 188 VAL B N 1
ATOM 6380 C CA . VAL B 1 188 ? 23.422 23.594 16.203 1 88.12 188 VAL B CA 1
ATOM 6381 C C . VAL B 1 188 ? 22.625 24.797 15.711 1 88.12 188 VAL B C 1
ATOM 6383 O O . VAL B 1 188 ? 21.922 25.453 16.484 1 88.12 188 VAL B O 1
ATOM 6386 N N . SER B 1 189 ? 22.891 25.297 14.477 1 92.88 189 SER B N 1
ATOM 6387 C CA . SER B 1 189 ? 22.031 26.266 13.828 1 92.88 189 SER B CA 1
ATOM 6388 C C . SER B 1 189 ? 20.797 25.609 13.227 1 92.88 189 SER B C 1
ATOM 6390 O O . SER B 1 189 ? 20.891 24.5 12.68 1 92.88 189 SER B O 1
ATOM 6392 N N . VAL B 1 190 ? 19.672 26.234 13.414 1 93.88 190 VAL B N 1
ATOM 6393 C CA . VAL B 1 190 ? 18.422 25.625 12.938 1 93.88 190 VAL B CA 1
ATOM 6394 C C . VAL B 1 190 ? 17.75 26.562 11.938 1 93.88 190 VAL B C 1
ATOM 6396 O O . VAL B 1 190 ? 17.609 27.766 12.195 1 93.88 190 VAL B O 1
ATOM 6399 N N . LEU B 1 191 ? 17.453 26.109 10.797 1 94.94 191 LEU B N 1
ATOM 6400 C CA . LEU B 1 191 ? 16.609 26.781 9.812 1 94.94 191 LEU B CA 1
ATOM 6401 C C . LEU B 1 191 ? 15.32 26 9.586 1 94.94 191 LEU B C 1
ATOM 6403 O O . LEU B 1 191 ? 15.359 24.875 9.078 1 94.94 191 LEU B O 1
ATOM 6407 N N . ALA B 1 192 ? 14.203 26.516 9.961 1 95.06 192 ALA B N 1
ATOM 6408 C CA . ALA B 1 192 ? 12.922 25.812 9.891 1 95.06 192 ALA B CA 1
ATOM 6409 C C . ALA B 1 192 ? 11.945 26.531 8.969 1 95.06 192 ALA B C 1
ATOM 6411 O O . ALA B 1 192 ? 11.672 27.719 9.148 1 95.06 192 ALA B O 1
ATOM 6412 N N . ALA B 1 193 ? 11.531 25.828 7.949 1 93.44 193 ALA B N 1
ATOM 6413 C CA . ALA B 1 193 ? 10.43 26.328 7.133 1 93.44 193 ALA B CA 1
ATOM 6414 C C . ALA B 1 193 ? 9.094 26.156 7.836 1 93.44 193 ALA B C 1
ATOM 6416 O O . ALA B 1 193 ? 8.727 25.031 8.211 1 93.44 193 ALA B O 1
ATOM 6417 N N . ILE B 1 194 ? 8.406 27.219 8.086 1 88.75 194 ILE B N 1
ATOM 6418 C CA . ILE B 1 194 ? 7.133 27.141 8.789 1 88.75 194 ILE B CA 1
ATOM 6419 C C . ILE B 1 194 ? 6.074 27.938 8.023 1 88.75 194 ILE B C 1
ATOM 6421 O O . ILE B 1 194 ? 6.352 29.031 7.527 1 88.75 194 ILE B O 1
ATOM 6425 N N . HIS B 1 195 ? 4.992 27.469 7.941 1 77.69 195 HIS B N 1
ATOM 6426 C CA . HIS B 1 195 ? 3.916 28.125 7.211 1 77.69 195 HIS B CA 1
ATOM 6427 C C . HIS B 1 195 ? 3.213 29.156 8.078 1 77.69 195 HIS B C 1
ATOM 6429 O O . HIS B 1 195 ? 3.088 30.328 7.68 1 77.69 195 HIS B O 1
ATOM 6435 N N . GLN B 1 196 ? 2.676 28.703 9.156 1 77.75 196 GLN B N 1
ATOM 6436 C CA . GLN B 1 196 ? 1.928 29.609 10.031 1 77.75 196 GLN B CA 1
ATOM 6437 C C . GLN B 1 196 ? 2.246 29.328 11.5 1 77.75 196 GLN B C 1
ATOM 6439 O O . GLN B 1 196 ? 1.438 28.734 12.219 1 77.75 196 GLN B O 1
ATOM 6444 N N . PRO B 1 197 ? 3.314 29.953 11.906 1 84.19 197 PRO B N 1
ATOM 6445 C CA . PRO B 1 197 ? 3.666 29.719 13.312 1 84.19 197 PRO B CA 1
ATOM 6446 C C . PRO B 1 197 ? 2.771 30.5 14.281 1 84.19 197 PRO B C 1
ATOM 6448 O O . PRO B 1 197 ? 2.289 31.578 13.945 1 84.19 197 PRO B O 1
ATOM 6451 N N . SER B 1 198 ? 2.578 29.922 15.406 1 84.06 198 SER B N 1
ATOM 6452 C CA . SER B 1 198 ? 1.932 30.656 16.484 1 84.06 198 SER B CA 1
ATOM 6453 C C . SER B 1 198 ? 2.846 31.75 17.031 1 84.06 198 SER B C 1
ATOM 6455 O O . SER B 1 198 ? 4.031 31.797 16.703 1 84.06 198 SER B O 1
ATOM 6457 N N . THR B 1 199 ? 2.264 32.656 17.797 1 86.06 199 THR B N 1
ATOM 6458 C CA . THR B 1 199 ? 3.031 33.719 18.391 1 86.06 199 THR B CA 1
ATOM 6459 C C . THR B 1 199 ? 4.152 33.188 19.281 1 86.06 199 THR B C 1
ATOM 6461 O O . THR B 1 199 ? 5.262 33.719 19.281 1 86.06 199 THR B O 1
ATOM 6464 N N . HIS B 1 200 ? 3.873 32.031 19.922 1 83.94 200 HIS B N 1
ATOM 6465 C CA . HIS B 1 200 ? 4.879 31.422 20.781 1 83.94 200 HIS B CA 1
ATOM 6466 C C . HIS B 1 200 ? 6.035 30.859 19.953 1 83.94 200 HIS B C 1
ATOM 6468 O O . HIS B 1 200 ? 7.199 31.047 20.312 1 83.94 200 HIS B O 1
ATOM 6474 N N . ILE B 1 201 ? 5.648 30.281 18.984 1 88.94 201 ILE B N 1
ATOM 6475 C CA . ILE B 1 201 ? 6.656 29.656 18.141 1 88.94 201 ILE B CA 1
ATOM 6476 C C . ILE B 1 201 ? 7.457 30.75 17.422 1 88.94 201 ILE B C 1
ATOM 6478 O O . ILE B 1 201 ? 8.688 30.656 17.312 1 88.94 201 ILE B O 1
ATOM 6482 N N . PHE B 1 202 ? 6.766 31.812 17 1 90.88 202 PHE B N 1
ATOM 6483 C CA . PHE B 1 202 ? 7.426 32.906 16.297 1 90.88 202 PHE B CA 1
ATOM 6484 C C . PHE B 1 202 ? 8.43 33.594 17.203 1 90.88 202 PHE B C 1
ATOM 6486 O O . PHE B 1 202 ? 9.492 34.031 16.75 1 90.88 202 PHE B O 1
ATOM 6493 N N . ALA B 1 203 ? 8.078 33.719 18.438 1 88.75 203 ALA B N 1
ATOM 6494 C CA . ALA B 1 203 ? 8.922 34.438 19.406 1 88.75 203 ALA B CA 1
ATOM 6495 C C . ALA B 1 203 ? 10.211 33.656 19.656 1 88.75 203 ALA B C 1
ATOM 6497 O O . ALA B 1 203 ? 11.195 34.219 20.156 1 88.75 203 ALA B O 1
ATOM 6498 N N . ARG B 1 204 ? 10.227 32.469 19.297 1 90.38 204 ARG B N 1
ATOM 6499 C CA . ARG B 1 204 ? 11.398 31.641 19.547 1 90.38 204 ARG B CA 1
ATOM 6500 C C . ARG B 1 204 ? 12.453 31.828 18.469 1 90.38 204 ARG B C 1
ATOM 6502 O O . ARG B 1 204 ? 13.617 31.469 18.656 1 90.38 204 ARG B O 1
ATOM 6509 N N . PHE B 1 205 ? 12.109 32.375 17.391 1 94.38 205 PHE B N 1
ATOM 6510 C CA . PHE B 1 205 ? 13.039 32.562 16.281 1 94.38 205 PHE B CA 1
ATOM 6511 C C . PHE B 1 205 ? 13.891 33.781 16.469 1 94.38 205 PHE B C 1
ATOM 6513 O O . PHE B 1 205 ? 13.398 34.812 16.938 1 94.38 205 PHE B O 1
ATOM 6520 N N . ASP B 1 206 ? 15.117 33.719 16.156 1 93.75 206 ASP B N 1
ATOM 6521 C CA . ASP B 1 206 ? 16.047 34.844 16.219 1 93.75 206 ASP B CA 1
ATOM 6522 C C . ASP B 1 206 ? 15.992 35.656 14.945 1 93.75 206 ASP B C 1
ATOM 6524 O O . ASP B 1 206 ? 16.031 36.906 15 1 93.75 206 ASP B O 1
ATOM 6528 N N . GLU B 1 207 ? 15.93 35.031 13.914 1 94.38 207 GLU B N 1
ATOM 6529 C CA . GLU B 1 207 ? 15.938 35.656 12.602 1 94.38 207 GLU B CA 1
ATOM 6530 C C . GLU B 1 207 ? 14.797 35.156 11.727 1 94.38 207 GLU B C 1
ATOM 6532 O O . GLU B 1 207 ? 14.242 34.094 11.992 1 94.38 207 GLU B O 1
ATOM 6537 N N . LEU B 1 208 ? 14.477 36 10.727 1 95.19 208 LEU B N 1
ATOM 6538 C CA . LEU B 1 208 ? 13.367 35.688 9.836 1 95.19 208 LEU B CA 1
ATOM 6539 C C . LEU B 1 208 ? 13.758 35.875 8.383 1 95.19 208 LEU B C 1
ATOM 6541 O O . LEU B 1 208 ? 14.406 36.875 8.047 1 95.19 208 LEU B O 1
ATOM 6545 N N . LEU B 1 209 ? 13.523 34.875 7.629 1 94.69 209 LEU B N 1
ATOM 6546 C CA . LEU B 1 209 ? 13.602 34.969 6.176 1 94.69 209 LEU B CA 1
ATOM 6547 C C . LEU B 1 209 ? 12.211 34.812 5.551 1 94.69 209 LEU B C 1
ATOM 6549 O O . LEU B 1 209 ? 11.578 33.781 5.672 1 94.69 209 LEU B O 1
ATOM 6553 N N . LEU B 1 210 ? 11.758 35.906 4.918 1 94.31 210 LEU B N 1
ATOM 6554 C CA . LEU B 1 210 ? 10.414 35.906 4.336 1 94.31 210 LEU B CA 1
ATOM 6555 C C . LEU B 1 210 ? 10.484 35.875 2.812 1 94.31 210 LEU B C 1
ATOM 6557 O O . LEU B 1 210 ? 11.156 36.719 2.205 1 94.31 210 LEU B O 1
ATOM 6561 N N . LEU B 1 211 ? 9.805 34.938 2.271 1 92.31 211 LEU B N 1
ATOM 6562 C CA . LEU B 1 211 ? 9.805 34.75 0.824 1 92.31 211 LEU B CA 1
ATOM 6563 C C . LEU B 1 211 ? 8.438 35.094 0.232 1 92.31 211 LEU B C 1
ATOM 6565 O O . LEU B 1 211 ? 7.402 34.812 0.829 1 92.31 211 LEU B O 1
ATOM 6569 N N . LYS B 1 212 ? 8.469 35.812 -0.848 1 89.62 212 LYS B N 1
ATOM 6570 C CA . LYS B 1 212 ? 7.277 36.094 -1.648 1 89.62 212 LYS B CA 1
ATOM 6571 C C . LYS B 1 212 ? 7.535 35.812 -3.125 1 89.62 212 LYS B C 1
ATOM 6573 O O . LYS B 1 212 ? 8.367 36.469 -3.754 1 89.62 212 LYS B O 1
ATOM 6578 N N . ASP B 1 213 ? 6.844 34.875 -3.729 1 86.62 213 ASP B N 1
ATOM 6579 C CA . ASP B 1 213 ? 6.922 34.531 -5.145 1 86.62 213 ASP B CA 1
ATOM 6580 C C . ASP B 1 213 ? 8.367 34.312 -5.578 1 86.62 213 ASP B C 1
ATOM 6582 O O . ASP B 1 213 ? 8.805 34.844 -6.594 1 86.62 213 ASP B O 1
ATOM 6586 N N . GLY B 1 214 ? 9.117 33.688 -4.715 1 88.94 214 GLY B N 1
ATOM 6587 C CA . GLY B 1 214 ? 10.484 33.344 -5.047 1 88.94 214 GLY B CA 1
ATOM 6588 C C . GLY B 1 214 ? 11.477 34.438 -4.707 1 88.94 214 GLY B C 1
ATOM 6589 O O . GLY B 1 214 ? 12.68 34.281 -4.941 1 88.94 214 GLY B O 1
ATOM 6590 N N . GLU B 1 215 ? 11.023 35.5 -4.223 1 90.38 215 GLU B N 1
ATOM 6591 C CA . GLU B 1 215 ? 11.891 36.625 -3.865 1 90.38 215 GLU B CA 1
ATOM 6592 C C . GLU B 1 215 ? 11.953 36.812 -2.352 1 90.38 215 GLU B C 1
ATOM 6594 O O . GLU B 1 215 ? 10.938 36.688 -1.664 1 90.38 215 GLU B O 1
ATOM 6599 N N . VAL B 1 216 ? 13.141 37.125 -1.917 1 92.5 216 VAL B N 1
ATOM 6600 C CA . VAL B 1 216 ? 13.297 37.438 -0.496 1 92.5 216 VAL B CA 1
ATOM 6601 C C . VAL B 1 216 ? 12.867 38.875 -0.21 1 92.5 216 VAL B C 1
ATOM 6603 O O . VAL B 1 216 ? 13.492 39.812 -0.68 1 92.5 216 VAL B O 1
ATOM 6606 N N . VAL B 1 217 ? 11.914 39.031 0.61 1 92 217 VAL B N 1
ATOM 6607 C CA . VAL B 1 217 ? 11.359 40.344 0.869 1 92 217 VAL B CA 1
ATOM 6608 C C . VAL B 1 217 ? 11.875 40.875 2.207 1 92 217 VAL B C 1
ATOM 6610 O O . VAL B 1 217 ? 11.852 42.094 2.459 1 92 217 VAL B O 1
ATOM 6613 N N . TYR B 1 218 ? 12.258 39.938 3.031 1 92.81 218 TYR B N 1
ATOM 6614 C CA . TYR B 1 218 ? 12.828 40.344 4.312 1 92.81 218 TYR B CA 1
ATOM 6615 C C . TYR B 1 218 ? 13.883 39.375 4.781 1 92.81 218 TYR B C 1
ATOM 6617 O O . TYR B 1 218 ? 13.703 38.156 4.641 1 92.81 218 TYR B O 1
ATOM 6625 N N . TRP B 1 219 ? 14.938 39.844 5.223 1 92.12 219 TRP B N 1
ATOM 6626 C CA . TRP B 1 219 ? 15.992 39.094 5.875 1 92.12 219 TRP B CA 1
ATOM 6627 C C . TRP B 1 219 ? 16.578 39.875 7.051 1 92.12 219 TRP B C 1
ATOM 6629 O O . TRP B 1 219 ? 17.156 40.938 6.867 1 92.12 219 TRP B O 1
ATOM 6639 N N . GLY B 1 220 ? 16.406 39.344 8.273 1 90.44 220 GLY B N 1
ATOM 6640 C CA . GLY B 1 220 ? 16.906 40.031 9.445 1 90.44 220 GLY B CA 1
ATOM 6641 C C . GLY B 1 220 ? 16.344 39.5 10.742 1 90.44 220 GLY B C 1
ATOM 6642 O O . GLY B 1 220 ? 15.805 38.375 10.773 1 90.44 220 GLY B O 1
ATOM 6643 N N . PRO B 1 221 ? 16.562 40.219 11.82 1 92.75 221 PRO B N 1
ATOM 6644 C CA . PRO B 1 221 ? 16 39.781 13.102 1 92.75 221 PRO B CA 1
ATOM 6645 C C . PRO B 1 221 ? 14.477 39.719 13.086 1 92.75 221 PRO B C 1
ATOM 6647 O O . PRO B 1 221 ? 13.828 40.625 12.531 1 92.75 221 PRO B O 1
ATOM 6650 N N . ALA B 1 222 ? 13.984 38.688 13.664 1 93.06 222 ALA B N 1
ATOM 6651 C CA . ALA B 1 222 ? 12.547 38.469 13.656 1 93.06 222 ALA B CA 1
ATOM 6652 C C . ALA B 1 222 ? 11.82 39.594 14.391 1 93.06 222 ALA B C 1
ATOM 6654 O O . ALA B 1 222 ? 10.727 40 13.984 1 93.06 222 ALA B O 1
ATOM 6655 N N . CYS B 1 223 ? 12.352 40.156 15.391 1 88.94 223 CYS B N 1
ATOM 6656 C CA . CYS B 1 223 ? 11.719 41.188 16.234 1 88.94 223 CYS B CA 1
ATOM 6657 C C . CYS B 1 223 ? 11.594 42.5 15.477 1 88.94 223 CYS B C 1
ATOM 6659 O O . CYS B 1 223 ? 10.711 43.312 15.781 1 88.94 223 CYS B O 1
ATOM 6661 N N . ASP B 1 224 ? 12.422 42.719 14.461 1 90.81 224 ASP B N 1
ATOM 6662 C CA . ASP B 1 224 ? 12.445 44 13.734 1 90.81 224 ASP B CA 1
ATOM 6663 C C . ASP B 1 224 ? 11.539 43.938 12.516 1 90.81 224 ASP B C 1
ATOM 6665 O O . ASP B 1 224 ? 11.281 44.969 11.883 1 90.81 224 ASP B O 1
ATOM 6669 N N . ALA B 1 225 ? 11.094 42.812 12.219 1 90.81 225 ALA B N 1
ATOM 6670 C CA . ALA B 1 225 ? 10.344 42.656 10.977 1 90.81 225 ALA B CA 1
ATOM 6671 C C . ALA B 1 225 ? 9.062 43.469 10.992 1 90.81 225 ALA B C 1
ATOM 6673 O O . ALA B 1 225 ? 8.75 44.156 10.016 1 90.81 225 ALA B O 1
ATOM 6674 N N . GLU B 1 226 ? 8.359 43.406 12.086 1 88.81 226 GLU B N 1
ATOM 6675 C CA . GLU B 1 226 ? 7.082 44.125 12.164 1 88.81 226 GLU B CA 1
ATOM 6676 C C . GLU B 1 226 ? 7.27 45.625 11.953 1 88.81 226 GLU B C 1
ATOM 6678 O O . GLU B 1 226 ? 6.488 46.25 11.242 1 88.81 226 GLU B O 1
ATOM 6683 N N . ALA B 1 227 ? 8.234 46.188 12.57 1 88.38 227 ALA B N 1
ATOM 6684 C CA . ALA B 1 227 ? 8.484 47.625 12.477 1 88.38 227 ALA B CA 1
ATOM 6685 C C . ALA B 1 227 ? 8.805 48.031 11.039 1 88.38 227 ALA B C 1
ATOM 6687 O O . ALA B 1 227 ? 8.32 49.062 10.555 1 88.38 227 ALA B O 1
ATOM 6688 N N . LEU B 1 228 ? 9.594 47.281 10.391 1 88.81 228 LEU B N 1
ATOM 6689 C CA . LEU B 1 228 ? 9.977 47.594 9.016 1 88.81 228 LEU B CA 1
ATOM 6690 C C . LEU B 1 228 ? 8.766 47.531 8.094 1 88.81 228 LEU B C 1
ATOM 6692 O O . LEU B 1 228 ? 8.594 48.375 7.227 1 88.81 228 LEU B O 1
ATOM 6696 N N . PHE B 1 229 ? 7.977 46.531 8.219 1 90.56 229 PHE B N 1
ATOM 6697 C CA . PHE B 1 229 ? 6.832 46.375 7.332 1 90.56 229 PHE B CA 1
ATOM 6698 C C . PHE B 1 229 ? 5.758 47.406 7.617 1 90.56 229 PHE B C 1
ATOM 6700 O O . PHE B 1 229 ? 5.059 47.844 6.703 1 90.56 229 PHE B O 1
ATOM 6707 N N . THR B 1 230 ? 5.605 47.719 8.898 1 86.88 230 THR B N 1
ATOM 6708 C CA . THR B 1 230 ? 4.637 48.75 9.25 1 86.88 230 THR B CA 1
ATOM 6709 C C . THR B 1 230 ? 5.031 50.094 8.633 1 86.88 230 THR B C 1
ATOM 6711 O O . THR B 1 230 ? 4.168 50.906 8.32 1 86.88 230 THR B O 1
ATOM 6714 N N . ALA B 1 231 ? 6.293 50.312 8.445 1 84.44 231 ALA B N 1
ATOM 6715 C CA . ALA B 1 231 ? 6.793 51.531 7.852 1 84.44 231 ALA B CA 1
ATOM 6716 C C . ALA B 1 231 ? 6.484 51.594 6.359 1 84.44 231 ALA B C 1
ATOM 6718 O O . ALA B 1 231 ? 6.316 52.688 5.797 1 84.44 231 ALA B O 1
ATOM 6719 N N . HIS B 1 232 ? 6.379 50.5 5.734 1 83.12 232 HIS B N 1
ATOM 6720 C CA . HIS B 1 232 ? 6.246 50.469 4.281 1 83.12 232 HIS B CA 1
ATOM 6721 C C . HIS B 1 232 ? 4.84 50.031 3.867 1 83.12 232 HIS B C 1
ATOM 6723 O O . HIS B 1 232 ? 4.414 50.312 2.742 1 83.12 232 HIS B O 1
ATOM 6729 N N . CYS B 1 233 ? 4.207 49.344 4.762 1 83.38 233 CYS B N 1
ATOM 6730 C CA . CYS B 1 233 ? 2.896 48.812 4.43 1 83.38 233 CYS B CA 1
ATOM 6731 C C . CYS B 1 233 ? 1.849 49.219 5.449 1 83.38 233 CYS B C 1
ATOM 6733 O O . CYS B 1 233 ? 2.141 50.031 6.352 1 83.38 233 CYS B O 1
ATOM 6735 N N . SER B 1 234 ? 0.555 48.781 5.203 1 80.88 234 SER B N 1
ATOM 6736 C CA . SER B 1 234 ? -0.519 49.062 6.152 1 80.88 234 SER B CA 1
ATOM 6737 C C . SER B 1 234 ? -0.232 48.438 7.508 1 80.88 234 SER B C 1
ATOM 6739 O O . SER B 1 234 ? 0.315 47.344 7.582 1 80.88 234 SER B O 1
ATOM 6741 N N . PRO B 1 235 ? -0.514 49.125 8.508 1 82.5 235 PRO B N 1
ATOM 6742 C CA . PRO B 1 235 ? -0.217 48.625 9.844 1 82.5 235 PRO B CA 1
ATOM 6743 C C . PRO B 1 235 ? -1.019 47.375 10.195 1 82.5 235 PRO B C 1
ATOM 6745 O O . PRO B 1 235 ? -2.053 47.094 9.57 1 82.5 235 PRO B O 1
ATOM 6748 N N . ARG B 1 236 ? -0.442 46.625 11.109 1 82.25 236 ARG B N 1
ATOM 6749 C CA . ARG B 1 236 ? -1.048 45.375 11.57 1 82.25 236 ARG B CA 1
ATOM 6750 C C . ARG B 1 236 ? -2.348 45.656 12.328 1 82.25 236 ARG B C 1
ATOM 6752 O O . ARG B 1 236 ? -2.432 46.594 13.102 1 82.25 236 ARG B O 1
ATOM 6759 N N . HIS B 1 237 ? -3.35 44.812 12.102 1 80.25 237 HIS B N 1
ATOM 6760 C CA . HIS B 1 237 ? -4.586 44.875 12.875 1 80.25 237 HIS B CA 1
ATOM 6761 C C . HIS B 1 237 ? -4.379 44.344 14.289 1 80.25 237 HIS B C 1
ATOM 6763 O O . HIS B 1 237 ? -3.609 43.406 14.5 1 80.25 237 HIS B O 1
ATOM 6769 N N . SER B 1 238 ? -5.031 44.844 15.289 1 76.81 238 SER B N 1
ATOM 6770 C CA . SER B 1 238 ? -4.844 44.5 16.703 1 76.81 238 SER B CA 1
ATOM 6771 C C . SER B 1 238 ? -5.16 43.031 16.984 1 76.81 238 SER B C 1
ATOM 6773 O O . SER B 1 238 ? -4.664 42.469 17.953 1 76.81 238 SER B O 1
ATOM 6775 N N . LEU B 1 239 ? -5.859 42.438 16.141 1 77.38 239 LEU B N 1
ATOM 6776 C CA . LEU B 1 239 ? -6.305 41.062 16.391 1 77.38 239 LEU B CA 1
ATOM 6777 C C . LEU B 1 239 ? -5.395 40.062 15.688 1 77.38 239 LEU B C 1
ATOM 6779 O O . LEU B 1 239 ? -5.539 38.875 15.875 1 77.38 239 LEU B O 1
ATOM 6783 N N . GLN B 1 240 ? -4.473 40.656 15.008 1 83.44 240 GLN B N 1
ATOM 6784 C CA . GLN B 1 240 ? -3.594 39.75 14.25 1 83.44 240 GLN B CA 1
ATOM 6785 C C . GLN B 1 240 ? -2.273 39.531 14.984 1 83.44 240 GLN B C 1
ATOM 6787 O O . GLN B 1 240 ? -1.785 40.438 15.68 1 83.44 240 GLN B O 1
ATOM 6792 N N . SER B 1 241 ? -1.788 38.375 14.805 1 85.62 241 SER B N 1
ATOM 6793 C CA . SER B 1 241 ? -0.424 38.125 15.258 1 85.62 241 SER B CA 1
ATOM 6794 C C . SER B 1 241 ? 0.597 38.656 14.258 1 85.62 241 SER B C 1
ATOM 6796 O O . SER B 1 241 ? 0.253 38.969 13.117 1 85.62 241 SER B O 1
ATOM 6798 N N . THR B 1 242 ? 1.823 38.844 14.703 1 86.31 242 THR B N 1
ATOM 6799 C CA . THR B 1 242 ? 2.879 39.344 13.828 1 86.31 242 THR B CA 1
ATOM 6800 C C . THR B 1 242 ? 3.09 38.406 12.648 1 86.31 242 THR B C 1
ATOM 6802 O O . THR B 1 242 ? 3.234 38.875 11.508 1 86.31 242 THR B O 1
ATOM 6805 N N . ALA B 1 243 ? 3.121 37.156 12.945 1 88.62 243 ALA B N 1
ATOM 6806 C CA . ALA B 1 243 ? 3.342 36.156 11.891 1 88.62 243 ALA B CA 1
ATOM 6807 C C . ALA B 1 243 ? 2.213 36.188 10.859 1 88.62 243 ALA B C 1
ATOM 6809 O O . ALA B 1 243 ? 2.457 36.094 9.656 1 88.62 243 ALA B O 1
ATOM 6810 N N . GLU B 1 244 ? 1.071 36.312 11.32 1 86.31 244 GLU B N 1
ATOM 6811 C CA . GLU B 1 244 ? -0.083 36.375 10.43 1 86.31 244 GLU B CA 1
ATOM 6812 C C . GLU B 1 244 ? -0.044 37.625 9.57 1 86.31 244 GLU B C 1
ATOM 6814 O O . GLU B 1 244 ? -0.407 37.594 8.391 1 86.31 244 GLU B O 1
ATOM 6819 N N . TYR B 1 245 ? 0.266 38.688 10.258 1 86.88 245 TYR B N 1
ATOM 6820 C CA . TYR B 1 245 ? 0.382 39.969 9.57 1 86.88 245 TYR B CA 1
ATOM 6821 C C . TYR B 1 245 ? 1.375 39.875 8.414 1 86.88 245 TYR B C 1
ATOM 6823 O O . TYR B 1 245 ? 1.07 40.281 7.289 1 86.88 245 TYR B O 1
ATOM 6831 N N . LEU B 1 246 ? 2.496 39.312 8.672 1 88.94 246 LEU B N 1
ATOM 6832 C CA . LEU B 1 246 ? 3.543 39.156 7.664 1 88.94 246 LEU B CA 1
ATOM 6833 C C . LEU B 1 246 ? 3.09 38.25 6.531 1 88.94 246 LEU B C 1
ATOM 6835 O O . LEU B 1 246 ? 3.346 38.531 5.359 1 88.94 246 LEU B O 1
ATOM 6839 N N . MET B 1 247 ? 2.463 37.219 6.875 1 87.75 247 MET B N 1
ATOM 6840 C CA . MET B 1 247 ? 1.996 36.25 5.875 1 87.75 247 MET B CA 1
ATOM 6841 C C . MET B 1 247 ? 0.92 36.875 4.992 1 87.75 247 MET B C 1
ATOM 6843 O O . MET B 1 247 ? 0.862 36.594 3.791 1 87.75 247 MET B O 1
ATOM 6847 N N . ASP B 1 248 ? 0.062 37.656 5.578 1 84.31 248 ASP B N 1
ATOM 6848 C CA . ASP B 1 248 ? -0.984 38.312 4.812 1 84.31 248 ASP B CA 1
ATOM 6849 C C . ASP B 1 248 ? -0.385 39.281 3.785 1 84.31 248 ASP B C 1
ATOM 6851 O O . ASP B 1 248 ? -0.887 39.406 2.664 1 84.31 248 ASP B O 1
ATOM 6855 N N . LEU B 1 249 ? 0.598 39.906 4.223 1 85.69 249 LEU B N 1
ATOM 6856 C CA . LEU B 1 249 ? 1.247 40.875 3.348 1 85.69 249 LEU B CA 1
ATOM 6857 C C . LEU B 1 249 ? 1.834 40.219 2.117 1 85.69 249 LEU B C 1
ATOM 6859 O O . LEU B 1 249 ? 1.83 40.781 1.024 1 85.69 249 LEU B O 1
ATOM 6863 N N . VAL B 1 250 ? 2.314 39 2.314 1 86.69 250 VAL B N 1
ATOM 6864 C CA . VAL B 1 250 ? 3.014 38.344 1.219 1 86.69 250 VAL B CA 1
ATOM 6865 C C . VAL B 1 250 ? 2.031 37.469 0.42 1 86.69 250 VAL B C 1
ATOM 6867 O O . VAL B 1 250 ? 2.32 37.094 -0.711 1 86.69 250 VAL B O 1
ATOM 6870 N N . THR B 1 251 ? 0.904 37.188 0.897 1 81.25 251 THR B N 1
ATOM 6871 C CA . THR B 1 251 ? -0.033 36.281 0.235 1 81.25 251 THR B CA 1
ATOM 6872 C C . THR B 1 251 ? -1.151 37.062 -0.443 1 81.25 251 THR B C 1
ATOM 6874 O O . THR B 1 251 ? -1.569 36.75 -1.553 1 81.25 251 THR B O 1
ATOM 6877 N N . LEU B 1 252 ? -1.694 38.125 0.239 1 74.31 252 LEU B N 1
ATOM 6878 C CA . LEU B 1 252 ? -2.895 38.812 -0.216 1 74.31 252 LEU B CA 1
ATOM 6879 C C . LEU B 1 252 ? -2.553 39.844 -1.288 1 74.31 252 LEU B C 1
ATOM 6881 O O . LEU B 1 252 ? -1.403 40.281 -1.397 1 74.31 252 LEU B O 1
ATOM 6885 N N . GLU B 1 253 ? -3.623 40.062 -2.111 1 70 253 GLU B N 1
ATOM 6886 C CA . GLU B 1 253 ? -3.518 41.125 -3.107 1 70 253 GLU B CA 1
ATOM 6887 C C . GLU B 1 253 ? -3.691 42.5 -2.471 1 70 253 GLU B C 1
ATOM 6889 O O . GLU B 1 253 ? -4.43 42.656 -1.493 1 70 253 GLU B O 1
ATOM 6894 N N . PRO B 1 254 ? -2.848 43.5 -2.971 1 64.88 254 PRO B N 1
ATOM 6895 C CA . PRO B 1 254 ? -2.973 44.844 -2.404 1 64.88 254 PRO B CA 1
ATOM 6896 C C . PRO B 1 254 ? -4.379 45.438 -2.561 1 64.88 254 PRO B C 1
ATOM 6898 O O . PRO B 1 254 ? -5.074 45.125 -3.529 1 64.88 254 PRO B O 1
ATOM 6901 N N . ALA B 1 255 ? -4.969 45.969 -1.479 1 58.91 255 ALA B N 1
ATOM 6902 C CA . ALA B 1 255 ? -6.273 46.625 -1.554 1 58.91 255 ALA B CA 1
ATOM 6903 C C . ALA B 1 255 ? -6.277 47.719 -2.627 1 58.91 255 ALA B C 1
ATOM 6905 O O . ALA B 1 255 ? -5.262 48.375 -2.855 1 58.91 255 ALA B O 1
ATOM 6906 N N . PRO B 1 256 ? -7.266 47.844 -3.561 1 54.97 256 PRO B N 1
ATOM 6907 C CA . PRO B 1 256 ? -7.324 48.969 -4.523 1 54.97 256 PRO B CA 1
ATOM 6908 C C . PRO B 1 256 ? -7.211 50.344 -3.861 1 54.97 256 PRO B C 1
ATOM 6910 O O . PRO B 1 256 ? -7.664 50.5 -2.727 1 54.97 256 PRO B O 1
ATOM 6913 N N . GLU B 1 257 ? -6.223 51.281 -4.188 1 49.25 257 GLU B N 1
ATOM 6914 C CA . GLU B 1 257 ? -5.977 52.656 -3.713 1 49.25 257 GLU B CA 1
ATOM 6915 C C . GLU B 1 257 ? -7.285 53.406 -3.496 1 49.25 257 GLU B C 1
ATOM 6917 O O . GLU B 1 257 ? -7.379 54.25 -2.602 1 49.25 257 GLU B O 1
ATOM 6922 N N . SER B 1 258 ? -8.188 53.562 -4.504 1 44.75 258 SER B N 1
ATOM 6923 C CA . SER B 1 258 ? -9.336 54.438 -4.445 1 44.75 258 SER B CA 1
ATOM 6924 C C . SER B 1 258 ? -10.227 54.156 -3.244 1 44.75 258 SER B C 1
ATOM 6926 O O . SER B 1 258 ? -11.195 54.844 -2.984 1 44.75 258 SER B O 1
ATOM 6928 N N . ALA B 1 259 ? -10.289 53.125 -2.75 1 42.28 259 ALA B N 1
ATOM 6929 C CA . ALA B 1 259 ? -11.281 52.906 -1.705 1 42.28 259 ALA B CA 1
ATOM 6930 C C . ALA B 1 259 ? -10.844 53.5 -0.383 1 42.28 259 ALA B C 1
ATOM 6932 O O . ALA B 1 259 ? -10.398 52.812 0.525 1 42.28 259 ALA B O 1
ATOM 6933 N N . GLU B 1 260 ? -10.219 54.625 -0.279 1 39.09 260 GLU B N 1
ATOM 6934 C CA . GLU B 1 260 ? -10.008 55.406 0.937 1 39.09 260 GLU B CA 1
ATOM 6935 C C . GLU B 1 260 ? -11.219 55.312 1.866 1 39.09 260 GLU B C 1
ATOM 6937 O O . GLU B 1 260 ? -11.078 55.438 3.082 1 39.09 260 GLU B O 1
ATOM 6942 N N . GLY B 1 261 ? -12.438 55.875 1.419 1 35.56 261 GLY B N 1
ATOM 6943 C CA . GLY B 1 261 ? -13.555 56.25 2.277 1 35.56 261 GLY B CA 1
ATOM 6944 C C . GLY B 1 261 ? -14.164 55.062 3.006 1 35.56 261 GLY B C 1
ATOM 6945 O O . GLY B 1 261 ? -14.953 55.25 3.936 1 35.56 261 GLY B O 1
ATOM 6946 N N . LYS B 1 262 ? -14.758 54.156 2.27 1 37.53 262 LYS B N 1
ATOM 6947 C CA . LYS B 1 262 ? -15.727 53.312 2.949 1 37.53 262 LYS B CA 1
ATOM 6948 C C . LYS B 1 262 ? -15.023 52.344 3.898 1 37.53 262 LYS B C 1
ATOM 6950 O O . LYS B 1 262 ? -13.922 51.875 3.613 1 37.53 262 LYS B O 1
ATOM 6955 N N . GLY B 1 263 ? -15.359 52.375 5.164 1 35.62 263 GLY B N 1
ATOM 6956 C CA . GLY B 1 263 ? -15.211 51.562 6.355 1 35.62 263 GLY B CA 1
ATOM 6957 C C . GLY B 1 263 ? -14.906 50.094 6.047 1 35.62 263 GLY B C 1
ATOM 6958 O O . GLY B 1 263 ? -15.148 49.219 6.875 1 35.62 263 GLY B O 1
ATOM 6959 N N . SER B 1 264 ? -14.844 49.781 4.855 1 36.97 264 SER B N 1
ATOM 6960 C CA . SER B 1 264 ? -14.797 48.312 4.746 1 36.97 264 SER B CA 1
ATOM 6961 C C . SER B 1 264 ? -13.648 47.75 5.562 1 36.97 264 SER B C 1
ATOM 6963 O O . SER B 1 264 ? -12.523 48.219 5.496 1 36.97 264 SER B O 1
ATOM 6965 N N . SER B 1 265 ? -13.805 47.125 6.734 1 43.47 265 SER B N 1
ATOM 6966 C CA . SER B 1 265 ? -13.359 46.188 7.754 1 43.47 265 SER B CA 1
ATOM 6967 C C . SER B 1 265 ? -12.375 45.188 7.18 1 43.47 265 SER B C 1
ATOM 6969 O O . SER B 1 265 ? -12.633 43.969 7.223 1 43.47 265 SER B O 1
ATOM 6971 N N . ALA B 1 266 ? -11.742 45.406 6.176 1 52.75 266 ALA B N 1
ATOM 6972 C CA . ALA B 1 266 ? -10.867 44.344 5.68 1 52.75 266 ALA B CA 1
ATOM 6973 C C . ALA B 1 266 ? -9.719 44.094 6.648 1 52.75 266 ALA B C 1
ATOM 6975 O O . ALA B 1 266 ? -8.906 44.969 6.918 1 52.75 266 ALA B O 1
ATOM 6976 N N . ILE B 1 267 ? -9.672 43.219 7.535 1 54.03 267 ILE B N 1
ATOM 6977 C CA . ILE B 1 267 ? -8.703 42.75 8.508 1 54.03 267 ILE B CA 1
ATOM 6978 C C . ILE B 1 267 ? -7.332 42.594 7.844 1 54.03 267 ILE B C 1
ATOM 6980 O O . ILE B 1 267 ? -6.301 42.781 8.5 1 54.03 267 ILE B O 1
ATOM 6984 N N . ALA B 1 268 ? -7.137 42.375 6.508 1 63.16 268 ALA B N 1
ATOM 6985 C CA . ALA B 1 268 ? -5.793 42.094 6.012 1 63.16 268 ALA B CA 1
ATOM 6986 C C . ALA B 1 268 ? -5.625 42.562 4.57 1 63.16 268 ALA B C 1
ATOM 6988 O O . ALA B 1 268 ? -6.586 42.562 3.797 1 63.16 268 ALA B O 1
ATOM 6989 N N . SER B 1 269 ? -4.676 43.594 4.273 1 65.94 269 SER B N 1
ATOM 6990 C CA . SER B 1 269 ? -4.336 44 2.92 1 65.94 269 SER B CA 1
ATOM 6991 C C . SER B 1 269 ? -2.951 43.5 2.52 1 65.94 269 SER B C 1
ATOM 6993 O O . SER B 1 269 ? -2.09 43.312 3.375 1 65.94 269 SER B O 1
ATOM 6995 N N . GLY B 1 270 ? -2.838 43.219 1.248 1 75.56 270 GLY B N 1
ATOM 6996 C CA . GLY B 1 270 ? -1.556 42.781 0.728 1 75.56 270 GLY B CA 1
ATOM 6997 C C . GLY B 1 270 ? -0.589 43.906 0.46 1 75.56 270 GLY B C 1
ATOM 6998 O O . GLY B 1 270 ? -0.902 45.094 0.726 1 75.56 270 GLY B O 1
ATOM 6999 N N . MET B 1 271 ? 0.586 43.594 0.075 1 78.75 271 MET B N 1
ATOM 7000 C CA . MET B 1 271 ? 1.683 44.531 -0.17 1 78.75 271 MET B CA 1
ATOM 7001 C C . MET B 1 271 ? 1.552 45.188 -1.546 1 78.75 271 MET B C 1
ATOM 7003 O O . MET B 1 271 ? 1.324 44.469 -2.541 1 78.75 271 MET B O 1
ATOM 7007 N N . SER B 1 272 ? 1.575 46.531 -1.552 1 78.25 272 SER B N 1
ATOM 7008 C CA . SER B 1 272 ? 1.562 47.219 -2.826 1 78.25 272 SER B CA 1
ATOM 7009 C C . SER B 1 272 ? 2.879 47.031 -3.576 1 78.25 272 SER B C 1
ATOM 7011 O O . SER B 1 272 ? 3.869 46.594 -2.998 1 78.25 272 SER B O 1
ATOM 7013 N N . ARG B 1 273 ? 2.92 47.312 -4.816 1 80.81 273 ARG B N 1
ATOM 7014 C CA . ARG B 1 273 ? 4.129 47.188 -5.625 1 80.81 273 ARG B CA 1
ATOM 7015 C C . ARG B 1 273 ? 5.219 48.125 -5.125 1 80.81 273 ARG B C 1
ATOM 7017 O O . ARG B 1 273 ? 6.398 47.781 -5.141 1 80.81 273 ARG B O 1
ATOM 7024 N N . ALA B 1 274 ? 4.773 49.312 -4.707 1 80.06 274 ALA B N 1
ATOM 7025 C CA . ALA B 1 274 ? 5.727 50.281 -4.199 1 80.06 274 ALA B CA 1
ATOM 7026 C C . ALA B 1 274 ? 6.375 49.812 -2.902 1 80.06 274 ALA B C 1
ATOM 7028 O O . ALA B 1 274 ? 7.578 50 -2.697 1 80.06 274 ALA B O 1
ATOM 7029 N N . SER B 1 275 ? 5.531 49.25 -2.09 1 84.38 275 SER B N 1
ATOM 7030 C CA . SER B 1 275 ? 6.039 48.719 -0.829 1 84.38 275 SER B CA 1
ATOM 7031 C C . SER B 1 275 ? 7 47.562 -1.062 1 84.38 275 SER B C 1
ATOM 7033 O O . SER B 1 275 ? 8.016 47.438 -0.376 1 84.38 275 SER B O 1
ATOM 7035 N N . LEU B 1 276 ? 6.688 46.781 -1.99 1 86.44 276 LEU B N 1
ATOM 7036 C CA . LEU B 1 276 ? 7.547 45.656 -2.328 1 86.44 276 LEU B CA 1
ATOM 7037 C C . LEU B 1 276 ? 8.906 46.125 -2.82 1 86.44 276 LEU B C 1
ATOM 7039 O O . LEU B 1 276 ? 9.945 45.594 -2.434 1 86.44 276 LEU B O 1
ATOM 7043 N N . ALA B 1 277 ? 8.867 47.156 -3.637 1 84.62 277 ALA B N 1
ATOM 7044 C CA . ALA B 1 277 ? 10.109 47.719 -4.164 1 84.62 277 ALA B CA 1
ATOM 7045 C C . ALA B 1 277 ? 10.977 48.25 -3.039 1 84.62 277 ALA B C 1
ATOM 7047 O O . ALA B 1 277 ? 12.203 48.125 -3.064 1 84.62 277 ALA B O 1
ATOM 7048 N N . GLY B 1 278 ? 10.32 48.906 -2.135 1 83.88 278 GLY B N 1
ATOM 7049 C CA . GLY B 1 278 ? 11.047 49.438 -0.993 1 83.88 278 GLY B CA 1
ATOM 7050 C C . GLY B 1 278 ? 11.695 48.344 -0.142 1 83.88 278 GLY B C 1
ATOM 7051 O O . GLY B 1 278 ? 12.836 48.5 0.293 1 83.88 278 GLY B O 1
ATOM 7052 N N . LEU B 1 279 ? 11.008 47.375 0.085 1 87.56 279 LEU B N 1
ATOM 7053 C CA . LEU B 1 279 ? 11.508 46.281 0.894 1 87.56 279 LEU B CA 1
ATOM 7054 C C . LEU B 1 279 ? 12.648 45.531 0.179 1 87.56 279 LEU B C 1
ATOM 7056 O O . LEU B 1 279 ? 13.633 45.156 0.805 1 87.56 279 LEU B O 1
ATOM 7060 N N . LEU B 1 280 ? 12.516 45.375 -1.113 1 87.44 280 LEU B N 1
ATOM 7061 C CA . LEU B 1 280 ? 13.555 44.719 -1.904 1 87.44 280 LEU B CA 1
ATOM 7062 C C . LEU B 1 280 ? 14.836 45.531 -1.891 1 87.44 280 LEU B C 1
ATOM 7064 O O . LEU B 1 280 ? 15.938 44.969 -1.85 1 87.44 280 LEU B O 1
ATOM 7068 N N . ALA B 1 281 ? 14.609 46.781 -1.904 1 84.69 281 ALA B N 1
ATOM 7069 C CA . ALA B 1 281 ? 15.773 47.688 -1.828 1 84.69 281 ALA B CA 1
ATOM 7070 C C . ALA B 1 281 ? 16.5 47.5 -0.501 1 84.69 281 ALA B C 1
ATOM 7072 O O . ALA B 1 281 ? 17.734 47.531 -0.459 1 84.69 281 ALA B O 1
ATOM 7073 N N . HIS B 1 282 ? 15.719 47.344 0.474 1 84.75 282 HIS B N 1
ATOM 7074 C CA . HIS B 1 282 ? 16.312 47.125 1.792 1 84.75 282 HIS B CA 1
ATOM 7075 C C . HIS B 1 282 ? 17.094 45.812 1.846 1 84.75 282 HIS B C 1
ATOM 7077 O O . HIS B 1 282 ? 18.172 45.781 2.439 1 84.75 282 HIS B O 1
ATOM 7083 N N . VAL B 1 283 ? 16.578 44.812 1.333 1 87.5 283 VAL B N 1
ATOM 7084 C CA . VAL B 1 283 ? 17.219 43.5 1.32 1 87.5 283 VAL B CA 1
ATOM 7085 C C . VAL B 1 283 ? 18.5 43.562 0.497 1 87.5 283 VAL B C 1
ATOM 7087 O O . VAL B 1 283 ? 19.516 42.969 0.876 1 87.5 283 VAL B O 1
ATOM 7090 N N . HIS B 1 284 ? 18.453 44.281 -0.591 1 84 284 HIS B N 1
ATOM 7091 C CA . HIS B 1 284 ? 19.625 44.406 -1.45 1 84 284 HIS B CA 1
ATOM 7092 C C . HIS B 1 284 ? 20.734 45.188 -0.75 1 84 284 HIS B C 1
ATOM 7094 O O . HIS B 1 284 ? 21.906 44.875 -0.909 1 84 284 HIS B O 1
ATOM 7100 N N . MET B 1 285 ? 20.281 46.125 -0.049 1 82.31 285 MET B N 1
ATOM 7101 C CA . MET B 1 285 ? 21.266 46.938 0.686 1 82.31 285 MET B CA 1
ATOM 7102 C C . MET B 1 285 ? 21.953 46.094 1.763 1 82.31 285 MET B C 1
ATOM 7104 O O . MET B 1 285 ? 23.156 46.219 1.971 1 82.31 285 MET B O 1
ATOM 7108 N N . THR B 1 286 ? 21.141 45.312 2.418 1 82.25 286 THR B N 1
ATOM 7109 C CA . THR B 1 286 ? 21.688 44.469 3.455 1 82.25 286 THR B CA 1
ATOM 7110 C C . THR B 1 286 ? 22.609 43.406 2.85 1 82.25 286 THR B C 1
ATOM 7112 O O . THR B 1 286 ? 23.625 43.031 3.447 1 82.25 286 THR B O 1
ATOM 7115 N N . ALA B 1 287 ? 22.281 42.906 1.74 1 83.5 287 ALA B N 1
ATOM 7116 C CA . ALA B 1 287 ? 23.094 41.906 1.035 1 83.5 287 ALA B CA 1
ATOM 7117 C C . ALA B 1 287 ? 24.422 42.531 0.593 1 83.5 287 ALA B C 1
ATOM 7119 O O . ALA B 1 287 ? 25.453 41.844 0.636 1 83.5 287 ALA B O 1
ATOM 7120 N N . ALA B 1 288 ? 24.359 43.75 0.156 1 76.31 288 ALA B N 1
ATOM 7121 C CA . ALA B 1 288 ? 25.547 44.438 -0.314 1 76.31 288 ALA B CA 1
ATOM 7122 C C . ALA B 1 288 ? 26.516 44.719 0.84 1 76.31 288 ALA B C 1
ATOM 7124 O O . ALA B 1 288 ? 27.719 44.844 0.632 1 76.31 288 ALA B O 1
ATOM 7125 N N . ALA B 1 289 ? 25.938 44.781 2.027 1 78.31 289 ALA B N 1
ATOM 7126 C CA . ALA B 1 289 ? 26.734 45.062 3.211 1 78.31 289 ALA B CA 1
ATOM 7127 C C . ALA B 1 289 ? 27.438 43.812 3.738 1 78.31 289 ALA B C 1
ATOM 7129 O O . ALA B 1 289 ? 28.281 43.906 4.633 1 78.31 289 ALA B O 1
ATOM 7130 N N . LEU B 1 290 ? 27.156 42.75 3.229 1 80.44 290 LEU B N 1
ATOM 7131 C CA . LEU B 1 290 ? 27.797 41.5 3.654 1 80.44 290 LEU B CA 1
ATOM 7132 C C . LEU B 1 290 ? 29.266 41.469 3.252 1 80.44 290 LEU B C 1
ATOM 7134 O O . LEU B 1 290 ? 29.625 41.969 2.176 1 80.44 290 LEU B O 1
ATOM 7138 N N . PRO B 1 291 ? 30.156 41.125 4.195 1 74.75 291 PRO B N 1
ATOM 7139 C CA . PRO B 1 291 ? 31.578 41.031 3.85 1 74.75 291 PRO B CA 1
ATOM 7140 C C . PRO B 1 291 ? 31.859 40.062 2.705 1 74.75 291 PRO B C 1
ATOM 7142 O O . PRO B 1 291 ? 31.078 39.125 2.477 1 74.75 291 PRO B O 1
ATOM 7145 N N . PRO B 1 292 ? 32.844 40.469 1.844 1 65.69 292 PRO B N 1
ATOM 7146 C CA . PRO B 1 292 ? 33.188 39.562 0.75 1 65.69 292 PRO B CA 1
ATOM 7147 C C . PRO B 1 292 ? 33.531 38.156 1.238 1 65.69 292 PRO B C 1
ATOM 7149 O O . PRO B 1 292 ? 33.969 38 2.377 1 65.69 292 PRO B O 1
ATOM 7152 N N . LEU B 1 293 ? 33.094 37.094 0.464 1 64.44 293 LEU B N 1
ATOM 7153 C CA . LEU B 1 293 ? 33.312 35.688 0.781 1 64.44 293 LEU B CA 1
ATOM 7154 C C . LEU B 1 293 ? 34.812 35.438 1.076 1 64.44 293 LEU B C 1
ATOM 7156 O O . LEU B 1 293 ? 35.688 35.906 0.329 1 64.44 293 LEU B O 1
ATOM 7160 N N . ALA B 1 294 ? 35.125 35.188 2.398 1 57.06 294 ALA B N 1
ATOM 7161 C CA . ALA B 1 294 ? 36.531 34.844 2.727 1 57.06 294 ALA B CA 1
ATOM 7162 C C . ALA B 1 294 ? 37.062 33.781 1.767 1 57.06 294 ALA B C 1
ATOM 7164 O O . ALA B 1 294 ? 36.312 33.031 1.183 1 57.06 294 ALA B O 1
ATOM 7165 N N . ALA B 1 295 ? 38.344 33.875 1.354 1 54.66 295 ALA B N 1
ATOM 7166 C CA . ALA B 1 295 ? 39.062 32.906 0.516 1 54.66 295 ALA B CA 1
ATOM 7167 C C . ALA B 1 295 ? 38.781 31.484 0.982 1 54.66 295 ALA B C 1
ATOM 7169 O O . ALA B 1 295 ? 38.688 31.219 2.184 1 54.66 295 ALA B O 1
ATOM 7170 N N . PRO B 1 296 ? 38.25 30.656 0.049 1 53.41 296 PRO B N 1
ATOM 7171 C CA . PRO B 1 296 ? 37.938 29.266 0.385 1 53.41 296 PRO B CA 1
ATOM 7172 C C . PRO B 1 296 ? 38.969 28.609 1.275 1 53.41 296 PRO B C 1
ATOM 7174 O O . PRO B 1 296 ? 40.188 28.688 0.985 1 53.41 296 PRO B O 1
ATOM 7177 N N . SER B 1 297 ? 39.062 28.781 2.506 1 48.75 297 SER B N 1
ATOM 7178 C CA . SER B 1 297 ? 39.969 27.906 3.244 1 48.75 297 SER B CA 1
ATOM 7179 C C . SER B 1 297 ? 39.781 26.453 2.836 1 48.75 297 SER B C 1
ATOM 7181 O O . SER B 1 297 ? 38.656 26.016 2.584 1 48.75 297 SER B O 1
ATOM 7183 N N . LEU B 1 298 ? 40.781 25.906 2.129 1 41.53 298 LEU B N 1
ATOM 7184 C CA . LEU B 1 298 ? 40.75 24.5 1.748 1 41.53 298 LEU B CA 1
ATOM 7185 C C . LEU B 1 298 ? 40.219 23.641 2.889 1 41.53 298 LEU B C 1
ATOM 7187 O O . LEU B 1 298 ? 40.875 23.453 3.9 1 41.53 298 LEU B O 1
ATOM 7191 N N . ALA B 1 299 ? 39.156 23.812 3.299 1 45.59 299 ALA B N 1
ATOM 7192 C CA . ALA B 1 299 ? 38.656 22.812 4.25 1 45.59 299 ALA B CA 1
ATOM 7193 C C . ALA B 1 299 ? 39.219 21.422 3.924 1 45.59 299 ALA B C 1
ATOM 7195 O O . ALA B 1 299 ? 39.312 21.031 2.754 1 45.59 299 ALA B O 1
ATOM 7196 N N . LYS B 1 300 ? 40.219 20.922 4.691 1 38.5 300 LYS B N 1
ATOM 7197 C CA . LYS B 1 300 ? 40.75 19.578 4.578 1 38.5 300 LYS B CA 1
ATOM 7198 C C . LYS B 1 300 ? 39.719 18.609 3.99 1 38.5 300 LYS B C 1
ATOM 7200 O O . LYS B 1 300 ? 38.625 18.469 4.535 1 38.5 300 LYS B O 1
ATOM 7205 N N . GLN B 1 301 ? 39.688 18.469 2.676 1 39.69 301 GLN B N 1
ATOM 7206 C CA . GLN B 1 301 ? 38.969 17.438 1.937 1 39.69 301 GLN B CA 1
ATOM 7207 C C . GLN B 1 301 ? 38.875 16.141 2.738 1 39.69 301 GLN B C 1
ATOM 7209 O O . GLN B 1 301 ? 39.812 15.344 2.74 1 39.69 301 GLN B O 1
ATOM 7214 N N . SER B 1 302 ? 38.656 16.172 3.965 1 38.06 302 SER B N 1
ATOM 7215 C CA . SER B 1 302 ? 38.531 14.82 4.5 1 38.06 302 SER B CA 1
ATOM 7216 C C . SER B 1 302 ? 37.688 13.93 3.576 1 38.06 302 SER B C 1
ATOM 7218 O O . SER B 1 302 ? 36.75 14.391 2.957 1 38.06 302 SER B O 1
ATOM 7220 N N . GLN B 1 303 ? 38.219 12.984 2.943 1 38.59 303 GLN B N 1
ATOM 7221 C CA . GLN B 1 303 ? 37.719 11.914 2.104 1 38.59 303 GLN B CA 1
ATOM 7222 C C . GLN B 1 303 ? 36.25 11.633 2.422 1 38.59 303 GLN B C 1
ATOM 7224 O O . GLN B 1 303 ? 35.812 11.742 3.574 1 38.59 303 GLN B O 1
ATOM 7229 N N . GLY B 1 304 ? 35.312 11.891 1.58 1 45.22 304 GLY B N 1
ATOM 7230 C CA . GLY B 1 304 ? 33.906 11.531 1.445 1 45.22 304 GLY B CA 1
ATOM 7231 C C . GLY B 1 304 ? 33.562 10.258 2.188 1 45.22 304 GLY B C 1
ATOM 7232 O O . GLY B 1 304 ? 32.938 9.352 1.615 1 45.22 304 GLY B O 1
ATOM 7233 N N . SER B 1 305 ? 34.406 9.719 3.047 1 49.22 305 SER B N 1
ATOM 7234 C CA . SER B 1 305 ? 34.344 8.367 3.59 1 49.22 305 SER B CA 1
ATOM 7235 C C . SER B 1 305 ? 33.031 8.18 4.391 1 49.22 305 SER B C 1
ATOM 7237 O O . SER B 1 305 ? 32.625 9.078 5.117 1 49.22 305 SER B O 1
ATOM 7239 N N . HIS B 1 306 ? 32.188 7.383 3.883 1 57.31 306 HIS B N 1
ATOM 7240 C CA . HIS B 1 306 ? 31.172 6.863 4.797 1 57.31 306 HIS B CA 1
ATOM 7241 C C . HIS B 1 306 ? 31.734 6.691 6.203 1 57.31 306 HIS B C 1
ATOM 7243 O O . HIS B 1 306 ? 32.906 6.398 6.367 1 57.31 306 HIS B O 1
ATOM 7249 N N . ALA B 1 307 ? 30.984 7.266 7.223 1 62.53 307 ALA B N 1
ATOM 7250 C CA . ALA B 1 307 ? 31.438 7.285 8.609 1 62.53 307 ALA B CA 1
ATOM 7251 C C . ALA B 1 307 ? 31.922 5.906 9.047 1 62.53 307 ALA B C 1
ATOM 7253 O O . ALA B 1 307 ? 32.938 5.785 9.742 1 62.53 307 ALA B O 1
ATOM 7254 N N . ALA B 1 308 ? 31.234 4.762 8.469 1 75.81 308 ALA B N 1
ATOM 7255 C CA . ALA B 1 308 ? 31.594 3.428 8.938 1 75.81 308 ALA B CA 1
ATOM 7256 C C . ALA B 1 308 ? 32.156 2.58 7.809 1 75.81 308 ALA B C 1
ATOM 7258 O O . ALA B 1 308 ? 31.766 2.725 6.652 1 75.81 308 ALA B O 1
ATOM 7259 N N . PRO B 1 309 ? 33.188 1.8 8.062 1 84.25 309 PRO B N 1
ATOM 7260 C CA . PRO B 1 309 ? 33.688 0.868 7.059 1 84.25 309 PRO B CA 1
ATOM 7261 C C . PRO B 1 309 ? 32.625 -0.077 6.523 1 84.25 309 PRO B C 1
ATOM 7263 O O . PRO B 1 309 ? 31.578 -0.241 7.148 1 84.25 309 PRO B O 1
ATOM 7266 N N . VAL B 1 310 ? 32.875 -0.646 5.441 1 87.5 310 VAL B N 1
ATOM 7267 C CA . VAL B 1 310 ? 31.891 -1.427 4.703 1 87.5 310 VAL B CA 1
ATOM 7268 C C . VAL B 1 310 ? 31.484 -2.654 5.516 1 87.5 310 VAL B C 1
ATOM 7270 O O . VAL B 1 310 ? 30.312 -3.023 5.551 1 87.5 310 VAL B O 1
ATOM 7273 N N . LEU B 1 311 ? 32.406 -3.307 6.141 1 89.81 311 LEU B N 1
ATOM 7274 C CA . LEU B 1 311 ? 32.094 -4.508 6.914 1 89.81 311 LEU B CA 1
ATOM 7275 C C . LEU B 1 311 ? 31.156 -4.18 8.078 1 89.81 311 LEU B C 1
ATOM 7277 O O . LEU B 1 311 ? 30.25 -4.961 8.391 1 89.81 311 LEU B O 1
ATOM 7281 N N . ARG B 1 312 ? 31.391 -3.107 8.664 1 89.62 312 ARG B N 1
ATOM 7282 C CA . ARG B 1 312 ? 30.516 -2.676 9.758 1 89.62 312 ARG B CA 1
ATOM 7283 C C . ARG B 1 312 ? 29.125 -2.324 9.25 1 89.62 312 ARG B C 1
ATOM 7285 O O . ARG B 1 312 ? 28.125 -2.611 9.914 1 89.62 312 ARG B O 1
ATOM 7292 N N . GLN B 1 313 ? 29.141 -1.716 8.117 1 91.75 313 GLN B N 1
ATOM 7293 C CA . GLN B 1 313 ? 27.859 -1.417 7.504 1 91.75 313 GLN B CA 1
ATOM 7294 C C . GLN B 1 313 ? 27.062 -2.693 7.258 1 91.75 313 GLN B C 1
ATOM 7296 O O . GLN B 1 313 ? 25.859 -2.758 7.578 1 91.75 313 GLN B O 1
ATOM 7301 N N . LEU B 1 314 ? 27.766 -3.67 6.801 1 93.62 314 LEU B N 1
ATOM 7302 C CA . LEU B 1 314 ? 27.125 -4.938 6.473 1 93.62 314 LEU B CA 1
ATOM 7303 C C . LEU B 1 314 ? 26.578 -5.605 7.727 1 93.62 314 LEU B C 1
ATOM 7305 O O . LEU B 1 314 ? 25.438 -6.094 7.727 1 93.62 314 LEU B O 1
ATOM 7309 N N . LEU B 1 315 ? 27.312 -5.59 8.695 1 91.81 315 LEU B N 1
ATOM 7310 C CA . LEU B 1 315 ? 26.906 -6.262 9.922 1 91.81 315 LEU B CA 1
ATOM 7311 C C . LEU B 1 315 ? 25.734 -5.547 10.578 1 91.81 315 LEU B C 1
ATOM 7313 O O . LEU B 1 315 ? 24.781 -6.188 11.039 1 91.81 315 LEU B O 1
ATOM 7317 N N . LEU B 1 316 ? 25.734 -4.25 10.602 1 92.06 316 LEU B N 1
ATOM 7318 C CA . LEU B 1 316 ? 24.672 -3.479 11.242 1 92.06 316 LEU B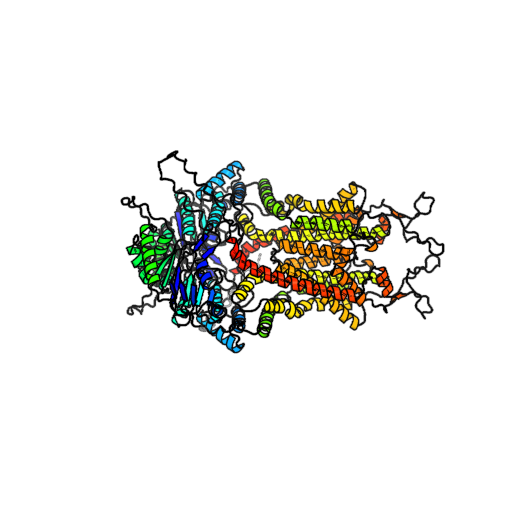 CA 1
ATOM 7319 C C . LEU B 1 316 ? 23.391 -3.557 10.438 1 92.06 316 LEU B C 1
ATOM 7321 O O . LEU B 1 316 ? 22.297 -3.689 11.016 1 92.06 316 LEU B O 1
ATOM 7325 N N . LEU B 1 317 ? 23.562 -3.49 9.164 1 93.62 317 LEU B N 1
ATOM 7326 C CA . LEU B 1 317 ? 22.375 -3.615 8.305 1 93.62 317 LEU B CA 1
ATOM 7327 C C . LEU B 1 317 ? 21.766 -5.008 8.414 1 93.62 317 LEU B C 1
ATOM 7329 O O . LEU B 1 317 ? 20.547 -5.152 8.438 1 93.62 317 LEU B O 1
ATOM 7333 N N . SER B 1 318 ? 22.641 -6.012 8.461 1 93.88 318 SER B N 1
ATOM 7334 C CA . SER B 1 318 ? 22.156 -7.379 8.617 1 93.88 318 SER B CA 1
ATOM 7335 C C . SER B 1 318 ? 21.406 -7.555 9.93 1 93.88 318 SER B C 1
ATOM 7337 O O . SER B 1 318 ? 20.391 -8.258 9.984 1 93.88 318 SER B O 1
ATOM 7339 N N . ARG B 1 319 ? 21.906 -6.957 10.906 1 91.62 319 ARG B N 1
ATOM 7340 C CA . ARG B 1 319 ? 21.25 -7.039 12.211 1 91.62 319 ARG B CA 1
ATOM 7341 C C . ARG B 1 319 ? 19.875 -6.387 12.172 1 91.62 319 ARG B C 1
ATOM 7343 O O . ARG B 1 319 ? 18.906 -6.926 12.719 1 91.62 319 ARG B O 1
ATOM 7350 N N . ARG B 1 320 ? 19.766 -5.273 11.57 1 90.06 320 ARG B N 1
ATOM 7351 C CA . ARG B 1 320 ? 18.5 -4.578 11.445 1 90.06 320 ARG B CA 1
ATOM 7352 C C . ARG B 1 320 ? 17.5 -5.406 10.633 1 90.06 320 ARG B C 1
ATOM 7354 O O . ARG B 1 320 ? 16.344 -5.578 11.039 1 90.06 320 ARG B O 1
ATOM 7361 N N . HIS B 1 321 ? 18.031 -5.895 9.547 1 90.5 321 HIS B N 1
ATOM 7362 C CA . HIS B 1 321 ? 17.156 -6.672 8.688 1 90.5 321 HIS B CA 1
ATOM 7363 C C . HIS B 1 321 ? 16.75 -7.98 9.352 1 90.5 321 HIS B C 1
ATOM 7365 O O . HIS B 1 321 ? 15.625 -8.461 9.148 1 90.5 321 HIS B O 1
ATOM 7371 N N . TRP B 1 322 ? 17.656 -8.531 10.109 1 90.38 322 TRP B N 1
ATOM 7372 C CA . TRP B 1 322 ? 17.359 -9.758 10.836 1 90.38 322 TRP B CA 1
ATOM 7373 C C . TRP B 1 322 ? 16.219 -9.523 11.828 1 90.38 322 TRP B C 1
ATOM 7375 O O . TRP B 1 322 ? 15.32 -10.359 11.961 1 90.38 322 TRP B O 1
ATOM 7385 N N . SER B 1 323 ? 16.188 -8.406 12.484 1 87.5 323 SER B N 1
ATOM 7386 C CA . SER B 1 323 ? 15.172 -8.086 13.477 1 87.5 323 SER B CA 1
ATOM 7387 C C . SER B 1 323 ? 13.805 -7.898 12.828 1 87.5 323 SER B C 1
ATOM 7389 O O . SER B 1 323 ? 12.773 -8.156 13.445 1 87.5 323 SER B O 1
ATOM 7391 N N . LEU B 1 324 ? 13.812 -7.484 11.656 1 86.81 324 LEU B N 1
ATOM 7392 C CA . LEU B 1 324 ? 12.57 -7.258 10.938 1 86.81 324 LEU B CA 1
ATOM 7393 C C . LEU B 1 324 ? 12.078 -8.547 10.281 1 86.81 324 LEU B C 1
ATOM 7395 O O . LEU B 1 324 ? 10.898 -8.891 10.391 1 86.81 324 LEU B O 1
ATOM 7399 N N . LEU B 1 325 ? 12.969 -9.281 9.68 1 85.69 325 LEU B N 1
ATOM 7400 C CA . LEU B 1 325 ? 12.617 -10.422 8.844 1 85.69 325 LEU B CA 1
ATOM 7401 C C . LEU B 1 325 ? 12.203 -11.617 9.695 1 85.69 325 LEU B C 1
ATOM 7403 O O . LEU B 1 325 ? 11.32 -12.383 9.305 1 85.69 325 LEU B O 1
ATOM 7407 N N . HIS B 1 326 ? 12.883 -11.812 10.805 1 85.62 326 HIS B N 1
ATOM 7408 C CA . HIS B 1 326 ? 12.57 -12.992 11.617 1 85.62 326 HIS B CA 1
ATOM 7409 C C . HIS B 1 326 ? 11.133 -12.953 12.109 1 85.62 326 HIS B C 1
ATOM 7411 O O . HIS B 1 326 ? 10.469 -13.984 12.195 1 85.62 326 HIS B O 1
ATOM 7417 N N . LYS B 1 327 ? 10.586 -11.766 12.305 1 81.31 327 LYS B N 1
ATOM 7418 C CA . LYS B 1 327 ? 9.195 -11.617 12.734 1 81.31 327 LYS B CA 1
ATOM 7419 C C . LYS B 1 327 ? 8.227 -11.852 11.578 1 81.31 327 LYS B C 1
ATOM 7421 O O . LYS B 1 327 ? 7.113 -12.328 11.789 1 81.31 327 LYS B O 1
ATOM 7426 N N . GLU B 1 328 ? 8.758 -11.578 10.5 1 79.94 328 GLU B N 1
ATOM 7427 C CA . GLU B 1 328 ? 7.914 -11.719 9.32 1 79.94 328 GLU B CA 1
ATOM 7428 C C . GLU B 1 328 ? 7.898 -13.164 8.828 1 79.94 328 GLU B C 1
ATOM 7430 O O . GLU B 1 328 ? 6.895 -13.633 8.281 1 79.94 328 GLU B O 1
ATOM 7435 N N . LEU B 1 329 ? 9.008 -13.914 8.906 1 83.88 329 LEU B N 1
ATOM 7436 C CA . LEU B 1 329 ? 9.148 -15.258 8.352 1 83.88 329 LEU B CA 1
ATOM 7437 C C . LEU B 1 329 ? 8.547 -16.297 9.297 1 83.88 329 LEU B C 1
ATOM 7439 O O . LEU B 1 329 ? 8.086 -17.344 8.859 1 83.88 329 LEU B O 1
ATOM 7443 N N . PHE B 1 330 ? 8.578 -16.031 10.586 1 85.12 330 PHE B N 1
ATOM 7444 C CA . PHE B 1 330 ? 8.141 -17.047 11.539 1 85.12 330 PHE B CA 1
ATOM 7445 C C . PHE B 1 330 ? 6.812 -16.656 12.172 1 85.12 330 PHE B C 1
ATOM 7447 O O . PHE B 1 330 ? 6.703 -16.562 13.398 1 85.12 330 PHE B O 1
ATOM 7454 N N . THR B 1 331 ? 5.875 -16.453 11.281 1 83.25 331 THR B N 1
ATOM 7455 C CA . THR B 1 331 ? 4.5 -16.219 11.695 1 83.25 331 THR B CA 1
ATOM 7456 C C . THR B 1 331 ? 3.725 -17.531 11.789 1 83.25 331 THR B C 1
ATOM 7458 O O . THR B 1 331 ? 4.203 -18.562 11.328 1 83.25 331 THR B O 1
ATOM 7461 N N . THR B 1 332 ? 2.613 -17.484 12.367 1 85.06 332 THR B N 1
ATOM 7462 C CA . THR B 1 332 ? 1.748 -18.656 12.461 1 85.06 332 THR B CA 1
ATOM 7463 C C . THR B 1 332 ? 1.263 -19.078 11.086 1 85.06 332 THR B C 1
ATOM 7465 O O . THR B 1 332 ? 1.175 -20.281 10.789 1 85.06 332 THR B O 1
ATOM 7468 N N . LEU B 1 333 ? 1.085 -18.156 10.25 1 81.75 333 LEU B N 1
ATOM 7469 C CA . LEU B 1 333 ? 0.617 -18.469 8.906 1 81.75 333 LEU B CA 1
ATOM 7470 C C . LEU B 1 333 ? 1.693 -19.188 8.109 1 81.75 333 LEU B C 1
ATOM 7472 O O . LEU B 1 333 ? 1.402 -20.172 7.41 1 81.75 333 LEU B O 1
ATOM 7476 N N . SER B 1 334 ? 2.889 -18.75 8.281 1 84.88 334 SER B N 1
ATOM 7477 C CA . SER B 1 334 ? 3.982 -19.391 7.555 1 84.88 334 SER B CA 1
ATOM 7478 C C . SER B 1 334 ? 4.238 -20.797 8.07 1 84.88 334 SER B C 1
ATOM 7480 O O . SER B 1 334 ? 4.582 -21.688 7.297 1 84.88 334 SER B O 1
ATOM 7482 N N . LEU B 1 335 ? 4.023 -20.969 9.32 1 86.88 335 LEU B N 1
ATOM 7483 C CA . LEU B 1 335 ? 4.191 -22.297 9.914 1 86.88 335 LEU B CA 1
ATOM 7484 C C . LEU B 1 335 ? 3.146 -23.266 9.375 1 86.88 335 LEU B C 1
ATOM 7486 O O . LEU B 1 335 ? 3.48 -24.375 8.945 1 86.88 335 LEU B O 1
ATOM 7490 N N . VAL B 1 336 ? 1.993 -22.797 9.359 1 85.12 336 VAL B N 1
ATOM 7491 C CA . VAL B 1 336 ? 0.896 -23.641 8.891 1 85.12 336 VAL B CA 1
ATOM 7492 C C . VAL B 1 336 ? 1.065 -23.922 7.402 1 85.12 336 VAL B C 1
ATOM 7494 O O . VAL B 1 336 ? 0.846 -25.062 6.953 1 85.12 336 VAL B O 1
ATOM 7497 N N . GLN B 1 337 ? 1.464 -22.969 6.734 1 83.88 337 GLN B N 1
ATOM 7498 C CA . GLN B 1 337 ? 1.636 -23.109 5.293 1 83.88 337 GLN B CA 1
ATOM 7499 C C . GLN B 1 337 ? 2.766 -24.078 4.965 1 83.88 337 GLN B C 1
ATOM 7501 O O . GLN B 1 337 ? 2.596 -24.984 4.141 1 83.88 337 GLN B O 1
ATOM 7506 N N . ASN B 1 338 ? 3.887 -24 5.609 1 87.62 338 ASN B N 1
ATOM 7507 C CA . ASN B 1 338 ? 5.039 -24.828 5.273 1 87.62 338 ASN B CA 1
ATOM 7508 C C . ASN B 1 338 ? 4.871 -26.25 5.781 1 87.62 338 ASN B C 1
ATOM 7510 O O . ASN B 1 338 ? 5.168 -27.203 5.066 1 87.62 338 ASN B O 1
ATOM 7514 N N . ILE B 1 339 ? 4.316 -26.328 6.895 1 88 339 ILE B N 1
ATOM 7515 C CA . ILE B 1 339 ? 4.086 -27.656 7.441 1 88 339 ILE B CA 1
ATOM 7516 C C . ILE B 1 339 ? 2.939 -28.328 6.691 1 88 339 ILE B C 1
ATOM 7518 O O . ILE B 1 339 ? 3.014 -29.516 6.367 1 88 339 ILE B O 1
ATOM 7522 N N . GLY B 1 340 ? 1.94 -27.516 6.484 1 85.25 340 GLY B N 1
ATOM 7523 C CA . GLY B 1 340 ? 0.818 -28.047 5.73 1 85.25 340 GLY B CA 1
ATOM 7524 C C . GLY B 1 340 ? 1.201 -28.516 4.344 1 85.25 340 GLY B C 1
ATOM 7525 O O . GLY B 1 340 ? 0.826 -29.625 3.928 1 85.25 340 GLY B O 1
ATOM 7526 N N . LEU B 1 341 ? 1.965 -27.812 3.623 1 86.75 341 LEU B N 1
ATOM 7527 C CA . LEU B 1 341 ? 2.391 -28.172 2.275 1 86.75 341 LEU B CA 1
ATOM 7528 C C . LEU B 1 341 ? 3.354 -29.359 2.307 1 86.75 341 LEU B C 1
ATOM 7530 O O . LEU B 1 341 ? 3.348 -30.188 1.399 1 86.75 341 LEU B O 1
ATOM 7534 N N . MET B 1 342 ? 4.172 -29.344 3.355 1 87.88 342 MET B N 1
ATOM 7535 C CA . MET B 1 342 ? 5.074 -30.484 3.525 1 87.88 342 MET B CA 1
ATOM 7536 C C . MET B 1 342 ? 4.293 -31.766 3.725 1 87.88 342 MET B C 1
ATOM 7538 O O . MET B 1 342 ? 4.609 -32.781 3.113 1 87.88 342 MET B O 1
ATOM 7542 N N . LEU B 1 343 ? 3.268 -31.641 4.449 1 82.06 343 LEU B N 1
ATOM 7543 C CA . LEU B 1 343 ? 2.461 -32.812 4.734 1 82.06 343 LEU B CA 1
ATOM 7544 C C . LEU B 1 343 ? 1.677 -33.25 3.502 1 82.06 343 LEU B C 1
ATOM 7546 O O . LEU B 1 343 ? 1.526 -34.469 3.244 1 82.06 343 LEU B O 1
ATOM 7550 N N . ILE B 1 344 ? 1.235 -32.312 2.809 1 79.69 344 ILE B N 1
ATOM 7551 C CA . ILE B 1 344 ? 0.515 -32.625 1.58 1 79.69 344 ILE B CA 1
ATOM 7552 C C . ILE B 1 344 ? 1.443 -33.344 0.606 1 79.69 344 ILE B C 1
ATOM 7554 O O . ILE B 1 344 ? 1.086 -34.375 0.055 1 79.69 344 ILE B O 1
ATOM 7558 N N . ALA B 1 345 ? 2.602 -32.875 0.422 1 78.44 345 ALA B N 1
ATOM 7559 C CA . ALA B 1 345 ? 3.566 -33.438 -0.5 1 78.44 345 ALA B CA 1
ATOM 7560 C C . ALA B 1 345 ? 4.012 -34.844 -0.021 1 78.44 345 ALA B C 1
ATOM 7562 O O . ALA B 1 345 ? 4.07 -35.781 -0.808 1 78.44 345 ALA B O 1
ATOM 7563 N N . ALA B 1 346 ? 4.156 -34.906 1.331 1 75.62 346 ALA B N 1
ATOM 7564 C CA . ALA B 1 346 ? 4.668 -36.156 1.9 1 75.62 346 ALA B CA 1
ATOM 7565 C C . ALA B 1 346 ? 3.617 -37.25 1.835 1 75.62 346 ALA B C 1
ATOM 7567 O O . ALA B 1 346 ? 3.949 -38.438 1.631 1 75.62 346 ALA B O 1
ATOM 7568 N N . LEU B 1 347 ? 2.422 -36.812 1.811 1 77 347 LEU B N 1
ATOM 7569 C CA . LEU B 1 347 ? 1.356 -37.812 1.835 1 77 347 LEU B CA 1
ATOM 7570 C C . LEU B 1 347 ? 0.968 -38.25 0.42 1 77 347 LEU B C 1
ATOM 7572 O O . LEU B 1 347 ? 0.531 -39.375 0.199 1 77 347 LEU B O 1
ATOM 7576 N N . LEU B 1 348 ? 1.182 -37.406 -0.521 1 83.81 348 LEU B N 1
ATOM 7577 C CA . LEU B 1 348 ? 0.854 -37.719 -1.907 1 83.81 348 LEU B CA 1
ATOM 7578 C C . LEU B 1 348 ? 1.847 -38.719 -2.486 1 83.81 348 LEU B C 1
ATOM 7580 O O . LEU B 1 348 ? 1.466 -39.594 -3.262 1 83.81 348 LEU B O 1
ATOM 7584 N N . TRP B 1 349 ? 3.057 -38.594 -2.102 1 86.94 349 TRP B N 1
ATOM 7585 C CA . TRP B 1 349 ? 4.113 -39.469 -2.611 1 86.94 349 TRP B CA 1
ATOM 7586 C C . TRP B 1 349 ? 4.762 -40.25 -1.479 1 86.94 349 TRP B C 1
ATOM 7588 O O . TRP B 1 349 ? 5.992 -40.344 -1.399 1 86.94 349 TRP B O 1
ATOM 7598 N N . VAL B 1 350 ? 3.91 -40.844 -0.647 1 85.12 350 VAL B N 1
ATOM 7599 C CA . VAL B 1 350 ? 4.449 -41.531 0.519 1 85.12 350 VAL B CA 1
ATOM 7600 C C . VAL B 1 350 ? 5.094 -42.844 0.088 1 85.12 350 VAL B C 1
ATOM 7602 O O . VAL B 1 350 ? 4.473 -43.656 -0.612 1 85.12 350 VAL B O 1
ATOM 7605 N N . GLN B 1 351 ? 6.297 -43 0.395 1 85.94 351 GLN B N 1
ATOM 7606 C CA . GLN B 1 351 ? 7.062 -44.25 0.281 1 85.94 351 GLN B CA 1
ATOM 7607 C C . GLN B 1 351 ? 7.02 -44.781 -1.144 1 85.94 351 GLN B C 1
ATOM 7609 O O . GLN B 1 351 ? 6.562 -45.906 -1.371 1 85.94 351 GLN B O 1
ATOM 7614 N N . LEU B 1 352 ? 7.625 -44.062 -2.014 1 87.25 352 LEU B N 1
ATOM 7615 C CA . LEU B 1 352 ? 7.758 -44.469 -3.402 1 87.25 352 LEU B CA 1
ATOM 7616 C C . LEU B 1 352 ? 8.672 -45.688 -3.51 1 87.25 352 LEU B C 1
ATOM 7618 O O . LEU B 1 352 ? 9.68 -45.781 -2.799 1 87.25 352 LEU B O 1
ATOM 7622 N N . GLN B 1 353 ? 8.195 -46.562 -4.332 1 87.44 353 GLN B N 1
ATOM 7623 C CA . GLN B 1 353 ? 9.023 -47.719 -4.582 1 87.44 353 GLN B CA 1
ATOM 7624 C C . GLN B 1 353 ? 9.93 -47.5 -5.789 1 87.44 353 GLN B C 1
ATOM 7626 O O . GLN B 1 353 ? 9.938 -46.438 -6.387 1 87.44 353 GLN B O 1
ATOM 7631 N N . PHE B 1 354 ? 10.844 -48.406 -6.078 1 88.19 354 PHE B N 1
ATOM 7632 C CA . PHE B 1 354 ? 11.781 -48.312 -7.191 1 88.19 354 PHE B CA 1
ATOM 7633 C C . PHE B 1 354 ? 11.336 -49.188 -8.359 1 88.19 354 PHE B C 1
ATOM 7635 O O . PHE B 1 354 ? 12.086 -50.062 -8.812 1 88.19 354 PHE B O 1
ATOM 7642 N N . SER B 1 355 ? 10.078 -48.781 -8.797 1 85.75 355 SER B N 1
ATOM 7643 C CA . SER B 1 355 ? 9.523 -49.438 -9.992 1 85.75 355 SER B CA 1
ATOM 7644 C C . SER B 1 355 ? 9.469 -48.438 -11.156 1 85.75 355 SER B C 1
ATOM 7646 O O . SER B 1 355 ? 9.664 -47.25 -10.977 1 85.75 355 SER B O 1
ATOM 7648 N N . GLU B 1 356 ? 9.258 -48.969 -12.312 1 81.38 356 GLU B N 1
ATOM 7649 C CA . GLU B 1 356 ? 9.219 -48.156 -13.523 1 81.38 356 GLU B CA 1
ATOM 7650 C C . GLU B 1 356 ? 8.125 -47.094 -13.438 1 81.38 356 GLU B C 1
ATOM 7652 O O . GLU B 1 356 ? 8.312 -45.969 -13.891 1 81.38 356 GLU B O 1
ATOM 7657 N N . GLU B 1 357 ? 7 -47.438 -12.812 1 78.31 357 GLU B N 1
ATOM 7658 C CA . GLU B 1 357 ? 5.891 -46.5 -12.68 1 78.31 357 GLU B CA 1
ATOM 7659 C C . GLU B 1 357 ? 6.23 -45.375 -11.703 1 78.31 357 GLU B C 1
ATOM 7661 O O . GLU B 1 357 ? 5.703 -44.281 -11.812 1 78.31 357 GLU B O 1
ATOM 7666 N N . ASP B 1 358 ? 7.168 -45.625 -10.82 1 86.75 358 ASP B N 1
ATOM 7667 C CA . ASP B 1 358 ? 7.523 -44.656 -9.789 1 86.75 358 ASP B CA 1
ATOM 7668 C C . ASP B 1 358 ? 8.453 -43.594 -10.344 1 86.75 358 ASP B C 1
ATOM 7670 O O . ASP B 1 358 ? 8.695 -42.562 -9.695 1 86.75 358 ASP B O 1
ATOM 7674 N N . VAL B 1 359 ? 8.961 -43.812 -11.562 1 87.06 359 VAL B N 1
ATOM 7675 C CA . VAL B 1 359 ? 9.82 -42.812 -12.172 1 87.06 359 VAL B CA 1
ATOM 7676 C C . VAL B 1 359 ? 9.008 -41.562 -12.469 1 87.06 359 VAL B C 1
ATOM 7678 O O . VAL B 1 359 ? 9.461 -40.438 -12.211 1 87.06 359 VAL B O 1
ATOM 7681 N N . ARG B 1 360 ? 7.836 -41.75 -12.914 1 84.38 360 ARG B N 1
ATOM 7682 C CA . ARG B 1 360 ? 6.98 -40.625 -13.219 1 84.38 360 ARG B CA 1
ATOM 7683 C C . ARG B 1 360 ? 6.535 -39.906 -11.938 1 84.38 360 ARG B C 1
ATOM 7685 O O . ARG B 1 360 ? 6.418 -38.688 -11.906 1 84.38 360 ARG B O 1
ATOM 7692 N N . SER B 1 361 ? 6.25 -40.688 -10.922 1 86.88 361 SER B N 1
ATOM 7693 C CA . SER B 1 361 ? 5.867 -40.094 -9.648 1 86.88 361 SER B CA 1
ATOM 7694 C C . SER B 1 361 ? 7 -39.25 -9.062 1 86.88 361 SER B C 1
ATOM 7696 O O . SER B 1 361 ? 6.762 -38.219 -8.461 1 86.88 361 SER B O 1
ATOM 7698 N N . ARG B 1 362 ? 8.203 -39.812 -9.281 1 91.31 362 ARG B N 1
ATOM 7699 C CA . ARG B 1 362 ? 9.352 -39.031 -8.812 1 91.31 362 ARG B CA 1
ATOM 7700 C C . ARG B 1 362 ? 9.516 -37.75 -9.602 1 91.31 362 ARG B C 1
ATOM 7702 O O . ARG B 1 362 ? 9.906 -36.719 -9.055 1 91.31 362 ARG B O 1
ATOM 7709 N N . TRP B 1 363 ? 9.203 -37.844 -10.906 1 90.56 363 TRP B N 1
ATOM 7710 C CA . TRP B 1 363 ? 9.211 -36.656 -11.734 1 90.56 363 TRP B CA 1
ATOM 7711 C C . TRP B 1 363 ? 8.195 -35.625 -11.227 1 90.56 363 TRP B C 1
ATOM 7713 O O . TRP B 1 363 ? 8.492 -34.438 -11.133 1 90.56 363 TRP B O 1
ATOM 7723 N N . GLY B 1 364 ? 7.016 -36.094 -10.836 1 88.06 364 GLY B N 1
ATOM 7724 C CA . GLY B 1 364 ? 5.984 -35.219 -10.281 1 88.06 364 GLY B CA 1
ATOM 7725 C C . GLY B 1 364 ? 6.387 -34.562 -8.969 1 88.06 364 GLY B C 1
ATOM 7726 O O . GLY B 1 364 ? 6.109 -33.406 -8.742 1 88.06 364 GLY B O 1
ATOM 7727 N N . THR B 1 365 ? 7.062 -35.312 -8.172 1 90.06 365 THR B N 1
ATOM 7728 C CA . THR B 1 365 ? 7.508 -34.781 -6.891 1 90.06 365 THR B CA 1
ATOM 7729 C C . THR B 1 365 ? 8.547 -33.688 -7.094 1 90.06 365 THR B C 1
ATOM 7731 O O . THR B 1 365 ? 8.523 -32.656 -6.406 1 90.06 365 THR B O 1
ATOM 7734 N N . CYS B 1 366 ? 9.469 -33.906 -8.031 1 92.88 366 CYS B N 1
ATOM 7735 C CA . CYS B 1 366 ? 10.5 -32.906 -8.297 1 92.88 366 CYS B CA 1
ATOM 7736 C C . CYS B 1 366 ? 9.906 -31.656 -8.906 1 92.88 366 CYS B C 1
ATOM 7738 O O . CYS B 1 366 ? 10.32 -30.547 -8.578 1 92.88 366 CYS B O 1
ATOM 7740 N N . LEU B 1 367 ? 8.938 -31.844 -9.75 1 92.19 367 LEU B N 1
ATOM 7741 C CA . LEU B 1 367 ? 8.266 -30.703 -10.344 1 92.19 367 LEU B CA 1
ATOM 7742 C C . LEU B 1 367 ? 7.52 -29.906 -9.281 1 92.19 367 LEU B C 1
ATOM 7744 O O . LEU B 1 367 ? 7.566 -28.672 -9.281 1 92.19 367 LEU B O 1
ATOM 7748 N N . TRP B 1 368 ? 6.867 -30.578 -8.438 1 90.12 368 TRP B N 1
ATOM 7749 C CA . TRP B 1 368 ? 6.125 -29.922 -7.367 1 90.12 368 TRP B CA 1
ATOM 7750 C C . TRP B 1 368 ? 7.07 -29.203 -6.418 1 90.12 368 TRP B C 1
ATOM 7752 O O . TRP B 1 368 ? 6.777 -28.078 -5.973 1 90.12 368 TRP B O 1
ATOM 7762 N N . THR B 1 369 ? 8.141 -29.891 -6.082 1 91.94 369 THR B N 1
ATOM 7763 C CA . THR B 1 369 ? 9.125 -29.281 -5.191 1 91.94 369 THR B CA 1
ATOM 7764 C C . THR B 1 369 ? 9.734 -28.031 -5.824 1 91.94 369 THR B C 1
ATOM 7766 O O . THR B 1 369 ? 9.758 -26.969 -5.207 1 91.94 369 THR B O 1
ATOM 7769 N N . ALA B 1 370 ? 10.164 -28.188 -7.055 1 94.56 370 ALA B N 1
ATOM 7770 C CA . ALA B 1 370 ? 10.742 -27.047 -7.75 1 94.56 370 ALA B CA 1
ATOM 7771 C C . ALA B 1 370 ? 9.711 -25.938 -7.938 1 94.56 370 ALA B C 1
ATOM 7773 O O . ALA B 1 370 ? 10.039 -24.75 -7.832 1 94.56 370 ALA B O 1
ATOM 7774 N N . GLY B 1 371 ? 8.484 -26.344 -8.195 1 93.19 371 GLY B N 1
ATOM 7775 C CA . GLY B 1 371 ? 7.418 -25.359 -8.383 1 93.19 371 GLY B CA 1
ATOM 7776 C C . GLY B 1 371 ? 7.094 -24.594 -7.121 1 93.19 371 GLY B C 1
ATOM 7777 O O . GLY B 1 371 ? 6.941 -23.359 -7.16 1 93.19 371 GLY B O 1
ATOM 7778 N N . THR B 1 372 ? 6.984 -25.297 -6.035 1 92.38 372 THR B N 1
ATOM 7779 C CA . THR B 1 372 ? 6.68 -24.656 -4.758 1 92.38 372 THR B CA 1
ATOM 7780 C C . THR B 1 372 ? 7.746 -23.625 -4.398 1 92.38 372 THR B C 1
ATOM 7782 O O . THR B 1 372 ? 7.426 -22.5 -4.031 1 92.38 372 THR B O 1
ATOM 7785 N N . TRP B 1 373 ? 8.969 -24.062 -4.578 1 94.81 373 TRP B N 1
ATOM 7786 C CA . TRP B 1 373 ? 10.055 -23.188 -4.172 1 94.81 373 TRP B CA 1
ATOM 7787 C C . TRP B 1 373 ? 10.469 -22.266 -5.32 1 94.81 373 TRP B C 1
ATOM 7789 O O . TRP B 1 373 ? 11.578 -21.734 -5.324 1 94.81 373 TRP B O 1
ATOM 7799 N N . MET B 1 374 ? 9.75 -22.219 -6.344 1 95.31 374 MET B N 1
ATOM 7800 C CA . MET B 1 374 ? 9.781 -21.141 -7.336 1 95.31 374 MET B CA 1
ATOM 7801 C C . MET B 1 374 ? 8.758 -20.062 -6.996 1 95.31 374 MET B C 1
ATOM 7803 O O . MET B 1 374 ? 9.078 -18.875 -7.031 1 95.31 374 MET B O 1
ATOM 7807 N N . PHE B 1 375 ? 7.598 -20.516 -6.527 1 93.62 375 PHE B N 1
ATOM 7808 C CA . PHE B 1 375 ? 6.492 -19.609 -6.25 1 93.62 375 PHE B CA 1
ATOM 7809 C C . PHE B 1 375 ? 6.812 -18.719 -5.059 1 93.62 375 PHE B C 1
ATOM 7811 O O . PHE B 1 375 ? 6.758 -17.484 -5.168 1 93.62 375 PHE B O 1
ATOM 7818 N N . PHE B 1 376 ? 7.176 -19.297 -4.004 1 92.5 376 PHE B N 1
ATOM 7819 C CA . PHE B 1 376 ? 7.273 -18.562 -2.75 1 92.5 376 PHE B CA 1
ATOM 7820 C C . PHE B 1 376 ? 8.438 -17.562 -2.789 1 92.5 376 PHE B C 1
ATOM 7822 O O . PHE B 1 376 ? 8.281 -16.406 -2.395 1 92.5 376 PHE B O 1
ATOM 7829 N N . PRO B 1 377 ? 9.555 -18 -3.344 1 94.56 377 PRO B N 1
ATOM 7830 C CA . PRO B 1 377 ? 10.641 -17.016 -3.383 1 94.56 377 PRO B CA 1
ATOM 7831 C C . PRO B 1 377 ? 10.352 -15.859 -4.34 1 94.56 377 PRO B C 1
ATOM 7833 O O . PRO B 1 377 ? 10.766 -14.727 -4.086 1 94.56 377 PRO B O 1
ATOM 7836 N N . ILE B 1 378 ? 9.688 -16.094 -5.43 1 95.75 378 ILE B N 1
ATOM 7837 C CA . ILE B 1 378 ? 9.367 -15.016 -6.355 1 95.75 378 ILE B CA 1
ATOM 7838 C C . ILE B 1 378 ? 8.469 -13.992 -5.66 1 95.75 378 ILE B C 1
ATOM 7840 O O . ILE B 1 378 ? 8.781 -12.797 -5.641 1 95.75 378 ILE B O 1
ATOM 7844 N N . PHE B 1 379 ? 7.445 -14.445 -5.02 1 92.5 379 PHE B N 1
ATOM 7845 C CA . PHE B 1 379 ? 6.469 -13.539 -4.418 1 92.5 379 PHE B CA 1
ATOM 7846 C C . PHE B 1 379 ? 7.012 -12.945 -3.127 1 92.5 379 PHE B C 1
ATOM 7848 O O . PHE B 1 379 ? 6.68 -11.805 -2.775 1 92.5 379 PHE B O 1
ATOM 7855 N N . GLY B 1 380 ? 7.809 -13.711 -2.447 1 89.38 380 GLY B N 1
ATOM 7856 C CA . GLY B 1 380 ? 8.477 -13.156 -1.284 1 89.38 380 GLY B CA 1
ATOM 7857 C C . GLY B 1 380 ? 9.453 -12.047 -1.633 1 89.38 380 GLY B C 1
ATOM 7858 O O . GLY B 1 380 ? 9.516 -11.023 -0.947 1 89.38 380 GLY B O 1
ATOM 7859 N N . GLY B 1 381 ? 10.203 -12.242 -2.719 1 91.75 381 GLY B N 1
ATOM 7860 C CA . GLY B 1 381 ? 11.172 -11.258 -3.166 1 91.75 381 GLY B CA 1
ATOM 7861 C C . GLY B 1 381 ? 10.531 -9.984 -3.695 1 91.75 381 GLY B C 1
ATOM 7862 O O . GLY B 1 381 ? 11.094 -8.898 -3.57 1 91.75 381 GLY B O 1
ATOM 7863 N N . MET B 1 382 ? 9.359 -10.141 -4.219 1 92.25 382 MET B N 1
ATOM 7864 C CA . MET B 1 382 ? 8.672 -9 -4.828 1 92.25 382 MET B CA 1
ATOM 7865 C C . MET B 1 382 ? 8.281 -7.973 -3.773 1 92.25 382 MET B C 1
ATOM 7867 O O . MET B 1 382 ? 8.086 -6.797 -4.09 1 92.25 382 MET B O 1
ATOM 7871 N N . ASN B 1 383 ? 8.203 -8.32 -2.572 1 86.25 383 ASN B N 1
ATOM 7872 C CA . ASN B 1 383 ? 7.766 -7.426 -1.505 1 86.25 383 ASN B CA 1
ATOM 7873 C C . ASN B 1 383 ? 8.945 -6.91 -0.687 1 86.25 383 ASN B C 1
ATOM 7875 O O . ASN B 1 383 ? 8.75 -6.277 0.353 1 86.25 383 ASN B O 1
ATOM 7879 N N . MET B 1 384 ? 10.07 -7.012 -1.199 1 88.44 384 MET B N 1
ATOM 7880 C CA . MET B 1 384 ? 11.25 -6.73 -0.392 1 88.44 384 MET B CA 1
ATOM 7881 C C . MET B 1 384 ? 11.531 -5.23 -0.34 1 88.44 384 MET B C 1
ATOM 7883 O O . MET B 1 384 ? 11.766 -4.676 0.734 1 88.44 384 MET B O 1
ATOM 7887 N N . PHE B 1 385 ? 11.43 -4.434 -1.354 1 88.75 385 PHE B N 1
ATOM 7888 C CA . PHE B 1 385 ? 11.961 -3.08 -1.388 1 88.75 385 PHE B CA 1
ATOM 7889 C C . PHE B 1 385 ? 10.852 -2.053 -1.218 1 88.75 385 PHE B C 1
ATOM 7891 O O . PHE B 1 385 ? 11.055 -1.009 -0.593 1 88.75 385 PHE B O 1
ATOM 7898 N N . PRO B 1 386 ? 9.664 -2.324 -1.66 1 84.94 386 PRO B N 1
ATOM 7899 C CA . PRO B 1 386 ? 8.641 -1.278 -1.662 1 84.94 386 PRO B CA 1
ATOM 7900 C C . PRO B 1 386 ? 8.375 -0.708 -0.271 1 84.94 386 PRO B C 1
ATOM 7902 O O . PRO B 1 386 ? 8.312 0.512 -0.1 1 84.94 386 PRO B O 1
ATOM 7905 N N . PRO B 1 387 ? 8.367 -1.433 0.745 1 80.25 387 PRO B N 1
ATOM 7906 C CA . PRO B 1 387 ? 8.109 -0.839 2.059 1 80.25 387 PRO B CA 1
ATOM 7907 C C . PRO B 1 387 ? 9.273 0.006 2.566 1 80.25 387 PRO B C 1
ATOM 7909 O O . PRO B 1 387 ? 9.086 0.868 3.428 1 80.25 387 PRO B O 1
ATOM 7912 N N . PHE B 1 388 ? 10.438 -0.207 2.01 1 86.25 388 PHE B N 1
ATOM 7913 C CA . PHE B 1 388 ? 11.633 0.457 2.52 1 86.25 388 PHE B CA 1
ATOM 7914 C C . PHE B 1 388 ? 12.125 1.515 1.539 1 86.25 388 PHE B C 1
ATOM 7916 O O . PHE B 1 388 ? 13.148 2.162 1.775 1 86.25 388 PHE B O 1
ATOM 7923 N N . ARG B 1 389 ? 11.469 1.734 0.598 1 86.62 389 ARG B N 1
ATOM 7924 C CA . ARG B 1 389 ? 11.961 2.598 -0.47 1 86.62 389 ARG B CA 1
ATOM 7925 C C . ARG B 1 389 ? 12.219 4.008 0.045 1 86.62 389 ARG B C 1
ATOM 7927 O O . ARG B 1 389 ? 13.289 4.578 -0.204 1 86.62 389 ARG B O 1
ATOM 7934 N N . ARG B 1 390 ? 11.328 4.598 0.8 1 84.94 390 ARG B N 1
ATOM 7935 C CA . ARG B 1 390 ? 11.477 5.961 1.294 1 84.94 390 ARG B CA 1
ATOM 7936 C C . ARG B 1 390 ? 12.602 6.059 2.314 1 84.94 390 ARG B C 1
ATOM 7938 O O . ARG B 1 390 ? 13.359 7.031 2.318 1 84.94 390 ARG B O 1
ATOM 7945 N N . VAL B 1 391 ? 12.656 5.094 3.121 1 88.62 391 VAL B N 1
ATOM 7946 C CA . VAL B 1 391 ? 13.711 5.07 4.129 1 88.62 391 VAL B CA 1
ATOM 7947 C C . VAL B 1 391 ? 15.07 4.926 3.455 1 88.62 391 VAL B C 1
ATOM 7949 O O . VAL B 1 391 ? 16.031 5.586 3.844 1 88.62 391 VAL B O 1
ATOM 7952 N N . LEU B 1 392 ? 15.094 4.066 2.436 1 89.25 392 LEU B N 1
ATOM 7953 C CA . LEU B 1 392 ? 16.328 3.842 1.695 1 89.25 392 LEU B CA 1
ATOM 7954 C C . LEU B 1 392 ? 16.781 5.117 0.996 1 89.25 392 LEU B C 1
ATOM 7956 O O . LEU B 1 392 ? 17.953 5.477 1.045 1 89.25 392 LEU B O 1
ATOM 7960 N N . GLU B 1 393 ? 15.945 5.809 0.435 1 85 393 GLU B N 1
ATOM 7961 C CA . GLU B 1 393 ? 16.25 7.059 -0.252 1 85 393 GLU B CA 1
ATOM 7962 C C . GLU B 1 393 ? 16.812 8.102 0.716 1 85 393 GLU B C 1
ATOM 7964 O O . GLU B 1 393 ? 17.781 8.781 0.409 1 85 393 GLU B O 1
ATOM 7969 N N . LYS B 1 394 ? 16.203 8.156 1.819 1 83.25 394 LYS B N 1
ATOM 7970 C CA . LYS B 1 394 ? 16.625 9.133 2.82 1 83.25 394 LYS B CA 1
ATOM 7971 C C . LYS B 1 394 ? 17.984 8.773 3.387 1 83.25 394 LYS B C 1
ATOM 7973 O O . LYS B 1 394 ? 18.875 9.633 3.465 1 83.25 394 LYS B O 1
ATOM 7978 N N . GLU B 1 395 ? 18.141 7.559 3.719 1 84.44 395 GLU B N 1
ATOM 7979 C CA . GLU B 1 395 ? 19.391 7.148 4.363 1 84.44 395 GLU B CA 1
ATOM 7980 C C . GLU B 1 395 ? 20.562 7.156 3.377 1 84.44 395 GLU B C 1
ATOM 7982 O O . GLU B 1 395 ? 21.688 7.469 3.748 1 84.44 395 GLU B O 1
ATOM 7987 N N . LEU B 1 396 ? 20.281 6.84 2.178 1 83.31 396 LEU B N 1
ATOM 7988 C CA . LEU B 1 396 ? 21.328 6.898 1.157 1 83.31 396 LEU B CA 1
ATOM 7989 C C . LEU B 1 396 ? 21.656 8.344 0.799 1 83.31 396 LEU B C 1
ATOM 7991 O O . LEU B 1 396 ? 22.812 8.672 0.522 1 83.31 396 LEU B O 1
ATOM 7995 N N . GLY B 1 397 ? 20.688 9.148 0.813 1 75.5 397 GLY B N 1
ATOM 7996 C CA . GLY B 1 397 ? 20.875 10.562 0.512 1 75.5 397 GLY B CA 1
ATOM 7997 C C . GLY B 1 397 ? 21.797 11.266 1.494 1 75.5 397 GLY B C 1
ATOM 7998 O O . GLY B 1 397 ? 22.562 12.148 1.112 1 75.5 397 GLY B O 1
ATOM 7999 N N . VAL B 1 398 ? 21.703 10.797 2.73 1 74.38 398 VAL B N 1
ATOM 8000 C CA . VAL B 1 398 ? 22.531 11.414 3.762 1 74.38 398 VAL B CA 1
ATOM 8001 C C . VAL B 1 398 ? 23.875 10.703 3.846 1 74.38 398 VAL B C 1
ATOM 8003 O O . VAL B 1 398 ? 24.766 11.133 4.574 1 74.38 398 VAL B O 1
ATOM 8006 N N . GLY B 1 399 ? 23.969 9.586 3.084 1 76 399 GLY B N 1
ATOM 8007 C CA . GLY B 1 399 ? 25.25 8.883 3.021 1 76 399 GLY B CA 1
ATOM 8008 C C . GLY B 1 399 ? 25.484 7.984 4.219 1 76 399 GLY B C 1
ATOM 8009 O O . GLY B 1 399 ? 26.625 7.855 4.688 1 76 399 GLY B O 1
ATOM 8010 N N . CYS B 1 400 ? 24.484 7.48 4.77 1 79.25 400 CYS B N 1
ATOM 8011 C CA . CYS B 1 400 ? 24.625 6.602 5.926 1 79.25 400 CYS B CA 1
ATOM 8012 C C . CYS B 1 400 ? 25.375 5.328 5.555 1 79.25 400 CYS B C 1
ATOM 8014 O O . CYS B 1 400 ? 26.219 4.852 6.32 1 79.25 400 CYS B O 1
ATOM 8016 N N . TYR B 1 401 ? 25.016 4.754 4.477 1 87.94 401 TYR B N 1
ATOM 8017 C CA . TYR B 1 401 ? 25.641 3.543 3.957 1 87.94 401 TYR B CA 1
ATOM 8018 C C . TYR B 1 401 ? 25.578 3.506 2.436 1 87.94 401 TYR B C 1
ATOM 8020 O O . TYR B 1 401 ? 24.969 4.375 1.812 1 87.94 401 TYR B O 1
ATOM 8028 N N . SER B 1 402 ? 26.312 2.539 1.953 1 89.38 402 SER B N 1
ATOM 8029 C CA . SER B 1 402 ? 26.312 2.375 0.503 1 89.38 402 SER B CA 1
ATOM 8030 C C . SER B 1 402 ? 25.188 1.452 0.055 1 89.38 402 SER B C 1
ATOM 8032 O O . SER B 1 402 ? 24.719 0.617 0.83 1 89.38 402 SER B O 1
ATOM 8034 N N . LEU B 1 403 ? 24.781 1.716 -1.184 1 91.12 403 LEU B N 1
ATOM 8035 C CA . LEU B 1 403 ? 23.719 0.882 -1.741 1 91.12 403 LEU B CA 1
ATOM 8036 C C . LEU B 1 403 ? 24.156 -0.575 -1.827 1 91.12 403 LEU B C 1
ATOM 8038 O O . LEU B 1 403 ? 23.359 -1.486 -1.606 1 91.12 403 LEU B O 1
ATOM 8042 N N . GLY B 1 404 ? 25.422 -0.792 -2.154 1 92.75 404 GLY B N 1
ATOM 8043 C CA . GLY B 1 404 ? 25.953 -2.143 -2.221 1 92.75 404 GLY B CA 1
ATOM 8044 C C . GLY B 1 404 ? 25.906 -2.869 -0.889 1 92.75 404 GLY B C 1
ATOM 8045 O O . GLY B 1 404 ? 25.594 -4.062 -0.838 1 92.75 404 GLY B O 1
ATOM 8046 N N . ALA B 1 405 ? 26.172 -2.15 0.155 1 92.69 405 ALA B N 1
ATOM 8047 C CA . ALA B 1 405 ? 26.141 -2.75 1.487 1 92.69 405 ALA B CA 1
ATOM 8048 C C . ALA B 1 405 ? 24.719 -3.129 1.882 1 92.69 405 ALA B C 1
ATOM 8050 O O . ALA B 1 405 ? 24.484 -4.203 2.443 1 92.69 405 ALA B O 1
ATOM 8051 N N . PHE B 1 406 ? 23.859 -2.25 1.549 1 93 406 PHE B N 1
ATOM 8052 C CA . PHE B 1 406 ? 22.453 -2.539 1.853 1 93 406 PHE B CA 1
ATOM 8053 C C . PHE B 1 406 ? 21.984 -3.76 1.078 1 93 406 PHE B C 1
ATOM 8055 O O . PHE B 1 406 ? 21.375 -4.672 1.653 1 93 406 PHE B O 1
ATOM 8062 N N . TYR B 1 407 ? 22.219 -3.75 -0.203 1 93.81 407 TYR B N 1
ATOM 8063 C CA . TYR B 1 407 ? 21.766 -4.812 -1.094 1 93.81 407 TYR B CA 1
ATOM 8064 C C . TYR B 1 407 ? 22.344 -6.16 -0.674 1 93.81 407 TYR B C 1
ATOM 8066 O O . TYR B 1 407 ? 21.625 -7.152 -0.594 1 93.81 407 TYR B O 1
ATOM 8074 N N . THR B 1 408 ? 23.594 -6.23 -0.395 1 93.94 408 THR B N 1
ATOM 8075 C CA . THR B 1 408 ? 24.266 -7.469 -0.012 1 93.94 408 THR B CA 1
ATOM 8076 C C . THR B 1 408 ? 23.766 -7.953 1.349 1 93.94 408 THR B C 1
ATOM 8078 O O . THR B 1 408 ? 23.547 -9.148 1.544 1 93.94 408 THR B O 1
ATOM 8081 N N . ALA B 1 409 ? 23.562 -7.07 2.268 1 93.25 409 ALA B N 1
ATOM 8082 C CA . ALA B 1 409 ? 23.094 -7.434 3.602 1 93.25 409 ALA B CA 1
ATOM 8083 C C . ALA B 1 409 ? 21.688 -8.031 3.545 1 93.25 409 ALA B C 1
ATOM 8085 O O . ALA B 1 409 ? 21.406 -9.039 4.195 1 93.25 409 ALA B O 1
ATOM 8086 N N . ARG B 1 410 ? 20.891 -7.422 2.689 1 91.06 410 ARG B N 1
ATOM 8087 C CA . ARG B 1 410 ? 19.484 -7.832 2.66 1 91.06 410 ARG B CA 1
ATOM 8088 C C . ARG B 1 410 ? 19.312 -9.086 1.815 1 91.06 410 ARG B C 1
ATOM 8090 O O . ARG B 1 410 ? 18.453 -9.922 2.111 1 91.06 410 ARG B O 1
ATOM 8097 N N . THR B 1 411 ? 20.125 -9.281 0.782 1 90.31 411 THR B N 1
ATOM 8098 C CA . THR B 1 411 ? 19.844 -10.344 -0.176 1 90.31 411 THR B CA 1
ATOM 8099 C C . THR B 1 411 ? 20.75 -11.547 0.076 1 90.31 411 THR B C 1
ATOM 8101 O O . THR B 1 411 ? 20.375 -12.688 -0.209 1 90.31 411 THR B O 1
ATOM 8104 N N . ILE B 1 412 ? 21.969 -11.344 0.591 1 88 412 ILE B N 1
ATOM 8105 C CA . ILE B 1 412 ? 22.922 -12.438 0.689 1 88 412 ILE B CA 1
ATOM 8106 C C . ILE B 1 412 ? 23.062 -12.867 2.146 1 88 412 ILE B C 1
ATOM 8108 O O . ILE B 1 412 ? 22.922 -14.055 2.463 1 88 412 ILE B O 1
ATOM 8112 N N . LEU B 1 413 ? 23.156 -11.945 3.055 1 87.12 413 LEU B N 1
ATOM 8113 C CA . LEU B 1 413 ? 23.469 -12.305 4.434 1 87.12 413 LEU B CA 1
ATOM 8114 C C . LEU B 1 413 ? 22.234 -12.852 5.148 1 87.12 413 LEU B C 1
ATOM 8116 O O . LEU B 1 413 ? 22.359 -13.594 6.125 1 87.12 413 LEU B O 1
ATOM 8120 N N . LEU B 1 414 ? 21.125 -12.516 4.641 1 89.25 414 LEU B N 1
ATOM 8121 C CA . LEU B 1 414 ? 19.922 -13 5.305 1 89.25 414 LEU B CA 1
ATOM 8122 C C . LEU B 1 414 ? 19.359 -14.227 4.594 1 89.25 414 LEU B C 1
ATOM 8124 O O . LEU B 1 414 ? 18.328 -14.781 5 1 89.25 414 LEU B O 1
ATOM 8128 N N . LEU B 1 415 ? 20.047 -14.711 3.645 1 91 415 LEU B N 1
ATOM 8129 C CA . LEU B 1 415 ? 19.625 -15.867 2.865 1 91 415 LEU B CA 1
ATOM 8130 C C . LEU B 1 415 ? 19.469 -17.094 3.756 1 91 415 LEU B C 1
ATOM 8132 O O . LEU B 1 415 ? 18.5 -17.844 3.607 1 91 415 LEU B O 1
ATOM 8136 N N . PRO B 1 416 ? 20.328 -17.312 4.727 1 90.81 416 PRO B N 1
ATOM 8137 C CA . PRO B 1 416 ? 20.188 -18.484 5.59 1 90.81 416 PRO B CA 1
ATOM 8138 C C . PRO B 1 416 ? 18.875 -18.484 6.367 1 90.81 416 PRO B C 1
ATOM 8140 O O . PRO B 1 416 ? 18.266 -19.547 6.59 1 90.81 416 PRO B O 1
ATOM 8143 N N . LEU B 1 417 ? 18.469 -17.344 6.734 1 91.06 417 LEU B N 1
ATOM 8144 C CA . LEU B 1 417 ? 17.203 -17.234 7.441 1 91.06 417 LEU B CA 1
ATOM 8145 C C . LEU B 1 417 ? 16.031 -17.562 6.52 1 91.06 417 LEU B C 1
ATOM 8147 O O . LEU B 1 417 ? 15.086 -18.234 6.934 1 91.06 417 LEU B O 1
ATOM 8151 N N . GLU B 1 418 ? 16.141 -17.188 5.336 1 92.19 418 GLU B N 1
ATOM 8152 C CA . GLU B 1 418 ? 15.078 -17.422 4.367 1 92.19 418 GLU B CA 1
ATOM 8153 C C . GLU B 1 418 ? 15.031 -18.891 3.959 1 92.19 418 GLU B C 1
ATOM 8155 O O . GLU B 1 418 ? 13.992 -19.391 3.523 1 92.19 418 GLU B O 1
ATOM 8160 N N . LEU B 1 419 ? 16.172 -19.594 4.07 1 94.94 419 LEU B N 1
ATOM 8161 C CA . LEU B 1 419 ? 16.266 -20.984 3.646 1 94.94 419 LEU B CA 1
ATOM 8162 C C . LEU B 1 419 ? 15.844 -21.922 4.773 1 94.94 419 LEU B C 1
ATOM 8164 O O . LEU B 1 419 ? 15.844 -23.141 4.605 1 94.94 419 LEU B O 1
ATOM 8168 N N . ALA B 1 420 ? 15.367 -21.391 5.902 1 92.81 420 ALA B N 1
ATOM 8169 C CA . ALA B 1 420 ? 14.969 -22.219 7.031 1 92.81 420 ALA B CA 1
ATOM 8170 C C . ALA B 1 420 ? 13.734 -23.047 6.691 1 92.81 420 ALA B C 1
ATOM 8172 O O . ALA B 1 420 ? 13.719 -24.266 6.895 1 92.81 420 ALA B O 1
ATOM 8173 N N . TRP B 1 421 ? 12.789 -22.438 6.098 1 91.06 421 TRP B N 1
ATOM 8174 C CA . TRP B 1 421 ? 11.555 -23.141 5.781 1 91.06 421 TRP B CA 1
ATOM 8175 C C . TRP B 1 421 ? 11.766 -24.141 4.648 1 91.06 421 TRP B C 1
ATOM 8177 O O . TRP B 1 421 ? 11.336 -25.297 4.742 1 91.06 421 TRP B O 1
ATOM 8187 N N . PRO B 1 422 ? 12.445 -23.734 3.586 1 93 422 PRO B N 1
ATOM 8188 C CA . PRO B 1 422 ? 12.711 -24.734 2.541 1 93 422 PRO B CA 1
ATOM 8189 C C . PRO B 1 422 ? 13.484 -25.938 3.062 1 93 422 PRO B C 1
ATOM 8191 O O . PRO B 1 422 ? 13.25 -27.062 2.615 1 93 422 PRO B O 1
ATOM 8194 N N . THR B 1 423 ? 14.391 -25.734 3.982 1 95.25 423 THR B N 1
ATOM 8195 C CA . THR B 1 423 ? 15.172 -26.828 4.531 1 95.25 423 THR B CA 1
ATOM 8196 C C . THR B 1 423 ? 14.273 -27.812 5.277 1 95.25 423 THR B C 1
ATOM 8198 O O . THR B 1 423 ? 14.359 -29.016 5.066 1 95.25 423 THR B O 1
ATOM 8201 N N . LEU B 1 424 ? 13.453 -27.281 6.07 1 92.62 424 LEU B N 1
ATOM 8202 C CA . LEU B 1 424 ? 12.531 -28.141 6.805 1 92.62 424 LEU B CA 1
ATOM 8203 C C . LEU B 1 424 ? 11.586 -28.859 5.852 1 92.62 424 LEU B C 1
ATOM 8205 O O . LEU B 1 424 ? 11.336 -30.062 6 1 92.62 424 LEU B O 1
ATOM 8209 N N . TRP B 1 425 ? 11.062 -28.172 4.93 1 92.69 425 TRP B N 1
ATOM 8210 C CA . TRP B 1 425 ? 10.109 -28.703 3.967 1 92.69 425 TRP B CA 1
ATOM 8211 C C . TRP B 1 425 ? 10.75 -29.812 3.131 1 92.69 425 TRP B C 1
ATOM 8213 O O . TRP B 1 425 ? 10.188 -30.891 2.982 1 92.69 425 TRP B O 1
ATOM 8223 N N . ILE B 1 426 ? 11.977 -29.625 2.646 1 94 426 ILE B N 1
ATOM 8224 C CA . ILE B 1 426 ? 12.672 -30.562 1.772 1 94 426 ILE B CA 1
ATOM 8225 C C . ILE B 1 426 ? 13.055 -31.812 2.562 1 94 426 ILE B C 1
ATOM 8227 O O . ILE B 1 426 ? 12.977 -32.938 2.043 1 94 426 ILE B O 1
ATOM 8231 N N . THR B 1 427 ? 13.484 -31.594 3.83 1 93.81 427 THR B N 1
ATOM 8232 C CA . THR B 1 427 ? 13.852 -32.719 4.672 1 93.81 427 THR B CA 1
ATOM 8233 C C . THR B 1 427 ? 12.656 -33.656 4.883 1 93.81 427 THR B C 1
ATOM 8235 O O . THR B 1 427 ? 12.789 -34.875 4.773 1 93.81 427 THR B O 1
ATOM 8238 N N . GLY B 1 428 ? 11.555 -33.062 5.125 1 92.12 428 GLY B N 1
ATOM 8239 C CA . GLY B 1 428 ? 10.359 -33.875 5.297 1 92.12 428 GLY B CA 1
ATOM 8240 C C . GLY B 1 428 ? 9.93 -34.594 4.031 1 92.12 428 GLY B C 1
ATOM 8241 O O . GLY B 1 428 ? 9.703 -35.812 4.043 1 92.12 428 GLY B O 1
ATOM 8242 N N . VAL B 1 429 ? 9.945 -33.938 2.912 1 91.81 429 VAL B N 1
ATOM 8243 C CA . VAL B 1 429 ? 9.461 -34.5 1.651 1 91.81 429 VAL B CA 1
ATOM 8244 C C . VAL B 1 429 ? 10.43 -35.562 1.163 1 91.81 429 VAL B C 1
ATOM 8246 O O . VAL B 1 429 ? 10 -36.656 0.742 1 91.81 429 VAL B O 1
ATOM 8249 N N . PHE B 1 430 ? 11.742 -35.312 1.263 1 93.94 430 PHE B N 1
ATOM 8250 C CA . PHE B 1 430 ? 12.75 -36.219 0.738 1 93.94 430 PHE B CA 1
ATOM 8251 C C . PHE B 1 430 ? 12.695 -37.562 1.456 1 93.94 430 PHE B C 1
ATOM 8253 O O . PHE B 1 430 ? 12.688 -38.625 0.815 1 93.94 430 PHE B O 1
ATOM 8260 N N . TRP B 1 431 ? 12.539 -37.562 2.783 1 93 431 TRP B N 1
ATOM 8261 C CA . TRP B 1 431 ? 12.625 -38.781 3.561 1 93 431 TRP B CA 1
ATOM 8262 C C . TRP B 1 431 ? 11.266 -39.469 3.65 1 93 431 TRP B C 1
ATOM 8264 O O . TRP B 1 431 ? 11.18 -40.719 3.619 1 93 431 TRP B O 1
ATOM 8274 N N . ILE B 1 432 ? 10.219 -38.781 3.637 1 89.06 432 ILE B N 1
ATOM 8275 C CA . ILE B 1 432 ? 8.898 -39.375 3.721 1 89.06 432 ILE B CA 1
ATOM 8276 C C . ILE B 1 432 ? 8.531 -40 2.375 1 89.06 432 ILE B C 1
ATOM 8278 O O . ILE B 1 432 ? 7.949 -41.094 2.326 1 89.06 432 ILE B O 1
ATOM 8282 N N . ALA B 1 433 ? 8.883 -39.344 1.275 1 89.25 433 ALA B N 1
ATOM 8283 C CA . ALA B 1 433 ? 8.578 -39.844 -0.062 1 89.25 433 ALA B CA 1
ATOM 8284 C C . ALA B 1 433 ? 9.555 -40.938 -0.472 1 89.25 433 ALA B C 1
ATOM 8286 O O . ALA B 1 433 ? 9.32 -41.656 -1.444 1 89.25 433 ALA B O 1
ATOM 8287 N N . ASN B 1 434 ? 10.609 -41.062 0.297 1 90.75 434 ASN B N 1
ATOM 8288 C CA . ASN B 1 434 ? 11.641 -42.031 -0.046 1 90.75 434 ASN B CA 1
ATOM 8289 C C . ASN B 1 434 ? 12.172 -41.812 -1.459 1 90.75 434 ASN B C 1
ATOM 8291 O O . ASN B 1 434 ? 12.172 -42.75 -2.275 1 90.75 434 ASN B O 1
ATOM 8295 N N . LEU B 1 435 ? 12.625 -40.594 -1.692 1 91.19 435 LEU B N 1
ATOM 8296 C CA . LEU B 1 435 ? 13.125 -40.25 -3.02 1 91.19 435 LEU B CA 1
ATOM 8297 C C . LEU B 1 435 ? 14.422 -41 -3.318 1 91.19 435 LEU B C 1
ATOM 8299 O O . LEU B 1 435 ? 14.641 -41.438 -4.449 1 91.19 435 LEU B O 1
ATOM 8303 N N . ASN B 1 436 ? 15.297 -41.094 -2.438 1 90.69 436 ASN B N 1
ATOM 8304 C CA . ASN B 1 436 ? 16.531 -41.875 -2.471 1 90.69 436 ASN B CA 1
ATOM 8305 C C . ASN B 1 436 ? 17.062 -42.156 -1.066 1 90.69 436 ASN B C 1
ATOM 8307 O O . ASN B 1 436 ? 17.062 -41.281 -0.212 1 90.69 436 ASN B O 1
ATOM 8311 N N . PRO B 1 437 ? 17.453 -43.375 -0.815 1 88.75 437 PRO B N 1
ATOM 8312 C CA . PRO B 1 437 ? 17.891 -43.719 0.539 1 88.75 437 PRO B CA 1
ATOM 8313 C C . PRO B 1 437 ? 19.266 -43.188 0.879 1 88.75 437 PRO B C 1
ATOM 8315 O O . PRO B 1 437 ? 19.641 -43.125 2.053 1 88.75 437 PRO B O 1
ATOM 8318 N N . ASP B 1 438 ? 20.031 -42.656 -0.024 1 93.25 438 ASP B N 1
ATOM 8319 C CA . ASP B 1 438 ? 21.406 -42.219 0.186 1 93.25 438 ASP B CA 1
ATOM 8320 C C . ASP B 1 438 ? 21.438 -40.781 0.742 1 93.25 438 ASP B C 1
ATOM 8322 O O . ASP B 1 438 ? 20.844 -39.875 0.161 1 93.25 438 ASP B O 1
ATOM 8326 N N . PHE B 1 439 ? 22.172 -40.594 1.86 1 94.88 439 PHE B N 1
ATOM 8327 C CA . PHE B 1 439 ? 22.281 -39.312 2.521 1 94.88 439 PHE B CA 1
ATOM 8328 C C . PHE B 1 439 ? 23.047 -38.312 1.654 1 94.88 439 PHE B C 1
ATOM 8330 O O . PHE B 1 439 ? 22.75 -37.125 1.661 1 94.88 439 PHE B O 1
ATOM 8337 N N . SER B 1 440 ? 24.031 -38.75 0.862 1 94.94 440 SER B N 1
ATOM 8338 C CA . SER B 1 440 ? 24.781 -37.875 -0.017 1 94.94 440 SER B CA 1
ATOM 8339 C C . SER B 1 440 ? 23.891 -37.25 -1.091 1 94.94 440 SER B C 1
ATOM 8341 O O . SER B 1 440 ? 24.047 -36.094 -1.459 1 94.94 440 SER B O 1
ATOM 8343 N N . ILE B 1 441 ? 22.922 -38.062 -1.508 1 95.81 441 ILE B N 1
ATOM 8344 C CA . ILE B 1 441 ? 21.984 -37.594 -2.521 1 95.81 441 ILE B CA 1
ATOM 8345 C C . ILE B 1 441 ? 21.031 -36.562 -1.901 1 95.81 441 ILE B C 1
ATOM 8347 O O . ILE B 1 441 ? 20.641 -35.594 -2.551 1 95.81 441 ILE B O 1
ATOM 8351 N N . PHE B 1 442 ? 20.75 -36.812 -0.638 1 96.62 442 PHE B N 1
ATOM 8352 C CA . PHE B 1 442 ? 19.922 -35.844 0.083 1 96.62 442 PHE B CA 1
ATOM 8353 C C . PHE B 1 442 ? 20.578 -34.5 0.128 1 96.62 442 PHE B C 1
ATOM 8355 O O . PHE B 1 442 ? 19.922 -33.469 -0.139 1 96.62 442 PHE B O 1
ATOM 8362 N N . ILE B 1 443 ? 21.828 -34.406 0.422 1 97 443 ILE B N 1
ATOM 8363 C CA . ILE B 1 443 ? 22.562 -33.125 0.507 1 97 443 ILE B CA 1
ATOM 8364 C C . ILE B 1 443 ? 22.609 -32.469 -0.867 1 97 443 ILE B C 1
ATOM 8366 O O . ILE B 1 443 ? 22.453 -31.25 -0.983 1 97 443 ILE B O 1
ATOM 8370 N N . GLN B 1 444 ? 22.828 -33.281 -1.892 1 96.69 444 GLN B N 1
ATOM 8371 C CA . GLN B 1 444 ? 22.844 -32.75 -3.244 1 96.69 444 GLN B CA 1
ATOM 8372 C C . GLN B 1 444 ? 21.469 -32.188 -3.633 1 96.69 444 GLN B C 1
ATOM 8374 O O . GLN B 1 444 ? 21.375 -31.141 -4.273 1 96.69 444 GLN B O 1
ATOM 8379 N N . PHE B 1 445 ? 20.484 -32.969 -3.203 1 97.44 445 PHE B N 1
ATOM 8380 C CA . PHE B 1 445 ? 19.125 -32.562 -3.5 1 97.44 445 PHE B CA 1
ATOM 8381 C C . PHE B 1 445 ? 18.812 -31.203 -2.861 1 97.44 445 PHE B C 1
ATOM 8383 O O . PHE B 1 445 ? 18.281 -30.312 -3.52 1 97.44 445 PHE B O 1
ATOM 8390 N N . ILE B 1 446 ? 19.188 -31.031 -1.662 1 97.12 446 ILE B N 1
ATOM 8391 C CA . ILE B 1 446 ? 18.938 -29.797 -0.939 1 97.12 446 ILE B CA 1
ATOM 8392 C C . ILE B 1 446 ? 19.703 -28.656 -1.594 1 97.12 446 ILE B C 1
ATOM 8394 O O . ILE B 1 446 ? 19.188 -27.547 -1.725 1 97.12 446 ILE B O 1
ATOM 8398 N N . LEU B 1 447 ? 20.859 -28.875 -2.037 1 97.31 447 LEU B N 1
ATOM 8399 C CA . LEU B 1 447 ? 21.688 -27.844 -2.648 1 97.31 447 LEU B CA 1
ATOM 8400 C C . LEU B 1 447 ? 21.094 -27.391 -3.979 1 97.31 447 LEU B C 1
ATOM 8402 O O . LEU B 1 447 ? 21.156 -26.203 -4.32 1 97.31 447 LEU B O 1
ATOM 8406 N N . VAL B 1 448 ? 20.547 -28.344 -4.691 1 97.56 448 VAL B N 1
ATOM 8407 C CA . VAL B 1 448 ? 19.922 -28 -5.965 1 97.56 448 VAL B CA 1
ATOM 8408 C C . VAL B 1 448 ? 18.688 -27.141 -5.715 1 97.56 448 VAL B C 1
ATOM 8410 O O . VAL B 1 448 ? 18.453 -26.156 -6.418 1 97.56 448 VAL B O 1
ATOM 8413 N N . VAL B 1 449 ? 17.953 -27.531 -4.73 1 97.44 449 VAL B N 1
ATOM 8414 C CA . VAL B 1 449 ? 16.766 -26.766 -4.406 1 97.44 449 VAL B CA 1
ATOM 8415 C C . VAL B 1 449 ? 17.156 -25.359 -3.938 1 97.44 449 VAL B C 1
ATOM 8417 O O . VAL B 1 449 ? 16.5 -24.375 -4.273 1 97.44 449 VAL B O 1
ATOM 8420 N N . TYR B 1 450 ? 18.25 -25.297 -3.17 1 97.62 450 TYR B N 1
ATOM 8421 C CA . TYR B 1 450 ? 18.75 -24 -2.734 1 97.62 450 TYR B CA 1
ATOM 8422 C C . TYR B 1 450 ? 19.141 -23.125 -3.93 1 97.62 450 TYR B C 1
ATOM 8424 O O . TYR B 1 450 ? 18.828 -21.938 -3.963 1 97.62 450 TYR B O 1
ATOM 8432 N N . LEU B 1 451 ? 19.781 -23.734 -4.859 1 97.62 451 LEU B N 1
ATOM 8433 C CA . LEU B 1 451 ? 20.203 -23.016 -6.062 1 97.62 451 LEU B CA 1
ATOM 8434 C C . LEU B 1 451 ? 18.984 -22.5 -6.824 1 97.62 451 LEU B C 1
ATOM 8436 O O . LEU B 1 451 ? 18.938 -21.328 -7.227 1 97.62 451 LEU B O 1
ATOM 8440 N N . SER B 1 452 ? 18.047 -23.375 -6.988 1 97.44 452 SER B N 1
ATOM 8441 C CA . SER B 1 452 ? 16.797 -22.984 -7.652 1 97.44 452 SER B CA 1
ATOM 8442 C C . SER B 1 452 ? 16.094 -21.875 -6.883 1 97.44 452 SER B C 1
ATOM 8444 O O . SER B 1 452 ? 15.625 -20.906 -7.473 1 97.44 452 SER B O 1
ATOM 8446 N N . TYR B 1 453 ? 16.031 -22.016 -5.594 1 97.44 453 TYR B N 1
ATOM 8447 C CA . TYR B 1 453 ? 15.422 -21.016 -4.734 1 97.44 453 TYR B CA 1
ATOM 8448 C C . TYR B 1 453 ? 16.062 -19.641 -4.949 1 97.44 453 TYR B C 1
ATOM 8450 O O . TYR B 1 453 ? 15.359 -18.641 -5.105 1 97.44 453 TYR B O 1
ATOM 8458 N N . CYS B 1 454 ? 17.344 -19.625 -4.969 1 97.44 454 CYS B N 1
ATOM 8459 C CA . CYS B 1 454 ? 18.078 -18.375 -5.086 1 97.44 454 CYS B CA 1
ATOM 8460 C C . CYS B 1 454 ? 17.859 -17.734 -6.449 1 97.44 454 CYS B C 1
ATOM 8462 O O . CYS B 1 454 ? 17.812 -16.5 -6.566 1 97.44 454 CYS B O 1
ATOM 8464 N N . VAL B 1 455 ? 17.766 -18.547 -7.461 1 98.12 455 VAL B N 1
ATOM 8465 C CA . VAL B 1 455 ? 17.516 -18.047 -8.805 1 98.12 455 VAL B CA 1
ATOM 8466 C C . VAL B 1 455 ? 16.172 -17.312 -8.852 1 98.12 455 VAL B C 1
ATOM 8468 O O . VAL B 1 455 ? 16.094 -16.156 -9.273 1 98.12 455 VAL B O 1
ATOM 8471 N N . PHE B 1 456 ? 15.18 -17.953 -8.359 1 98 456 PHE B N 1
ATOM 8472 C CA . PHE B 1 456 ? 13.836 -17.391 -8.469 1 98 456 PHE B CA 1
ATOM 8473 C C . PHE B 1 456 ? 13.625 -16.297 -7.434 1 98 456 PHE B C 1
ATOM 8475 O O . PHE B 1 456 ? 12.859 -15.352 -7.664 1 98 456 PHE B O 1
ATOM 8482 N N . HIS B 1 457 ? 14.289 -16.422 -6.336 1 96.69 457 HIS B N 1
ATOM 8483 C CA . HIS B 1 457 ? 14.32 -15.312 -5.395 1 96.69 457 HIS B CA 1
ATOM 8484 C C . HIS B 1 457 ? 14.914 -14.07 -6.035 1 96.69 457 HIS B C 1
ATOM 8486 O O . HIS B 1 457 ? 14.422 -12.961 -5.824 1 96.69 457 HIS B O 1
ATOM 8492 N N . GLY B 1 458 ? 16 -14.289 -6.785 1 96.75 458 GLY B N 1
ATOM 8493 C CA . GLY B 1 458 ? 16.609 -13.18 -7.52 1 96.75 458 GLY B CA 1
ATOM 8494 C C . GLY B 1 458 ? 15.648 -12.539 -8.516 1 96.75 458 GLY B C 1
ATOM 8495 O O . GLY B 1 458 ? 15.625 -11.32 -8.648 1 96.75 458 GLY B O 1
ATOM 8496 N N . LEU B 1 459 ? 14.922 -13.359 -9.148 1 97.38 459 LEU B N 1
ATOM 8497 C CA . LEU B 1 459 ? 13.914 -12.844 -10.07 1 97.38 459 LEU B CA 1
ATOM 8498 C C . LEU B 1 459 ? 12.883 -12 -9.336 1 97.38 459 LEU B C 1
ATOM 8500 O O . LEU B 1 459 ? 12.508 -10.922 -9.805 1 97.38 459 LEU B O 1
ATOM 8504 N N . GLY B 1 460 ? 12.414 -12.477 -8.234 1 96.25 460 GLY B N 1
ATOM 8505 C CA . GLY B 1 460 ? 11.477 -11.719 -7.422 1 96.25 460 GLY B CA 1
ATOM 8506 C C . GLY B 1 460 ? 12.031 -10.375 -6.98 1 96.25 460 GLY B C 1
ATOM 8507 O O . GLY B 1 460 ? 11.328 -9.359 -7.035 1 96.25 460 GLY B O 1
ATOM 8508 N N . ILE B 1 461 ? 13.266 -10.375 -6.578 1 95.75 461 ILE B N 1
ATOM 8509 C CA . ILE B 1 461 ? 13.914 -9.148 -6.133 1 95.75 461 ILE B CA 1
ATOM 8510 C C . ILE B 1 461 ? 14.031 -8.172 -7.301 1 95.75 461 ILE B C 1
ATOM 8512 O O . ILE B 1 461 ? 13.867 -6.961 -7.129 1 95.75 461 ILE B O 1
ATOM 8516 N N . ALA B 1 462 ? 14.32 -8.695 -8.43 1 96.69 462 ALA B N 1
ATOM 8517 C CA . ALA B 1 462 ? 14.422 -7.844 -9.617 1 96.69 462 ALA B CA 1
ATOM 8518 C C . ALA B 1 462 ? 13.086 -7.172 -9.922 1 96.69 462 ALA B C 1
ATOM 8520 O O . ALA B 1 462 ? 13.039 -5.988 -10.266 1 96.69 462 ALA B O 1
ATOM 8521 N N . ILE B 1 463 ? 12.047 -7.934 -9.766 1 95.19 463 ILE B N 1
ATOM 8522 C CA . ILE B 1 463 ? 10.719 -7.375 -9.977 1 95.19 463 ILE B CA 1
ATOM 8523 C C . ILE B 1 463 ? 10.438 -6.305 -8.93 1 95.19 463 ILE B C 1
ATOM 8525 O O . ILE B 1 463 ? 9.898 -5.238 -9.242 1 95.19 463 ILE B O 1
ATOM 8529 N N . SER B 1 464 ? 10.812 -6.559 -7.77 1 93.62 464 SER B N 1
ATOM 8530 C CA . SER B 1 464 ? 10.648 -5.613 -6.672 1 93.62 464 SER B CA 1
ATOM 8531 C C . SER B 1 464 ? 11.406 -4.32 -6.934 1 93.62 464 SER B C 1
ATOM 8533 O O . SER B 1 464 ? 10.914 -3.229 -6.652 1 93.62 464 SER B O 1
ATOM 8535 N N . ALA B 1 465 ? 12.57 -4.41 -7.461 1 93.75 465 ALA B N 1
ATOM 8536 C CA . ALA B 1 465 ? 13.469 -3.281 -7.691 1 93.75 465 ALA B CA 1
ATOM 8537 C C . ALA B 1 465 ? 12.984 -2.426 -8.859 1 93.75 465 ALA B C 1
ATOM 8539 O O . ALA B 1 465 ? 13.398 -1.272 -9 1 93.75 465 ALA B O 1
ATOM 8540 N N . SER B 1 466 ? 12.086 -2.932 -9.703 1 91 466 SER B N 1
ATOM 8541 C CA . SER B 1 466 ? 11.617 -2.203 -10.875 1 91 466 SER B CA 1
ATOM 8542 C C . SER B 1 466 ? 10.641 -1.096 -10.484 1 91 466 SER B C 1
ATOM 8544 O O . SER B 1 466 ? 10.375 -0.19 -11.273 1 91 466 SER B O 1
ATOM 8546 N N . GLY B 1 467 ? 10.117 -1.072 -9.352 1 85.31 467 GLY B N 1
ATOM 8547 C CA . GLY B 1 467 ? 9.234 -0.016 -8.883 1 85.31 467 GLY B CA 1
ATOM 8548 C C . GLY B 1 467 ? 7.816 -0.148 -9.406 1 85.31 467 GLY B C 1
ATOM 8549 O O . GLY B 1 467 ? 7 0.759 -9.234 1 85.31 467 GLY B O 1
ATOM 8550 N N . MET B 1 468 ? 7.445 -1.303 -9.953 1 84 468 MET B N 1
ATOM 8551 C CA . MET B 1 468 ? 6.098 -1.521 -10.469 1 84 468 MET B CA 1
ATOM 8552 C C . MET B 1 468 ? 5.094 -1.646 -9.328 1 84 468 MET B C 1
ATOM 8554 O O . MET B 1 468 ? 5.406 -2.211 -8.281 1 84 468 MET B O 1
ATOM 8558 N N . PRO B 1 469 ? 3.877 -1.153 -9.609 1 81.12 469 PRO B N 1
ATOM 8559 C CA . PRO B 1 469 ? 2.836 -1.353 -8.594 1 81.12 469 PRO B CA 1
ATOM 8560 C C . PRO B 1 469 ? 2.496 -2.826 -8.383 1 81.12 469 PRO B C 1
ATOM 8562 O O . PRO B 1 469 ? 2.773 -3.66 -9.242 1 81.12 469 PRO B O 1
ATOM 8565 N N . PRO B 1 470 ? 1.935 -3.211 -7.227 1 81.19 470 PRO B N 1
ATOM 8566 C CA . PRO B 1 470 ? 1.696 -4.609 -6.859 1 81.19 470 PRO B CA 1
ATOM 8567 C C . PRO B 1 470 ? 0.848 -5.352 -7.891 1 81.19 470 PRO B C 1
ATOM 8569 O O . PRO B 1 470 ? 1.122 -6.516 -8.195 1 81.19 470 PRO B O 1
ATOM 8572 N N . GLY B 1 471 ? -0.182 -4.699 -8.422 1 80.19 471 GLY B N 1
ATOM 8573 C CA . GLY B 1 471 ? -1.01 -5.363 -9.414 1 80.19 471 GLY B CA 1
ATOM 8574 C C . GLY B 1 471 ? -0.245 -5.746 -10.664 1 80.19 471 GLY B C 1
ATOM 8575 O O . GLY B 1 471 ? -0.334 -6.883 -11.133 1 80.19 471 GLY B O 1
ATOM 8576 N N . ARG B 1 472 ? 0.551 -4.863 -11.164 1 84.38 472 ARG B N 1
ATOM 8577 C CA . ARG B 1 472 ? 1.345 -5.117 -12.367 1 84.38 472 ARG B CA 1
ATOM 8578 C C . ARG B 1 472 ? 2.469 -6.105 -12.078 1 84.38 472 ARG B C 1
ATOM 8580 O O . ARG B 1 472 ? 2.82 -6.922 -12.93 1 84.38 472 ARG B O 1
ATOM 8587 N N . SER B 1 473 ? 3.084 -5.992 -10.875 1 88.69 473 SER B N 1
ATOM 8588 C CA . SER B 1 473 ? 4.137 -6.918 -10.484 1 88.69 473 SER B CA 1
ATOM 8589 C C . SER B 1 473 ? 3.629 -8.359 -10.461 1 88.69 473 SER B C 1
ATOM 8591 O O . SER B 1 473 ? 4.309 -9.273 -10.93 1 88.69 473 SER B O 1
ATOM 8593 N N . ASN B 1 474 ? 2.414 -8.539 -9.922 1 88.06 474 ASN B N 1
ATOM 8594 C CA . ASN B 1 474 ? 1.82 -9.875 -9.883 1 88.06 474 ASN B CA 1
ATOM 8595 C C . ASN B 1 474 ? 1.583 -10.422 -11.281 1 88.06 474 ASN B C 1
ATOM 8597 O O . ASN B 1 474 ? 1.864 -11.594 -11.547 1 88.06 474 ASN B O 1
ATOM 8601 N N . THR B 1 475 ? 1.068 -9.547 -12.133 1 84.62 475 THR B N 1
ATOM 8602 C CA . THR B 1 475 ? 0.797 -9.953 -13.5 1 84.62 475 THR B CA 1
ATOM 8603 C C . THR B 1 475 ? 2.086 -10.367 -14.211 1 84.62 475 THR B C 1
ATOM 8605 O O . THR B 1 475 ? 2.125 -11.398 -14.891 1 84.62 475 THR B O 1
ATOM 8608 N N . PHE B 1 476 ? 3.088 -9.656 -14.039 1 89.62 476 PHE B N 1
ATOM 8609 C CA . PHE B 1 476 ? 4.371 -9.953 -14.672 1 89.62 476 PHE B CA 1
ATOM 8610 C C . PHE B 1 476 ? 4.945 -11.266 -14.133 1 89.62 476 PHE B C 1
ATOM 8612 O O . PHE B 1 476 ? 5.469 -12.078 -14.898 1 89.62 476 PHE B O 1
ATOM 8619 N N . ALA B 1 477 ? 4.891 -11.391 -12.82 1 92.19 477 ALA B N 1
ATOM 8620 C CA . ALA B 1 477 ? 5.371 -12.625 -12.195 1 92.19 477 ALA B CA 1
ATOM 8621 C C . ALA B 1 477 ? 4.613 -13.836 -12.727 1 92.19 477 ALA B C 1
ATOM 8623 O O . ALA B 1 477 ? 5.215 -14.867 -13.031 1 92.19 477 ALA B O 1
ATOM 8624 N N . LEU B 1 478 ? 3.338 -13.734 -12.875 1 89.69 478 LEU B N 1
ATOM 8625 C CA . LEU B 1 478 ? 2.508 -14.836 -13.344 1 89.69 478 LEU B CA 1
ATOM 8626 C C . LEU B 1 478 ? 2.828 -15.172 -14.797 1 89.69 478 LEU B C 1
ATOM 8628 O O . LEU B 1 478 ? 2.814 -16.344 -15.188 1 89.69 478 LEU B O 1
ATOM 8632 N N . LEU B 1 479 ? 3.07 -14.117 -15.539 1 88.62 479 LEU B N 1
ATOM 8633 C CA . LEU B 1 479 ? 3.463 -14.336 -16.922 1 88.62 479 LEU B CA 1
ATOM 8634 C C . LEU B 1 479 ? 4.723 -15.195 -17 1 88.62 479 LEU B C 1
ATOM 8636 O O . LEU B 1 479 ? 4.773 -16.156 -17.781 1 88.62 479 LEU B O 1
ATOM 8640 N N . LEU B 1 480 ? 5.66 -14.891 -16.234 1 91.56 480 LEU B N 1
ATOM 8641 C CA . LEU B 1 480 ? 6.914 -15.633 -16.234 1 91.56 480 LEU B CA 1
ATOM 8642 C C . LEU B 1 480 ? 6.711 -17.047 -15.672 1 91.56 480 LEU B C 1
ATOM 8644 O O . LEU B 1 480 ? 7.273 -18.016 -16.203 1 91.56 480 LEU B O 1
ATOM 8648 N N . ILE B 1 481 ? 5.898 -17.156 -14.641 1 92.56 481 ILE B N 1
ATOM 8649 C CA . ILE B 1 481 ? 5.637 -18.453 -14.016 1 92.56 481 ILE B CA 1
ATOM 8650 C C . ILE B 1 481 ? 4.941 -19.375 -15.008 1 92.56 481 ILE B C 1
ATOM 8652 O O . ILE B 1 481 ? 5.312 -20.547 -15.141 1 92.56 481 ILE B O 1
ATOM 8656 N N . THR B 1 482 ? 3.949 -18.812 -15.695 1 88.31 482 THR B N 1
ATOM 8657 C CA . THR B 1 482 ? 3.24 -19.609 -16.688 1 88.31 482 THR B CA 1
ATOM 8658 C C . THR B 1 482 ? 4.184 -20.031 -17.812 1 88.31 482 THR B C 1
ATOM 8660 O O . THR B 1 482 ? 4.098 -21.156 -18.312 1 88.31 482 THR B O 1
ATOM 8663 N N . TYR B 1 483 ? 5.078 -19.188 -18.188 1 87.5 483 TYR B N 1
ATOM 8664 C CA . TYR B 1 483 ? 6.102 -19.516 -19.172 1 87.5 483 TYR B CA 1
ATOM 8665 C C . TYR B 1 483 ? 6.992 -20.641 -18.656 1 87.5 483 TYR B C 1
ATOM 8667 O O . TYR B 1 483 ? 7.262 -21.609 -19.391 1 87.5 483 TYR B O 1
ATOM 8675 N N . PHE B 1 484 ? 7.422 -20.562 -17.391 1 91.94 484 PHE B N 1
ATOM 8676 C CA . PHE B 1 484 ? 8.312 -21.562 -16.828 1 91.94 484 PHE B CA 1
ATOM 8677 C C . PHE B 1 484 ? 7.625 -22.922 -16.766 1 91.94 484 PHE B C 1
ATOM 8679 O O . PHE B 1 484 ? 8.219 -23.938 -17.125 1 91.94 484 PHE B O 1
ATOM 8686 N N . PHE B 1 485 ? 6.379 -22.922 -16.469 1 88.25 485 PHE B N 1
ATOM 8687 C CA . PHE B 1 485 ? 5.641 -24.172 -16.359 1 88.25 485 PHE B CA 1
ATOM 8688 C C . PHE B 1 485 ? 5.387 -24.781 -17.734 1 88.25 485 PHE B C 1
ATOM 8690 O O . PHE B 1 485 ? 5.594 -25.984 -17.938 1 88.25 485 PHE B O 1
ATOM 8697 N N . ALA B 1 486 ? 5.078 -23.953 -18.609 1 84.94 486 ALA B N 1
ATOM 8698 C CA . ALA B 1 486 ? 4.703 -24.438 -19.938 1 84.94 486 ALA B CA 1
ATOM 8699 C C . ALA B 1 486 ? 5.879 -25.109 -20.625 1 84.94 486 ALA B C 1
ATOM 8701 O O . ALA B 1 486 ? 5.715 -26.156 -21.281 1 84.94 486 ALA B O 1
ATOM 8702 N N . TRP B 1 487 ? 7.012 -24.609 -20.406 1 86.06 487 TRP B N 1
ATOM 8703 C CA . TRP B 1 487 ? 8.172 -25.094 -21.141 1 86.06 487 TRP B CA 1
ATOM 8704 C C . TRP B 1 487 ? 9.008 -26.031 -20.281 1 86.06 487 TRP B C 1
ATOM 8706 O O . TRP B 1 487 ? 10.172 -26.312 -20.609 1 86.06 487 TRP B O 1
ATOM 8716 N N . SER B 1 488 ? 8.469 -26.5 -19.172 1 85.75 488 SER B N 1
ATOM 8717 C CA . SER B 1 488 ? 9.211 -27.391 -18.281 1 85.75 488 SER B CA 1
ATOM 8718 C C . SER B 1 488 ? 9.336 -28.797 -18.891 1 85.75 488 SER B C 1
ATOM 8720 O O . SER B 1 488 ? 10.18 -29.578 -18.469 1 85.75 488 SER B O 1
ATOM 8722 N N . GLY B 1 489 ? 8.555 -29.172 -19.922 1 78.06 489 GLY B N 1
ATOM 8723 C CA . GLY B 1 489 ? 8.609 -30.469 -20.562 1 78.06 489 GLY B CA 1
ATOM 8724 C C . GLY B 1 489 ? 7.664 -31.484 -19.953 1 78.06 489 GLY B C 1
ATOM 8725 O O . GLY B 1 489 ? 7.469 -32.562 -20.5 1 78.06 489 GLY B O 1
ATOM 8726 N N . PHE B 1 490 ? 7.094 -31.141 -18.844 1 80.81 490 PHE B N 1
ATOM 8727 C CA . PHE B 1 490 ? 6.199 -32.062 -18.156 1 80.81 490 PHE B CA 1
ATOM 8728 C C . PHE B 1 490 ? 4.824 -32.062 -18.828 1 80.81 490 PHE B C 1
ATOM 8730 O O . PHE B 1 490 ? 4.152 -33.094 -18.859 1 80.81 490 PHE B O 1
ATOM 8737 N N . PHE B 1 491 ? 4.504 -30.953 -19.422 1 77.56 491 PHE B N 1
ATOM 8738 C CA . PHE B 1 491 ? 3.146 -30.812 -19.938 1 77.56 491 PHE B CA 1
ATOM 8739 C C . PHE B 1 491 ? 3.092 -31.125 -21.422 1 77.56 491 PHE B C 1
ATOM 8741 O O . PHE B 1 491 ? 2.016 -31.375 -21.969 1 77.56 491 PHE B O 1
ATOM 8748 N N . VAL B 1 492 ? 4.301 -30.984 -22.047 1 75.94 492 VAL B N 1
ATOM 8749 C CA . VAL B 1 492 ? 4.336 -31.141 -23.5 1 75.94 492 VAL B CA 1
ATOM 8750 C C . VAL B 1 492 ? 5.477 -32.094 -23.891 1 75.94 492 VAL B C 1
ATOM 8752 O O . VAL B 1 492 ? 6.523 -32.094 -23.234 1 75.94 492 VAL B O 1
ATOM 8755 N N . ASP B 1 493 ? 5.082 -32.875 -24.859 1 74.62 493 ASP B N 1
ATOM 8756 C CA . ASP B 1 493 ? 6.172 -33.625 -25.469 1 74.62 493 ASP B CA 1
ATOM 8757 C C . ASP B 1 493 ? 7.047 -32.688 -26.328 1 74.62 493 ASP B C 1
ATOM 8759 O O . ASP B 1 493 ? 6.637 -32.281 -27.406 1 74.62 493 ASP B O 1
ATOM 8763 N N . MET B 1 494 ? 8.188 -32.469 -25.859 1 74.75 494 MET B N 1
ATOM 8764 C CA . MET B 1 494 ? 9.078 -31.469 -26.453 1 74.75 494 MET B CA 1
ATOM 8765 C C . MET B 1 494 ? 9.5 -31.891 -27.859 1 74.75 494 MET B C 1
ATOM 8767 O O . MET B 1 494 ? 9.906 -31.047 -28.672 1 74.75 494 MET B O 1
ATOM 8771 N N . SER B 1 495 ? 9.32 -33.219 -28.125 1 74.31 495 SER B N 1
ATOM 8772 C CA . SER B 1 495 ? 9.719 -33.688 -29.438 1 74.31 495 SER B CA 1
ATOM 8773 C C . SER B 1 495 ? 8.719 -33.25 -30.516 1 74.31 495 SER B C 1
ATOM 8775 O O . SER B 1 495 ? 9.047 -33.188 -31.703 1 74.31 495 SER B O 1
ATOM 8777 N N . ARG B 1 496 ? 7.621 -32.75 -30.094 1 75.19 496 ARG B N 1
ATOM 8778 C CA . ARG B 1 496 ? 6.578 -32.406 -31.047 1 75.19 496 ARG B CA 1
ATOM 8779 C C . ARG B 1 496 ? 6.504 -30.891 -31.234 1 75.19 496 ARG B C 1
ATOM 8781 O O . ARG B 1 496 ? 5.711 -30.391 -32.031 1 75.19 496 ARG B O 1
ATOM 8788 N N . VAL B 1 497 ? 7.32 -30.234 -30.594 1 80.75 497 VAL B N 1
ATOM 8789 C CA . VAL B 1 497 ? 7.34 -28.781 -30.734 1 80.75 497 VAL B CA 1
ATOM 8790 C C . VAL B 1 497 ? 8.133 -28.375 -31.969 1 80.75 497 VAL B C 1
ATOM 8792 O O . VAL B 1 497 ? 9.188 -28.953 -32.25 1 80.75 497 VAL B O 1
ATOM 8795 N N . PRO B 1 498 ? 7.551 -27.453 -32.688 1 79.69 498 PRO B N 1
ATOM 8796 C CA . PRO B 1 498 ? 8.258 -27.016 -33.906 1 79.69 498 PRO B CA 1
ATOM 8797 C C . PRO B 1 498 ? 9.672 -26.516 -33.625 1 79.69 498 PRO B C 1
ATOM 8799 O O . PRO B 1 498 ? 9.906 -25.875 -32.594 1 79.69 498 PRO B O 1
ATOM 8802 N N . GLU B 1 499 ? 10.578 -26.797 -34.469 1 80.94 499 GLU B N 1
ATOM 8803 C CA . GLU B 1 499 ? 12 -26.562 -34.281 1 80.94 499 GLU B CA 1
ATOM 8804 C C . GLU B 1 499 ? 12.289 -25.062 -34.188 1 80.94 499 GLU B C 1
ATOM 8806 O O . GLU B 1 499 ? 13.188 -24.641 -33.469 1 80.94 499 GLU B O 1
ATOM 8811 N N . TRP B 1 500 ? 11.523 -24.25 -34.875 1 80.69 500 TRP B N 1
ATOM 8812 C CA . TRP B 1 500 ? 11.844 -22.828 -34.938 1 80.69 500 TRP B CA 1
ATOM 8813 C C . TRP B 1 500 ? 11.586 -22.156 -33.594 1 80.69 500 TRP B C 1
ATOM 8815 O O . TRP B 1 500 ? 12.141 -21.094 -33.312 1 80.69 500 TRP B O 1
ATOM 8825 N N . ILE B 1 501 ? 10.797 -22.719 -32.688 1 81.25 501 ILE B N 1
ATOM 8826 C CA . ILE B 1 501 ? 10.516 -22.094 -31.406 1 81.25 501 ILE B CA 1
ATOM 8827 C C . ILE B 1 501 ? 11.125 -22.922 -30.281 1 81.25 501 ILE B C 1
ATOM 8829 O O . ILE B 1 501 ? 11.133 -22.5 -29.125 1 81.25 501 ILE B O 1
ATOM 8833 N N . SER B 1 502 ? 11.688 -24.016 -30.609 1 81.56 502 SER B N 1
ATOM 8834 C CA . SER B 1 502 ? 12.203 -24.953 -29.609 1 81.56 502 SER B CA 1
ATOM 8835 C C . SER B 1 502 ? 13.344 -24.344 -28.812 1 81.56 502 SER B C 1
ATOM 8837 O O . SER B 1 502 ? 13.633 -24.781 -27.688 1 81.56 502 SER B O 1
ATOM 8839 N N . TRP B 1 503 ? 13.867 -23.219 -29.359 1 83.25 503 TRP B N 1
ATOM 8840 C CA . TRP B 1 503 ? 14.977 -22.594 -28.656 1 83.25 503 TRP B CA 1
ATOM 8841 C C . TRP B 1 503 ? 14.5 -21.938 -27.359 1 83.25 503 TRP B C 1
ATOM 8843 O O . TRP B 1 503 ? 15.281 -21.719 -26.438 1 83.25 503 TRP B O 1
ATOM 8853 N N . VAL B 1 504 ? 13.266 -21.703 -27.172 1 85.44 504 VAL B N 1
ATOM 8854 C CA . VAL B 1 504 ? 12.703 -21.016 -26 1 85.44 504 VAL B CA 1
ATOM 8855 C C . VAL B 1 504 ? 12.828 -21.906 -24.766 1 85.44 504 VAL B C 1
ATOM 8857 O O . VAL B 1 504 ? 12.922 -21.422 -23.641 1 85.44 504 VAL B O 1
ATOM 8860 N N . ARG B 1 505 ? 12.875 -23.203 -25.031 1 83.75 505 ARG B N 1
ATOM 8861 C CA . ARG B 1 505 ? 12.984 -24.141 -23.922 1 83.75 505 ARG B CA 1
ATOM 8862 C C . ARG B 1 505 ? 14.336 -24.016 -23.234 1 83.75 505 ARG B C 1
ATOM 8864 O O . ARG B 1 505 ? 14.453 -24.312 -22.031 1 83.75 505 ARG B O 1
ATOM 8871 N N . HIS B 1 506 ? 15.297 -23.469 -23.969 1 86.62 506 HIS B N 1
ATOM 8872 C CA . HIS B 1 506 ? 16.641 -23.406 -23.422 1 86.62 506 HIS B CA 1
ATOM 8873 C C . HIS B 1 506 ? 16.812 -22.188 -22.531 1 86.62 506 HIS B C 1
ATOM 8875 O O . HIS B 1 506 ? 17.812 -22.078 -21.797 1 86.62 506 HIS B O 1
ATOM 8881 N N . LEU B 1 507 ? 15.797 -21.422 -22.438 1 90.38 507 LEU B N 1
ATOM 8882 C CA . LEU B 1 507 ? 15.859 -20.234 -21.578 1 90.38 507 LEU B CA 1
ATOM 8883 C C . LEU B 1 507 ? 15.039 -20.438 -20.312 1 90.38 507 LEU B C 1
ATOM 8885 O O . LEU B 1 507 ? 14.828 -19.5 -19.547 1 90.38 507 LEU B O 1
ATOM 8889 N N . ASN B 1 508 ? 14.734 -21.672 -20.062 1 92.75 508 ASN B N 1
ATOM 8890 C CA . ASN B 1 508 ? 13.836 -21.969 -18.953 1 92.75 508 ASN B CA 1
ATOM 8891 C C . ASN B 1 508 ? 14.609 -22.438 -17.719 1 92.75 508 ASN B C 1
ATOM 8893 O O . ASN B 1 508 ? 14.922 -23.625 -17.594 1 92.75 508 ASN B O 1
ATOM 8897 N N . ALA B 1 509 ? 14.773 -21.547 -16.797 1 95.88 509 ALA B N 1
ATOM 8898 C CA . ALA B 1 509 ? 15.5 -21.875 -15.57 1 95.88 509 ALA B CA 1
ATOM 8899 C C . ALA B 1 509 ? 14.766 -22.938 -14.766 1 95.88 509 ALA B C 1
ATOM 8901 O O . ALA B 1 509 ? 15.398 -23.812 -14.156 1 95.88 509 ALA B O 1
ATOM 8902 N N . PHE B 1 510 ? 13.531 -22.953 -14.773 1 96.19 510 PHE B N 1
ATOM 8903 C CA . PHE B 1 510 ? 12.727 -23.922 -14.031 1 96.19 510 PHE B CA 1
ATOM 8904 C C . PHE B 1 510 ? 12.906 -25.328 -14.602 1 96.19 510 PHE B C 1
ATOM 8906 O O . PHE B 1 510 ? 13.07 -26.281 -13.852 1 96.19 510 PHE B O 1
ATOM 8913 N N . GLY B 1 511 ? 12.875 -25.422 -15.914 1 93.69 511 GLY B N 1
ATOM 8914 C CA . GLY B 1 511 ? 13.102 -26.719 -16.562 1 93.69 511 GLY B CA 1
ATOM 8915 C C . GLY B 1 511 ? 14.445 -27.328 -16.203 1 93.69 511 GLY B C 1
ATOM 8916 O O . GLY B 1 511 ? 14.531 -28.516 -15.922 1 93.69 511 GLY B O 1
ATOM 8917 N N . TYR B 1 512 ? 15.406 -26.484 -16.172 1 95.38 512 TYR B N 1
ATOM 8918 C CA . TYR B 1 512 ? 16.75 -26.969 -15.844 1 95.38 512 TYR B CA 1
ATOM 8919 C C . TYR B 1 512 ? 16.844 -27.375 -14.375 1 95.38 512 TYR B C 1
ATOM 8921 O O . TYR B 1 512 ? 17.562 -28.312 -14.031 1 95.38 512 TYR B O 1
ATOM 8929 N N . ALA B 1 513 ? 16.125 -26.672 -13.531 1 97.06 513 ALA B N 1
ATOM 8930 C CA . ALA B 1 513 ? 16.109 -27.031 -12.117 1 97.06 513 ALA B CA 1
ATOM 8931 C C . ALA B 1 513 ? 15.453 -28.406 -11.914 1 97.06 513 ALA B C 1
ATOM 8933 O O . ALA B 1 513 ? 15.977 -29.234 -11.172 1 97.06 513 ALA B O 1
ATOM 8934 N N . VAL B 1 514 ? 14.383 -28.625 -12.586 1 95.56 514 VAL B N 1
ATOM 8935 C CA . VAL B 1 514 ? 13.672 -29.891 -12.461 1 95.56 514 VAL B CA 1
ATOM 8936 C C . VAL B 1 514 ? 14.547 -31.031 -12.992 1 95.56 514 VAL B C 1
ATOM 8938 O O . VAL B 1 514 ? 14.664 -32.094 -12.367 1 95.56 514 VAL B O 1
ATOM 8941 N N . GLN B 1 515 ? 15.156 -30.812 -14.148 1 94.81 515 GLN B N 1
ATOM 8942 C CA . GLN B 1 515 ? 16.016 -31.844 -14.727 1 94.81 515 GLN B CA 1
ATOM 8943 C C . GLN B 1 515 ? 17.203 -32.156 -13.812 1 94.81 515 GLN B C 1
ATOM 8945 O O . GLN B 1 515 ? 17.562 -33.312 -13.648 1 94.81 515 GLN B O 1
ATOM 8950 N N . LEU B 1 516 ? 17.719 -31.109 -13.234 1 96.62 516 LEU B N 1
ATOM 8951 C CA . LEU B 1 516 ? 18.844 -31.312 -12.32 1 96.62 516 LEU B CA 1
ATOM 8952 C C . LEU B 1 516 ? 18.406 -32.094 -11.094 1 96.62 516 LEU B C 1
ATOM 8954 O O . LEU B 1 516 ? 19.156 -32.938 -10.602 1 96.62 516 LEU B O 1
ATOM 8958 N N . LEU B 1 517 ? 17.25 -31.859 -10.578 1 97.06 517 LEU B N 1
ATOM 8959 C CA . LEU B 1 517 ? 16.719 -32.625 -9.445 1 97.06 517 LEU B CA 1
ATOM 8960 C C . LEU B 1 517 ? 16.547 -34.094 -9.805 1 97.06 517 LEU B C 1
ATOM 8962 O O . LEU B 1 517 ? 16.875 -34.969 -9.016 1 97.06 517 LEU B O 1
ATOM 8966 N N . MET B 1 518 ? 16.078 -34.344 -11 1 95.25 518 MET B N 1
ATOM 8967 C CA . MET B 1 518 ? 15.875 -35.719 -11.453 1 95.25 518 MET B CA 1
ATOM 8968 C C . MET B 1 518 ? 17.203 -36.438 -11.602 1 95.25 518 MET B C 1
ATOM 8970 O O . MET B 1 518 ? 17.344 -37.594 -11.18 1 95.25 518 MET B O 1
ATOM 8974 N N . HIS B 1 519 ? 18.172 -35.75 -12.141 1 95 519 HIS B N 1
ATOM 8975 C CA . HIS B 1 519 ? 19.5 -36.344 -12.258 1 95 519 HIS B CA 1
ATOM 8976 C C . HIS B 1 519 ? 20.094 -36.656 -10.891 1 95 519 HIS B C 1
ATOM 8978 O O . HIS B 1 519 ? 20.828 -37.656 -10.75 1 95 519 HIS B O 1
ATOM 8984 N N . THR B 1 520 ? 19.734 -35.875 -9.93 1 95.75 520 THR B N 1
ATOM 8985 C CA . THR B 1 520 ? 20.281 -36.062 -8.594 1 95.75 520 THR B CA 1
ATOM 8986 C C . THR B 1 520 ? 19.641 -37.25 -7.902 1 95.75 520 THR B C 1
ATOM 8988 O O . THR B 1 520 ? 20.344 -38.062 -7.285 1 95.75 520 THR B O 1
ATOM 8991 N N . ILE B 1 521 ? 18.359 -37.469 -8.055 1 94.88 521 ILE B N 1
ATOM 8992 C CA . ILE B 1 521 ? 17.656 -38.5 -7.301 1 94.88 521 ILE B CA 1
ATOM 8993 C C . ILE B 1 521 ? 17.781 -39.844 -8.031 1 94.88 521 ILE B C 1
ATOM 8995 O O . ILE B 1 521 ? 17.641 -40.906 -7.422 1 94.88 521 ILE B O 1
ATOM 8999 N N . ILE B 1 522 ? 18.016 -39.75 -9.414 1 93.94 522 ILE B N 1
ATOM 9000 C CA . ILE B 1 522 ? 18.125 -40.969 -10.203 1 93.94 522 ILE B CA 1
ATOM 9001 C C . ILE B 1 522 ? 19.5 -41.031 -10.875 1 93.94 522 ILE B C 1
ATOM 9003 O O . ILE B 1 522 ? 19.625 -40.75 -12.07 1 93.94 522 ILE B O 1
ATOM 9007 N N . PRO B 1 523 ? 20.438 -41.375 -10.047 1 90.75 523 PRO B N 1
ATOM 9008 C CA . PRO B 1 523 ? 21.766 -41.562 -10.664 1 90.75 523 PRO B CA 1
ATOM 9009 C C . PRO B 1 523 ? 21.797 -42.719 -11.656 1 90.75 523 PRO B C 1
ATOM 9011 O O . PRO B 1 523 ? 20.859 -43.562 -11.688 1 90.75 523 PRO B O 1
ATOM 9014 N N . ALA B 1 524 ? 22.797 -42.812 -12.469 1 86.31 524 ALA B N 1
ATOM 9015 C CA . ALA B 1 524 ? 22.922 -43.844 -13.508 1 86.31 524 ALA B CA 1
ATOM 9016 C C . ALA B 1 524 ? 22.969 -45.25 -12.898 1 86.31 524 ALA B C 1
ATOM 9018 O O . ALA B 1 524 ? 22.516 -46.188 -13.508 1 86.31 524 ALA B O 1
ATOM 9019 N N . SER B 1 525 ? 23.391 -45.312 -11.695 1 83.19 525 SER B N 1
ATOM 9020 C CA . SER B 1 525 ? 23.609 -46.625 -11.07 1 83.19 525 SER B CA 1
ATOM 9021 C C . SER B 1 525 ? 22.344 -47.125 -10.406 1 83.19 525 SER B C 1
ATOM 9023 O O . SER B 1 525 ? 22.25 -48.312 -10.07 1 83.19 525 SER B O 1
ATOM 9025 N N . LEU B 1 526 ? 21.328 -46.281 -10.383 1 87.62 526 LEU B N 1
ATOM 9026 C CA . LEU B 1 526 ? 20.094 -46.719 -9.727 1 87.62 526 LEU B CA 1
ATOM 9027 C C . LEU B 1 526 ? 19.266 -47.594 -10.664 1 87.62 526 LEU B C 1
ATOM 9029 O O . LEU B 1 526 ? 19.172 -47.312 -11.859 1 87.62 526 LEU B O 1
ATOM 9033 N N . GLU B 1 527 ? 18.703 -48.656 -10.156 1 87 527 GLU B N 1
ATOM 9034 C CA . GLU B 1 527 ? 17.938 -49.594 -10.977 1 87 527 GLU B CA 1
ATOM 9035 C C . GLU B 1 527 ? 16.469 -49.625 -10.539 1 87 527 GLU B C 1
ATOM 9037 O O . GLU B 1 527 ? 16.172 -49.562 -9.344 1 87 527 GLU B O 1
ATOM 9042 N N . PHE B 1 528 ? 15.656 -49.531 -11.5 1 88.56 528 PHE B N 1
ATOM 9043 C CA . PHE B 1 528 ? 14.219 -49.656 -11.281 1 88.56 528 PHE B CA 1
ATOM 9044 C C . PHE B 1 528 ? 13.695 -51 -11.766 1 88.56 528 PHE B C 1
ATOM 9046 O O . PHE B 1 528 ? 14.117 -51.5 -12.812 1 88.56 528 PHE B O 1
ATOM 9053 N N . ASP B 1 529 ? 12.742 -51.562 -11.055 1 85.75 529 ASP B N 1
ATOM 9054 C CA . ASP B 1 529 ? 12.148 -52.844 -11.422 1 85.75 529 ASP B CA 1
ATOM 9055 C C . ASP B 1 529 ? 11.125 -52.656 -12.547 1 85.75 529 ASP B C 1
ATOM 9057 O O . ASP B 1 529 ? 10.289 -51.75 -12.492 1 85.75 529 ASP B O 1
ATOM 9061 N N . CYS B 1 530 ? 11.281 -53.438 -13.602 1 82.62 530 CYS B N 1
ATOM 9062 C CA . CYS B 1 530 ? 10.344 -53.375 -14.719 1 82.62 530 CYS B CA 1
ATOM 9063 C C . CYS B 1 530 ? 9.211 -54.375 -14.539 1 82.62 530 CYS B C 1
ATOM 9065 O O . CYS B 1 530 ? 9.422 -55.469 -13.984 1 82.62 530 CYS B O 1
ATOM 9067 N N . GLU B 1 531 ? 7.984 -53.938 -14.859 1 70.44 531 GLU B N 1
ATOM 9068 C CA . GLU B 1 531 ? 6.852 -54.844 -14.797 1 70.44 531 GLU B CA 1
ATOM 9069 C C . GLU B 1 531 ? 6.812 -55.781 -16.016 1 70.44 531 GLU B C 1
ATOM 9071 O O . GLU B 1 531 ? 7.039 -55.312 -17.141 1 70.44 531 GLU B O 1
ATOM 9076 N N . VAL B 1 532 ? 6.832 -57.156 -15.781 1 62.81 532 VAL B N 1
ATOM 9077 C CA . VAL B 1 532 ? 6.727 -58.156 -16.844 1 62.81 532 VAL B CA 1
ATOM 9078 C C . VAL B 1 532 ? 5.266 -58.531 -17.047 1 62.81 532 VAL B C 1
ATOM 9080 O O . VAL B 1 532 ? 4.59 -58.938 -16.094 1 62.81 532 VAL B O 1
ATOM 9083 N N . SER B 1 533 ? 4.59 -57.844 -17.969 1 56.72 533 SER B N 1
ATOM 9084 C CA . SER B 1 533 ? 3.227 -58.281 -18.234 1 56.72 533 SER B CA 1
ATOM 9085 C C . SER B 1 533 ? 3.213 -59.562 -19.047 1 56.72 533 SER B C 1
ATOM 9087 O O . SER B 1 533 ? 4.008 -59.719 -19.969 1 56.72 533 SER B O 1
ATOM 9089 N N . SER B 1 534 ? 2.928 -60.781 -18.5 1 50.56 534 SER B N 1
ATOM 9090 C CA . SER B 1 534 ? 2.793 -62.062 -19.203 1 50.56 534 SER B CA 1
ATOM 9091 C C . SER B 1 534 ? 1.487 -62.125 -20 1 50.56 534 SER B C 1
ATOM 9093 O O . SER B 1 534 ? 0.406 -62.188 -19.406 1 50.56 534 SER B O 1
ATOM 9095 N N . ALA B 1 535 ? 1.24 -61.344 -21.047 1 48.53 535 ALA B N 1
ATOM 9096 C CA . ALA B 1 535 ? 0.105 -61.781 -21.859 1 48.53 535 ALA B CA 1
ATOM 9097 C C . ALA B 1 535 ? 0.508 -62.875 -22.844 1 48.53 535 ALA B C 1
ATOM 9099 O O . ALA B 1 535 ? 1.489 -62.719 -23.578 1 48.53 535 ALA B O 1
ATOM 9100 N N . ALA B 1 536 ? -0.465 -63.938 -22.891 1 46.19 536 ALA B N 1
ATOM 9101 C CA . ALA B 1 536 ? -0.548 -65.125 -23.688 1 46.19 536 ALA B CA 1
ATOM 9102 C C . ALA B 1 536 ? 0.793 -65.875 -23.719 1 46.19 536 ALA B C 1
ATOM 9104 O O . ALA B 1 536 ? 1.183 -66.438 -24.734 1 46.19 536 ALA B O 1
ATOM 9105 N N . GLY B 1 537 ? 1.572 -65.75 -22.641 1 46.44 537 GLY B N 1
ATOM 9106 C CA . GLY B 1 537 ? 2.754 -66.625 -22.562 1 46.44 537 GLY B CA 1
ATOM 9107 C C . GLY B 1 537 ? 4.035 -65.875 -22.922 1 46.44 537 GLY B C 1
ATOM 9108 O O . GLY B 1 537 ? 5.125 -66.438 -22.828 1 46.44 537 GLY B O 1
ATOM 9109 N N . ILE B 1 538 ? 3.949 -64.75 -23.641 1 45 538 ILE B N 1
ATOM 9110 C CA . ILE B 1 538 ? 5.16 -64.062 -24.062 1 45 538 ILE B CA 1
ATOM 9111 C C . ILE B 1 538 ? 5.453 -62.875 -23.094 1 45 538 ILE B C 1
ATOM 9113 O O . ILE B 1 538 ? 4.578 -62.062 -22.828 1 45 538 ILE B O 1
ATOM 9117 N N . GLN B 1 539 ? 6.508 -62.969 -22.375 1 49.97 539 GLN B N 1
ATOM 9118 C CA . GLN B 1 539 ? 6.996 -61.969 -21.453 1 49.97 539 GLN B CA 1
ATOM 9119 C C . GLN B 1 539 ? 7.254 -60.625 -22.188 1 49.97 539 GLN B C 1
ATOM 9121 O O . GLN B 1 539 ? 8.023 -60.594 -23.141 1 49.97 539 GLN B O 1
ATOM 9126 N N . GLN B 1 540 ? 6.305 -59.688 -22.172 1 54.62 540 GLN B N 1
ATOM 9127 C CA . GLN B 1 540 ? 6.492 -58.375 -22.766 1 54.62 540 GLN B CA 1
ATOM 9128 C C . GLN B 1 540 ? 7.156 -57.406 -21.781 1 54.62 540 GLN B C 1
ATOM 9130 O O . GLN B 1 540 ? 6.699 -57.25 -20.656 1 54.62 540 GLN B O 1
ATOM 9135 N N . VAL B 1 541 ? 8.484 -57.156 -22.078 1 59.84 541 VAL B N 1
ATOM 9136 C CA . VAL B 1 541 ? 9.258 -56.25 -21.25 1 59.84 541 VAL B CA 1
ATOM 9137 C C . VAL B 1 541 ? 9.32 -54.875 -21.922 1 59.84 541 VAL B C 1
ATOM 9139 O O . VAL B 1 541 ? 9.32 -54.781 -23.156 1 59.84 541 VAL B O 1
ATOM 9142 N N . SER B 1 542 ? 9.047 -53.781 -21.234 1 62.56 542 SER B N 1
ATOM 9143 C CA . SER B 1 542 ? 9.148 -52.438 -21.766 1 62.56 542 SER B CA 1
ATOM 9144 C C . SER B 1 542 ? 10.508 -52.188 -22.406 1 62.56 542 SER B C 1
ATOM 9146 O O . SER B 1 542 ? 11.492 -52.844 -22.078 1 62.56 542 SER B O 1
ATOM 9148 N N . GLU B 1 543 ? 10.492 -51.406 -23.5 1 64.19 543 GLU B N 1
ATOM 9149 C CA . GLU B 1 543 ? 11.742 -51.094 -24.188 1 64.19 543 GLU B CA 1
ATOM 9150 C C . GLU B 1 543 ? 12.766 -50.5 -23.219 1 64.19 543 GLU B C 1
ATOM 9152 O O . GLU B 1 543 ? 12.43 -49.688 -22.359 1 64.19 543 GLU B O 1
ATOM 9157 N N . GLY B 1 544 ? 13.945 -51 -23.156 1 69.94 544 GLY B N 1
ATOM 9158 C CA . GLY B 1 544 ? 15.055 -50.5 -22.359 1 69.94 544 GLY B CA 1
ATOM 9159 C C . GLY B 1 544 ? 15.32 -51.344 -21.109 1 69.94 544 GLY B C 1
ATOM 9160 O O . GLY B 1 544 ? 16.359 -51.188 -20.469 1 69.94 544 GLY B O 1
ATOM 9161 N N . CYS B 1 545 ? 14.414 -52.219 -20.797 1 77.94 545 CYS B N 1
ATOM 9162 C CA . CYS B 1 545 ? 14.609 -53.062 -19.625 1 77.94 545 CYS B CA 1
ATOM 9163 C C . CYS B 1 545 ? 15.57 -54.219 -19.938 1 77.94 545 CYS B C 1
ATOM 9165 O O . CYS B 1 545 ? 15.477 -54.844 -21 1 77.94 545 CYS B O 1
ATOM 9167 N N . LYS B 1 546 ? 16.562 -54.344 -19.141 1 77.31 546 LYS B N 1
ATOM 9168 C CA . LYS B 1 546 ? 17.547 -55.406 -19.312 1 77.31 546 LYS B CA 1
ATOM 9169 C C . LYS B 1 546 ? 17.422 -56.469 -18.219 1 77.31 546 LYS B C 1
ATOM 9171 O O . LYS B 1 546 ? 16.906 -56.188 -17.141 1 77.31 546 LYS B O 1
ATOM 9176 N N . LEU B 1 547 ? 17.703 -57.656 -18.625 1 73.5 547 LEU B N 1
ATOM 9177 C CA . LEU B 1 547 ? 17.688 -58.781 -17.688 1 73.5 547 LEU B CA 1
ATOM 9178 C C . LEU B 1 547 ? 18.734 -58.594 -16.609 1 73.5 547 LEU B C 1
ATOM 9180 O O . LEU B 1 547 ? 19.875 -58.25 -16.906 1 73.5 547 LEU B O 1
ATOM 9184 N N . LYS B 1 548 ? 18.25 -58.5 -15.273 1 74.5 548 LYS B N 1
ATOM 9185 C CA . LYS B 1 548 ? 19.172 -58.344 -14.156 1 74.5 548 LYS B CA 1
ATOM 9186 C C . LYS B 1 548 ? 20.203 -59.5 -14.141 1 74.5 548 LYS B C 1
ATOM 9188 O O . LYS B 1 548 ? 19.828 -60.656 -14.25 1 74.5 548 LYS B O 1
ATOM 9193 N N . GLU B 1 549 ? 21.469 -59.156 -14.312 1 63.81 549 GLU B N 1
ATOM 9194 C CA . GLU B 1 549 ? 22.516 -60.156 -14.273 1 63.81 549 GLU B CA 1
ATOM 9195 C C . GLU B 1 549 ? 22.531 -60.875 -12.93 1 63.81 549 GLU B C 1
ATOM 9197 O O . GLU B 1 549 ? 22.516 -60.25 -11.875 1 63.81 549 GLU B O 1
ATOM 9202 N N . GLY B 1 550 ? 22.328 -62.188 -12.914 1 58.53 550 GLY B N 1
ATOM 9203 C CA . GLY B 1 550 ? 22.484 -63.094 -11.789 1 58.53 550 GLY B CA 1
ATOM 9204 C C . GLY B 1 550 ? 21.156 -63.531 -11.195 1 58.53 550 GLY B C 1
ATOM 9205 O O . GLY B 1 550 ? 21.125 -64.25 -10.219 1 58.53 550 GLY B O 1
ATOM 9206 N N . SER B 1 551 ? 20.094 -62.719 -11.516 1 54.59 551 SER B N 1
ATOM 9207 C CA . SER B 1 551 ? 18.844 -63.125 -10.891 1 54.59 551 SER B CA 1
ATOM 9208 C C . SER B 1 551 ? 18.234 -64.312 -11.648 1 54.59 551 SER B C 1
ATOM 9210 O O . SER B 1 551 ? 18.203 -64.312 -12.875 1 54.59 551 SER B O 1
ATOM 9212 N N . ALA B 1 552 ? 18.375 -65.5 -11.227 1 54.19 552 ALA B N 1
ATOM 9213 C CA . ALA B 1 552 ? 17.844 -66.75 -11.766 1 54.19 552 ALA B CA 1
ATOM 9214 C C . ALA B 1 552 ? 16.438 -66.5 -12.32 1 54.19 552 ALA B C 1
ATOM 9216 O O . ALA B 1 552 ? 16.016 -67.188 -13.25 1 54.19 552 ALA B O 1
ATOM 9217 N N . GLY B 1 553 ? 15.562 -65.625 -11.68 1 53.66 553 GLY B N 1
ATOM 9218 C CA . GLY B 1 553 ? 14.125 -65.75 -11.891 1 53.66 553 GLY B CA 1
ATOM 9219 C C . GLY B 1 553 ? 13.586 -64.75 -12.875 1 53.66 553 GLY B C 1
ATOM 9220 O O . GLY B 1 553 ? 12.375 -64.5 -12.945 1 53.66 553 GLY B O 1
ATOM 9221 N N . GLY B 1 554 ? 14.438 -64.125 -13.812 1 61.69 554 GLY B N 1
ATOM 9222 C CA . GLY B 1 554 ? 13.883 -63.406 -14.953 1 61.69 554 GLY B CA 1
ATOM 9223 C C . GLY B 1 554 ? 13.438 -62 -14.633 1 61.69 554 GLY B C 1
ATOM 9224 O O . GLY B 1 554 ? 12.469 -61.5 -15.203 1 61.69 554 GLY B O 1
ATOM 9225 N N . SER B 1 555 ? 13.977 -61.344 -13.602 1 75.12 555 SER B N 1
ATOM 9226 C CA . SER B 1 555 ? 13.508 -60 -13.312 1 75.12 555 SER B CA 1
ATOM 9227 C C . SER B 1 555 ? 14.219 -58.969 -14.172 1 75.12 555 SER B C 1
ATOM 9229 O O . SER B 1 555 ? 15.43 -59.094 -14.406 1 75.12 555 SER B O 1
ATOM 9231 N N . TYR B 1 556 ? 13.461 -58.094 -14.867 1 81.5 556 TYR B N 1
ATOM 9232 C CA . TYR B 1 556 ? 13.969 -57.031 -15.742 1 81.5 556 TYR B CA 1
ATOM 9233 C C . TYR B 1 556 ? 14.102 -55.719 -14.992 1 81.5 556 TYR B C 1
ATOM 9235 O O . TYR B 1 556 ? 13.281 -55.406 -14.125 1 81.5 556 TYR B O 1
ATOM 9243 N N . VAL B 1 557 ? 15.32 -55.094 -15.172 1 86 557 VAL B N 1
ATOM 9244 C CA . VAL B 1 557 ? 15.562 -53.844 -14.492 1 86 557 VAL B CA 1
ATOM 9245 C C . VAL B 1 557 ? 15.828 -52.75 -15.523 1 86 557 VAL B C 1
ATOM 9247 O O . VAL B 1 557 ? 16.297 -53.031 -16.641 1 86 557 VAL B O 1
ATOM 9250 N N . LEU B 1 558 ? 15.461 -51.562 -15.18 1 87.5 558 LEU B N 1
ATOM 9251 C CA . LEU B 1 558 ? 15.695 -50.344 -15.969 1 87.5 558 LEU B CA 1
ATOM 9252 C C . LEU B 1 558 ? 16.734 -49.469 -15.297 1 87.5 558 LEU B C 1
ATOM 9254 O O . LEU B 1 558 ? 16.578 -49.062 -14.141 1 87.5 558 LEU B O 1
ATOM 9258 N N . ALA B 1 559 ? 17.812 -49.188 -16.109 1 87.88 559 ALA B N 1
ATOM 9259 C CA . ALA B 1 559 ? 18.875 -48.344 -15.578 1 87.88 559 ALA B CA 1
ATOM 9260 C C . ALA B 1 559 ? 18.422 -46.875 -15.461 1 87.88 559 ALA B C 1
ATOM 9262 O O . ALA B 1 559 ? 17.562 -46.438 -16.234 1 87.88 559 ALA B O 1
ATOM 9263 N N . GLY B 1 560 ? 19 -46.219 -14.484 1 89 560 GLY B N 1
ATOM 9264 C CA . GLY B 1 560 ? 18.625 -44.844 -14.219 1 89 560 GLY B CA 1
ATOM 9265 C C . GLY B 1 560 ? 18.75 -43.938 -15.43 1 89 560 GLY B C 1
ATOM 9266 O O . GLY B 1 560 ? 17.891 -43.094 -15.695 1 89 560 GLY B O 1
ATOM 9267 N N . ASP B 1 561 ? 19.812 -44.031 -16.203 1 87.5 561 ASP B N 1
ATOM 9268 C CA . ASP B 1 561 ? 20.031 -43.219 -17.375 1 87.5 561 ASP B CA 1
ATOM 9269 C C . ASP B 1 561 ? 18.969 -43.469 -18.453 1 87.5 561 ASP B C 1
ATOM 9271 O O . ASP B 1 561 ? 18.531 -42.531 -19.109 1 87.5 561 ASP B O 1
ATOM 9275 N N . GLU B 1 562 ? 18.547 -44.688 -18.562 1 87.56 562 GLU B N 1
ATOM 9276 C CA . GLU B 1 562 ? 17.516 -45 -19.547 1 87.56 562 GLU B CA 1
ATOM 9277 C C . GLU B 1 562 ? 16.141 -44.531 -19.078 1 87.56 562 GLU B C 1
ATOM 9279 O O . GLU B 1 562 ? 15.32 -44.094 -19.891 1 87.56 562 GLU B O 1
ATOM 9284 N N . ALA B 1 563 ? 16 -44.625 -17.781 1 88.06 563 ALA B N 1
ATOM 9285 C CA . ALA B 1 563 ? 14.758 -44.125 -17.219 1 88.06 563 ALA B CA 1
ATOM 9286 C C . ALA B 1 563 ? 14.602 -42.625 -17.469 1 88.06 563 ALA B C 1
ATOM 9288 O O . ALA B 1 563 ? 13.516 -42.156 -17.828 1 88.06 563 ALA B O 1
ATOM 9289 N N . LEU B 1 564 ? 15.664 -41.875 -17.344 1 90.38 564 LEU B N 1
ATOM 9290 C CA . LEU B 1 564 ? 15.625 -40.438 -17.547 1 90.38 564 LEU B CA 1
ATOM 9291 C C . LEU B 1 564 ? 15.445 -40.094 -19.031 1 90.38 564 LEU B C 1
ATOM 9293 O O . LEU B 1 564 ? 14.719 -39.156 -19.375 1 90.38 564 LEU B O 1
ATOM 9297 N N . SER B 1 565 ? 16.031 -40.844 -19.922 1 85.62 565 SER B N 1
ATOM 9298 C CA . SER B 1 565 ? 15.906 -40.625 -21.359 1 85.62 565 SER B CA 1
ATOM 9299 C C . SER B 1 565 ? 14.484 -40.875 -21.844 1 85.62 565 SER B C 1
ATOM 9301 O O . SER B 1 565 ? 14.008 -40.219 -22.766 1 85.62 565 SER B O 1
ATOM 9303 N N . ARG B 1 566 ? 13.836 -41.812 -21.172 1 80.88 566 ARG B N 1
ATOM 9304 C CA . ARG B 1 566 ? 12.469 -42.156 -21.562 1 80.88 566 ARG B CA 1
ATOM 9305 C C . ARG B 1 566 ? 11.516 -41 -21.281 1 80.88 566 ARG B C 1
ATOM 9307 O O . ARG B 1 566 ? 10.523 -40.812 -22 1 80.88 566 ARG B O 1
ATOM 9314 N N . ILE B 1 567 ? 11.883 -40.25 -20.266 1 82.88 567 ILE B N 1
ATOM 9315 C CA . ILE B 1 567 ? 10.992 -39.156 -19.906 1 82.88 567 ILE B CA 1
ATOM 9316 C C . ILE B 1 567 ? 11.469 -37.844 -20.562 1 82.88 567 ILE B C 1
ATOM 9318 O O . ILE B 1 567 ? 10.922 -36.781 -20.297 1 82.88 567 ILE B O 1
ATOM 9322 N N . GLY B 1 568 ? 12.461 -37.875 -21.391 1 80.31 568 GLY B N 1
ATOM 9323 C CA . GLY B 1 568 ? 12.867 -36.75 -22.188 1 80.31 568 GLY B CA 1
ATOM 9324 C C . GLY B 1 568 ? 13.906 -35.875 -21.516 1 80.31 568 GLY B C 1
ATOM 9325 O O . GLY B 1 568 ? 14.109 -34.719 -21.891 1 80.31 568 GLY B O 1
ATOM 9326 N N . ILE B 1 569 ? 14.461 -36.406 -20.453 1 86.44 569 ILE B N 1
ATOM 9327 C CA . ILE B 1 569 ? 15.492 -35.625 -19.766 1 86.44 569 ILE B CA 1
ATOM 9328 C C . ILE B 1 569 ? 16.859 -35.969 -20.359 1 86.44 569 ILE B C 1
ATOM 9330 O O . ILE B 1 569 ? 17.344 -37.094 -20.203 1 86.44 569 ILE B O 1
ATOM 9334 N N . THR B 1 570 ? 17.391 -35 -21.156 1 80.62 570 THR B N 1
ATOM 9335 C CA . THR B 1 570 ? 18.625 -35.281 -21.875 1 80.62 570 THR B CA 1
ATOM 9336 C C . THR B 1 570 ? 19.719 -34.312 -21.5 1 80.62 570 THR B C 1
ATOM 9338 O O . THR B 1 570 ? 20.906 -34.531 -21.781 1 80.62 570 THR B O 1
ATOM 9341 N N . ALA B 1 571 ? 19.422 -33.281 -20.75 1 86.31 571 ALA B N 1
ATOM 9342 C CA . ALA B 1 571 ? 20.422 -32.25 -20.469 1 86.31 571 ALA B CA 1
ATOM 9343 C C . ALA B 1 571 ? 21.453 -32.75 -19.469 1 86.31 571 ALA B C 1
ATOM 9345 O O . ALA B 1 571 ? 21.109 -33.469 -18.516 1 86.31 571 ALA B O 1
ATOM 9346 N N . GLU B 1 572 ? 22.625 -32.406 -19.734 1 92 572 GLU B N 1
ATOM 9347 C CA . GLU B 1 572 ? 23.703 -32.781 -18.828 1 92 572 GLU B CA 1
ATOM 9348 C C . GLU B 1 572 ? 23.641 -31.984 -17.516 1 92 572 GLU B C 1
ATOM 9350 O O . GLU B 1 572 ? 23.328 -30.797 -17.531 1 92 572 GLU B O 1
ATOM 9355 N N . PRO B 1 573 ? 23.906 -32.656 -16.406 1 94.12 573 PRO B N 1
ATOM 9356 C CA . PRO B 1 573 ? 23.828 -32 -15.102 1 94.12 573 PRO B CA 1
ATOM 9357 C C . PRO B 1 573 ? 24.719 -30.766 -15.008 1 94.12 573 PRO B C 1
ATOM 9359 O O . PRO B 1 573 ? 24.312 -29.75 -14.414 1 94.12 573 PRO B O 1
ATOM 9362 N N . TRP B 1 574 ? 25.922 -30.844 -15.641 1 94.62 574 TRP B N 1
ATOM 9363 C CA . TRP B 1 574 ? 26.828 -29.703 -15.531 1 94.62 574 TRP B CA 1
ATOM 9364 C C . TRP B 1 574 ? 26.266 -28.484 -16.266 1 94.62 574 TRP B C 1
ATOM 9366 O O . TRP B 1 574 ? 26.469 -27.344 -15.844 1 94.62 574 TRP B O 1
ATOM 9376 N N . LEU B 1 575 ? 25.625 -28.719 -17.328 1 95 575 LEU B N 1
ATOM 9377 C CA . LEU B 1 575 ? 25.016 -27.625 -18.078 1 95 575 LEU B CA 1
ATOM 9378 C C . LEU B 1 575 ? 23.859 -27 -17.281 1 95 575 LEU B C 1
ATOM 9380 O O . LEU B 1 575 ? 23.656 -25.781 -17.312 1 95 575 LEU B O 1
ATOM 9384 N N . CYS B 1 576 ? 23.125 -27.859 -16.594 1 96.25 576 CYS B N 1
ATOM 9385 C CA . CYS B 1 576 ? 22.031 -27.359 -15.75 1 96.25 576 CYS B CA 1
ATOM 9386 C C . CYS B 1 576 ? 22.578 -26.484 -14.625 1 96.25 576 CYS B C 1
ATOM 9388 O O . CYS B 1 576 ? 22.047 -25.391 -14.383 1 96.25 576 CYS B O 1
ATOM 9390 N N . ILE B 1 577 ? 23.656 -26.906 -14.039 1 97.44 577 ILE B N 1
ATOM 9391 C CA . ILE B 1 577 ? 24.25 -26.156 -12.938 1 97.44 577 ILE B CA 1
ATOM 9392 C C . ILE B 1 577 ? 24.797 -24.828 -13.445 1 97.44 577 ILE B C 1
ATOM 9394 O O . ILE B 1 577 ? 24.531 -23.781 -12.852 1 97.44 577 ILE B O 1
ATOM 9398 N N . ALA B 1 578 ? 25.453 -24.875 -14.578 1 97.25 578 ALA B N 1
ATOM 9399 C CA . ALA B 1 578 ? 26.047 -23.672 -15.148 1 97.25 578 ALA B CA 1
ATOM 9400 C C . ALA B 1 578 ? 24.984 -22.656 -15.539 1 97.25 578 ALA B C 1
ATOM 9402 O O . ALA B 1 578 ? 25.125 -21.469 -15.289 1 97.25 578 ALA B O 1
ATOM 9403 N N . PHE B 1 579 ? 23.953 -23.141 -16.109 1 97.31 579 PHE B N 1
ATOM 9404 C CA . PHE B 1 579 ? 22.875 -22.25 -16.531 1 97.31 579 PHE B CA 1
ATOM 9405 C C . PHE B 1 579 ? 22.188 -21.641 -15.32 1 97.31 579 PHE B C 1
ATOM 9407 O O . PHE B 1 579 ? 21.859 -20.453 -15.32 1 97.31 579 PHE B O 1
ATOM 9414 N N . LEU B 1 580 ? 21.922 -22.438 -14.32 1 98 580 LEU B N 1
ATOM 9415 C CA . LEU B 1 580 ? 21.25 -21.938 -13.125 1 98 580 LEU B CA 1
ATOM 9416 C C . LEU B 1 580 ? 22.109 -20.906 -12.406 1 98 580 LEU B C 1
ATOM 9418 O O . LEU B 1 580 ? 21.609 -19.875 -11.938 1 98 580 LEU B O 1
ATOM 9422 N N . PHE B 1 581 ? 23.391 -21.141 -12.359 1 97.94 581 PHE B N 1
ATOM 9423 C CA . PHE B 1 581 ? 24.281 -20.156 -11.766 1 97.94 581 PHE B CA 1
ATOM 9424 C C . PHE B 1 581 ? 24.328 -18.891 -12.625 1 97.94 581 PHE B C 1
ATOM 9426 O O . PHE B 1 581 ? 24.406 -17.781 -12.094 1 97.94 581 PHE B O 1
ATOM 9433 N N . GLY B 1 582 ? 24.359 -19.109 -13.898 1 97.81 582 GLY B N 1
ATOM 9434 C CA . GLY B 1 582 ? 24.297 -17.953 -14.789 1 97.81 582 GLY B CA 1
ATOM 9435 C C . GLY B 1 582 ? 23.047 -17.109 -14.586 1 97.81 582 GLY B C 1
ATOM 9436 O O . GLY B 1 582 ? 23.125 -15.883 -14.539 1 97.81 582 GLY B O 1
ATOM 9437 N N . CYS B 1 583 ? 21.922 -17.781 -14.414 1 97.75 583 CYS B N 1
ATOM 9438 C CA . CYS B 1 583 ? 20.672 -17.078 -14.164 1 97.75 583 CYS B CA 1
ATOM 9439 C C . CYS B 1 583 ? 20.703 -16.375 -12.812 1 97.75 583 CYS B C 1
ATOM 9441 O O . CYS B 1 583 ? 20.203 -15.258 -12.68 1 97.75 583 CYS B O 1
ATOM 9443 N N . LEU B 1 584 ? 21.25 -17.078 -11.812 1 97.56 584 LEU B N 1
ATOM 9444 C CA . LEU B 1 584 ? 21.375 -16.484 -10.484 1 97.56 584 LEU B CA 1
ATOM 9445 C C . LEU B 1 584 ? 22.156 -15.172 -10.539 1 97.56 584 LEU B C 1
ATOM 9447 O O . LEU B 1 584 ? 21.688 -14.148 -10.023 1 97.56 584 LEU B O 1
ATOM 9451 N N . PHE B 1 585 ? 23.266 -15.18 -11.203 1 97 585 PHE B N 1
ATOM 9452 C CA . PHE B 1 585 ? 24.094 -13.984 -11.32 1 97 585 PHE B CA 1
ATOM 9453 C C . PHE B 1 585 ? 23.391 -12.906 -12.141 1 97 585 PHE B C 1
ATOM 9455 O O . PHE B 1 585 ? 23.422 -11.727 -11.781 1 97 585 PHE B O 1
ATOM 9462 N N . PHE B 1 586 ? 22.75 -13.352 -13.141 1 97.69 586 PHE B N 1
ATOM 9463 C CA . PHE B 1 586 ? 22.062 -12.414 -14.023 1 97.69 586 PHE B CA 1
ATOM 9464 C C . PHE B 1 586 ? 20.953 -11.68 -13.273 1 97.69 586 PHE B C 1
ATOM 9466 O O . PHE B 1 586 ? 20.875 -10.453 -13.312 1 97.69 586 PHE B O 1
ATOM 9473 N N . PHE B 1 587 ? 20.141 -12.398 -12.578 1 97.25 587 PHE B N 1
ATOM 9474 C CA . PHE B 1 587 ? 19 -11.789 -11.906 1 97.25 587 PHE B CA 1
ATOM 9475 C C . PHE B 1 587 ? 19.469 -10.93 -10.734 1 97.25 587 PHE B C 1
ATOM 9477 O O . PHE B 1 587 ? 18.875 -9.891 -10.445 1 97.25 587 PHE B O 1
ATOM 9484 N N . ARG B 1 588 ? 20.516 -11.32 -10.078 1 96.19 588 ARG B N 1
ATOM 9485 C CA . ARG B 1 588 ? 21.031 -10.539 -8.961 1 96.19 588 ARG B CA 1
ATOM 9486 C C . ARG B 1 588 ? 21.641 -9.227 -9.445 1 96.19 588 ARG B C 1
ATOM 9488 O O . ARG B 1 588 ? 21.422 -8.172 -8.828 1 96.19 588 ARG B O 1
ATOM 9495 N N . VAL B 1 589 ? 22.328 -9.297 -10.523 1 96.62 589 VAL B N 1
ATOM 9496 C CA . VAL B 1 589 ? 22.938 -8.094 -11.078 1 96.62 589 VAL B CA 1
ATOM 9497 C C . VAL B 1 589 ? 21.844 -7.184 -11.648 1 96.62 589 VAL B C 1
ATOM 9499 O O . VAL B 1 589 ? 21.891 -5.965 -11.461 1 96.62 589 VAL B O 1
ATOM 9502 N N . LEU B 1 590 ? 20.906 -7.824 -12.281 1 97 590 LEU B N 1
ATOM 9503 C CA . LEU B 1 590 ? 19.797 -7.055 -12.82 1 97 590 LEU B CA 1
ATOM 9504 C C . LEU B 1 590 ? 19.047 -6.328 -11.703 1 97 590 LEU B C 1
ATOM 9506 O O . LEU B 1 590 ? 18.688 -5.16 -11.852 1 97 590 LEU B O 1
ATOM 9510 N N . ALA B 1 591 ? 18.828 -7.012 -10.633 1 96.19 591 ALA B N 1
ATOM 9511 C CA . ALA B 1 591 ? 18.125 -6.422 -9.492 1 96.19 591 ALA B CA 1
ATOM 9512 C C . ALA B 1 591 ? 18.906 -5.234 -8.93 1 96.19 591 ALA B C 1
ATOM 9514 O O . ALA B 1 591 ? 18.312 -4.188 -8.641 1 96.19 591 ALA B O 1
ATOM 9515 N N . PHE B 1 592 ? 20.172 -5.332 -8.828 1 95.38 592 PHE B N 1
ATOM 9516 C CA . PHE B 1 592 ? 21 -4.262 -8.305 1 95.38 592 PHE B CA 1
ATOM 9517 C C . PHE B 1 592 ? 20.969 -3.047 -9.227 1 95.38 592 PHE B C 1
ATOM 9519 O O . PHE B 1 592 ? 20.844 -1.912 -8.766 1 95.38 592 PHE B O 1
ATOM 9526 N N . LEU B 1 593 ? 21.047 -3.303 -10.492 1 95.94 593 LEU B N 1
ATOM 9527 C CA . LEU B 1 593 ? 21.047 -2.223 -11.469 1 95.94 593 LEU B CA 1
ATOM 9528 C C . LEU B 1 593 ? 19.703 -1.52 -11.523 1 95.94 593 LEU B C 1
ATOM 9530 O O . LEU B 1 593 ? 19.641 -0.294 -11.641 1 95.94 593 LEU B O 1
ATOM 9534 N N . LEU B 1 594 ? 18.656 -2.303 -11.445 1 94.62 594 LEU B N 1
ATOM 9535 C CA . LEU B 1 594 ? 17.328 -1.719 -11.453 1 94.62 594 LEU B CA 1
ATOM 9536 C C . LEU B 1 594 ? 17.094 -0.877 -10.203 1 94.62 594 LEU B C 1
ATOM 9538 O O . LEU B 1 594 ? 16.484 0.191 -10.266 1 94.62 594 LEU B O 1
ATOM 9542 N N . LEU B 1 595 ? 17.562 -1.364 -9.117 1 92.19 595 LEU B N 1
ATOM 9543 C CA . LEU B 1 595 ? 17.438 -0.624 -7.871 1 92.19 595 LEU B CA 1
ATOM 9544 C C . LEU B 1 595 ? 18.203 0.689 -7.934 1 92.19 595 LEU B C 1
ATOM 9546 O O . LEU B 1 595 ? 17.703 1.733 -7.516 1 92.19 595 LEU B O 1
ATOM 9550 N N . ARG B 1 596 ? 19.391 0.645 -8.461 1 91.69 596 ARG B N 1
ATOM 9551 C CA . ARG B 1 596 ? 20.219 1.838 -8.617 1 91.69 596 ARG B CA 1
ATOM 9552 C C . ARG B 1 596 ? 19.562 2.842 -9.555 1 91.69 596 ARG B C 1
ATOM 9554 O O . ARG B 1 596 ? 19.578 4.047 -9.297 1 91.69 596 ARG B O 1
ATOM 9561 N N . TRP B 1 597 ? 19.016 2.312 -10.531 1 90 597 TRP B N 1
ATOM 9562 C CA . TRP B 1 597 ? 18.359 3.16 -11.516 1 90 597 TRP B CA 1
ATOM 9563 C C . TRP B 1 597 ? 17.109 3.811 -10.93 1 90 597 TRP B C 1
ATOM 9565 O O . TRP B 1 597 ? 16.844 4.992 -11.164 1 90 597 TRP B O 1
ATOM 9575 N N . ASP B 1 598 ? 16.375 3.096 -10.203 1 86.25 598 ASP B N 1
ATOM 9576 C CA . ASP B 1 598 ? 15.148 3.582 -9.586 1 86.25 598 ASP B CA 1
ATOM 9577 C C . ASP B 1 598 ? 15.438 4.676 -8.562 1 86.25 598 ASP B C 1
ATOM 9579 O O . ASP B 1 598 ? 14.719 5.672 -8.484 1 86.25 598 ASP B O 1
ATOM 9583 N N . LEU B 1 599 ? 16.438 4.555 -7.855 1 83.75 599 LEU B N 1
ATOM 9584 C CA . LEU B 1 599 ? 16.797 5.52 -6.82 1 83.75 599 LEU B CA 1
ATOM 9585 C C . LEU B 1 599 ? 17.391 6.777 -7.434 1 83.75 599 LEU B C 1
ATOM 9587 O O . LEU B 1 599 ? 17.25 7.875 -6.887 1 83.75 599 LEU B O 1
ATOM 9591 N N . ARG B 1 600 ? 18.031 6.641 -8.523 1 76.75 600 ARG B N 1
ATOM 9592 C CA . ARG B 1 600 ? 18.594 7.801 -9.195 1 76.75 600 ARG B CA 1
ATOM 9593 C C . ARG B 1 600 ? 17.5 8.633 -9.859 1 76.75 600 ARG B C 1
ATOM 9595 O O . ARG B 1 600 ? 17.578 9.859 -9.875 1 76.75 600 ARG B O 1
ATOM 9602 N N . SER B 1 601 ? 16.547 7.98 -10.391 1 66.56 601 SER B N 1
ATOM 9603 C CA . SER B 1 601 ? 15.445 8.672 -11.047 1 66.56 601 SER B CA 1
ATOM 9604 C C . SER B 1 601 ? 14.602 9.445 -10.047 1 66.56 601 SER B C 1
ATOM 9606 O O . SER B 1 601 ? 14.062 10.508 -10.359 1 66.56 601 SER B O 1
ATOM 9608 N N . ALA B 1 602 ? 14.469 8.891 -8.969 1 60.31 602 ALA B N 1
ATOM 9609 C CA . ALA B 1 602 ? 13.727 9.586 -7.922 1 60.31 602 ALA B CA 1
ATOM 9610 C C . ALA B 1 602 ? 14.445 10.867 -7.5 1 60.31 602 ALA B C 1
ATOM 9612 O O . ALA B 1 602 ? 13.805 11.875 -7.199 1 60.31 602 ALA B O 1
ATOM 9613 N N . THR B 1 603 ? 15.672 10.703 -7.613 1 53.78 603 THR B N 1
ATOM 9614 C CA . THR B 1 603 ? 16.453 11.891 -7.293 1 53.78 603 THR B CA 1
ATOM 9615 C C . THR B 1 603 ? 16.406 12.898 -8.438 1 53.78 603 THR B C 1
ATOM 9617 O O . THR B 1 603 ? 16.344 14.109 -8.203 1 53.78 603 THR B O 1
ATOM 9620 N N . ILE B 1 604 ? 16.25 12.234 -9.797 1 43.78 604 ILE B N 1
ATOM 9621 C CA . ILE B 1 604 ? 16.203 13.102 -10.969 1 43.78 604 ILE B CA 1
ATOM 9622 C C . ILE B 1 604 ? 14.781 13.617 -11.18 1 43.78 604 ILE B C 1
ATOM 9624 O O . ILE B 1 604 ? 14.578 14.773 -11.539 1 43.78 604 ILE B O 1
ATOM 9628 N N . GLY B 1 605 ? 13.734 12.695 -11.305 1 42.94 605 GLY B N 1
ATOM 9629 C CA . GLY B 1 605 ? 12.352 13.117 -11.469 1 42.94 605 GLY B CA 1
ATOM 9630 C C . GLY B 1 605 ? 11.938 14.195 -10.492 1 42.94 605 GLY B C 1
ATOM 9631 O O . GLY B 1 605 ? 11.133 15.07 -10.82 1 42.94 605 GLY B O 1
ATOM 9632 N N . ALA B 1 606 ? 12.328 14.023 -9.43 1 41.28 606 ALA B N 1
ATOM 9633 C CA . ALA B 1 606 ? 12.25 15.219 -8.594 1 41.28 606 ALA B CA 1
ATOM 9634 C C . ALA B 1 606 ? 12.898 16.422 -9.289 1 41.28 606 ALA B C 1
ATOM 9636 O O . ALA B 1 606 ? 12.438 17.547 -9.148 1 41.28 606 ALA B O 1
ATOM 9637 N N . LYS B 1 607 ? 13.789 16.094 -10.32 1 35.56 607 LYS B N 1
ATOM 9638 C CA . LYS B 1 607 ? 14.422 17.125 -11.141 1 35.56 607 LYS B CA 1
ATOM 9639 C C . LYS B 1 607 ? 13.555 17.469 -12.344 1 35.56 607 LYS B C 1
ATOM 9641 O O . LYS B 1 607 ? 13.445 18.641 -12.711 1 35.56 607 LYS B O 1
ATOM 9646 N N . GLU B 1 608 ? 13.086 16.453 -13.18 1 36.31 608 GLU B N 1
ATOM 9647 C CA . GLU B 1 608 ? 12.445 16.688 -14.477 1 36.31 608 GLU B CA 1
ATOM 9648 C C . GLU B 1 608 ? 11.008 17.156 -14.297 1 36.31 608 GLU B C 1
ATOM 9650 O O . GLU B 1 608 ? 10.438 17.781 -15.188 1 36.31 608 GLU B O 1
ATOM 9655 N N . HIS B 1 609 ? 10.156 16.594 -13.469 1 34.22 609 HIS B N 1
ATOM 9656 C CA . HIS B 1 609 ? 8.828 17.188 -13.414 1 34.22 609 HIS B CA 1
ATOM 9657 C C . HIS B 1 609 ? 8.906 18.719 -13.469 1 34.22 609 HIS B C 1
ATOM 9659 O O . HIS B 1 609 ? 7.883 19.391 -13.57 1 34.22 609 HIS B O 1
ATOM 9665 N N . ASN B 1 610 ? 9.969 19.203 -13.234 1 29.17 610 ASN B N 1
ATOM 9666 C CA . ASN B 1 610 ? 10.188 20.641 -13.438 1 29.17 610 ASN B CA 1
ATOM 9667 C C . ASN B 1 610 ? 10.375 20.969 -14.914 1 29.17 610 ASN B C 1
ATOM 9669 O O . ASN B 1 610 ? 10.57 22.141 -15.266 1 29.17 610 ASN B O 1
ATOM 9673 N N . SER B 1 611 ? 10.742 20 -15.797 1 28.3 611 SER B N 1
ATOM 9674 C CA . SER B 1 611 ? 10.984 20.453 -17.156 1 28.3 611 SER B CA 1
ATOM 9675 C C . SER B 1 611 ? 9.695 20.438 -17.984 1 28.3 611 SER B C 1
ATOM 9677 O O . SER B 1 611 ? 9.297 19.406 -18.5 1 28.3 611 SER B O 1
ATOM 9679 N N . SER B 1 612 ? 8.617 20.938 -17.516 1 28.22 612 SER B N 1
ATOM 9680 C CA . SER B 1 612 ? 7.52 21.109 -18.453 1 28.22 612 SER B CA 1
ATOM 9681 C C . SER B 1 612 ? 8.031 21.562 -19.828 1 28.22 612 SER B C 1
ATOM 9683 O O . SER B 1 612 ? 8.945 22.391 -19.906 1 28.22 612 SER B O 1
ATOM 9685 N N . PRO B 1 613 ? 7.801 20.812 -20.891 1 27.27 613 PRO B N 1
ATOM 9686 C CA . PRO B 1 613 ? 8.195 21.359 -22.188 1 27.27 613 PRO B CA 1
ATOM 9687 C C . PRO B 1 613 ? 7.777 22.812 -22.375 1 27.27 613 PRO B C 1
ATOM 9689 O O . PRO B 1 613 ? 6.684 23.203 -21.953 1 27.27 613 PRO B O 1
ATOM 9692 N N . GLN B 1 614 ? 8.625 23.734 -22.281 1 25.39 614 GLN B N 1
ATOM 9693 C CA . GLN B 1 614 ? 8.516 25.125 -22.703 1 25.39 614 GLN B CA 1
ATOM 9694 C C . GLN B 1 614 ? 7.719 25.25 -24 1 25.39 614 GLN B C 1
ATOM 9696 O O . GLN B 1 614 ? 8.164 24.781 -25.062 1 25.39 614 GLN B O 1
ATOM 9701 N N . VAL B 1 615 ? 6.371 24.953 -23.969 1 26.14 615 VAL B N 1
ATOM 9702 C CA . VAL B 1 615 ? 5.684 25.438 -25.141 1 26.14 615 VAL B CA 1
ATOM 9703 C C . VAL B 1 615 ? 6.125 26.875 -25.438 1 26.14 615 VAL B C 1
ATOM 9705 O O . VAL B 1 615 ? 5.984 27.766 -24.594 1 26.14 615 VAL B O 1
ATOM 9708 N N . GLU B 1 616 ? 7.105 27.094 -26.172 1 24.75 616 GLU B N 1
ATOM 9709 C CA . GLU B 1 616 ? 7.516 28.328 -26.828 1 24.75 616 GLU B CA 1
ATOM 9710 C C . GLU B 1 616 ? 6.309 29.109 -27.344 1 24.75 616 GLU B C 1
ATOM 9712 O O . GLU B 1 616 ? 5.641 28.672 -28.281 1 24.75 616 GLU B O 1
ATOM 9717 N N . SER B 1 617 ? 5.41 29.469 -26.391 1 23.83 617 SER B N 1
ATOM 9718 C CA . SER B 1 617 ? 4.488 30.484 -26.891 1 23.83 617 SER B CA 1
ATOM 9719 C C . SER B 1 617 ? 5.223 31.531 -27.719 1 23.83 617 SER B C 1
ATOM 9721 O O . SER B 1 617 ? 6.027 32.312 -27.188 1 23.83 617 SER B O 1
ATOM 9723 N N . LYS B 1 618 ? 5.574 31.141 -28.891 1 26.47 618 LYS B N 1
ATOM 9724 C CA . LYS B 1 618 ? 5.992 32.094 -29.906 1 26.47 618 LYS B CA 1
ATOM 9725 C C . LYS B 1 618 ? 5.027 33.281 -29.984 1 26.47 618 LYS B C 1
ATOM 9727 O O . LYS B 1 618 ? 3.883 33.125 -30.422 1 26.47 618 LYS B O 1
ATOM 9732 N N . ILE B 1 619 ? 4.906 34.188 -28.953 1 24.19 619 ILE B N 1
ATOM 9733 C CA . ILE B 1 619 ? 4.371 35.531 -29.172 1 24.19 619 ILE B CA 1
ATOM 9734 C C . ILE B 1 619 ? 4.809 36.031 -30.547 1 24.19 619 ILE B C 1
ATOM 9736 O O . ILE B 1 619 ? 6 36.219 -30.797 1 24.19 619 ILE B O 1
ATOM 9740 N N . VAL B 1 620 ? 4.133 35.531 -31.594 1 25.03 620 VAL B N 1
ATOM 9741 C CA . VAL B 1 620 ? 4.223 36.125 -32.906 1 25.03 620 VAL B CA 1
ATOM 9742 C C . VAL B 1 620 ? 4.062 37.656 -32.812 1 25.03 620 VAL B C 1
ATOM 9744 O O . VAL B 1 620 ? 3.02 38.125 -32.375 1 25.03 620 VAL B O 1
ATOM 9747 N N . SER B 1 621 ? 5.121 38.344 -32.344 1 21.55 621 SER B N 1
ATOM 9748 C CA . SER B 1 621 ? 5.172 39.812 -32.406 1 21.55 621 SER B CA 1
ATOM 9749 C C . SER B 1 621 ? 4.555 40.281 -33.719 1 21.55 621 SER B C 1
ATOM 9751 O O . SER B 1 621 ? 4.879 39.781 -34.781 1 21.55 621 SER B O 1
ATOM 9753 N N . PRO B 1 622 ? 3.23 40.719 -33.656 1 23.27 622 PRO B N 1
ATOM 9754 C CA . PRO B 1 622 ? 2.705 41.375 -34.875 1 23.27 622 PRO B CA 1
ATOM 9755 C C . PRO B 1 622 ? 3.748 42.219 -35.562 1 23.27 622 PRO B C 1
ATOM 9757 O O . PRO B 1 622 ? 4.492 42.969 -34.906 1 23.27 622 PRO B O 1
ATOM 9760 N N . GLY B 1 623 ? 4.363 41.719 -36.656 1 20.55 623 GLY B N 1
ATOM 9761 C CA . GLY B 1 623 ? 5.254 42.375 -37.594 1 20.55 623 GLY B CA 1
ATOM 9762 C C . GLY B 1 623 ? 4.793 43.75 -37.969 1 20.55 623 GLY B C 1
ATOM 9763 O O . GLY B 1 623 ? 3.602 44 -38.188 1 20.55 623 GLY B O 1
ATOM 9764 N N . SER B 1 624 ? 5.445 44.938 -37.5 1 20.05 624 SER B N 1
ATOM 9765 C CA . SER B 1 624 ? 5.492 46.312 -37.938 1 20.05 624 SER B CA 1
ATOM 9766 C C . SER B 1 624 ? 5.352 46.438 -39.438 1 20.05 624 SER B C 1
ATOM 9768 O O . SER B 1 624 ? 5.945 45.656 -40.188 1 20.05 624 SER B O 1
ATOM 9770 N N . THR B 1 625 ? 4.211 46.906 -40.031 1 20.16 625 THR B N 1
ATOM 9771 C CA . THR B 1 625 ? 4.023 47.594 -41.312 1 20.16 625 THR B CA 1
ATOM 9772 C C . THR B 1 625 ? 5.227 48.469 -41.625 1 20.16 625 THR B C 1
ATOM 9774 O O . THR B 1 625 ? 5.652 49.281 -40.812 1 20.16 625 THR B O 1
ATOM 9777 N N . ALA B 1 626 ? 5.973 48.188 -42.688 1 20.48 626 ALA B N 1
ATOM 9778 C CA . ALA B 1 626 ? 7.07 48.844 -43.406 1 20.48 626 ALA B CA 1
ATOM 9779 C C . ALA B 1 626 ? 6.645 50.219 -43.938 1 20.48 626 ALA B C 1
ATOM 9781 O O . ALA B 1 626 ? 5.715 50.312 -44.75 1 20.48 626 ALA B O 1
ATOM 9782 N N . ALA B 1 627 ? 6.629 51.344 -43.281 1 19.31 627 ALA B N 1
ATOM 9783 C CA . ALA B 1 627 ? 6.719 52.656 -43.969 1 19.31 627 ALA B CA 1
ATOM 9784 C C . ALA B 1 627 ? 7.754 52.625 -45.094 1 19.31 627 ALA B C 1
ATOM 9786 O O . ALA B 1 627 ? 8.844 52.062 -44.906 1 19.31 627 ALA B O 1
ATOM 9787 N N . ALA B 1 628 ? 7.438 52.875 -46.406 1 20.02 628 ALA B N 1
ATOM 9788 C CA . ALA B 1 628 ? 7.898 53.406 -47.688 1 20.02 628 ALA B CA 1
ATOM 9789 C C . ALA B 1 628 ? 8.719 54.656 -47.5 1 20.02 628 ALA B C 1
ATOM 9791 O O . ALA B 1 628 ? 8.234 55.781 -47.75 1 20.02 628 ALA B O 1
ATOM 9792 N N . THR B 1 629 ? 9.359 55 -46.281 1 18.55 629 THR B N 1
ATOM 9793 C CA . THR B 1 629 ? 10.102 56.25 -46.375 1 18.55 629 THR B CA 1
ATOM 9794 C C . THR B 1 629 ? 11.258 56.125 -47.344 1 18.55 629 THR B C 1
ATOM 9796 O O . THR B 1 629 ? 12.234 55.406 -47.094 1 18.55 629 THR B O 1
ATOM 9799 N N . ALA B 1 630 ? 11.148 56.062 -48.625 1 20.36 630 ALA B N 1
ATOM 9800 C CA . ALA B 1 630 ? 12.125 55.438 -49.5 1 20.36 630 ALA B CA 1
ATOM 9801 C C . ALA B 1 630 ? 13.508 56.062 -49.312 1 20.36 630 ALA B C 1
ATOM 9803 O O . ALA B 1 630 ? 14.484 55.375 -49.031 1 20.36 630 ALA B O 1
ATOM 9804 N N . GLY B 1 631 ? 13.969 56.875 -50.281 1 18.91 631 GLY B N 1
ATOM 9805 C CA . GLY B 1 631 ? 15.195 57.219 -51 1 18.91 631 GLY B CA 1
ATOM 9806 C C . GLY B 1 631 ? 15.992 58.281 -50.281 1 18.91 631 GLY B C 1
ATOM 9807 O O . GLY B 1 631 ? 16.953 58.844 -50.812 1 18.91 631 GLY B O 1
ATOM 9808 N N . ASP B 1 632 ? 16.156 58.719 -49.156 1 18.11 632 ASP B N 1
ATOM 9809 C CA . ASP B 1 632 ? 16.953 59.938 -49.188 1 18.11 632 ASP B CA 1
ATOM 9810 C C . ASP B 1 632 ? 18.312 59.688 -49.844 1 18.11 632 ASP B C 1
ATOM 9812 O O . ASP B 1 632 ? 18.766 58.562 -49.938 1 18.11 632 ASP B O 1
ATOM 9816 N N . VAL B 1 633 ? 19.344 60.75 -49.875 1 19.53 633 VAL B N 1
ATOM 9817 C CA . VAL B 1 633 ? 20.25 61.469 -50.781 1 19.53 633 VAL B CA 1
ATOM 9818 C C . VAL B 1 633 ? 21.641 60.844 -50.719 1 19.53 633 VAL B C 1
ATOM 9820 O O . VAL B 1 633 ? 22.547 61.25 -51.438 1 19.53 633 VAL B O 1
ATOM 9823 N N . GLU B 1 634 ? 22.203 59.781 -49.844 1 17.19 634 GLU B N 1
ATOM 9824 C CA . GLU B 1 634 ? 23.422 59.781 -49.031 1 17.19 634 GLU B CA 1
ATOM 9825 C C . GLU B 1 634 ? 24.641 59.438 -49.875 1 17.19 634 GLU B C 1
ATOM 9827 O O . GLU B 1 634 ? 24.625 58.5 -50.656 1 17.19 634 GLU B O 1
ATOM 9832 N N . ASP B 1 635 ? 25.766 60.031 -49.562 1 18.88 635 ASP B N 1
ATOM 9833 C CA . ASP B 1 635 ? 26.844 60.594 -50.375 1 18.88 635 ASP B CA 1
ATOM 9834 C C . ASP B 1 635 ? 27.547 59.531 -51.188 1 18.88 635 ASP B C 1
ATOM 9836 O O . ASP B 1 635 ? 27.453 58.344 -50.875 1 18.88 635 ASP B O 1
ATOM 9840 N N . PRO B 1 636 ? 28.609 59.969 -52.031 1 18.34 636 PRO B N 1
ATOM 9841 C CA . PRO B 1 636 ? 29.328 59.719 -53.281 1 18.34 636 PRO B CA 1
ATOM 9842 C C . PRO B 1 636 ? 30.328 58.562 -53.188 1 18.34 636 PRO B C 1
ATOM 9844 O O . PRO B 1 636 ? 30.594 58.094 -52.062 1 18.34 636 PRO B O 1
ATOM 9847 N N . ARG B 1 637 ? 31.422 58.438 -54.094 1 17.52 637 ARG B N 1
ATOM 9848 C CA . ARG B 1 637 ? 32.094 57.594 -55.062 1 17.52 637 ARG B CA 1
ATOM 9849 C C . ARG B 1 637 ? 33.344 56.938 -54.5 1 17.52 637 ARG B C 1
ATOM 9851 O O . ARG B 1 637 ? 33.562 55.75 -54.688 1 17.52 637 ARG B O 1
ATOM 9858 N N . ASP B 1 638 ? 34.344 57.438 -53.688 1 18.02 638 ASP B N 1
ATOM 9859 C CA . ASP B 1 638 ? 35.562 57.25 -54.469 1 18.02 638 ASP B CA 1
ATOM 9860 C C . ASP B 1 638 ? 36.125 55.812 -54.281 1 18.02 638 ASP B C 1
ATOM 9862 O O . ASP B 1 638 ? 35.906 55.219 -53.25 1 18.02 638 ASP B O 1
ATOM 9866 N N . PRO B 1 639 ? 36.594 55.031 -55.438 1 19.44 639 PRO B N 1
ATOM 9867 C CA . PRO B 1 639 ? 37.188 53.781 -55.875 1 19.44 639 PRO B CA 1
ATOM 9868 C C . PRO B 1 639 ? 38.562 53.562 -55.25 1 19.44 639 PRO B C 1
ATOM 9870 O O . PRO B 1 639 ? 39.531 54.219 -55.625 1 19.44 639 PRO B O 1
ATOM 9873 N N . ALA B 1 640 ? 38.781 53.781 -53.969 1 17.61 640 ALA B N 1
ATOM 9874 C CA . ALA B 1 640 ? 40.219 53.656 -53.719 1 17.61 640 ALA B CA 1
ATOM 9875 C C . ALA B 1 640 ? 40.812 52.438 -54.406 1 17.61 640 ALA B C 1
ATOM 9877 O O . ALA B 1 640 ? 40.094 51.469 -54.688 1 17.61 640 ALA B O 1
ATOM 9878 N N . ASP B 1 641 ? 42.25 52.344 -54.406 1 17.77 641 ASP B N 1
ATOM 9879 C CA . ASP B 1 641 ? 43.5 52.188 -55.156 1 17.77 641 ASP B CA 1
ATOM 9880 C C . ASP B 1 641 ? 43.938 50.719 -55.219 1 17.77 641 ASP B C 1
ATOM 9882 O O . ASP B 1 641 ? 44.031 50.062 -54.156 1 17.77 641 ASP B O 1
ATOM 9886 N N . ASP B 1 642 ? 43.688 50.094 -56.344 1 18.73 642 ASP B N 1
ATOM 9887 C CA . ASP B 1 642 ? 44.094 48.875 -57.031 1 18.73 642 ASP B CA 1
ATOM 9888 C C . ASP B 1 642 ? 45.594 48.656 -56.906 1 18.73 642 ASP B C 1
ATOM 9890 O O . ASP B 1 642 ? 46.062 47.531 -56.656 1 18.73 642 ASP B O 1
ATOM 9894 N N . ILE B 1 643 ? 46.562 49.594 -57.5 1 18.14 643 ILE B N 1
ATOM 9895 C CA . ILE B 1 643 ? 47.656 49.375 -58.469 1 18.14 643 ILE B CA 1
ATOM 9896 C C . ILE B 1 643 ? 48.906 48.969 -57.719 1 18.14 643 ILE B C 1
ATOM 9898 O O . ILE B 1 643 ? 49.875 48.469 -58.312 1 18.14 643 ILE B O 1
ATOM 9902 N N . LYS B 1 644 ? 49.562 49.125 -56.781 1 18.27 644 LYS B N 1
ATOM 9903 C CA . LYS B 1 644 ? 51 49.438 -56.844 1 18.27 644 LYS B CA 1
ATOM 9904 C C . LYS B 1 644 ? 51.812 48.219 -57.281 1 18.27 644 LYS B C 1
ATOM 9906 O O . LYS B 1 644 ? 53.031 48.281 -57.344 1 18.27 644 LYS B O 1
ATOM 9911 N N . GLN B 1 645 ? 51.938 46.969 -57.844 1 18.75 645 GLN B N 1
ATOM 9912 C CA . GLN B 1 645 ? 53.219 46.5 -58.375 1 18.75 645 GLN B CA 1
ATOM 9913 C C . GLN B 1 645 ? 53.531 47.156 -59.719 1 18.75 645 GLN B C 1
ATOM 9915 O O . GLN B 1 645 ? 54.656 47.094 -60.188 1 18.75 645 GLN B O 1
ATOM 9920 N N . GLN B 1 646 ? 53.188 47.75 -60.906 1 16.94 646 GLN B N 1
ATOM 9921 C CA . GLN B 1 646 ? 54.031 47.594 -62.062 1 16.94 646 GLN B CA 1
ATOM 9922 C C . GLN B 1 646 ? 55.25 48.562 -61.969 1 16.94 646 GLN B C 1
ATOM 9924 O O . GLN B 1 646 ? 56.094 48.531 -62.844 1 16.94 646 GLN B O 1
ATOM 9929 N N . GLN B 1 647 ? 55.75 49.656 -61.75 1 19.03 647 GLN B N 1
ATOM 9930 C CA . GLN B 1 647 ? 57.156 50 -61.969 1 19.03 647 GLN B CA 1
ATOM 9931 C C . GLN B 1 647 ? 58.031 49.406 -60.875 1 19.03 647 GLN B C 1
ATOM 9933 O O . GLN B 1 647 ? 59.062 48.812 -61.156 1 19.03 647 GLN B O 1
ATOM 9938 N N . VAL B 1 648 ? 58.438 49.906 -59.719 1 20.77 648 VAL B N 1
ATOM 9939 C CA . VAL B 1 648 ? 59.844 49.781 -59.312 1 20.77 648 VAL B CA 1
ATOM 9940 C C . VAL B 1 648 ? 60.094 48.375 -58.75 1 20.77 648 VAL B C 1
ATOM 9942 O O . VAL B 1 648 ? 59.25 47.812 -58.031 1 20.77 648 VAL B O 1
#

pLDDT: mean 79.78, std 19.6, range [16.33, 98.12]

Nearest PDB structures (foldseek):
  7r8e-assembly1_B  TM=8.479E-01  e=1.676E-29  Homo sapiens
  7r8d-assembly1_B  TM=8.437E-01  e=1.674E-28  Homo sapiens
  7r8c-assembly1_A  TM=8.305E-01  e=5.069E-29  Homo sapiens
  7jr7-assembly1_B  TM=7.997E-01  e=3.115E-29  Homo sapiens
  7fdv-assembly1_D  TM=8.280E-01  e=4.428E-27  Homo sapiens

Radius of gyration: 39.64 Å; Cα contacts (8 Å, |Δi|>4): 2011; chains: 2; bounding box: 122×128×139 Å

Sequence (1296 aa):
MEVEWRNLSVSIGEKQILSPCSGLLRPGRMVALMGPSGSGKTSFLNCLRQNIAHAGEVRFDGARFGPQLRQLIGFVEQDDVVIPQLTVRQSLLFLAELRLGIGTREAAAAVEQVMESLRLGKIADSVIGESGASARISGGERKRLCIARELLGEPRLLLCDEPTSGLDSTMADQVMANLRSLCTNGKVSVLAAIHQPSTHIFARFDELLLLKDGEVVYWGPACDAEALFTAHCSPRHSLQSTAEYLMDLVTLEPAPESAEGKGSSAIASGMSRASLAGLLAHVHMTAAALPPLAAPSLAKQSQGSHAAPVLRQLLLLSRRHWSLLHKELFTTLSLVQNIGLMLIAALLWVQLQFSEEDVRSRWGTCLWTAGTWMFFPIFGGMNMFPPFRRVLEKELGVGCYSLGAFYTARTILLLPLELAWPTLWITGVFWIANLNPDFSIFIQFILVVYLSYCVFHGLGIAISASGMPPGRSNTFALLLITYFFAWSGFFVDMSRVPEWISWVRHLNAFGYAVQLLMHTIIPASLEFDCEVSSAAGIQQVSEGCKLKEGSAGGSYVLAGDEALSRIGITAEPWLCIAFLFGCLFFFRVLAFLLLRWDLRSATIGAKEHNSSPQVESKIVSPGSTAAATAGDVEDPRDPADDIKQQQVMEVEWRNLSVSIGEKQILSPCSGLLRPGRMVALMGPSGSGKTSFLNCLRQNIAHAGEVRFDGARFGPQLRQLIGFVEQDDVVIPQLTVRQSLLFLAELRLGIGTREAAAAVEQVMESLRLGKIADSVIGESGASARISGGERKRLCIARELLGEPRLLLCDEPTSGLDSTMADQVMANLRSLCTNGKVSVLAAIHQPSTHIFARFDELLLLKDGEVVYWGPACDAEALFTAHCSPRHSLQSTAEYLMDLVTLEPAPESAEGKGSSAIASGMSRASLAGLLAHVHMTAAALPPLAAPSLAKQSQGSHAAPVLRQLLLLSRRHWSLLHKELFTTLSLVQNIGLMLIAALLWVQLQFSEEDVRSRWGTCLWTAGTWMFFPIFGGMNMFPPFRRVLEKELGVGCYSLGAFYTARTILLLPLELAWPTLWITGVFWIANLNPDFSIFIQFILVVYLSYCVFHGLGIAISASGMPPGRSNTFALLLITYFFAWSGFFVDMSRVPEWISWVRHLNAFGYAVQLLMHTIIPASLEFDCEVSSAAGIQQVSEGCKLKEGSAGGSYVLAGDEALSRIGITAEPWLCIAFLFGCLFFFRVLAFLLLRWDLRSATIGAKEHNSSPQVESKIVSPGSTAAATAGDVEDPRDPADDIKQQQV

Secondary structure (DSSP, 8-state):
--EEEEEEEEEETTEEEEEEEEEEEPTT-EEEEE--TTSSHHHHHHHHTT-S--EEEEEETTEEP-HHHHTTEEEE-SS----TTSBHHHHHHHHHHHHH---HHHHHHHHHHHHHHTT-GGGTTSB---TT-SS---HHHHHHHHHHHHHTT--SEEEEESTTTT--HHHHHHHHHHHHHHHHTTS-EEEEE-SS--HHHHHT-SEEEEEETTEEEEEEEHHHHHHHHHHHSPPPPTTS-HHHHHHHHHHSPPPPTTTTSS----S-----HHHHHHHHHHHHHHHHTSPP--------------SS-HHHHHHHHHHHHHHHHHHHHS-HHHHHHHHHHHHHHHHHTTT--SBTHHHHHHHHHHHHHHHHHHHHHHHHHHTSSGGGHHHHHHHHHTTSS-HHHHHHIIIIITHHHHTHHHHHHHHHHHHHTTS-S-HHHHHHHHHHHHHHHHHHHHHHHHHHHTT--HHHHHHHHHHHHHHHHHTTSSSS-GGGS-TTTGGGGGG-HHHHHHHHHHHHHS-TT-EEEPP-EEETTEEEPPTT-EEPTT-TT--EEEEHHHHHHHTT----HHHHHHHHHHHHHHHHHHHHHHHHHHHHHHHHHHHHTT--------------------------------------/--EEEEEEEEEETTEEEEEEEEEEEPTT-EEEEE--TTSSHHHHHHHHTT-S--EEEEEETTEEP-HHHHTTEEEE-SS----TTSBHHHHHHHHHHHHH---HHHHHHHHHHHHHHTT-GGGTTSB---TT-SS---HHHHHHHHHHHHHTT--SEEEEESTTTT--HHHHHHHHHHHHHHHHTTS-EEEEE-SS--HHHHHT-SEEEEEETTEEEEEEEHHHHHHHHHHHSPPPPTTS-HHHHHHHHHHSPPPPTTTTSS----S-----HHHHHHHHHHHHHHHHTSPP--------------SS-HHHHHHHHHHHHHHHHHHHHS-HHHHHHHHHHHHHHHHHTTT--SBTHHHHHHHHHHHHHHHHHHHHHHHHHHTSSGGGHHHHHHHHHTTSS-HHHHHHIIIIITHHHHTHHHHHHHHHHHHHHTS-S-HHHHHHHHHHHHHHHHHHHHHHHHHHHTT--HHHHHHHHHHHHHHHHHTTSSSS-GGGS-TTTGGGGGG-HHHHHHHHHHHHHS-TT-EEEPP-EEETTEEEPPTT-EEPTT-TT--EEEEHHHHHHHTT----HHHHHHHHHHHHHHHHHHHHHHHHHHHHHHHHHHHHTT---------------------------------TTS--